Protein AF-A0A438N489-F1 (afdb_monomer_lite)

Structure (mmCIF, N/CA/C/O backbone):
data_AF-A0A438N489-F1
#
_entry.id   AF-A0A438N489-F1
#
loop_
_atom_site.group_PDB
_atom_site.id
_atom_site.type_symbol
_atom_site.label_atom_id
_atom_site.label_alt_id
_atom_site.label_comp_id
_atom_site.label_asym_id
_atom_site.label_entity_id
_atom_site.label_seq_id
_atom_site.pdbx_PDB_ins_code
_atom_site.Cartn_x
_atom_site.Cartn_y
_atom_site.Cartn_z
_atom_site.occupancy
_atom_site.B_iso_or_equiv
_atom_site.auth_seq_id
_atom_site.auth_comp_id
_atom_site.auth_asym_id
_atom_site.auth_atom_id
_atom_site.pdbx_PDB_model_num
ATOM 1 N N . MET A 1 1 ? 1.339 44.740 62.152 1.00 43.28 1 MET A N 1
ATOM 2 C CA . MET A 1 1 ? 1.517 44.204 60.782 1.00 43.28 1 MET A CA 1
ATOM 3 C C . MET A 1 1 ? 1.513 42.681 60.849 1.00 43.28 1 MET A C 1
ATOM 5 O O . MET A 1 1 ? 2.464 42.136 61.382 1.00 43.28 1 MET A O 1
ATOM 9 N N . SER A 1 2 ? 0.473 41.992 60.369 1.00 44.31 2 SER A N 1
ATOM 10 C CA . SER A 1 2 ? 0.500 40.531 60.158 1.00 44.31 2 SER A CA 1
ATOM 11 C C . SER A 1 2 ? -0.660 40.136 59.238 1.00 44.31 2 SER A C 1
ATOM 13 O O . SER A 1 2 ? -1.812 40.295 59.623 1.00 44.31 2 SER A O 1
ATOM 15 N N . GLY A 1 3 ? -0.376 39.731 57.995 1.00 45.03 3 GLY A N 1
ATOM 16 C CA . GLY A 1 3 ? -1.440 39.468 57.007 1.00 45.03 3 GLY A CA 1
ATOM 17 C C . GLY A 1 3 ? -1.041 39.427 55.526 1.00 45.03 3 GLY A C 1
ATOM 18 O O . GLY A 1 3 ? -1.915 39.537 54.676 1.00 45.03 3 GLY A O 1
ATOM 19 N N . LYS A 1 4 ? 0.254 39.307 55.184 1.00 47.81 4 LYS A N 1
ATOM 20 C CA . LYS A 1 4 ? 0.725 39.263 53.779 1.00 47.81 4 LYS A CA 1
ATOM 21 C C . LYS A 1 4 ? 1.658 38.093 53.415 1.00 47.81 4 LYS A C 1
ATOM 23 O O . LYS A 1 4 ? 2.120 38.043 52.284 1.00 47.81 4 LYS A O 1
ATOM 28 N N . LEU A 1 5 ? 1.908 37.132 54.317 1.00 48.91 5 LEU A N 1
ATOM 29 C CA . LEU A 1 5 ? 2.771 35.966 54.026 1.00 48.91 5 LEU A CA 1
ATOM 30 C C . LEU A 1 5 ? 2.023 34.680 53.623 1.00 48.91 5 LEU A C 1
ATOM 32 O O . LEU A 1 5 ? 2.636 33.793 53.042 1.00 48.91 5 LEU A O 1
ATOM 36 N N . LEU A 1 6 ? 0.713 34.571 53.873 1.00 48.12 6 LEU A N 1
ATOM 37 C CA . LEU A 1 6 ? -0.068 33.357 53.566 1.00 48.12 6 LEU A CA 1
ATOM 38 C C . LEU A 1 6 ? -0.338 33.138 52.065 1.00 48.12 6 LEU A C 1
ATOM 40 O O . LEU A 1 6 ? -0.634 32.019 51.657 1.00 48.12 6 LEU A O 1
ATOM 44 N N . ALA A 1 7 ? -0.216 34.180 51.237 1.00 55.94 7 ALA A N 1
ATOM 45 C CA . ALA A 1 7 ? -0.527 34.097 49.810 1.00 55.94 7 ALA A CA 1
ATOM 46 C C . ALA A 1 7 ? 0.516 33.302 49.005 1.00 55.94 7 ALA A C 1
ATOM 48 O O . ALA A 1 7 ? 0.140 32.532 48.127 1.00 55.94 7 ALA A O 1
ATOM 49 N N . LEU A 1 8 ? 1.815 33.455 49.297 1.00 53.12 8 LEU A N 1
ATOM 50 C CA . LEU A 1 8 ? 2.872 32.836 48.489 1.00 53.12 8 LEU A CA 1
ATOM 51 C C . LEU A 1 8 ? 2.919 31.298 48.619 1.00 53.12 8 LEU A C 1
ATOM 53 O O . LEU A 1 8 ? 2.993 30.647 47.580 1.00 53.12 8 LEU A O 1
ATOM 57 N N . PRO A 1 9 ? 2.800 30.682 49.817 1.00 58.41 9 PRO A N 1
ATOM 58 C CA . PRO A 1 9 ? 2.728 29.223 49.934 1.00 58.41 9 PRO A CA 1
ATOM 59 C C . PRO A 1 9 ? 1.491 28.634 49.250 1.00 58.41 9 PRO A C 1
ATOM 61 O O . PRO A 1 9 ? 1.594 27.594 48.609 1.00 58.41 9 PRO A O 1
ATOM 64 N N . LEU A 1 10 ? 0.338 29.314 49.327 1.00 54.84 10 LEU A N 1
ATOM 65 C CA . LEU A 1 10 ? -0.878 28.901 48.619 1.00 54.84 10 LEU A CA 1
ATOM 66 C C . LEU A 1 10 ? -0.734 29.037 47.098 1.00 54.84 10 LEU A C 1
ATOM 68 O O . LEU A 1 10 ? -1.174 28.148 46.377 1.00 54.84 10 LEU A O 1
ATOM 72 N N . LEU A 1 11 ? -0.077 30.091 46.606 1.00 58.16 11 LEU A N 1
ATOM 73 C CA . LEU A 1 11 ? 0.213 30.258 45.181 1.00 58.16 11 LEU A CA 1
ATOM 74 C C . LEU A 1 11 ? 1.172 29.170 44.675 1.00 58.16 11 LEU A C 1
ATOM 76 O O . LEU A 1 11 ? 0.916 28.571 43.638 1.00 58.16 11 LEU A O 1
ATOM 80 N N . VAL A 1 12 ? 2.238 28.865 45.422 1.00 66.44 12 VAL A N 1
ATOM 81 C CA . VAL A 1 12 ? 3.196 27.798 45.080 1.00 66.44 12 VAL A CA 1
ATOM 82 C C . VAL A 1 12 ? 2.543 26.414 45.158 1.00 66.44 12 VAL A C 1
ATOM 84 O O . VAL A 1 12 ? 2.776 25.592 44.277 1.00 66.44 12 VAL A O 1
ATOM 87 N N . ALA A 1 13 ? 1.674 26.157 46.139 1.00 58.62 13 ALA A N 1
ATOM 88 C CA . ALA A 1 13 ? 0.907 24.913 46.219 1.00 58.62 13 ALA A CA 1
ATOM 89 C C . ALA A 1 13 ? -0.117 24.784 45.076 1.00 58.62 13 ALA A C 1
ATOM 91 O O . ALA A 1 13 ? -0.245 23.710 44.493 1.00 58.62 13 ALA A O 1
ATOM 92 N N . ALA A 1 14 ? -0.799 25.871 44.702 1.00 57.31 14 ALA A N 1
ATOM 93 C CA . ALA A 1 14 ? -1.715 25.894 43.562 1.00 57.31 14 ALA A CA 1
ATOM 94 C C . ALA A 1 14 ? -0.975 25.687 42.230 1.00 57.31 14 ALA A C 1
ATOM 96 O O . ALA A 1 14 ? -1.421 24.893 41.406 1.00 57.31 14 ALA A O 1
ATOM 97 N N . LEU A 1 15 ? 0.183 26.330 42.041 1.00 62.47 15 LEU A N 1
ATOM 98 C CA . LEU A 1 15 ? 1.063 26.116 40.888 1.00 62.47 15 LEU A CA 1
ATOM 99 C C . LEU A 1 15 ? 1.641 24.689 40.864 1.00 62.47 15 LEU A C 1
ATOM 101 O O . LEU A 1 15 ? 1.734 24.095 39.796 1.00 62.47 15 LEU A O 1
ATOM 105 N N . GLY A 1 16 ? 1.960 24.100 42.019 1.00 59.50 16 GLY A N 1
ATOM 106 C CA . GLY A 1 16 ? 2.388 22.700 42.143 1.00 59.50 16 GLY A CA 1
ATOM 107 C C . GLY A 1 16 ? 1.270 21.684 41.866 1.00 59.50 16 GLY A C 1
ATOM 108 O O . GLY A 1 16 ? 1.517 20.627 41.282 1.00 59.50 16 GLY A O 1
ATOM 109 N N . ALA A 1 17 ? 0.023 22.008 42.212 1.00 55.72 17 ALA A N 1
ATOM 110 C CA . ALA A 1 17 ? -1.154 21.217 41.847 1.00 55.72 17 ALA A CA 1
ATOM 111 C C . ALA A 1 17 ? -1.467 21.328 40.342 1.00 55.72 17 ALA A C 1
ATOM 113 O O . ALA A 1 17 ? -1.695 20.315 39.685 1.00 55.72 17 ALA A O 1
ATOM 114 N N . LEU A 1 18 ? -1.368 22.537 39.776 1.00 58.38 18 LEU A N 1
ATOM 115 C CA . LEU A 1 18 ? -1.396 22.784 38.329 1.00 58.38 18 LEU A CA 1
ATOM 116 C C . LEU A 1 18 ? -0.286 22.024 37.594 1.00 58.38 18 LEU A C 1
ATOM 118 O O . LEU A 1 18 ? -0.525 21.498 36.517 1.00 58.38 18 LEU A O 1
ATOM 122 N N . TYR A 1 19 ? 0.916 21.936 38.163 1.00 63.12 19 TYR A N 1
ATOM 123 C CA . TYR A 1 19 ? 2.030 21.208 37.556 1.00 63.12 19 TYR A CA 1
ATOM 124 C C . TYR A 1 19 ? 1.853 19.682 37.632 1.00 63.12 19 TYR A C 1
ATOM 126 O O . TYR A 1 19 ? 2.207 18.979 36.688 1.00 63.12 19 TYR A O 1
ATOM 134 N N . SER A 1 20 ? 1.295 19.159 38.731 1.00 61.75 20 SER A N 1
ATOM 135 C CA . SER A 1 20 ? 1.129 17.711 38.934 1.00 61.75 20 SER A CA 1
ATOM 136 C C . SER A 1 20 ? -0.109 17.118 38.250 1.00 61.75 20 SER A C 1
ATOM 138 O O . SER A 1 20 ? -0.053 15.972 37.808 1.00 61.75 20 SER A O 1
ATOM 140 N N . ASN A 1 21 ? -1.205 17.872 38.103 1.00 68.00 21 ASN A N 1
ATOM 141 C CA . ASN A 1 21 ? -2.337 17.488 37.253 1.00 68.00 21 ASN A CA 1
ATOM 142 C C . ASN A 1 21 ? -3.084 18.730 36.714 1.00 68.00 21 ASN A C 1
ATOM 144 O O . ASN A 1 21 ? -4.102 19.129 37.286 1.00 68.00 21 ASN A O 1
ATOM 148 N N . PRO A 1 22 ? -2.627 19.339 35.603 1.00 70.25 22 PRO A N 1
ATOM 149 C CA . PRO A 1 22 ? -3.247 20.552 35.062 1.00 70.25 22 PRO A CA 1
ATOM 150 C C . PRO A 1 22 ? -4.653 20.314 34.496 1.00 70.25 22 PRO A C 1
ATOM 152 O O . PRO A 1 22 ? -5.463 21.243 34.466 1.00 70.25 22 PRO A O 1
ATOM 155 N N . ASN A 1 23 ? -4.943 19.083 34.052 1.00 76.69 23 ASN A N 1
ATOM 156 C CA . ASN A 1 23 ? -6.113 18.745 33.236 1.00 76.69 23 ASN A CA 1
ATOM 157 C C . ASN A 1 23 ? -7.431 19.356 33.757 1.00 76.69 23 ASN A C 1
ATOM 159 O O . ASN A 1 23 ? -8.015 20.142 33.015 1.00 76.69 23 ASN A O 1
ATOM 163 N N . PRO A 1 24 ? -7.858 19.165 35.027 1.00 76.31 24 PRO A N 1
ATOM 164 C CA . PRO A 1 24 ? -9.180 19.615 35.480 1.00 76.31 24 PRO A CA 1
ATOM 165 C C . PRO A 1 24 ? -9.359 21.142 35.504 1.00 76.31 24 PRO A C 1
ATOM 167 O O . PRO A 1 24 ? -10.485 21.635 35.573 1.00 76.31 24 PRO A O 1
ATOM 170 N N . ILE A 1 25 ? -8.258 21.902 35.479 1.00 74.12 25 ILE A N 1
ATOM 171 C CA . ILE A 1 25 ? -8.272 23.368 35.406 1.00 74.12 25 ILE A CA 1
ATOM 172 C C . ILE A 1 25 ? -8.264 23.815 33.939 1.00 74.12 25 ILE A C 1
ATOM 174 O O . ILE A 1 25 ? -9.010 24.725 33.580 1.00 74.12 25 ILE A O 1
ATOM 178 N N . LEU A 1 26 ? -7.497 23.140 33.077 1.00 81.06 26 LEU A N 1
ATOM 179 C CA . LEU A 1 26 ? -7.484 23.404 31.634 1.00 81.06 26 LEU A CA 1
ATOM 180 C C . LEU A 1 26 ? -8.838 23.085 30.978 1.00 81.06 26 LEU A C 1
ATOM 182 O O . LEU A 1 26 ? -9.361 23.901 30.217 1.00 81.06 26 LEU A O 1
ATOM 186 N N . ASP A 1 27 ? -9.432 21.951 31.354 1.00 78.25 27 ASP A N 1
ATOM 187 C CA . ASP A 1 27 ? -10.758 21.487 30.930 1.00 78.25 27 ASP A CA 1
ATOM 188 C C . ASP A 1 27 ? -11.863 22.490 31.292 1.00 78.25 27 ASP A C 1
ATOM 190 O O . ASP A 1 27 ? -12.813 22.685 30.537 1.00 78.25 27 ASP A O 1
ATOM 194 N N . ARG A 1 28 ? -11.736 23.150 32.452 1.00 75.38 28 ARG A N 1
ATOM 195 C CA . ARG A 1 28 ? -12.769 24.038 33.003 1.00 75.38 28 ARG A CA 1
ATOM 196 C C . ARG A 1 28 ? -12.602 25.513 32.633 1.00 75.38 28 ARG A C 1
ATOM 198 O O . ARG A 1 28 ? -13.602 26.226 32.597 1.00 75.38 28 ARG A O 1
ATOM 205 N N . PHE A 1 29 ? -11.373 25.984 32.406 1.00 78.38 29 PHE A N 1
ATOM 206 C CA . PHE A 1 29 ? -11.082 27.421 32.283 1.00 78.38 29 PHE A CA 1
ATOM 207 C C . PHE A 1 29 ? -10.235 27.820 31.068 1.00 78.38 29 PHE A C 1
ATOM 209 O O . PHE A 1 29 ? -10.263 28.990 30.700 1.00 78.38 29 PHE A O 1
ATOM 216 N N . ALA A 1 30 ? -9.506 26.895 30.433 1.00 79.38 30 ALA A N 1
ATOM 217 C CA . ALA A 1 30 ? -8.645 27.204 29.282 1.00 79.38 30 ALA A CA 1
ATOM 218 C C . ALA A 1 30 ? -9.224 26.734 27.930 1.00 79.38 30 ALA A C 1
ATOM 220 O O . ALA A 1 30 ? -8.590 26.914 26.895 1.00 79.38 30 ALA A O 1
ATOM 221 N N . GLY A 1 31 ? -10.436 26.167 27.912 1.00 84.12 31 GLY A N 1
ATOM 222 C CA . GLY A 1 31 ? -11.149 25.829 26.672 1.00 84.12 31 GLY A CA 1
ATOM 223 C C . GLY A 1 31 ? -10.632 24.577 25.955 1.00 84.12 31 GLY A C 1
ATOM 224 O O . GLY A 1 31 ? -10.739 24.488 24.730 1.00 84.12 31 GLY A O 1
ATOM 225 N N . ARG A 1 32 ? -10.060 23.620 26.698 1.00 85.94 32 ARG A N 1
ATOM 226 C CA . ARG A 1 32 ? -9.637 22.327 26.143 1.00 85.94 32 ARG A CA 1
ATOM 227 C C . ARG A 1 32 ? -10.840 21.490 25.707 1.00 85.94 32 ARG A C 1
ATOM 229 O O . ARG A 1 32 ? -11.886 21.521 26.356 1.00 85.94 32 ARG A O 1
ATOM 236 N N . GLU A 1 33 ? -10.694 20.692 24.652 1.00 86.12 33 GLU A N 1
ATOM 237 C CA . GLU A 1 33 ? -11.683 19.669 24.302 1.00 86.12 33 GLU A CA 1
ATOM 238 C C . GLU A 1 33 ? -11.509 18.410 25.170 1.00 86.12 33 GLU A C 1
ATOM 240 O O . GLU A 1 33 ? -11.052 17.359 24.726 1.00 86.12 33 GLU A O 1
ATOM 245 N N . ALA A 1 34 ? -11.893 18.526 26.443 1.00 74.00 34 ALA A N 1
ATOM 246 C CA . ALA A 1 34 ? -11.787 17.478 27.464 1.00 74.00 34 ALA A CA 1
ATOM 247 C C . ALA A 1 34 ? -12.563 16.180 27.150 1.00 74.00 34 ALA A C 1
ATOM 249 O O . ALA 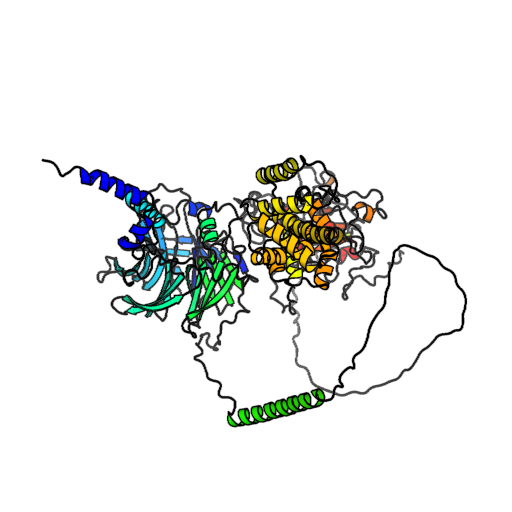A 1 34 ? -12.446 15.190 27.877 1.00 74.00 34 ALA A O 1
ATOM 250 N N . HIS A 1 35 ? -13.431 16.205 26.136 1.00 71.00 35 HIS A N 1
ATOM 251 C CA . HIS A 1 35 ? -14.376 15.135 25.809 1.00 71.00 35 HIS A CA 1
ATOM 252 C C . HIS A 1 35 ? -14.261 14.644 24.357 1.00 71.00 35 HIS A C 1
ATOM 254 O O . HIS A 1 35 ? -15.137 13.906 23.899 1.00 71.00 35 HIS A O 1
ATOM 260 N N . ALA A 1 36 ? -13.179 15.007 23.654 1.00 72.44 36 ALA A N 1
ATOM 261 C CA . ALA A 1 36 ? -12.830 14.408 22.369 1.00 72.44 36 ALA A CA 1
ATOM 262 C C . ALA A 1 36 ? -12.753 12.879 22.509 1.00 72.44 36 ALA A C 1
ATOM 264 O O . ALA A 1 36 ? -12.132 12.352 23.437 1.00 72.44 36 ALA A O 1
ATOM 265 N N . ARG A 1 37 ? -13.404 12.159 21.594 1.00 79.31 37 ARG A N 1
ATOM 266 C CA . ARG A 1 37 ? -13.370 10.694 21.543 1.00 79.31 37 ARG A CA 1
ATOM 267 C C . ARG A 1 37 ? -12.396 10.268 20.457 1.00 79.31 37 ARG A C 1
ATOM 269 O O . ARG A 1 37 ? -12.373 10.860 19.387 1.00 79.31 37 ARG A O 1
ATOM 276 N N . ILE A 1 38 ? -11.635 9.207 20.704 1.00 82.56 38 ILE A N 1
ATOM 277 C CA . ILE A 1 38 ? -10.893 8.549 19.628 1.00 82.56 38 ILE A CA 1
ATOM 278 C C . ILE A 1 38 ? -11.912 7.722 18.840 1.00 82.56 38 ILE A C 1
ATOM 280 O O . ILE A 1 38 ? -12.426 6.727 19.352 1.00 82.56 38 ILE A O 1
ATOM 284 N N . HIS A 1 39 ? -12.238 8.170 17.630 1.00 86.31 39 HIS A N 1
ATOM 285 C CA . HIS A 1 39 ? -13.116 7.456 16.707 1.00 86.31 39 HIS A CA 1
ATOM 286 C C . HIS A 1 39 ? -12.308 6.413 15.922 1.00 86.31 39 HIS A C 1
ATOM 288 O O . HIS A 1 39 ? -11.243 6.728 15.392 1.00 86.31 39 HIS A O 1
ATOM 294 N N . THR A 1 40 ? -12.794 5.171 15.887 1.00 87.06 40 THR A N 1
ATOM 295 C CA . THR A 1 40 ? -12.091 4.002 15.320 1.00 87.06 40 THR A CA 1
ATOM 296 C C . THR A 1 40 ? -13.039 3.089 14.537 1.00 87.06 40 THR A C 1
ATOM 298 O O . THR A 1 40 ? -12.798 1.892 14.395 1.00 87.06 40 THR A O 1
ATOM 301 N N . ASP A 1 41 ? -14.131 3.639 14.007 1.00 90.06 41 ASP A N 1
ATOM 302 C CA . ASP A 1 41 ? -15.245 2.868 13.440 1.00 90.06 41 ASP A CA 1
ATOM 303 C C . ASP A 1 41 ? -14.832 2.099 12.163 1.00 90.06 41 ASP A C 1
ATOM 305 O O . ASP A 1 41 ? -15.420 1.069 11.829 1.00 90.06 41 ASP A O 1
ATOM 309 N N . HIS A 1 42 ? -13.757 2.551 11.502 1.00 90.06 42 HIS A N 1
ATOM 310 C CA . HIS A 1 42 ? -13.149 1.927 10.315 1.00 90.06 42 HIS A CA 1
ATOM 311 C C . HIS A 1 42 ? -11.872 1.113 10.613 1.00 90.06 42 HIS A C 1
ATOM 313 O O . HIS A 1 42 ? -11.248 0.582 9.690 1.00 90.06 42 HIS A O 1
ATOM 319 N N . LEU A 1 43 ? -11.454 1.010 11.882 1.00 87.75 43 LEU A N 1
ATOM 320 C CA . LEU A 1 43 ? -10.227 0.320 12.303 1.00 87.75 43 LEU A CA 1
ATOM 321 C C . LEU A 1 43 ? -10.303 -1.179 11.978 1.00 87.75 43 LEU A C 1
ATOM 323 O O . LEU A 1 43 ? -11.226 -1.881 12.398 1.00 87.75 43 LEU A O 1
ATOM 327 N N . GLY A 1 44 ? -9.329 -1.701 11.230 1.00 81.44 44 GLY A N 1
ATOM 328 C CA . GLY A 1 44 ? -9.298 -3.114 10.849 1.00 81.44 44 GLY A CA 1
ATOM 329 C C . GLY A 1 44 ? -10.477 -3.583 9.978 1.00 81.44 44 GLY A C 1
ATOM 330 O O . GLY A 1 44 ? -10.695 -4.800 9.884 1.00 81.44 44 GLY A O 1
ATOM 331 N N . HIS A 1 45 ? -11.236 -2.668 9.352 1.00 87.62 45 HIS A N 1
ATOM 332 C CA . HIS A 1 45 ? -12.384 -2.954 8.471 1.00 87.62 45 HIS A CA 1
ATOM 333 C C . HIS A 1 45 ? -12.071 -4.125 7.522 1.00 87.62 45 HIS A C 1
ATOM 335 O O . HIS A 1 45 ? -12.690 -5.201 7.592 1.00 87.62 45 HIS A O 1
ATOM 341 N N . GLY A 1 46 ? -10.995 -3.966 6.747 1.00 75.00 46 GLY A N 1
ATOM 342 C CA . GLY A 1 46 ? -10.466 -4.953 5.814 1.00 75.00 46 GLY A CA 1
ATOM 343 C C . GLY A 1 46 ? -10.452 -4.446 4.372 1.00 75.00 46 GLY A C 1
ATOM 344 O O . GLY A 1 46 ? -11.266 -3.606 3.993 1.00 75.00 46 GLY A O 1
ATOM 345 N N . ALA A 1 47 ? -9.508 -4.991 3.600 1.00 86.19 47 ALA A N 1
ATOM 346 C CA . ALA A 1 47 ? -9.188 -4.662 2.210 1.00 86.19 47 ALA A CA 1
ATOM 347 C C . ALA A 1 47 ? -10.417 -4.329 1.339 1.00 86.19 47 ALA A C 1
ATOM 349 O O . ALA A 1 47 ? -11.233 -5.212 1.053 1.00 86.19 47 ALA A O 1
ATOM 350 N N . LEU A 1 48 ? -10.515 -3.071 0.891 1.00 84.00 48 LEU A N 1
ATOM 351 C CA . LEU A 1 48 ? -11.588 -2.577 0.026 1.00 84.00 48 LEU A CA 1
ATOM 352 C C . LEU A 1 48 ? -11.014 -1.696 -1.088 1.00 84.00 48 LEU A C 1
ATOM 354 O O . LEU A 1 48 ? -10.339 -0.708 -0.819 1.00 84.00 48 LEU A O 1
ATOM 358 N N . ASN A 1 49 ? -11.297 -2.064 -2.342 1.00 87.00 49 ASN A N 1
ATOM 359 C CA . ASN A 1 49 ? -10.844 -1.384 -3.568 1.00 87.00 49 ASN A CA 1
ATOM 360 C C . ASN A 1 49 ? -9.316 -1.187 -3.694 1.00 87.00 49 ASN A C 1
ATOM 362 O O . ASN A 1 49 ? -8.845 -0.497 -4.596 1.00 87.00 49 ASN A O 1
ATOM 366 N N . ASN A 1 50 ? -8.542 -1.869 -2.846 1.00 88.88 50 ASN A N 1
ATOM 367 C CA . ASN A 1 50 ? -7.085 -1.852 -2.820 1.00 88.88 50 ASN A CA 1
ATOM 368 C C . ASN A 1 50 ? -6.439 -2.953 -3.702 1.00 88.88 50 ASN A C 1
ATOM 370 O O . ASN A 1 50 ? -5.229 -2.965 -3.923 1.00 88.88 50 ASN A O 1
ATOM 374 N N . ASP A 1 51 ? -7.244 -3.860 -4.278 1.00 84.62 51 ASP A N 1
ATOM 375 C CA . ASP A 1 51 ? -6.792 -5.024 -5.061 1.00 84.62 51 ASP A CA 1
ATOM 376 C C . ASP A 1 51 ? -6.203 -4.684 -6.446 1.00 84.62 51 ASP A C 1
ATOM 378 O O . ASP A 1 51 ? -5.566 -5.533 -7.077 1.00 84.62 51 ASP A O 1
ATOM 382 N N . LYS A 1 52 ? -6.416 -3.451 -6.926 1.00 89.06 52 LYS A N 1
ATOM 383 C CA . LYS A 1 52 ? -5.979 -2.959 -8.248 1.00 89.06 52 LYS A CA 1
ATOM 384 C C . LYS A 1 52 ? -5.192 -1.650 -8.157 1.00 89.06 52 LYS A C 1
ATOM 386 O O . LYS A 1 52 ? -5.310 -0.800 -9.038 1.00 89.06 52 LYS A O 1
ATOM 391 N N . CYS A 1 53 ? -4.412 -1.481 -7.094 1.00 89.38 53 CYS A N 1
ATOM 392 C CA . CYS A 1 53 ? -3.551 -0.317 -6.912 1.00 89.38 53 CYS A CA 1
ATOM 393 C C . CYS A 1 53 ? -2.113 -0.562 -7.385 1.00 89.38 53 CYS A C 1
ATOM 395 O O . CYS A 1 53 ? -1.559 -1.656 -7.247 1.00 89.38 53 CYS A O 1
ATOM 397 N N . TRP A 1 54 ? -1.488 0.491 -7.903 1.00 90.25 54 TRP A N 1
ATOM 398 C CA . TRP A 1 54 ? -0.087 0.543 -8.307 1.00 90.25 54 TRP A CA 1
ATOM 399 C C . TRP A 1 54 ? 0.646 1.615 -7.505 1.00 90.25 54 TRP A C 1
ATOM 401 O O . TRP A 1 54 ? 0.102 2.689 -7.263 1.00 90.25 54 TRP A O 1
ATOM 411 N N . LYS A 1 55 ? 1.879 1.306 -7.094 1.00 92.38 55 LYS A N 1
ATOM 412 C CA . LYS A 1 55 ? 2.749 2.171 -6.288 1.00 92.38 55 LYS A CA 1
ATOM 413 C C . LYS A 1 55 ? 3.703 2.955 -7.180 1.00 92.38 55 LYS A C 1
ATOM 415 O O . LYS A 1 55 ? 4.326 2.365 -8.063 1.00 92.38 55 LYS A O 1
ATOM 420 N N . PHE A 1 56 ? 3.865 4.242 -6.900 1.00 88.31 56 PHE A N 1
ATOM 421 C CA . PHE A 1 56 ? 4.726 5.151 -7.653 1.00 88.31 56 PHE A CA 1
ATOM 422 C C . PHE A 1 56 ? 5.750 5.812 -6.709 1.00 88.31 56 PHE A C 1
ATOM 424 O O . PHE A 1 56 ? 5.475 6.873 -6.155 1.00 88.31 56 PHE A O 1
ATOM 431 N N . PRO A 1 57 ? 6.945 5.212 -6.517 1.00 87.25 57 PRO A N 1
ATOM 432 C CA . PRO A 1 57 ? 7.958 5.690 -5.561 1.00 87.25 57 PRO A CA 1
ATOM 433 C C . PRO A 1 57 ? 8.691 6.975 -5.997 1.00 87.25 57 PRO A C 1
ATOM 435 O O . PRO A 1 57 ? 9.597 7.437 -5.310 1.00 87.25 57 PRO A O 1
ATOM 438 N N . VAL A 1 58 ? 8.323 7.544 -7.150 1.00 84.50 58 VAL A N 1
ATOM 439 C CA . VAL A 1 58 ? 8.842 8.825 -7.663 1.00 84.50 58 VAL A CA 1
ATOM 440 C C . VAL A 1 58 ? 8.196 10.038 -6.978 1.00 84.50 58 VAL A C 1
ATOM 442 O O . VAL A 1 58 ? 8.795 11.107 -6.952 1.00 84.50 58 VAL A O 1
ATOM 445 N N . GLY A 1 59 ? 7.000 9.871 -6.404 1.00 89.25 59 GLY A N 1
ATOM 446 C CA . GLY A 1 59 ? 6.415 10.825 -5.466 1.00 89.25 59 GLY A CA 1
ATOM 447 C C . GLY A 1 59 ? 6.393 10.213 -4.075 1.00 89.25 59 GLY A C 1
ATOM 448 O O . GLY A 1 59 ? 5.826 9.138 -3.887 1.00 89.25 59 GLY A O 1
ATOM 449 N N . GLN A 1 60 ? 7.033 10.879 -3.120 1.00 92.31 60 GLN A N 1
ATOM 450 C CA . GLN A 1 60 ? 7.149 10.446 -1.729 1.00 92.31 60 GLN A CA 1
ATOM 451 C C . GLN A 1 60 ? 6.690 11.581 -0.818 1.00 92.31 60 GLN A C 1
ATOM 453 O O . GLN A 1 60 ? 6.730 12.739 -1.225 1.00 92.31 60 GLN A O 1
ATOM 458 N N . ALA A 1 61 ? 6.229 11.262 0.393 1.00 92.00 61 ALA A N 1
ATOM 459 C CA . ALA A 1 61 ? 5.634 12.239 1.304 1.00 92.00 61 ALA A CA 1
ATOM 460 C C . ALA A 1 61 ? 4.589 13.137 0.601 1.00 92.00 61 ALA A C 1
ATOM 462 O O . ALA A 1 61 ? 4.537 14.340 0.833 1.00 92.00 61 ALA A O 1
ATOM 463 N N . CYS A 1 62 ? 3.818 12.567 -0.333 1.00 96.00 62 CYS A N 1
ATOM 464 C CA . CYS A 1 62 ? 2.837 13.314 -1.112 1.00 96.00 62 CYS A CA 1
ATOM 465 C C . CYS A 1 62 ? 1.627 13.585 -0.232 1.00 96.00 62 CYS A C 1
ATOM 467 O O . CYS A 1 62 ? 0.868 12.658 0.025 1.00 96.00 62 CYS A O 1
ATOM 469 N N . GLU A 1 63 ? 1.499 14.798 0.287 1.00 95.38 63 GLU A N 1
ATOM 470 C CA . GLU A 1 63 ? 0.531 15.104 1.331 1.00 95.38 63 GLU A CA 1
ATOM 471 C C . GLU A 1 63 ? -0.867 15.329 0.741 1.00 95.38 63 GLU A C 1
ATOM 473 O O . GLU A 1 63 ? -1.730 14.499 1.014 1.00 95.38 63 GLU A O 1
ATOM 478 N N . ASP A 1 64 ? -1.056 16.291 -0.166 1.00 97.88 64 ASP A N 1
ATOM 479 C CA . ASP A 1 64 ? -2.323 16.505 -0.886 1.00 97.88 64 ASP A CA 1
ATOM 480 C C . ASP A 1 64 ? -2.228 16.245 -2.413 1.00 97.88 64 ASP A C 1
ATOM 482 O O . ASP A 1 64 ? -1.141 16.190 -3.008 1.00 97.88 64 ASP A O 1
ATOM 486 N N . VAL A 1 65 ? -3.382 16.037 -3.062 1.00 97.81 65 VAL A N 1
ATOM 487 C CA . VAL A 1 65 ? -3.531 15.757 -4.499 1.00 97.81 65 VAL A CA 1
ATOM 488 C C . VAL A 1 65 ? -4.809 16.364 -5.088 1.00 97.81 65 VAL A C 1
ATOM 490 O O . VAL A 1 65 ? -5.919 16.108 -4.627 1.00 97.81 65 VAL A O 1
ATOM 493 N N . ARG A 1 66 ? -4.665 17.074 -6.214 1.00 97.69 66 ARG A N 1
ATOM 494 C CA . ARG A 1 66 ? -5.784 17.615 -7.009 1.00 97.69 66 ARG A CA 1
ATOM 495 C C . ARG A 1 66 ? -5.754 17.065 -8.431 1.00 97.69 66 ARG A C 1
ATOM 497 O O . ARG A 1 66 ? -4.681 16.806 -8.978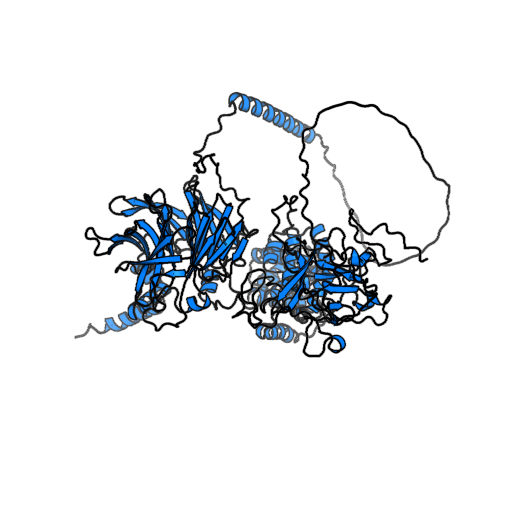 1.00 97.69 66 ARG A O 1
ATOM 504 N N . ILE A 1 67 ? -6.926 16.890 -9.048 1.00 97.25 67 ILE A N 1
ATOM 505 C CA . ILE A 1 67 ? -7.071 16.425 -10.437 1.00 97.25 67 ILE A CA 1
ATOM 506 C C . ILE A 1 67 ? -7.763 17.505 -11.267 1.00 97.25 67 ILE A C 1
ATOM 508 O O . ILE A 1 67 ? -8.909 17.855 -11.012 1.00 97.25 67 ILE A O 1
ATOM 512 N N . HIS A 1 68 ? -7.093 17.971 -12.320 1.00 95.12 68 HIS A N 1
ATOM 513 C CA . HIS A 1 68 ? -7.719 18.743 -13.384 1.00 95.12 68 HIS A CA 1
ATOM 514 C C . HIS A 1 68 ? -8.422 17.753 -14.324 1.00 95.12 68 HIS A C 1
ATOM 516 O O . HIS A 1 68 ? -7.822 17.162 -15.234 1.00 95.12 68 HIS A O 1
ATOM 522 N N . TYR A 1 69 ? -9.698 17.502 -14.028 1.00 92.75 69 TYR A N 1
ATOM 523 C CA . TYR A 1 69 ? -10.501 16.449 -14.651 1.00 92.75 69 TYR A CA 1
ATOM 524 C C . TYR A 1 69 ? -10.619 16.533 -16.185 1.00 92.75 69 TYR A C 1
ATOM 526 O O . TYR A 1 69 ? -10.551 15.469 -16.812 1.00 92.75 69 TYR A O 1
ATOM 534 N N . PRO A 1 70 ? -10.718 17.717 -16.832 1.00 91.12 70 PRO A N 1
ATOM 535 C CA . PRO A 1 70 ? -10.788 17.803 -18.291 1.00 91.12 70 PRO A CA 1
ATOM 536 C C . PRO A 1 70 ? -9.579 17.154 -18.981 1.00 91.12 70 PRO A C 1
ATOM 538 O O . PRO A 1 70 ? -9.746 16.246 -19.799 1.00 91.12 70 PRO A O 1
ATOM 541 N N . SER A 1 71 ? -8.351 17.527 -18.598 1.00 91.81 71 SER A N 1
ATOM 542 C CA . SER A 1 71 ? -7.141 16.918 -19.173 1.00 91.81 71 SER A CA 1
ATOM 543 C C . SER A 1 71 ? -6.830 15.534 -18.601 1.00 91.81 71 SER A C 1
ATOM 545 O O . SER A 1 71 ? -6.124 14.758 -19.242 1.00 91.81 71 SER A O 1
ATOM 547 N N . GLY A 1 72 ? -7.344 15.197 -17.414 1.00 94.06 72 GLY A N 1
ATOM 548 C CA . GLY A 1 72 ? -6.935 13.994 -16.689 1.00 94.06 72 GLY A CA 1
ATOM 549 C C . GLY A 1 72 ? -5.526 14.136 -16.122 1.00 94.06 72 GLY A C 1
ATOM 550 O O . GLY A 1 72 ? -4.734 13.197 -16.177 1.00 94.06 72 GLY A O 1
ATOM 551 N N . THR A 1 73 ? -5.188 15.322 -15.619 1.00 95.69 73 THR A N 1
ATOM 552 C CA . THR A 1 73 ? -3.874 15.607 -15.036 1.00 95.69 73 THR A CA 1
ATOM 553 C C . THR A 1 73 ? -4.018 15.789 -13.535 1.00 95.69 73 THR A C 1
ATOM 555 O O . THR A 1 73 ? -4.665 16.731 -13.088 1.00 95.69 73 THR A O 1
ATOM 558 N N . ALA A 1 74 ? -3.410 14.897 -12.761 1.00 97.69 74 ALA A N 1
ATOM 559 C CA . ALA A 1 74 ? -3.267 15.068 -11.325 1.00 97.69 74 ALA A CA 1
ATOM 560 C C . ALA A 1 74 ? -1.953 15.781 -11.001 1.00 97.69 74 ALA A C 1
ATOM 562 O O . ALA A 1 74 ? -0.944 15.533 -11.669 1.00 97.69 74 ALA A O 1
ATOM 563 N N . ILE A 1 75 ? -1.954 16.617 -9.965 1.00 98.25 75 ILE A N 1
ATOM 564 C CA . ILE A 1 75 ? -0.736 17.147 -9.345 1.00 98.25 75 ILE A CA 1
ATOM 565 C C . ILE A 1 75 ? -0.764 16.785 -7.858 1.00 98.25 75 ILE A C 1
ATOM 567 O O . ILE A 1 75 ? -1.811 16.882 -7.219 1.00 98.25 75 ILE A O 1
ATOM 571 N N . LEU A 1 76 ? 0.376 16.332 -7.339 1.00 98.50 76 LEU A N 1
ATOM 572 C CA . LEU A 1 76 ? 0.590 15.974 -5.939 1.00 98.50 76 LEU A CA 1
ATOM 573 C C . LEU A 1 76 ? 1.672 16.872 -5.325 1.00 98.50 76 LEU A C 1
ATOM 575 O O . LEU A 1 76 ? 2.698 17.120 -5.968 1.00 98.50 76 LEU A O 1
ATOM 579 N N . ALA A 1 77 ? 1.458 17.305 -4.084 1.00 97.81 77 ALA A N 1
ATOM 580 C CA . ALA A 1 77 ? 2.406 18.073 -3.279 1.00 97.81 77 ALA A CA 1
ATOM 581 C C . ALA A 1 77 ? 3.309 17.122 -2.471 1.00 97.81 77 ALA A C 1
ATOM 583 O O . ALA A 1 77 ? 2.849 16.523 -1.505 1.00 97.81 77 ALA A O 1
ATOM 584 N N . CYS A 1 78 ? 4.566 16.924 -2.885 1.00 96.31 78 CYS A N 1
ATOM 585 C CA . CYS A 1 78 ? 5.426 15.832 -2.405 1.00 96.31 78 CYS A CA 1
ATOM 586 C C . CYS A 1 78 ? 6.755 16.316 -1.803 1.00 96.31 78 CYS A C 1
ATOM 588 O O . CYS A 1 78 ? 7.342 17.292 -2.258 1.00 96.31 78 CYS A O 1
ATOM 590 N N . GLY A 1 79 ? 7.281 15.579 -0.825 1.00 91.12 79 GLY A N 1
ATOM 591 C CA . GLY A 1 79 ? 8.561 15.859 -0.166 1.00 91.12 79 GLY A CA 1
ATOM 592 C C . GLY A 1 79 ? 9.463 14.625 -0.080 1.00 91.12 79 GLY A C 1
ATOM 593 O O . GLY A 1 79 ? 9.437 13.746 -0.945 1.00 91.12 79 GLY A O 1
ATOM 594 N N . TYR A 1 80 ? 10.251 14.533 0.990 1.00 86.31 80 TYR A N 1
ATOM 595 C CA . TYR A 1 80 ? 10.996 13.320 1.336 1.00 86.31 80 TYR A CA 1
ATOM 596 C C . TYR A 1 80 ? 10.708 12.950 2.803 1.00 86.31 80 TYR A C 1
ATOM 598 O O . TYR A 1 80 ? 10.912 13.791 3.682 1.00 86.31 80 TYR A O 1
ATOM 606 N N . PRO A 1 81 ? 10.234 11.725 3.109 1.00 84.25 81 PRO A N 1
ATOM 607 C CA . PRO A 1 81 ? 9.919 11.316 4.483 1.00 84.25 81 PRO A CA 1
ATOM 608 C C . PRO A 1 81 ? 11.096 11.484 5.455 1.00 84.25 81 PRO A C 1
ATOM 610 O O . PRO A 1 81 ? 10.911 11.883 6.602 1.00 84.25 81 PRO A O 1
ATOM 613 N N . GLU A 1 82 ? 12.317 11.234 4.980 1.00 76.62 82 GLU A N 1
ATOM 614 C CA . GLU A 1 82 ? 13.561 11.366 5.738 1.00 76.62 82 GLU A CA 1
ATOM 615 C C . GLU A 1 82 ? 13.851 12.812 6.169 1.00 76.62 82 GLU A C 1
ATOM 617 O O . GLU A 1 82 ? 14.331 13.024 7.283 1.00 76.62 82 GLU A O 1
ATOM 622 N N . THR A 1 83 ? 13.557 13.809 5.324 1.00 75.25 83 THR A N 1
ATOM 623 C CA . THR A 1 83 ? 13.766 15.223 5.678 1.00 75.25 83 THR A CA 1
ATOM 624 C C . THR A 1 83 ? 12.601 15.772 6.487 1.00 75.25 83 THR A C 1
ATOM 626 O O . THR A 1 83 ? 12.831 16.557 7.405 1.00 75.25 83 THR A O 1
ATOM 629 N N . ARG A 1 84 ? 11.360 15.339 6.221 1.00 79.81 84 ARG A N 1
ATOM 630 C CA . ARG A 1 84 ? 10.168 15.859 6.909 1.00 79.81 84 ARG A CA 1
ATOM 631 C C . ARG A 1 84 ? 10.236 15.723 8.429 1.00 79.81 84 ARG A C 1
ATOM 633 O O . ARG A 1 84 ? 9.946 16.698 9.116 1.00 79.81 84 ARG A O 1
ATOM 640 N N . ASN A 1 85 ? 10.779 14.636 8.981 1.00 68.62 85 ASN A N 1
ATOM 641 C CA . ASN A 1 85 ? 10.999 14.532 10.435 1.00 68.62 85 ASN A CA 1
ATOM 642 C C . ASN A 1 85 ? 11.867 15.665 11.034 1.00 68.62 85 ASN A C 1
ATOM 644 O O . ASN A 1 85 ? 11.762 15.946 12.234 1.00 68.62 85 ASN A O 1
ATOM 648 N N . ALA A 1 86 ? 12.695 16.344 10.231 1.00 71.88 86 ALA A N 1
ATOM 649 C CA . ALA A 1 86 ? 13.549 17.454 10.651 1.00 71.88 86 ALA A CA 1
ATOM 650 C C . ALA A 1 86 ? 12.880 18.842 10.588 1.00 71.88 86 ALA A C 1
ATOM 652 O O . ALA A 1 86 ? 13.355 19.734 11.288 1.00 71.88 86 ALA A O 1
ATOM 653 N N . PHE A 1 87 ? 11.794 19.046 9.825 1.00 77.25 87 PHE A N 1
ATOM 654 C CA . PHE A 1 87 ? 11.166 20.377 9.687 1.00 77.25 87 PHE A CA 1
ATOM 655 C C . PHE A 1 87 ? 9.638 20.405 9.448 1.00 77.25 87 PHE A C 1
ATOM 657 O O . PHE A 1 87 ? 9.045 21.468 9.549 1.00 77.25 87 PHE A O 1
ATOM 664 N N . TYR A 1 88 ? 8.966 19.285 9.186 1.00 79.56 88 TYR A N 1
ATOM 665 C CA . TYR A 1 88 ? 7.550 19.254 8.802 1.00 79.56 88 TYR A CA 1
ATOM 666 C C . TYR A 1 88 ? 6.647 18.606 9.873 1.00 79.56 88 TYR A C 1
ATOM 668 O O . TYR A 1 88 ? 6.929 17.479 10.289 1.00 79.56 88 TYR A O 1
ATOM 676 N N . PRO A 1 89 ? 5.529 19.247 10.272 1.00 72.25 89 PRO A N 1
ATOM 677 C CA . PRO A 1 89 ? 5.307 20.696 10.208 1.00 72.25 89 PRO A CA 1
ATOM 678 C C . PRO A 1 89 ? 6.347 21.439 11.080 1.00 72.25 89 PRO A C 1
ATOM 680 O O . PRO A 1 89 ? 6.970 20.822 11.955 1.00 72.25 89 PRO A O 1
ATOM 683 N N . PRO A 1 90 ? 6.553 22.756 10.894 1.00 73.31 90 PRO A N 1
ATOM 684 C CA . PRO A 1 90 ? 7.661 23.478 11.530 1.00 73.31 90 PRO A CA 1
ATOM 685 C C . PRO A 1 90 ? 7.629 23.477 13.064 1.00 73.31 90 PRO A C 1
ATOM 687 O O . PRO A 1 90 ? 8.692 23.454 13.685 1.00 73.31 90 PRO A O 1
ATOM 690 N N . LEU A 1 91 ? 6.447 23.439 13.694 1.00 76.81 91 LEU A N 1
ATOM 691 C CA . LEU A 1 91 ? 6.239 23.404 15.154 1.00 76.81 91 LEU A CA 1
ATOM 692 C C . LEU A 1 91 ? 6.997 24.509 15.923 1.00 76.81 91 LEU A C 1
ATOM 694 O O . LEU A 1 91 ? 6.452 25.575 16.189 1.00 76.81 91 LEU A O 1
ATOM 698 N N . HIS A 1 92 ? 8.246 24.248 16.314 1.00 72.31 92 HIS A N 1
ATOM 699 C CA . HIS A 1 92 ? 9.127 25.170 17.042 1.00 72.31 92 HIS A CA 1
ATOM 700 C C . HIS A 1 92 ? 10.454 25.450 16.318 1.00 72.31 92 HIS A C 1
ATOM 702 O O . HIS A 1 92 ? 11.386 25.968 16.927 1.00 72.31 92 HIS A O 1
ATOM 708 N N . ARG A 1 93 ? 10.565 25.058 15.043 1.00 73.44 93 ARG A N 1
ATOM 709 C CA . ARG A 1 93 ? 11.819 25.003 14.277 1.00 73.44 93 ARG A CA 1
ATOM 710 C C . ARG A 1 93 ? 12.000 26.147 13.276 1.00 73.44 93 ARG A C 1
ATOM 712 O O . ARG A 1 93 ? 13.015 26.166 12.586 1.00 73.44 93 ARG A O 1
ATOM 719 N N . HIS A 1 94 ? 11.066 27.097 13.195 1.00 73.31 94 HIS A N 1
ATOM 720 C CA . HIS A 1 94 ? 11.302 28.362 12.484 1.00 73.31 94 HIS A CA 1
ATOM 721 C C . HIS A 1 94 ? 12.615 29.009 12.957 1.00 73.31 94 HIS A C 1
ATOM 723 O O . HIS A 1 94 ? 13.071 28.755 14.073 1.00 73.31 94 HIS A O 1
ATOM 729 N N . ASP A 1 95 ? 13.231 29.816 12.096 1.00 66.44 95 ASP A N 1
ATOM 730 C CA . ASP A 1 95 ? 14.531 30.462 12.332 1.00 66.44 95 ASP A CA 1
ATOM 731 C C . ASP A 1 95 ? 15.741 29.506 12.503 1.00 66.44 95 ASP A C 1
ATOM 733 O O . ASP A 1 95 ? 16.878 29.968 12.631 1.00 66.44 95 ASP A O 1
ATOM 737 N N . MET A 1 96 ? 15.555 28.178 12.446 1.00 66.69 96 MET A N 1
ATOM 738 C CA . MET A 1 96 ? 16.666 27.217 12.468 1.00 66.69 96 MET A CA 1
ATOM 739 C C . MET A 1 96 ? 17.489 27.256 11.162 1.00 66.69 96 MET A C 1
ATOM 741 O O . MET A 1 96 ? 16.929 27.425 10.070 1.00 66.69 96 MET A O 1
ATOM 745 N N . PRO A 1 97 ? 18.820 27.041 11.225 1.00 56.72 97 PRO A N 1
ATOM 746 C CA . PRO A 1 97 ? 19.641 26.846 10.033 1.00 56.72 97 PRO A CA 1
ATOM 747 C C . PRO A 1 97 ? 19.158 25.634 9.230 1.00 56.72 97 PRO A C 1
ATOM 749 O O . PRO A 1 97 ? 18.924 24.568 9.796 1.00 56.72 97 PRO A O 1
ATOM 752 N N . ALA A 1 98 ? 19.037 25.786 7.911 1.00 51.56 98 ALA A N 1
ATOM 753 C CA . ALA A 1 98 ? 18.635 24.685 7.046 1.00 51.56 98 ALA A CA 1
ATOM 754 C C . ALA A 1 98 ? 19.713 23.601 6.953 1.00 51.56 98 ALA A C 1
ATOM 756 O O . ALA A 1 98 ? 20.899 23.901 6.776 1.00 51.56 98 ALA A O 1
ATOM 757 N N . ASP A 1 99 ? 19.268 22.347 6.916 1.00 56.84 99 ASP A N 1
ATOM 758 C CA . ASP A 1 99 ? 19.933 21.377 6.057 1.00 56.84 99 ASP A CA 1
ATOM 759 C C . ASP A 1 99 ? 19.757 21.856 4.605 1.00 56.84 99 ASP A C 1
ATOM 761 O O . ASP A 1 99 ? 18.635 22.083 4.149 1.00 56.84 99 ASP A O 1
ATOM 765 N N . LYS A 1 100 ? 20.867 22.032 3.881 1.00 54.25 100 LYS A N 1
ATOM 766 C CA . LYS A 1 100 ? 20.877 22.535 2.498 1.00 54.25 100 LYS A CA 1
ATOM 767 C C . LYS A 1 100 ? 20.169 21.619 1.494 1.00 54.25 100 LYS A C 1
ATOM 769 O O . LYS A 1 100 ? 20.077 21.988 0.335 1.00 54.25 100 LYS A O 1
ATOM 774 N N . ASN A 1 101 ? 19.725 20.437 1.915 1.00 54.59 101 ASN A N 1
ATOM 775 C CA . ASN A 1 101 ? 19.011 19.477 1.081 1.00 54.59 101 ASN A CA 1
ATOM 776 C C . ASN A 1 101 ? 17.477 19.548 1.252 1.00 54.59 101 ASN A C 1
ATOM 778 O O . ASN A 1 101 ? 16.767 18.726 0.668 1.00 54.59 101 ASN A O 1
ATOM 782 N N . TYR A 1 102 ? 16.944 20.478 2.058 1.00 68.94 102 TYR A N 1
ATOM 783 C CA . TYR A 1 102 ? 15.500 20.582 2.289 1.00 68.94 102 TYR A CA 1
ATOM 784 C C . TYR A 1 102 ? 14.777 21.260 1.112 1.00 68.94 102 TYR A C 1
ATOM 786 O O . TYR A 1 102 ? 14.605 22.477 1.090 1.00 68.94 102 TYR A O 1
ATOM 794 N N . HIS A 1 103 ? 14.305 20.455 0.155 1.00 72.44 103 HIS A N 1
ATOM 795 C CA . HIS A 1 103 ? 13.485 20.913 -0.970 1.00 72.44 103 HIS A CA 1
ATOM 796 C C . HIS A 1 103 ? 12.324 19.955 -1.243 1.00 72.44 103 HIS A C 1
ATOM 798 O O . HIS A 1 103 ? 12.535 18.759 -1.457 1.00 72.44 103 HIS A O 1
ATOM 804 N N . GLU A 1 104 ? 11.106 20.484 -1.311 1.00 90.56 104 GLU A N 1
ATOM 805 C CA . GLU A 1 104 ? 9.915 19.734 -1.718 1.00 90.56 104 GLU A CA 1
ATOM 806 C C . GLU A 1 104 ? 9.535 20.045 -3.181 1.00 90.56 104 GLU A C 1
ATOM 808 O O . GLU A 1 104 ? 10.145 20.893 -3.835 1.00 90.56 104 GLU A O 1
ATOM 813 N N . TYR A 1 105 ? 8.638 19.255 -3.773 1.00 93.94 105 TYR A N 1
ATOM 814 C CA . TYR A 1 105 ? 8.435 19.209 -5.222 1.00 93.94 105 TYR A CA 1
ATOM 815 C C . TYR A 1 105 ? 7.043 18.721 -5.624 1.00 93.94 105 TYR A C 1
ATOM 817 O O . TYR A 1 105 ? 6.422 17.891 -4.967 1.00 93.94 105 TYR A O 1
ATOM 825 N N . PHE A 1 106 ? 6.590 19.164 -6.795 1.00 97.50 106 PHE A N 1
ATOM 826 C CA . PHE A 1 106 ? 5.329 18.706 -7.369 1.00 97.50 106 PHE A CA 1
ATOM 827 C C . PHE A 1 106 ? 5.527 17.522 -8.319 1.00 97.50 106 PHE A C 1
ATOM 829 O O . PHE A 1 106 ? 6.418 17.522 -9.178 1.00 97.50 106 PHE A O 1
ATOM 836 N N . ILE A 1 107 ? 4.652 16.525 -8.200 1.00 97.62 107 ILE A N 1
ATOM 837 C CA . ILE A 1 107 ? 4.541 15.415 -9.148 1.00 97.62 107 ILE A CA 1
ATOM 838 C C . ILE A 1 107 ? 3.291 15.597 -10.000 1.00 97.62 107 ILE A C 1
ATOM 840 O O . ILE A 1 107 ? 2.189 15.664 -9.471 1.00 97.62 107 ILE A O 1
ATOM 844 N N . LYS A 1 108 ? 3.455 15.595 -11.324 1.00 96.69 108 LYS A N 1
ATOM 845 C CA . LYS A 1 108 ? 2.371 15.452 -12.299 1.00 96.69 108 LYS A CA 1
ATOM 846 C C . LYS A 1 108 ? 2.133 13.971 -12.598 1.00 96.69 108 LYS A C 1
ATOM 848 O O . LYS A 1 108 ? 3.079 13.251 -12.921 1.00 96.69 108 LYS A O 1
ATOM 853 N N . TYR A 1 109 ? 0.877 13.534 -12.588 1.00 97.31 109 TYR A N 1
ATOM 854 C CA . TYR A 1 109 ? 0.457 12.220 -13.081 1.00 97.31 109 TYR A CA 1
ATOM 855 C C . TYR A 1 109 ? -0.614 12.371 -14.169 1.00 97.31 109 TYR A C 1
ATOM 857 O O . TYR A 1 109 ? -1.653 12.992 -13.952 1.00 97.31 109 TYR A O 1
ATOM 865 N N . ASP A 1 110 ? -0.374 11.791 -15.343 1.00 94.31 110 ASP A N 1
ATOM 866 C CA . ASP A 1 110 ? -1.341 11.757 -16.445 1.00 94.31 110 ASP A CA 1
ATOM 867 C C . ASP A 1 110 ? -2.177 10.469 -16.373 1.00 94.31 110 ASP A C 1
ATOM 869 O O . ASP A 1 110 ? -1.674 9.361 -16.574 1.00 94.31 110 ASP A O 1
ATOM 873 N N . LEU A 1 111 ? -3.474 10.620 -16.106 1.00 91.81 111 LEU A N 1
ATOM 874 C CA . LEU A 1 111 ? -4.449 9.535 -15.970 1.00 91.81 111 LEU A CA 1
ATOM 875 C C . LEU A 1 111 ? -4.719 8.787 -17.288 1.00 91.81 111 LEU A C 1
ATOM 877 O O . LEU A 1 111 ? -5.136 7.627 -17.260 1.00 91.81 111 LEU A O 1
ATOM 881 N N . ASN A 1 112 ? -4.472 9.422 -18.437 1.00 88.31 112 ASN A N 1
ATOM 882 C CA . ASN A 1 112 ? -4.698 8.850 -19.764 1.00 88.31 112 ASN A CA 1
ATOM 883 C C . ASN A 1 112 ? -3.543 7.914 -20.157 1.00 88.31 112 ASN A C 1
ATOM 885 O O . ASN A 1 112 ? -3.759 6.771 -20.565 1.00 88.31 112 ASN A O 1
ATOM 889 N N . THR A 1 113 ? -2.301 8.388 -20.017 1.00 89.31 113 THR A N 1
ATOM 890 C CA . THR A 1 113 ? -1.091 7.642 -20.412 1.00 89.31 113 THR A CA 1
ATOM 891 C C . THR A 1 113 ? -0.506 6.793 -19.282 1.00 89.31 113 THR A C 1
ATOM 893 O O . THR A 1 113 ? 0.140 5.780 -19.557 1.00 89.31 113 THR A O 1
ATOM 896 N N . ASN A 1 114 ? -0.812 7.121 -18.022 1.00 86.88 114 ASN A N 1
ATOM 897 C CA . ASN A 1 114 ? -0.218 6.563 -16.802 1.00 86.88 114 ASN A CA 1
ATOM 898 C C . ASN A 1 114 ? 1.283 6.901 -16.660 1.00 86.88 114 ASN A C 1
ATOM 900 O O . ASN A 1 114 ? 2.051 6.107 -16.112 1.00 86.88 114 ASN A O 1
ATOM 904 N N . THR A 1 115 ? 1.712 8.060 -17.178 1.00 88.31 115 THR A N 1
ATOM 905 C CA . THR A 1 115 ? 3.068 8.599 -16.976 1.00 88.31 115 THR A CA 1
ATOM 906 C C . THR A 1 115 ? 3.133 9.534 -15.776 1.00 88.31 115 THR A C 1
ATOM 908 O O . THR A 1 115 ? 2.179 10.252 -15.478 1.00 88.31 115 THR A O 1
ATOM 911 N N . THR A 1 116 ? 4.292 9.567 -15.123 1.00 92.44 116 THR A N 1
ATOM 912 C CA . THR A 1 116 ? 4.574 10.429 -13.973 1.00 92.44 116 THR A CA 1
ATOM 913 C C . THR A 1 116 ? 5.774 11.319 -14.282 1.00 92.44 116 THR A C 1
ATOM 915 O O . THR A 1 116 ? 6.804 10.801 -14.710 1.00 92.44 116 THR A O 1
ATOM 918 N N . THR A 1 117 ? 5.659 12.626 -14.038 1.00 93.06 117 THR A N 1
ATOM 919 C CA . THR A 1 117 ? 6.746 13.601 -14.230 1.00 93.06 117 THR A CA 1
ATOM 920 C C . THR A 1 117 ? 6.927 14.438 -12.968 1.00 93.06 117 THR A C 1
ATOM 922 O O . THR A 1 117 ? 5.951 14.950 -12.426 1.00 93.06 117 THR A O 1
ATOM 925 N N . LYS A 1 118 ? 8.170 14.641 -12.519 1.00 94.69 118 LYS A N 1
ATOM 926 C CA . LYS A 1 118 ? 8.496 15.681 -11.532 1.00 94.69 118 LYS A CA 1
ATOM 927 C C . LYS A 1 118 ? 8.533 17.032 -12.245 1.00 94.69 118 LYS A C 1
ATOM 929 O O . LYS A 1 118 ? 9.292 17.185 -13.198 1.00 94.69 118 LYS A O 1
ATOM 934 N N . LEU A 1 119 ? 7.682 17.971 -11.833 1.00 95.19 119 LEU A N 1
ATOM 935 C CA . LEU A 1 119 ? 7.575 19.277 -12.488 1.00 95.19 119 LEU A CA 1
ATOM 936 C C . LEU A 1 119 ? 8.831 20.114 -12.220 1.00 95.19 119 LEU A C 1
ATOM 938 O O . LEU A 1 119 ? 9.314 20.170 -11.087 1.00 95.19 119 LEU A O 1
ATOM 942 N N . ARG A 1 120 ? 9.341 20.798 -13.252 1.00 94.94 120 ARG A N 1
ATOM 943 C CA . ARG A 1 120 ? 10.347 21.852 -13.075 1.00 94.94 120 ARG A CA 1
ATOM 944 C C . ARG A 1 120 ? 9.646 23.115 -12.594 1.00 94.94 120 ARG A C 1
ATOM 946 O O . ARG A 1 120 ? 8.706 23.566 -13.242 1.00 94.94 120 ARG A O 1
ATOM 953 N N . ILE A 1 121 ? 10.126 23.697 -11.502 1.00 95.00 121 ILE A N 1
ATOM 954 C CA . ILE A 1 121 ? 9.663 25.006 -11.042 1.00 95.00 121 ILE A CA 1
ATOM 955 C C . ILE A 1 121 ? 10.527 26.090 -11.693 1.00 95.00 121 ILE A C 1
ATOM 957 O O . ILE A 1 121 ? 11.746 25.951 -11.774 1.00 95.00 121 ILE A O 1
ATOM 961 N N . GLU A 1 122 ? 9.894 27.156 -12.173 1.00 95.62 122 GLU A N 1
ATOM 962 C CA . GLU A 1 122 ? 10.551 28.349 -12.715 1.00 95.62 122 GLU A CA 1
ATOM 963 C C . GLU A 1 122 ? 10.083 29.590 -11.948 1.00 95.62 122 GLU A C 1
ATOM 965 O O . GLU A 1 122 ? 8.921 29.671 -11.560 1.00 95.62 122 GLU A O 1
ATOM 970 N N . GLY A 1 123 ? 10.978 30.557 -11.726 1.00 91.62 123 GLY A N 1
ATOM 971 C CA . GLY A 1 123 ? 10.688 31.775 -10.953 1.00 91.62 123 GLY A CA 1
ATOM 972 C C . GLY A 1 123 ? 11.030 31.704 -9.457 1.00 91.62 123 GLY A C 1
ATOM 973 O O . GLY A 1 123 ? 10.869 32.708 -8.772 1.00 91.62 123 GLY A O 1
ATOM 974 N N . LEU A 1 124 ? 11.545 30.569 -8.971 1.00 88.81 124 LEU A N 1
ATOM 975 C CA . LEU A 1 124 ? 12.191 30.426 -7.659 1.00 88.81 124 LEU A CA 1
ATOM 976 C C . LEU A 1 124 ? 13.666 30.039 -7.840 1.00 88.81 124 LEU A C 1
ATOM 978 O O . LEU A 1 124 ? 14.011 29.380 -8.823 1.00 88.81 124 LEU A O 1
ATOM 982 N N . ASP A 1 125 ? 14.519 30.430 -6.892 1.00 81.88 125 ASP A N 1
ATOM 983 C CA . ASP A 1 125 ? 15.917 29.991 -6.803 1.00 81.88 125 ASP A CA 1
ATOM 984 C C . ASP A 1 125 ? 16.127 28.938 -5.698 1.00 81.88 125 ASP A C 1
ATOM 986 O O . ASP A 1 125 ? 15.264 28.725 -4.847 1.00 81.88 125 ASP A O 1
ATOM 990 N N . GLU A 1 126 ? 17.286 28.270 -5.708 1.00 74.06 126 GLU A N 1
ATOM 991 C CA . GLU A 1 126 ? 17.627 27.171 -4.786 1.00 74.06 126 GLU A CA 1
ATOM 992 C C . GLU A 1 126 ? 17.729 27.588 -3.302 1.00 74.06 126 GLU A C 1
ATOM 994 O O . GLU A 1 126 ? 17.865 26.728 -2.435 1.00 74.06 126 GLU A O 1
ATOM 999 N N . SER A 1 127 ? 17.676 28.885 -2.978 1.00 78.00 127 SER A N 1
ATOM 1000 C CA . SER A 1 127 ? 17.638 29.386 -1.598 1.00 78.00 127 SER A CA 1
ATOM 1001 C C . SER A 1 127 ? 16.228 29.699 -1.082 1.00 78.00 127 SER A C 1
ATOM 1003 O O . SER A 1 127 ? 16.079 29.990 0.112 1.00 78.00 127 SER A O 1
ATOM 1005 N N . HIS A 1 128 ? 15.202 29.623 -1.942 1.00 85.56 128 HIS A N 1
ATOM 1006 C CA . HIS A 1 128 ? 13.805 29.773 -1.533 1.00 85.56 128 HIS A CA 1
ATOM 1007 C C . HIS A 1 128 ? 13.318 28.534 -0.781 1.00 85.56 128 HIS A C 1
ATOM 1009 O O . HIS A 1 128 ? 13.553 27.396 -1.188 1.00 85.56 128 HIS A O 1
ATOM 1015 N N . ASP A 1 129 ? 12.604 28.763 0.317 1.00 85.38 129 ASP A N 1
ATOM 1016 C CA . ASP A 1 129 ? 11.979 27.694 1.088 1.00 85.38 129 ASP A CA 1
ATOM 1017 C C . ASP A 1 129 ? 10.705 27.228 0.388 1.00 85.38 129 ASP A C 1
ATOM 1019 O O . ASP A 1 129 ? 9.763 28.005 0.262 1.00 85.38 129 ASP A O 1
ATOM 1023 N N . LEU A 1 130 ? 10.661 25.963 -0.035 1.00 89.19 130 LEU A N 1
ATOM 1024 C CA . LEU A 1 130 ? 9.443 25.324 -0.529 1.00 89.19 130 LEU A CA 1
ATOM 1025 C C . LEU A 1 130 ? 9.193 24.020 0.238 1.00 89.19 130 LEU A C 1
ATOM 1027 O O . LEU A 1 130 ? 9.904 23.030 0.041 1.00 89.19 130 LEU A O 1
ATOM 1031 N N . ILE A 1 131 ? 8.201 24.056 1.129 1.00 90.81 131 ILE A N 1
ATOM 1032 C CA . ILE A 1 131 ? 7.821 23.000 2.073 1.00 90.81 131 ILE A CA 1
ATOM 1033 C C . ILE A 1 131 ? 6.291 22.887 2.045 1.00 90.81 131 ILE A C 1
ATOM 1035 O O . ILE A 1 131 ? 5.597 23.763 2.553 1.00 90.81 131 ILE A O 1
ATOM 1039 N N . LEU A 1 132 ? 5.770 21.845 1.398 1.00 94.31 132 LEU A N 1
ATOM 1040 C CA . LEU A 1 132 ? 4.423 21.814 0.827 1.00 94.31 132 LEU A CA 1
ATOM 1041 C C . LEU A 1 132 ? 3.402 21.083 1.712 1.00 94.31 132 LEU A C 1
ATOM 1043 O O . LEU A 1 132 ? 3.620 19.929 2.082 1.00 94.31 132 LEU A O 1
ATOM 1047 N N . HIS A 1 133 ? 2.263 21.726 1.962 1.00 95.31 133 HIS A N 1
ATOM 1048 C CA . HIS A 1 133 ? 1.055 21.122 2.553 1.00 95.31 133 HIS A CA 1
ATOM 1049 C C . HIS A 1 133 ? -0.061 21.107 1.480 1.00 95.31 133 HIS A C 1
ATOM 1051 O O . HIS A 1 133 ? 0.240 20.945 0.289 1.00 95.31 133 HIS A O 1
ATOM 1057 N N . GLY A 1 134 ? -1.320 21.342 1.871 1.00 97.06 134 GLY A N 1
ATOM 1058 C CA . GLY A 1 134 ? -2.479 21.317 0.984 1.00 97.06 134 GLY A CA 1
ATOM 1059 C C . GLY A 1 134 ? -2.348 22.210 -0.256 1.00 97.06 134 GLY A C 1
ATOM 1060 O O . GLY A 1 134 ? -1.758 23.298 -0.226 1.00 97.06 134 GLY A O 1
ATOM 1061 N N . ILE A 1 135 ? -2.940 21.753 -1.360 1.00 98.44 135 ILE A N 1
ATOM 1062 C CA . ILE A 1 135 ? -2.948 22.439 -2.658 1.00 98.44 135 ILE A CA 1
ATOM 1063 C C . ILE A 1 135 ? -4.370 22.606 -3.179 1.00 98.44 135 ILE A C 1
ATOM 1065 O O . ILE A 1 135 ? -5.218 21.756 -2.946 1.00 98.44 135 ILE A O 1
ATOM 1069 N N . ASP A 1 136 ? -4.628 23.652 -3.961 1.00 98.06 136 ASP A N 1
ATOM 1070 C CA . ASP A 1 136 ? -5.904 23.799 -4.669 1.00 98.06 136 ASP A CA 1
ATOM 1071 C C . ASP A 1 136 ? -5.748 24.444 -6.051 1.00 98.06 136 ASP A C 1
ATOM 1073 O O . ASP A 1 136 ? -4.747 25.103 -6.354 1.00 98.06 136 ASP A O 1
ATOM 1077 N N . PHE A 1 137 ? -6.740 24.221 -6.909 1.00 96.06 137 PHE A N 1
ATOM 1078 C CA . PHE A 1 137 ? -6.758 24.634 -8.306 1.00 96.06 137 PHE A CA 1
ATOM 1079 C C . PHE A 1 137 ? -7.784 25.736 -8.576 1.00 96.06 137 PHE A C 1
ATOM 1081 O O . PHE A 1 137 ? -8.935 25.675 -8.156 1.00 96.06 137 PHE A O 1
ATOM 1088 N N . LEU A 1 138 ? -7.383 26.707 -9.394 1.00 94.94 138 LEU A N 1
ATOM 1089 C CA . LEU A 1 138 ? -8.257 27.731 -9.949 1.00 94.94 138 LEU A CA 1
ATOM 1090 C C . LEU A 1 138 ? -8.163 27.714 -11.480 1.00 94.94 138 LEU A C 1
ATOM 1092 O O . LEU A 1 138 ? -7.143 28.090 -12.064 1.00 94.94 138 LEU A O 1
ATOM 1096 N N . GLU A 1 139 ? -9.248 27.300 -12.131 1.00 92.44 139 GLU A N 1
ATOM 1097 C CA . GLU A 1 139 ? -9.398 27.341 -13.589 1.00 92.44 139 GLU A CA 1
ATOM 1098 C C . GLU A 1 139 ? -9.807 28.761 -14.051 1.00 92.44 139 GLU A C 1
ATOM 1100 O O . GLU A 1 139 ? -10.859 29.270 -13.642 1.00 92.44 139 GLU A O 1
ATOM 1105 N N . PRO A 1 140 ? -9.007 29.441 -14.895 1.00 89.38 140 PRO A N 1
ATOM 1106 C CA . PRO A 1 140 ? -9.348 30.755 -15.427 1.00 89.38 140 PRO A CA 1
ATOM 1107 C C . PRO A 1 140 ? -10.359 30.624 -16.576 1.00 89.38 140 PRO A C 1
ATOM 1109 O O . PRO A 1 140 ? -10.097 29.987 -17.594 1.00 89.38 140 PRO A O 1
ATOM 1112 N N . LYS A 1 141 ? -11.512 31.288 -16.442 1.00 84.25 141 LYS A N 1
ATOM 1113 C CA . LYS A 1 141 ? -12.640 31.185 -17.392 1.00 84.25 141 LYS A CA 1
ATOM 1114 C C . LYS A 1 141 ? -12.298 31.592 -18.830 1.00 84.25 141 LYS A C 1
ATOM 1116 O O . LYS A 1 141 ? -12.945 31.114 -19.758 1.00 84.25 141 LYS A O 1
ATOM 1121 N N . ASP A 1 142 ? -11.302 32.457 -18.995 1.00 88.94 142 ASP A N 1
ATOM 1122 C CA . ASP A 1 142 ? -10.931 33.060 -20.277 1.00 88.94 142 ASP A CA 1
ATOM 1123 C C . ASP A 1 142 ? -9.781 32.319 -20.994 1.00 88.94 142 ASP A C 1
ATOM 1125 O O . ASP A 1 142 ? -9.496 32.611 -22.154 1.00 88.94 142 ASP A O 1
ATOM 1129 N N . ASP A 1 143 ? -9.115 31.360 -20.331 1.00 89.06 143 ASP A N 1
ATOM 1130 C CA . ASP A 1 143 ? -7.975 30.617 -20.889 1.00 89.06 143 ASP A CA 1
ATOM 1131 C C . ASP A 1 143 ? -7.924 29.152 -20.400 1.00 89.06 143 ASP A C 1
ATOM 1133 O O . ASP A 1 143 ? -7.137 28.815 -19.511 1.00 89.06 143 ASP A O 1
ATOM 1137 N N . PRO A 1 144 ? -8.697 28.238 -21.015 1.00 88.06 144 PRO A N 1
ATOM 1138 C CA . PRO A 1 144 ? -8.717 26.818 -20.651 1.00 88.06 144 PRO A CA 1
ATOM 1139 C C . PRO A 1 144 ? -7.429 26.051 -21.023 1.00 88.06 144 PRO A C 1
ATOM 1141 O O . PRO A 1 144 ? -7.410 24.823 -20.959 1.00 88.06 144 PRO A O 1
ATOM 1144 N N . SER A 1 145 ? -6.352 26.737 -21.439 1.00 90.12 145 SER A N 1
ATOM 1145 C CA . SER A 1 145 ? -5.008 26.149 -21.548 1.00 90.12 145 SER A CA 1
ATOM 1146 C C . SER A 1 145 ? -4.168 26.330 -20.277 1.00 90.12 145 SER A C 1
ATOM 1148 O O . SER A 1 145 ? -3.128 25.679 -20.130 1.00 90.12 145 SER A O 1
ATOM 1150 N N . LYS A 1 146 ? -4.619 27.180 -19.344 1.00 93.44 146 LYS A N 1
ATOM 1151 C CA . LYS A 1 146 ? -3.954 27.456 -18.071 1.00 93.44 146 LYS A CA 1
ATOM 1152 C C . LYS A 1 146 ? -4.725 26.904 -16.880 1.00 93.44 146 LYS A C 1
ATOM 1154 O O . LYS A 1 146 ? -5.941 26.763 -16.896 1.00 93.44 146 LYS A O 1
ATOM 1159 N N . LEU A 1 147 ? -3.976 26.672 -15.814 1.00 95.69 147 LEU A N 1
ATOM 1160 C CA . LEU A 1 147 ? -4.446 26.329 -14.484 1.00 95.69 147 LEU A CA 1
ATOM 1161 C C . LEU A 1 147 ? -3.613 27.137 -13.486 1.00 95.69 147 LEU A C 1
ATOM 1163 O O . LEU A 1 147 ? -2.395 27.234 -13.644 1.00 95.69 147 LEU A O 1
ATOM 1167 N N . TYR A 1 148 ? -4.237 27.720 -12.470 1.00 97.44 148 TYR A N 1
ATOM 1168 C CA . TYR A 1 148 ? -3.512 28.328 -11.357 1.00 97.44 148 TYR A CA 1
ATOM 1169 C C . TYR A 1 148 ? -3.544 27.375 -10.169 1.00 97.44 148 TYR A C 1
ATOM 1171 O O . TYR A 1 148 ? -4.590 26.807 -9.866 1.00 97.44 148 TYR A O 1
ATOM 1179 N N . MET A 1 149 ? -2.400 27.184 -9.518 1.00 98.00 149 MET A N 1
ATOM 1180 C CA . MET A 1 149 ? -2.273 26.304 -8.361 1.00 98.00 149 MET A CA 1
ATOM 1181 C C . MET A 1 149 ? -1.840 27.121 -7.151 1.00 98.00 149 MET A C 1
ATOM 1183 O O . MET A 1 149 ? -0.787 27.763 -7.172 1.00 98.00 149 MET A O 1
ATOM 1187 N N . PHE A 1 150 ? -2.664 27.082 -6.112 1.00 98.50 150 PHE A N 1
ATOM 1188 C CA . PHE A 1 150 ? -2.330 27.566 -4.782 1.00 98.50 150 PHE A CA 1
ATOM 1189 C C . PHE A 1 150 ? -1.708 26.405 -4.008 1.00 98.50 150 PHE A C 1
ATOM 1191 O O . PHE A 1 150 ? -2.198 25.280 -4.090 1.00 98.50 150 PHE A O 1
ATOM 1198 N N . ALA A 1 151 ? -0.635 26.670 -3.273 1.00 98.31 151 ALA A N 1
ATOM 1199 C CA . ALA A 1 151 ? 0.027 25.695 -2.419 1.00 98.31 151 ALA A CA 1
ATOM 1200 C C . ALA A 1 151 ? 0.354 26.330 -1.072 1.00 98.31 151 ALA A C 1
ATOM 1202 O O . ALA A 1 151 ? 0.916 27.424 -1.017 1.00 98.31 151 ALA A O 1
ATOM 1203 N N . VAL A 1 152 ? 0.029 25.642 0.014 1.00 98.19 152 VAL A N 1
ATOM 1204 C CA . VAL A 1 152 ? 0.510 26.007 1.345 1.00 98.19 152 VAL A CA 1
ATOM 1205 C C . VAL A 1 152 ? 2.029 25.812 1.411 1.00 98.19 152 VAL A C 1
ATOM 1207 O O . VAL A 1 152 ? 2.528 24.767 0.986 1.00 98.19 152 VAL A O 1
ATOM 1210 N N . ASN A 1 153 ? 2.757 26.804 1.937 1.00 94.94 153 ASN A N 1
ATOM 1211 C CA . ASN A 1 153 ? 4.213 26.774 2.055 1.00 94.94 153 ASN A CA 1
ATOM 1212 C C . ASN A 1 153 ? 4.707 27.158 3.466 1.00 94.94 153 ASN A C 1
ATOM 1214 O O . ASN A 1 153 ? 4.592 28.308 3.902 1.00 94.94 153 ASN A O 1
ATOM 1218 N N . HIS A 1 154 ? 5.325 26.195 4.151 1.00 91.50 154 HIS A N 1
ATOM 1219 C CA . HIS A 1 154 ? 5.902 26.348 5.488 1.00 91.50 154 HIS A CA 1
ATOM 1220 C C . HIS A 1 154 ? 7.334 26.907 5.441 1.00 91.50 154 HIS A C 1
ATOM 1222 O O . HIS A 1 154 ? 8.300 26.188 5.691 1.00 91.50 154 HIS A O 1
ATOM 1228 N N . GLY A 1 155 ? 7.514 28.189 5.123 1.00 87.00 155 GLY A N 1
ATOM 1229 C CA . GLY A 1 155 ? 8.846 28.805 5.074 1.00 87.00 155 GLY A CA 1
ATOM 1230 C C . GLY A 1 155 ? 9.551 28.883 6.442 1.00 87.00 155 GLY A C 1
ATOM 1231 O O . GLY A 1 155 ? 8.930 29.152 7.475 1.00 87.00 155 GLY A O 1
ATOM 1232 N N . ARG A 1 156 ? 10.893 28.761 6.486 1.00 79.19 156 ARG A N 1
ATOM 1233 C CA . ARG A 1 156 ? 11.661 28.912 7.749 1.00 79.19 156 ARG A CA 1
ATOM 1234 C C . ARG A 1 156 ? 11.532 30.305 8.360 1.00 79.19 156 ARG A C 1
ATOM 1236 O O . ARG A 1 156 ? 11.690 30.446 9.571 1.00 79.19 156 ARG A O 1
ATOM 1243 N N . LYS A 1 157 ? 11.240 31.304 7.520 1.00 76.25 157 LYS A N 1
ATOM 1244 C CA . LYS A 1 157 ? 11.008 32.715 7.873 1.00 76.25 157 LYS A CA 1
ATOM 1245 C C . LYS A 1 157 ? 9.539 33.046 8.179 1.00 76.25 157 LYS A C 1
ATOM 1247 O O . LYS A 1 157 ? 9.256 34.178 8.560 1.00 76.25 157 LYS A O 1
ATOM 1252 N N . GLY A 1 158 ? 8.613 32.106 7.985 1.00 86.06 158 GLY A N 1
ATOM 1253 C CA . GLY A 1 158 ? 7.180 32.324 8.167 1.00 86.06 158 GLY A CA 1
ATOM 1254 C C . GLY A 1 158 ? 6.320 31.609 7.127 1.00 86.06 158 GLY A C 1
ATOM 1255 O O . GLY A 1 158 ? 6.810 31.101 6.123 1.00 86.06 158 GLY A O 1
ATOM 1256 N N . GLU A 1 159 ? 5.023 31.599 7.404 1.00 91.69 159 GLU A N 1
ATOM 1257 C CA . GLU A 1 159 ? 3.999 30.896 6.635 1.00 91.69 159 GLU A CA 1
ATOM 1258 C C . GLU A 1 159 ? 3.511 31.711 5.436 1.00 91.69 159 GLU A C 1
ATOM 1260 O O . GLU A 1 159 ? 3.245 32.919 5.551 1.00 91.69 159 GLU A O 1
ATOM 1265 N N . THR A 1 160 ? 3.345 31.044 4.293 1.00 95.00 160 THR A N 1
ATOM 1266 C CA . THR A 1 160 ? 2.800 31.656 3.079 1.00 95.00 160 THR A CA 1
ATOM 1267 C C . THR A 1 160 ? 1.860 30.713 2.325 1.00 95.00 160 THR A C 1
ATOM 1269 O O . THR A 1 160 ? 1.858 29.498 2.521 1.00 95.00 160 THR A O 1
ATOM 1272 N N . ILE A 1 161 ? 1.047 31.286 1.436 1.00 97.94 161 ILE A N 1
ATOM 1273 C CA . ILE A 1 161 ? 0.405 30.548 0.342 1.00 97.94 161 ILE A CA 1
ATOM 1274 C C . ILE A 1 161 ? 1.125 30.941 -0.948 1.00 97.94 161 ILE A C 1
ATOM 1276 O O . ILE A 1 161 ? 1.075 32.102 -1.359 1.00 97.94 161 ILE A O 1
ATOM 1280 N N . ALA A 1 162 ? 1.805 29.996 -1.586 1.00 96.88 162 ALA A N 1
ATOM 1281 C CA . ALA A 1 162 ? 2.475 30.190 -2.863 1.00 96.88 162 ALA A CA 1
ATOM 1282 C C . ALA A 1 162 ? 1.484 30.035 -4.026 1.00 96.88 162 ALA A C 1
ATOM 1284 O O . ALA A 1 162 ? 0.657 29.122 -4.040 1.00 96.88 162 ALA A O 1
ATOM 1285 N N . LEU A 1 163 ? 1.577 30.926 -5.014 1.00 97.69 163 LEU A N 1
ATOM 1286 C CA . LEU A 1 163 ? 0.763 30.905 -6.226 1.00 97.69 163 LEU A CA 1
ATOM 1287 C C . LEU A 1 163 ? 1.632 30.602 -7.446 1.00 97.69 163 LEU A C 1
ATOM 1289 O O . LEU A 1 163 ? 2.588 31.322 -7.747 1.00 97.69 163 LEU A O 1
ATOM 1293 N N . PHE A 1 164 ? 1.232 29.578 -8.191 1.00 98.12 164 PHE A N 1
ATOM 1294 C CA . PHE A 1 164 ? 1.859 29.153 -9.433 1.00 98.12 164 PHE A CA 1
ATOM 1295 C C . PHE A 1 164 ? 0.872 29.218 -10.604 1.00 98.12 164 PHE A C 1
ATOM 1297 O O . PHE A 1 164 ? -0.338 29.054 -10.438 1.00 98.12 164 PHE A O 1
ATOM 1304 N N . SER A 1 165 ? 1.405 29.391 -11.811 1.00 97.31 165 SER A N 1
ATOM 1305 C CA . SER A 1 165 ? 0.710 29.127 -13.072 1.00 97.31 165 SER A CA 1
ATOM 1306 C C . SER A 1 165 ? 1.242 27.846 -13.707 1.00 97.31 165 SER A C 1
ATOM 1308 O O . SER A 1 165 ? 2.445 27.579 -13.711 1.00 97.31 165 SER A O 1
ATOM 1310 N N . TYR A 1 166 ? 0.329 27.060 -14.262 1.00 97.19 166 TYR A N 1
ATOM 1311 C CA . TYR A 1 166 ? 0.601 25.821 -14.967 1.00 97.19 166 TYR A CA 1
ATOM 1312 C C . TYR A 1 166 ? -0.044 25.874 -16.355 1.00 97.19 166 TYR A C 1
ATOM 1314 O O . TYR A 1 166 ? -1.239 26.139 -16.481 1.00 97.19 166 TYR A O 1
ATOM 1322 N N . THR A 1 167 ? 0.736 25.605 -17.403 1.00 95.94 167 THR A N 1
ATOM 1323 C CA . THR A 1 167 ? 0.196 25.413 -18.758 1.00 95.94 167 THR A CA 1
ATOM 1324 C C . THR A 1 167 ? -0.112 23.933 -18.944 1.00 95.94 167 THR A C 1
ATOM 1326 O O . THR A 1 167 ? 0.784 23.091 -18.825 1.00 95.94 167 THR A O 1
ATOM 1329 N N . ILE A 1 168 ? -1.369 23.604 -19.235 1.00 93.00 168 ILE A N 1
ATOM 1330 C CA . ILE A 1 168 ? -1.873 22.228 -19.247 1.00 93.00 168 ILE A CA 1
ATOM 1331 C C . ILE A 1 168 ? -1.088 21.368 -20.247 1.00 93.00 168 ILE A C 1
ATOM 1333 O O . ILE A 1 168 ? -0.918 21.715 -21.414 1.00 93.00 168 ILE A O 1
ATOM 1337 N N . GLY A 1 169 ? -0.582 20.231 -19.764 1.00 88.62 169 GLY A N 1
ATOM 1338 C CA . GLY A 1 169 ? 0.248 19.295 -20.526 1.00 88.62 169 GLY A CA 1
ATOM 1339 C C . GLY A 1 169 ? 1.756 19.526 -20.383 1.00 88.62 169 GLY A C 1
ATOM 1340 O O . GLY A 1 169 ? 2.513 18.561 -20.494 1.00 88.62 169 GLY A O 1
ATOM 1341 N N . SER A 1 170 ? 2.207 20.741 -20.049 1.00 94.62 170 SER A N 1
ATOM 1342 C CA . SER A 1 170 ? 3.635 21.046 -19.858 1.00 94.62 170 SER A CA 1
ATOM 1343 C C . SER A 1 170 ? 4.251 20.307 -18.658 1.00 94.62 170 SER A C 1
ATOM 1345 O O . SER A 1 170 ? 3.536 19.791 -17.793 1.00 94.62 170 SER A O 1
ATOM 1347 N N . ASP A 1 171 ? 5.581 20.247 -18.594 1.00 95.81 171 ASP A N 1
ATOM 1348 C CA . ASP A 1 171 ? 6.345 19.734 -17.442 1.00 95.81 171 ASP A CA 1
ATOM 1349 C C . ASP A 1 171 ? 6.908 20.870 -16.556 1.00 95.81 171 ASP A C 1
ATOM 1351 O O . ASP A 1 171 ? 7.803 20.643 -15.741 1.00 95.81 171 ASP A O 1
ATOM 1355 N N . VAL A 1 172 ? 6.395 22.096 -16.723 1.00 95.44 172 VAL A N 1
ATOM 1356 C CA . VAL A 1 172 ? 6.885 23.322 -16.074 1.00 95.44 172 VAL A CA 1
ATOM 1357 C C . VAL A 1 172 ? 5.775 23.969 -15.250 1.00 95.44 172 VAL A C 1
ATOM 1359 O O . VAL A 1 172 ? 4.636 24.073 -15.699 1.00 95.44 172 VAL A O 1
ATOM 1362 N N . LEU A 1 173 ? 6.130 24.430 -14.055 1.00 96.38 173 LEU A N 1
ATOM 1363 C CA . LEU A 1 173 ? 5.281 25.172 -13.135 1.00 96.38 173 LEU A CA 1
ATOM 1364 C C . LEU A 1 173 ? 5.934 26.533 -12.854 1.00 96.38 173 LEU A C 1
ATOM 1366 O O . LEU A 1 173 ? 7.024 26.591 -12.287 1.00 96.38 173 LEU A O 1
ATOM 1370 N N . THR A 1 174 ? 5.294 27.631 -13.248 1.00 97.56 174 THR A N 1
ATOM 1371 C CA . THR A 1 174 ? 5.880 28.976 -13.141 1.00 97.56 174 THR A CA 1
ATOM 1372 C C . THR A 1 174 ? 5.323 29.703 -11.922 1.00 97.56 174 THR A C 1
ATOM 1374 O O . THR A 1 174 ? 4.129 30.000 -11.856 1.00 97.56 174 THR A O 1
ATOM 1377 N N . PHE A 1 175 ? 6.190 29.989 -10.954 1.00 97.25 175 PHE A N 1
ATOM 1378 C CA . PHE A 1 175 ? 5.889 30.770 -9.757 1.00 97.25 175 PHE A CA 1
ATOM 1379 C C . PHE A 1 175 ? 5.457 32.201 -10.108 1.00 97.25 175 PHE A C 1
ATOM 1381 O O . PHE A 1 175 ? 5.974 32.799 -11.051 1.00 97.25 175 PHE A O 1
ATOM 1388 N N . ILE A 1 176 ? 4.504 32.742 -9.344 1.00 95.75 176 ILE A N 1
ATOM 1389 C CA . ILE A 1 176 ? 3.959 34.094 -9.539 1.00 95.75 176 ILE A CA 1
ATOM 1390 C C . ILE A 1 176 ? 4.268 34.990 -8.337 1.00 95.75 176 ILE A C 1
ATOM 1392 O O . ILE A 1 176 ? 4.820 36.074 -8.507 1.00 95.75 176 ILE A O 1
ATOM 1396 N N . ARG A 1 177 ? 3.858 34.566 -7.135 1.00 93.75 177 ARG A N 1
ATOM 1397 C CA . ARG A 1 177 ? 4.023 35.296 -5.866 1.00 93.75 177 ARG A CA 1
ATOM 1398 C C . ARG A 1 177 ? 3.705 34.393 -4.676 1.00 93.75 177 ARG A C 1
ATOM 1400 O O . ARG A 1 177 ? 3.113 33.328 -4.839 1.00 93.75 177 ARG A O 1
ATOM 1407 N N . GLU A 1 178 ? 3.998 34.888 -3.482 1.00 94.06 178 GLU A N 1
ATOM 1408 C CA . GLU A 1 178 ? 3.484 34.361 -2.218 1.00 94.06 178 GLU A CA 1
ATOM 1409 C C . GLU A 1 178 ? 2.528 35.356 -1.555 1.00 94.06 178 GLU A C 1
ATOM 1411 O O . GLU A 1 178 ? 2.666 36.573 -1.696 1.00 94.06 178 GLU A O 1
ATOM 1416 N N . PHE A 1 179 ? 1.570 34.823 -0.804 1.00 95.56 179 PHE A N 1
ATOM 1417 C CA . PHE A 1 179 ? 0.683 35.557 0.089 1.00 95.56 179 PHE A CA 1
ATOM 1418 C C . PHE A 1 179 ? 1.106 35.312 1.538 1.00 95.56 179 PHE A C 1
ATOM 1420 O O . PHE A 1 179 ? 1.202 34.161 1.956 1.00 95.56 179 PHE A O 1
ATOM 1427 N N . SER A 1 180 ? 1.302 36.371 2.323 1.00 93.75 180 SER A N 1
ATOM 1428 C CA . SER A 1 180 ? 1.550 36.271 3.766 1.00 93.75 180 SER A CA 1
ATOM 1429 C C . SER A 1 180 ? 0.781 37.360 4.514 1.00 93.75 180 SER A C 1
ATOM 1431 O O . SER A 1 180 ? 0.612 38.469 4.008 1.00 93.75 180 SER A O 1
ATOM 1433 N N . HIS A 1 181 ? 0.283 37.034 5.706 1.00 94.75 181 HIS A N 1
ATOM 1434 C CA . HIS A 1 181 ? -0.457 37.941 6.585 1.00 94.75 181 HIS A CA 1
ATOM 1435 C C . HIS A 1 181 ? -0.448 37.388 8.019 1.00 94.75 181 HIS A C 1
ATOM 1437 O O . HIS A 1 181 ? -0.358 36.182 8.216 1.00 94.75 181 HIS A O 1
ATOM 1443 N N . SER A 1 182 ? -0.671 38.232 9.032 1.00 93.00 182 SER A N 1
ATOM 1444 C CA . SER A 1 182 ? -0.762 37.857 10.466 1.00 93.00 182 SER A CA 1
ATOM 1445 C C . SER A 1 182 ? -1.869 36.841 10.845 1.00 93.00 182 SER A C 1
ATOM 1447 O O . SER A 1 182 ? -2.009 36.456 12.009 1.00 93.00 182 SER A O 1
ATOM 1449 N N . LYS A 1 183 ? -2.671 36.417 9.860 1.00 95.25 183 LYS A N 1
ATOM 1450 C CA . LYS A 1 183 ? -3.733 35.400 9.951 1.00 95.25 183 LYS A CA 1
ATOM 1451 C C . LYS A 1 183 ? -3.415 34.113 9.182 1.00 95.25 183 LYS A C 1
ATOM 1453 O O . LYS A 1 183 ? -4.176 33.164 9.297 1.00 95.25 183 LYS A O 1
ATOM 1458 N N . ILE A 1 184 ? -2.313 34.079 8.438 1.00 94.81 184 ILE A N 1
ATOM 1459 C CA . ILE A 1 184 ? -1.736 32.873 7.845 1.00 94.81 184 ILE A CA 1
ATOM 1460 C C . ILE A 1 184 ? -0.675 32.419 8.855 1.00 94.81 184 ILE A C 1
ATOM 1462 O O . ILE A 1 184 ? 0.404 33.007 8.932 1.00 94.81 184 ILE A O 1
ATOM 1466 N N . LYS A 1 185 ? -1.049 31.485 9.739 1.00 90.00 185 LYS A N 1
ATOM 1467 C CA . LYS A 1 185 ? -0.289 31.149 10.958 1.00 90.00 185 LYS A CA 1
ATOM 1468 C C . LYS A 1 185 ? 0.186 29.708 11.034 1.00 90.00 185 LYS A C 1
ATOM 1470 O O . LYS A 1 185 ? 1.268 29.438 11.533 1.00 90.00 185 LYS A O 1
ATOM 1475 N N . THR A 1 186 ? -0.679 28.791 10.638 1.00 93.38 186 THR A N 1
ATOM 1476 C CA . THR A 1 186 ? -0.433 27.348 10.582 1.00 93.38 186 THR A CA 1
ATOM 1477 C C . THR A 1 186 ? -1.261 26.790 9.421 1.00 93.38 186 THR A C 1
ATOM 1479 O O . THR A 1 186 ? -2.085 25.895 9.628 1.00 93.38 186 THR A O 1
ATOM 1482 N N . PRO A 1 187 ? -1.146 27.395 8.217 1.00 96.62 187 PRO A N 1
ATOM 1483 C CA . PRO A 1 187 ? -1.957 27.001 7.078 1.00 96.62 187 PRO A CA 1
ATOM 1484 C C . PRO A 1 187 ? -1.811 25.497 6.855 1.00 96.62 187 PRO A C 1
ATOM 1486 O O . PRO A 1 187 ? -0.701 24.972 6.855 1.00 96.62 187 PRO A O 1
ATOM 1489 N N . ASN A 1 188 ? -2.940 24.816 6.718 1.00 97.44 188 ASN A N 1
ATOM 1490 C CA . ASN A 1 188 ? -3.000 23.372 6.555 1.00 97.44 188 ASN A CA 1
ATOM 1491 C C . ASN A 1 188 ? -3.515 23.046 5.146 1.00 97.44 188 ASN A C 1
ATOM 1493 O O . ASN A 1 188 ? -2.777 22.519 4.315 1.00 97.44 188 ASN A O 1
ATOM 1497 N N . ALA A 1 189 ? -4.719 23.528 4.832 1.00 97.94 189 ALA A N 1
ATOM 1498 C CA . ALA A 1 189 ? -5.282 23.524 3.490 1.00 97.94 189 ALA A CA 1
ATOM 1499 C C . ALA A 1 189 ? -5.616 24.942 2.999 1.00 97.94 189 ALA A C 1
ATOM 1501 O O . ALA A 1 189 ? -5.785 25.887 3.777 1.00 97.94 189 ALA A O 1
ATOM 1502 N N . VAL A 1 190 ? -5.752 25.067 1.679 1.00 98.38 190 VAL A N 1
ATOM 1503 C CA . VAL A 1 190 ? -6.199 26.267 0.960 1.00 98.38 190 VAL A CA 1
ATOM 1504 C C . VAL A 1 190 ? -7.390 25.901 0.071 1.00 98.38 190 VAL A C 1
ATOM 1506 O O . VAL A 1 190 ? -7.455 24.785 -0.430 1.00 98.38 190 VAL A O 1
ATOM 1509 N N . ALA A 1 191 ? -8.334 26.824 -0.123 1.00 98.25 191 ALA A N 1
ATOM 1510 C CA . ALA A 1 191 ? -9.430 26.671 -1.081 1.00 98.25 191 ALA A CA 1
ATOM 1511 C C . ALA A 1 191 ? -9.640 27.980 -1.863 1.00 98.25 191 ALA A C 1
ATOM 1513 O O . ALA A 1 191 ? -9.990 29.016 -1.289 1.00 98.25 191 ALA A O 1
ATOM 1514 N N . ALA A 1 192 ? -9.385 27.961 -3.169 1.00 96.56 192 ALA A N 1
ATOM 1515 C CA . ALA A 1 192 ? -9.282 29.152 -4.004 1.00 96.56 192 ALA A CA 1
ATOM 1516 C C . ALA A 1 192 ? -10.653 29.726 -4.408 1.00 96.56 192 ALA A C 1
ATOM 1518 O O . ALA A 1 192 ? -11.573 29.004 -4.782 1.00 96.56 192 ALA A O 1
ATOM 1519 N N . THR A 1 193 ? -10.785 31.059 -4.397 1.00 95.12 193 THR A N 1
ATOM 1520 C CA . THR A 1 193 ? -11.979 31.769 -4.911 1.00 95.12 193 THR A CA 1
ATOM 1521 C C . THR A 1 193 ? -11.674 32.700 -6.086 1.00 95.12 193 THR A C 1
ATOM 1523 O O . THR A 1 193 ? -12.583 33.102 -6.812 1.00 95.12 193 THR A O 1
ATOM 1526 N N . GLY A 1 194 ? -10.403 33.049 -6.290 1.00 93.12 194 GLY A N 1
ATOM 1527 C CA . GLY A 1 194 ? -9.902 33.873 -7.389 1.00 93.12 194 GLY A CA 1
ATOM 1528 C C . GLY A 1 194 ? -8.390 34.076 -7.266 1.00 93.12 194 GLY A C 1
ATOM 1529 O O . GLY A 1 194 ? -7.810 33.727 -6.245 1.00 93.12 194 GLY A O 1
ATOM 1530 N N . LEU A 1 195 ? -7.742 34.675 -8.272 1.00 92.88 195 LEU A N 1
ATOM 1531 C CA . LEU A 1 195 ? -6.273 34.847 -8.313 1.00 92.88 195 LEU A CA 1
ATOM 1532 C C . LEU A 1 195 ? -5.679 35.583 -7.102 1.00 92.88 195 LEU A C 1
ATOM 1534 O O . LEU A 1 195 ? -4.497 35.425 -6.810 1.00 92.88 195 LEU A O 1
ATOM 1538 N N . ASP A 1 196 ? -6.512 36.371 -6.426 1.00 92.62 196 ASP A N 1
ATOM 1539 C CA . ASP A 1 196 ? -6.198 37.263 -5.311 1.00 92.62 196 ASP A CA 1
ATOM 1540 C C . ASP A 1 196 ? -7.039 36.952 -4.059 1.00 92.62 196 ASP A C 1
ATOM 1542 O O . ASP A 1 196 ? -7.089 37.773 -3.148 1.00 92.62 196 ASP A O 1
ATOM 1546 N N . SER A 1 197 ? -7.757 35.819 -4.010 1.00 95.69 197 SER A N 1
ATOM 1547 C CA . SER A 1 197 ? -8.654 35.499 -2.886 1.00 95.69 197 SER A CA 1
ATOM 1548 C C . SER A 1 197 ? -8.878 34.001 -2.678 1.00 95.69 197 SER A C 1
ATOM 1550 O O . SER A 1 197 ? -9.027 33.249 -3.643 1.00 95.69 197 SER A O 1
ATOM 1552 N N . PHE A 1 198 ? -8.908 33.577 -1.417 1.00 98.19 198 PHE A N 1
ATOM 1553 C CA . PHE A 1 198 ? -8.969 32.171 -1.017 1.00 98.19 198 PHE A CA 1
ATOM 1554 C C . PHE A 1 198 ? -9.362 32.034 0.463 1.00 98.19 198 PHE A C 1
ATOM 1556 O O . PHE A 1 198 ? -9.205 32.966 1.254 1.00 98.19 198 PHE A O 1
ATOM 1563 N N . PHE A 1 199 ? -9.840 30.853 0.848 1.00 98.75 199 PHE A N 1
ATOM 1564 C CA . PHE A 1 199 ? -9.913 30.418 2.242 1.00 98.75 199 PHE A CA 1
ATOM 1565 C C . PHE A 1 199 ? -8.653 29.627 2.618 1.00 98.75 199 PHE A C 1
ATOM 1567 O O . PHE A 1 199 ? -8.057 28.981 1.757 1.00 98.75 199 PHE A O 1
ATOM 1574 N N . ILE A 1 200 ? -8.286 29.632 3.899 1.00 98.62 200 ILE A N 1
ATOM 1575 C CA . ILE A 1 200 ? -7.357 28.668 4.506 1.00 98.62 200 ILE A CA 1
ATOM 1576 C C . ILE A 1 200 ? -7.924 28.124 5.816 1.00 98.62 200 ILE A C 1
ATOM 1578 O O . ILE A 1 200 ? -8.729 28.785 6.479 1.00 98.62 200 ILE A O 1
ATOM 1582 N N . THR A 1 201 ? -7.429 26.964 6.224 1.00 98.62 201 THR A N 1
ATOM 1583 C CA . THR A 1 201 ? -7.496 26.466 7.602 1.00 98.62 201 THR A CA 1
ATOM 1584 C C . THR A 1 201 ? -6.168 26.731 8.305 1.00 98.62 201 THR A C 1
ATOM 1586 O O . THR A 1 201 ? -5.116 26.393 7.772 1.00 98.62 201 THR A O 1
ATOM 1589 N N . ASN A 1 202 ? -6.197 27.330 9.497 1.00 97.38 202 ASN A N 1
ATOM 1590 C CA . ASN A 1 202 ? -5.074 27.280 10.434 1.00 97.38 202 ASN A CA 1
ATOM 1591 C C . ASN A 1 202 ? -5.302 26.094 11.372 1.00 97.38 202 ASN A C 1
ATOM 1593 O O . ASN A 1 202 ? -6.285 26.106 12.118 1.00 97.38 202 ASN A O 1
ATOM 1597 N N . ASP A 1 203 ? -4.425 25.088 11.378 1.00 93.44 203 ASP A N 1
ATOM 1598 C CA . ASP A 1 203 ? -4.634 23.908 12.230 1.00 93.44 203 ASP A CA 1
ATOM 1599 C C . ASP A 1 203 ? -4.417 24.183 13.733 1.00 93.44 203 ASP A C 1
ATOM 1601 O O . ASP A 1 203 ? -4.971 23.461 14.566 1.00 93.44 203 ASP A O 1
ATOM 1605 N N . HIS A 1 204 ? -3.663 25.239 14.083 1.00 92.50 204 HIS A N 1
ATOM 1606 C CA . HIS A 1 204 ? -3.298 25.648 15.454 1.00 92.50 204 HIS A CA 1
ATOM 1607 C C . HIS A 1 204 ? -2.975 27.163 15.586 1.00 92.50 204 HIS A C 1
ATOM 1609 O O . HIS A 1 204 ? -2.801 27.878 14.598 1.00 92.50 204 HIS A O 1
ATOM 1615 N N . TYR A 1 205 ? -2.823 27.690 16.806 1.00 90.56 205 TYR A N 1
ATOM 1616 C CA . TYR A 1 205 ? -2.729 29.137 17.052 1.00 90.56 205 TYR A CA 1
ATOM 1617 C C . TYR A 1 205 ? -1.305 29.707 17.097 1.00 90.56 205 TYR A C 1
ATOM 1619 O O . TYR A 1 205 ? -1.117 30.889 16.765 1.00 90.56 205 TYR A O 1
ATOM 1627 N N . PHE A 1 206 ? -0.326 28.926 17.569 1.00 88.31 206 PHE A N 1
ATOM 1628 C CA . PHE A 1 206 ? 1.043 29.394 17.812 1.00 88.31 206 PHE A CA 1
ATOM 1629 C C . PHE A 1 206 ? 2.039 28.902 16.752 1.00 88.31 206 PHE A C 1
ATOM 1631 O O . PHE A 1 206 ? 2.013 27.754 16.320 1.00 88.31 206 PHE A O 1
ATOM 1638 N N . TYR A 1 207 ? 2.955 29.790 16.369 1.00 85.31 207 TYR A N 1
ATOM 1639 C CA . TYR A 1 207 ? 4.037 29.558 15.410 1.00 85.31 207 TYR A CA 1
ATOM 1640 C C . TYR A 1 207 ? 5.105 30.655 15.570 1.00 85.31 207 TYR A C 1
ATOM 1642 O O . TYR A 1 207 ? 4.875 31.624 16.300 1.00 85.31 207 TYR A O 1
ATOM 1650 N N . GLY A 1 208 ? 6.243 30.509 14.883 1.00 75.31 208 GLY A N 1
ATOM 1651 C CA . GLY A 1 208 ? 7.290 31.536 14.759 1.00 75.31 208 GLY A CA 1
ATOM 1652 C C . GLY A 1 208 ? 8.146 31.805 16.012 1.00 75.31 208 GLY A C 1
ATOM 1653 O O . GLY A 1 208 ? 7.640 32.047 17.109 1.00 75.31 208 GLY A O 1
ATOM 1654 N N . GLY A 1 209 ? 9.472 31.833 15.843 1.00 75.88 209 GLY A N 1
ATOM 1655 C CA . GLY A 1 209 ? 10.427 32.225 16.883 1.00 75.88 209 GLY A CA 1
ATOM 1656 C C . GLY A 1 209 ? 10.458 31.354 18.147 1.00 75.88 209 GLY A C 1
ATOM 1657 O O . GLY A 1 209 ? 9.672 30.430 18.353 1.00 75.88 209 GLY A O 1
ATOM 1658 N N . PHE A 1 210 ? 11.382 31.680 19.055 1.00 76.06 210 PHE A N 1
ATOM 1659 C CA . PHE A 1 210 ? 11.637 30.889 20.267 1.00 76.06 210 PHE A CA 1
ATOM 1660 C C . PHE A 1 210 ? 10.419 30.785 21.206 1.00 76.06 210 PHE A C 1
ATOM 1662 O O . PHE A 1 210 ? 10.064 29.695 21.655 1.00 76.06 210 PHE A O 1
ATOM 1669 N N . LEU A 1 211 ? 9.746 31.906 21.494 1.00 79.31 211 LEU A N 1
ATOM 1670 C CA . LEU A 1 211 ? 8.586 31.915 22.395 1.00 79.31 211 LEU A CA 1
ATOM 1671 C C . LEU A 1 211 ? 7.327 31.327 21.742 1.00 79.31 211 LEU A C 1
ATOM 1673 O O . LEU A 1 211 ? 6.579 30.623 22.420 1.00 79.31 211 LEU A O 1
ATOM 1677 N N . GLY A 1 212 ? 7.109 31.565 20.443 1.00 79.94 212 GLY A N 1
ATOM 1678 C CA . GLY A 1 212 ? 6.002 30.962 19.698 1.00 79.94 212 GLY A CA 1
ATOM 1679 C C . GLY A 1 212 ? 6.175 29.452 19.556 1.00 79.94 212 GLY A C 1
ATOM 1680 O O . GLY A 1 212 ? 5.230 28.713 19.804 1.00 79.94 212 GLY A O 1
ATOM 1681 N N . GLY A 1 213 ? 7.397 28.972 19.310 1.00 79.00 213 GLY A N 1
ATOM 1682 C CA . GLY A 1 213 ? 7.728 27.545 19.309 1.00 79.00 213 GLY A CA 1
ATOM 1683 C C . GLY A 1 213 ? 7.524 26.855 20.665 1.00 79.00 213 GLY A C 1
ATOM 1684 O O . GLY A 1 213 ? 6.988 25.744 20.725 1.00 79.00 213 GLY A O 1
ATOM 1685 N N . ILE A 1 214 ? 7.870 27.515 21.777 1.00 81.25 214 ILE A N 1
ATOM 1686 C CA . ILE A 1 214 ? 7.533 27.017 23.123 1.00 81.25 214 ILE A CA 1
ATOM 1687 C C . ILE A 1 214 ? 6.011 26.967 23.307 1.00 81.25 214 ILE A C 1
ATOM 1689 O O . ILE A 1 214 ? 5.490 25.939 23.740 1.00 81.25 214 ILE A O 1
ATOM 1693 N N . ALA A 1 215 ? 5.288 28.029 22.940 1.00 86.56 215 ALA A N 1
ATOM 1694 C CA . ALA A 1 215 ? 3.831 28.071 23.040 1.00 86.56 215 ALA A CA 1
ATOM 1695 C C . ALA A 1 215 ? 3.156 26.984 22.182 1.00 86.56 215 ALA A C 1
ATOM 1697 O O . ALA A 1 215 ? 2.285 26.287 22.689 1.00 86.56 215 ALA A O 1
ATOM 1698 N N . ARG A 1 216 ? 3.629 26.747 20.953 1.00 86.62 216 ARG A N 1
ATOM 1699 C CA . ARG A 1 216 ? 3.188 25.681 20.033 1.00 86.62 216 ARG A CA 1
ATOM 1700 C C . ARG A 1 216 ? 3.466 24.274 20.570 1.00 86.62 216 ARG A C 1
ATOM 1702 O O . ARG A 1 216 ? 2.656 23.363 20.413 1.00 86.62 216 ARG A O 1
ATOM 1709 N N . THR A 1 217 ? 4.586 24.098 21.271 1.00 82.94 217 THR A N 1
ATOM 1710 C CA . THR A 1 217 ? 4.923 22.835 21.950 1.00 82.94 217 THR A CA 1
ATOM 1711 C C . THR A 1 217 ? 4.021 22.592 23.168 1.00 82.94 217 THR A C 1
ATOM 1713 O O . THR A 1 217 ? 3.587 21.465 23.405 1.00 82.94 217 THR A O 1
ATOM 1716 N N . LEU A 1 218 ? 3.695 23.639 23.933 1.00 83.81 218 LEU A N 1
ATOM 1717 C CA . LEU A 1 218 ? 2.732 23.572 25.040 1.00 83.81 218 LEU A CA 1
ATOM 1718 C C . LEU A 1 218 ? 1.301 23.345 24.532 1.00 83.81 218 LEU A C 1
ATOM 1720 O O . LEU A 1 218 ? 0.563 22.561 25.121 1.00 83.81 218 LEU A O 1
ATOM 1724 N N . GLU A 1 219 ? 0.933 23.987 23.427 1.00 87.25 219 GLU A N 1
ATOM 1725 C CA . GLU A 1 219 ? -0.355 23.870 22.751 1.00 87.25 219 GLU A CA 1
ATOM 1726 C C . GLU A 1 219 ? -0.641 22.423 22.348 1.00 87.25 219 GLU A C 1
ATOM 1728 O O . GLU A 1 219 ? -1.650 21.875 22.787 1.00 87.25 219 GLU A O 1
ATOM 1733 N N . GLY A 1 220 ? 0.277 21.778 21.616 1.00 82.25 220 GLY A N 1
ATOM 1734 C CA . GLY A 1 220 ? 0.147 20.368 21.236 1.00 82.25 220 GLY A CA 1
ATOM 1735 C C . GLY A 1 220 ? 0.230 19.395 22.421 1.00 82.25 220 GLY A C 1
ATOM 1736 O O . GLY A 1 220 ? -0.425 18.358 22.412 1.00 82.25 220 GLY A O 1
ATOM 1737 N N . LYS A 1 221 ? 0.987 19.729 23.477 1.00 82.25 221 LYS A N 1
ATOM 1738 C CA . LYS A 1 221 ? 1.111 18.882 24.680 1.00 82.25 221 LYS A CA 1
ATOM 1739 C C . LYS A 1 221 ? -0.122 18.920 25.589 1.00 82.25 221 LYS A C 1
ATOM 1741 O O . LYS A 1 221 ? -0.404 17.932 26.267 1.00 82.25 221 LYS A O 1
ATOM 1746 N N . PHE A 1 222 ? -0.794 20.066 25.677 1.00 83.75 222 PHE A N 1
ATOM 1747 C CA . PHE A 1 222 ? -1.861 20.305 26.651 1.00 83.75 222 PHE A CA 1
ATOM 1748 C C . PHE A 1 222 ? -3.242 20.540 26.032 1.00 83.75 222 PHE A C 1
ATOM 1750 O O . PHE A 1 222 ? -4.203 20.614 26.791 1.00 83.75 222 PHE A O 1
ATOM 1757 N N . GLY A 1 223 ? -3.353 20.636 24.706 1.00 82.94 223 GLY A N 1
ATOM 1758 C CA . GLY A 1 223 ? -4.617 20.702 23.969 1.00 82.94 223 GLY A CA 1
ATOM 1759 C C . GLY A 1 223 ? -5.302 19.335 23.798 1.00 82.94 223 GLY A C 1
ATOM 1760 O O . GLY A 1 223 ? -5.094 18.441 24.624 1.00 82.94 223 GLY A O 1
ATOM 1761 N N . PRO A 1 224 ? -6.128 19.157 22.747 1.00 87.38 224 PRO A N 1
ATOM 1762 C CA . PRO A 1 224 ? -6.521 20.160 21.748 1.00 87.38 224 PRO A CA 1
ATOM 1763 C C . PRO A 1 224 ? -7.418 21.260 22.340 1.00 87.38 224 PRO A C 1
ATOM 1765 O O . PRO A 1 224 ? -8.168 21.028 23.290 1.00 87.38 224 PRO A O 1
ATOM 1768 N N . TRP A 1 225 ? -7.346 22.469 21.781 1.00 88.88 225 TRP A N 1
ATOM 1769 C CA . TRP A 1 225 ? -8.072 23.646 22.274 1.00 88.88 225 TRP A CA 1
ATOM 1770 C C . TRP A 1 225 ? -9.114 24.086 21.262 1.00 88.88 225 TRP A C 1
ATOM 1772 O O . TRP A 1 225 ? -8.790 24.290 20.098 1.00 88.88 225 TRP A O 1
ATOM 1782 N N . LYS A 1 226 ? -10.348 24.320 21.712 1.00 88.44 226 LYS A N 1
ATOM 1783 C CA . LYS A 1 226 ? -11.442 24.708 20.810 1.00 88.44 226 LYS A CA 1
ATOM 1784 C C . LYS A 1 226 ? -11.164 26.032 20.076 1.00 88.44 226 LYS A C 1
ATOM 1786 O O . LYS A 1 226 ? -11.657 26.232 18.979 1.00 88.44 226 LYS A O 1
ATOM 1791 N N . TRP A 1 227 ? -10.372 26.924 20.676 1.00 89.88 227 TRP A N 1
ATOM 1792 C CA . TRP A 1 227 ? -10.024 28.243 20.136 1.00 89.88 227 TRP A CA 1
ATOM 1793 C C . TRP A 1 227 ? -8.715 28.277 19.330 1.00 89.88 227 TRP A C 1
ATOM 1795 O O . TRP A 1 227 ? -8.354 29.347 18.840 1.00 89.88 227 TRP A O 1
ATOM 1805 N N . ALA A 1 228 ? -7.973 27.164 19.238 1.00 90.00 228 ALA A N 1
ATOM 1806 C CA . ALA A 1 228 ? -6.644 27.171 18.625 1.00 90.00 228 ALA A CA 1
ATOM 1807 C C . ALA A 1 228 ? -6.681 27.248 17.092 1.00 90.00 228 ALA A C 1
ATOM 1809 O O . ALA A 1 228 ? -5.827 27.896 16.491 1.00 90.00 228 ALA A O 1
ATOM 1810 N N . SER A 1 229 ? -7.665 26.599 16.475 1.00 95.12 229 SER A N 1
ATOM 1811 C CA . SER A 1 229 ? -7.814 26.507 15.025 1.00 95.12 229 SER A CA 1
ATOM 1812 C C . SER A 1 229 ? -8.905 27.457 14.521 1.00 95.12 229 SER A C 1
ATOM 1814 O O . SER A 1 229 ? -9.899 27.702 15.211 1.00 95.12 229 SER A O 1
ATOM 1816 N N . ASP A 1 230 ? -8.717 28.020 13.326 1.00 96.88 230 ASP A N 1
ATOM 1817 C CA . ASP A 1 230 ? -9.724 28.849 12.662 1.00 96.88 230 ASP A CA 1
ATOM 1818 C C . ASP A 1 230 ? -9.703 28.716 11.131 1.00 96.88 230 ASP A C 1
ATOM 1820 O O . ASP A 1 230 ? -8.713 28.299 10.528 1.00 96.88 230 ASP A O 1
ATOM 1824 N N . VAL A 1 231 ? -10.827 29.061 10.495 1.00 98.50 231 VAL A N 1
ATOM 1825 C CA . VAL A 1 231 ? -10.917 29.226 9.038 1.00 98.50 231 VAL A CA 1
ATOM 1826 C C . VAL A 1 231 ? -10.825 30.713 8.731 1.00 98.50 231 VAL A C 1
ATOM 1828 O O . VAL A 1 231 ? -11.592 31.518 9.272 1.00 98.50 231 VAL A O 1
ATOM 1831 N N . VAL A 1 232 ? -9.902 31.084 7.850 1.00 98.44 232 VAL A N 1
ATOM 1832 C CA . VAL A 1 232 ? -9.630 32.469 7.452 1.00 98.44 232 VAL A CA 1
ATOM 1833 C C . VAL A 1 232 ? -9.954 32.641 5.975 1.00 98.44 232 VAL A C 1
ATOM 1835 O O . VAL A 1 232 ? -9.560 31.821 5.156 1.00 98.44 232 VAL A O 1
ATOM 1838 N N . TYR A 1 233 ? -10.639 33.728 5.625 1.00 98.50 233 TYR A N 1
ATOM 1839 C CA . TYR A 1 233 ? -10.753 34.190 4.243 1.00 98.50 233 TYR A CA 1
ATOM 1840 C C . TYR A 1 233 ? -9.781 35.345 4.016 1.00 98.50 233 TYR A C 1
ATOM 1842 O O . TYR A 1 233 ? -9.780 36.304 4.793 1.00 98.50 233 TYR A O 1
ATOM 1850 N N . CYS A 1 234 ? -9.006 35.262 2.940 1.00 97.75 234 CYS A N 1
ATOM 1851 C CA . CYS A 1 234 ? -8.088 36.289 2.469 1.00 97.75 234 CYS A CA 1
ATOM 1852 C C . CYS A 1 234 ? -8.542 36.849 1.114 1.00 97.75 234 CYS A C 1
ATOM 1854 O O . CYS A 1 234 ? -8.996 36.105 0.243 1.00 97.75 234 CYS A O 1
ATOM 1856 N N . SER A 1 235 ? -8.363 38.153 0.908 1.00 95.38 235 SER A N 1
ATOM 1857 C CA . SER A 1 235 ? -8.506 38.807 -0.395 1.00 95.38 235 SER A CA 1
ATOM 1858 C C . SER A 1 235 ? -7.646 40.063 -0.509 1.00 95.38 235 SER A C 1
ATOM 1860 O O . SER A 1 235 ? -7.602 40.858 0.429 1.00 95.38 235 SER A O 1
ATOM 1862 N N . SER A 1 236 ? -7.015 40.291 -1.664 1.00 89.12 236 SER A N 1
ATOM 1863 C CA . SER A 1 236 ? -6.360 41.573 -1.955 1.00 89.12 236 SER A CA 1
ATOM 1864 C C . SER A 1 236 ? -7.355 42.731 -1.818 1.00 89.12 236 SER A C 1
ATOM 1866 O O . SER A 1 236 ? -8.494 42.656 -2.285 1.00 89.12 236 SER A O 1
ATOM 1868 N N . SER A 1 237 ? -6.923 43.808 -1.166 1.00 74.06 237 SER A N 1
ATOM 1869 C CA . SER A 1 237 ? -7.725 45.012 -0.944 1.00 74.06 237 SER A CA 1
ATOM 1870 C C . SER A 1 237 ? -8.064 45.740 -2.253 1.00 74.06 237 SER A C 1
ATOM 1872 O O . SER A 1 237 ? -7.452 45.513 -3.296 1.00 74.06 237 SER A O 1
ATOM 1874 N N . ALA A 1 238 ? -9.027 46.668 -2.212 1.00 60.38 238 ALA A N 1
ATOM 1875 C CA . ALA A 1 238 ? -9.508 47.391 -3.398 1.00 60.38 238 ALA A CA 1
ATOM 1876 C C . ALA A 1 238 ? -8.451 48.283 -4.096 1.00 60.38 238 ALA A C 1
ATOM 1878 O O . ALA A 1 238 ? -8.701 48.772 -5.196 1.00 60.38 238 ALA A O 1
ATOM 1879 N N . SER A 1 239 ? -7.283 48.499 -3.479 1.00 57.31 239 SER A N 1
ATOM 1880 C CA . SER A 1 239 ? -6.115 49.164 -4.078 1.00 57.31 239 SER A CA 1
ATOM 1881 C C . SER A 1 239 ? -5.077 48.188 -4.658 1.00 57.31 239 SER A C 1
ATOM 1883 O O . SER A 1 239 ? -4.094 48.633 -5.245 1.00 57.31 239 SER A O 1
ATOM 1885 N N . GLY A 1 240 ? -5.261 46.874 -4.482 1.00 59.22 240 GLY A N 1
ATOM 1886 C CA . GLY A 1 240 ? -4.365 45.812 -4.955 1.00 59.22 240 GLY A CA 1
ATOM 1887 C C . GLY A 1 240 ? -3.023 45.696 -4.218 1.00 59.22 240 GLY A C 1
ATOM 1888 O O . GLY A 1 240 ? -2.215 44.847 -4.580 1.00 59.22 240 GLY A O 1
ATOM 1889 N N . ALA A 1 241 ? -2.768 46.535 -3.208 1.00 61.03 241 ALA A N 1
ATOM 1890 C CA . ALA A 1 241 ? -1.444 46.691 -2.594 1.00 61.03 241 ALA A CA 1
ATOM 1891 C C . ALA A 1 241 ? -1.231 45.900 -1.288 1.00 61.03 241 ALA A C 1
ATOM 1893 O O . ALA A 1 241 ? -0.097 45.764 -0.838 1.00 61.03 241 ALA A O 1
ATOM 1894 N N . GLU A 1 242 ? -2.301 45.400 -0.668 1.00 81.62 242 GLU A N 1
ATOM 1895 C CA . GLU A 1 242 ? -2.270 44.754 0.652 1.00 81.62 242 GLU A CA 1
ATOM 1896 C C . GLU A 1 242 ? -3.329 43.646 0.734 1.00 81.62 242 GLU A C 1
ATOM 1898 O O . GLU A 1 242 ? -4.409 43.787 0.152 1.00 81.62 242 GLU A O 1
ATOM 1903 N N . LEU A 1 243 ? -3.017 42.556 1.440 1.00 93.44 243 LEU A N 1
ATOM 1904 C CA . LEU A 1 243 ? -3.869 41.376 1.600 1.00 93.44 243 LEU A CA 1
ATOM 1905 C C . LEU A 1 243 ? -4.701 41.484 2.888 1.00 93.44 243 LEU A C 1
ATOM 1907 O O . LEU A 1 243 ? -4.155 41.352 3.981 1.00 93.44 243 LEU A O 1
ATOM 1911 N N . ASP A 1 244 ? -6.016 41.681 2.765 1.00 94.19 244 ASP A N 1
ATOM 1912 C CA . ASP A 1 244 ? -6.945 41.640 3.903 1.00 94.19 244 ASP A CA 1
ATOM 1913 C C . ASP A 1 244 ? -7.323 40.184 4.203 1.00 94.19 244 ASP A C 1
ATOM 1915 O O . ASP A 1 244 ? -7.857 39.489 3.337 1.00 94.19 244 ASP A O 1
ATOM 1919 N N . CYS A 1 245 ? -7.061 39.715 5.425 1.00 96.62 245 CYS A N 1
ATOM 1920 C CA . CYS A 1 245 ? -7.441 38.377 5.877 1.00 96.62 245 CYS A CA 1
ATOM 1921 C C . CYS A 1 245 ? -8.181 38.429 7.215 1.00 96.62 245 CYS A C 1
ATOM 1923 O O . CYS A 1 245 ? -7.675 38.961 8.208 1.00 96.62 245 CYS A O 1
ATOM 1925 N N . LYS A 1 246 ? -9.334 37.759 7.283 1.00 96.62 246 LYS A N 1
ATOM 1926 C CA . LYS A 1 246 ? -10.208 37.723 8.463 1.00 96.62 246 LYS A CA 1
ATOM 1927 C C . LYS A 1 246 ? -10.672 36.304 8.787 1.00 96.62 246 LYS A C 1
ATOM 1929 O O . LYS A 1 246 ? -10.919 35.503 7.891 1.00 96.62 246 LYS A O 1
ATOM 1934 N N . THR A 1 247 ? -10.829 36.011 10.074 1.00 97.81 247 THR A N 1
ATOM 1935 C CA . THR A 1 247 ? -11.470 34.771 10.537 1.00 97.81 247 THR A CA 1
ATOM 1936 C C . THR A 1 247 ? -12.944 34.780 10.135 1.00 97.81 247 THR A C 1
ATOM 1938 O O . THR A 1 247 ? -13.627 35.785 10.345 1.00 97.81 247 THR A O 1
ATOM 1941 N N . VAL A 1 248 ? -13.417 33.674 9.561 1.00 98.25 248 VAL A N 1
ATOM 1942 C CA . VAL A 1 248 ? -14.783 33.516 9.029 1.00 98.25 248 VAL A CA 1
ATOM 1943 C C . VAL A 1 248 ? -15.521 32.280 9.548 1.00 98.25 248 VAL A C 1
ATOM 1945 O O . VAL A 1 248 ? -16.738 32.197 9.397 1.00 98.25 248 VAL A O 1
ATOM 1948 N N . SER A 1 249 ? -14.826 31.329 10.182 1.00 97.44 249 SER A N 1
ATOM 1949 C CA . SER A 1 249 ? -15.472 30.254 10.946 1.00 97.44 249 SER A CA 1
ATOM 1950 C C . SER A 1 249 ? -16.142 30.790 12.218 1.00 97.44 249 SER A C 1
ATOM 1952 O O . SER A 1 249 ? -15.585 31.691 12.857 1.00 97.44 249 SER A O 1
ATOM 1954 N N . PRO A 1 250 ? -17.258 30.190 12.675 1.00 96.00 250 PRO A N 1
ATOM 1955 C CA . PRO A 1 250 ? -17.797 30.467 14.001 1.00 96.00 250 PRO A CA 1
ATOM 1956 C C . PRO A 1 250 ? -16.746 30.206 15.102 1.00 96.00 250 PRO A C 1
ATOM 1958 O O . PRO A 1 250 ? -15.958 29.261 14.986 1.00 96.00 250 PRO A O 1
ATOM 1961 N N . PRO A 1 251 ? -16.713 30.998 16.192 1.00 92.31 251 PRO A N 1
ATOM 1962 C CA . PRO A 1 251 ? -15.764 30.778 17.280 1.00 92.31 251 PRO A CA 1
ATOM 1963 C C . PRO A 1 251 ? -15.927 29.387 17.898 1.00 92.31 251 PRO A C 1
ATOM 1965 O O . PRO A 1 251 ? -17.042 28.984 18.226 1.00 92.31 251 PRO A O 1
ATOM 1968 N N . ASN A 1 252 ? -14.812 28.694 18.132 1.00 91.38 252 ASN A N 1
ATOM 1969 C CA . ASN A 1 252 ? -14.770 27.339 18.694 1.00 91.38 252 ASN A CA 1
ATOM 1970 C C . ASN A 1 252 ? -15.383 26.223 17.821 1.00 91.38 252 ASN A C 1
ATOM 1972 O O . ASN A 1 252 ? -15.687 25.152 18.347 1.00 91.38 252 ASN A O 1
ATOM 1976 N N . ALA A 1 253 ? -15.571 26.448 16.514 1.00 91.38 253 ALA A N 1
ATOM 1977 C CA . ALA A 1 253 ? -16.165 25.455 15.611 1.00 91.38 253 ALA A CA 1
ATOM 1978 C C . ALA A 1 253 ? -15.260 24.248 15.297 1.00 91.38 253 ALA A C 1
ATOM 1980 O O . ALA A 1 253 ? -15.778 23.185 14.967 1.00 91.38 253 ALA A O 1
ATOM 1981 N N . HIS A 1 254 ? -13.938 24.413 15.399 1.00 94.25 254 HIS A N 1
ATOM 1982 C CA . HIS A 1 254 ? -12.936 23.408 15.048 1.00 94.25 254 HIS A CA 1
ATOM 1983 C C . HIS A 1 254 ? -11.811 23.404 16.093 1.00 94.25 254 HIS A C 1
ATOM 1985 O O . HIS A 1 254 ? -11.122 24.416 16.224 1.00 94.25 254 HIS A O 1
ATOM 1991 N N . PRO A 1 255 ? -11.592 22.318 16.858 1.00 91.38 255 PRO A N 1
ATOM 1992 C CA . PRO A 1 255 ? -10.394 22.187 17.684 1.00 91.38 255 PRO A CA 1
ATOM 1993 C C . PRO A 1 255 ? -9.128 21.863 16.877 1.00 91.38 255 PRO A C 1
ATOM 1995 O O . PRO A 1 255 ? -8.035 22.070 17.404 1.00 91.38 255 PRO A O 1
ATOM 1998 N N . SER A 1 256 ? -9.251 21.346 15.645 1.00 93.00 256 SER A N 1
ATOM 1999 C CA . SER A 1 256 ? -8.140 21.223 14.689 1.00 93.00 256 SER A CA 1
ATOM 2000 C C . SER A 1 256 ? -8.675 21.032 13.263 1.00 93.00 256 SER A C 1
ATOM 2002 O O . SER A 1 256 ? -8.870 19.904 12.801 1.00 93.00 256 SER A O 1
ATOM 2004 N N . ALA A 1 257 ? -8.935 22.150 12.577 1.00 96.94 257 ALA A N 1
ATOM 2005 C CA . ALA A 1 257 ? -9.326 22.165 11.173 1.00 96.94 257 ALA A CA 1
ATOM 2006 C C . ALA A 1 257 ? -8.145 21.764 10.278 1.00 96.94 257 ALA A C 1
ATOM 2008 O O . ALA A 1 257 ? -7.045 22.298 10.423 1.00 96.94 257 ALA A O 1
ATOM 2009 N N . ASN A 1 258 ? -8.397 20.857 9.338 1.00 96.81 258 ASN A N 1
ATOM 2010 C CA . ASN A 1 258 ? -7.414 20.331 8.394 1.00 96.81 258 ASN A CA 1
ATOM 2011 C C . ASN A 1 258 ? -7.890 20.627 6.955 1.00 96.81 258 ASN A C 1
ATOM 2013 O O . ASN A 1 258 ? -7.983 21.799 6.585 1.00 96.81 258 ASN A O 1
ATOM 2017 N N . GLY A 1 259 ? -8.266 19.617 6.170 1.00 97.88 259 GLY A N 1
ATOM 2018 C CA . GLY A 1 259 ? -8.669 19.750 4.776 1.00 97.88 259 GLY A CA 1
ATOM 2019 C C . GLY A 1 259 ? -9.802 20.749 4.549 1.00 97.88 259 GLY A C 1
ATOM 2020 O O . GLY A 1 259 ? -10.817 20.731 5.250 1.00 97.88 259 GLY A O 1
ATOM 2021 N N . ALA A 1 260 ? -9.648 21.575 3.513 1.00 98.44 260 ALA A N 1
ATOM 2022 C CA . ALA A 1 260 ? -10.649 22.520 3.034 1.00 98.44 260 ALA A CA 1
ATOM 2023 C C . ALA A 1 260 ? -11.023 22.215 1.576 1.00 98.44 260 ALA A C 1
ATOM 2025 O O . ALA A 1 260 ? -10.166 21.861 0.768 1.00 98.44 260 ALA A O 1
ATOM 2026 N N . LEU A 1 261 ? -12.305 22.358 1.231 1.00 98.31 261 LEU A N 1
ATOM 2027 C CA . LEU A 1 261 ? -12.806 22.159 -0.130 1.00 98.31 261 LEU A CA 1
ATOM 2028 C C . LEU A 1 261 ? -13.996 23.075 -0.415 1.00 98.31 261 LEU A C 1
ATOM 2030 O O . LEU A 1 261 ? -14.984 23.082 0.322 1.00 98.31 261 LEU A O 1
ATOM 2034 N N . LEU A 1 262 ? -13.923 23.819 -1.516 1.00 96.94 262 LEU A N 1
ATOM 2035 C CA . LEU A 1 262 ? -14.979 24.715 -1.975 1.00 96.94 262 LEU A CA 1
ATOM 2036 C C . LEU A 1 262 ? -15.798 24.045 -3.090 1.00 96.94 262 LEU A C 1
ATOM 2038 O O . LEU A 1 262 ? -15.244 23.660 -4.114 1.00 96.94 262 LEU A O 1
ATOM 2042 N N . VAL A 1 263 ? -17.117 23.932 -2.910 1.00 94.69 263 VAL A N 1
ATOM 2043 C CA . VAL A 1 263 ? -18.041 23.292 -3.870 1.00 94.69 263 VAL A CA 1
ATOM 2044 C C . VAL A 1 263 ? -19.249 24.191 -4.187 1.00 94.69 263 VAL A C 1
ATOM 2046 O O . VAL A 1 263 ? -19.333 25.348 -3.757 1.00 94.69 263 VAL A O 1
ATOM 2049 N N . ASP A 1 264 ? -20.190 23.688 -4.995 1.00 91.81 264 ASP A N 1
ATOM 2050 C CA . ASP A 1 264 ? -21.415 24.393 -5.420 1.00 91.81 264 ASP A CA 1
ATOM 2051 C C . ASP A 1 264 ? -21.149 25.763 -6.088 1.00 91.81 264 ASP A C 1
ATOM 2053 O O . ASP A 1 264 ? -21.943 26.704 -5.983 1.00 91.81 264 ASP A O 1
ATOM 2057 N N . GLY A 1 265 ? -20.006 25.888 -6.773 1.00 87.31 265 GLY A N 1
ATOM 2058 C CA . GLY A 1 265 ? -19.578 27.123 -7.436 1.00 87.31 265 GLY A CA 1
ATOM 2059 C C . GLY A 1 265 ? -19.194 28.251 -6.470 1.00 87.31 265 GLY A C 1
ATOM 2060 O O . GLY A 1 265 ? -19.397 29.420 -6.796 1.00 87.31 265 GLY A O 1
ATOM 2061 N N . GLY A 1 266 ? -18.684 27.914 -5.280 1.00 92.25 266 GLY A N 1
ATOM 2062 C CA . GLY A 1 266 ? -18.240 28.885 -4.274 1.00 92.25 266 GLY A CA 1
ATOM 2063 C C . GLY A 1 266 ? -19.275 29.239 -3.204 1.00 92.25 266 GLY A C 1
ATOM 2064 O O . GLY A 1 266 ? -19.075 30.203 -2.467 1.00 92.25 266 GLY A O 1
ATOM 2065 N N . LYS A 1 267 ? -20.383 28.491 -3.131 1.00 96.69 267 LYS A N 1
ATOM 2066 C CA . LYS A 1 267 ? -21.481 28.705 -2.168 1.00 96.69 267 LYS A CA 1
ATOM 2067 C C . LYS A 1 267 ? -21.376 27.836 -0.918 1.00 96.69 267 LYS A C 1
ATOM 2069 O O . LYS A 1 267 ? -21.927 28.198 0.117 1.00 96.69 267 LYS A O 1
ATOM 2074 N N . THR A 1 268 ? -20.700 26.697 -1.028 1.00 98.00 268 THR A N 1
ATOM 2075 C CA . THR A 1 268 ? -20.547 25.724 0.054 1.00 98.00 268 THR A CA 1
ATOM 2076 C C . THR A 1 268 ? -19.059 25.507 0.303 1.00 98.00 268 THR A C 1
ATOM 2078 O O . THR A 1 268 ? -18.324 25.207 -0.636 1.00 98.00 268 THR A O 1
ATOM 2081 N N . LEU A 1 269 ? -18.617 25.633 1.552 1.00 98.69 269 LEU A N 1
ATOM 2082 C CA . LEU A 1 269 ? -17.253 25.304 1.974 1.00 98.69 269 LEU A CA 1
ATOM 2083 C C . LEU A 1 269 ? -17.318 24.118 2.938 1.00 98.69 269 LEU A C 1
ATOM 2085 O O . LEU A 1 269 ? -18.116 24.123 3.875 1.00 98.69 269 LEU A O 1
ATOM 2089 N N . MET A 1 270 ? -16.499 23.100 2.705 1.00 98.69 270 MET A N 1
ATOM 2090 C CA . MET A 1 270 ? -16.374 21.936 3.576 1.00 98.69 270 MET A CA 1
ATOM 2091 C C . MET A 1 270 ? -15.020 21.953 4.269 1.00 98.69 270 MET A C 1
ATOM 2093 O O . MET A 1 270 ? -14.002 22.191 3.621 1.00 98.69 270 MET A O 1
ATOM 2097 N N . ILE A 1 271 ? -15.031 21.720 5.580 1.00 98.75 271 ILE A N 1
ATOM 2098 C CA . ILE A 1 271 ? -13.849 21.743 6.445 1.00 98.75 271 ILE A CA 1
ATOM 2099 C C . ILE A 1 271 ? -13.821 20.457 7.266 1.00 98.75 271 ILE A C 1
ATOM 2101 O O . ILE A 1 271 ? -14.790 20.159 7.970 1.00 98.75 271 ILE A O 1
ATOM 2105 N N . ASN A 1 272 ? -12.721 19.715 7.199 1.00 98.56 272 ASN A N 1
ATOM 2106 C CA . ASN A 1 272 ? -12.499 18.534 8.028 1.00 98.56 272 ASN A CA 1
ATOM 2107 C C . ASN A 1 272 ? -11.888 18.899 9.384 1.00 98.56 272 ASN A C 1
ATOM 2109 O O . ASN A 1 272 ? -11.114 19.851 9.484 1.00 98.56 272 ASN A O 1
ATOM 2113 N N . ASP A 1 273 ? -12.222 18.127 10.420 1.00 95.81 273 ASP A N 1
ATOM 2114 C CA . ASP A 1 273 ? -11.639 18.253 11.758 1.00 95.81 273 ASP A CA 1
ATOM 2115 C C . ASP A 1 273 ? -11.077 16.915 12.266 1.00 95.81 273 ASP A C 1
ATOM 2117 O O . ASP A 1 273 ? -11.777 15.894 12.321 1.00 95.81 273 ASP A O 1
ATOM 2121 N N . ILE A 1 274 ? -9.806 16.936 12.676 1.00 93.12 274 ILE A N 1
ATOM 2122 C CA . ILE A 1 274 ? -9.076 15.764 13.185 1.00 93.12 274 ILE A CA 1
ATOM 2123 C C . ILE A 1 274 ? -9.625 15.312 14.548 1.00 93.12 274 ILE A C 1
ATOM 2125 O O . ILE A 1 274 ? -9.715 14.115 14.821 1.00 93.12 274 ILE A O 1
ATOM 2129 N N . VAL A 1 275 ? -9.979 16.260 15.420 1.00 91.25 275 VAL A N 1
ATOM 2130 C CA . VAL A 1 275 ? -10.284 16.035 16.844 1.00 91.25 275 VAL A CA 1
ATOM 2131 C C . VAL A 1 275 ? -11.736 15.619 17.053 1.00 91.25 275 VAL A C 1
ATOM 2133 O O . VAL A 1 275 ? -12.028 14.791 17.918 1.00 91.25 275 VAL A O 1
ATOM 2136 N N . HIS A 1 276 ? -12.654 16.190 16.274 1.00 92.56 276 HIS A N 1
ATOM 2137 C CA . HIS A 1 276 ? -14.067 15.810 16.266 1.00 92.56 276 HIS A CA 1
ATOM 2138 C C . HIS A 1 276 ? -14.384 14.678 15.285 1.00 92.56 276 HIS A C 1
ATOM 2140 O O . HIS A 1 276 ? -15.462 14.099 15.404 1.00 92.56 276 HIS A O 1
ATOM 2146 N N . ALA A 1 277 ? -13.467 14.316 14.375 1.00 95.50 277 ALA A N 1
ATOM 2147 C CA . ALA A 1 277 ? -13.666 13.280 13.354 1.00 95.50 277 ALA A CA 1
ATOM 2148 C C . ALA A 1 277 ? -14.886 13.570 12.453 1.00 95.50 277 ALA A C 1
ATOM 2150 O O . ALA A 1 277 ? -15.780 12.727 12.277 1.00 95.50 277 ALA A O 1
ATOM 2151 N N . THR A 1 278 ? -14.948 14.797 11.926 1.00 97.38 278 THR A N 1
ATOM 2152 C CA . THR A 1 278 ? -16.100 15.349 11.194 1.00 97.38 278 THR A CA 1
ATOM 2153 C C . THR A 1 278 ? -15.712 16.061 9.898 1.00 97.38 278 THR A C 1
ATOM 2155 O O . THR A 1 278 ? -14.614 16.597 9.779 1.00 97.38 278 THR A O 1
ATOM 2158 N N . THR A 1 279 ? -16.661 16.136 8.959 1.00 98.69 279 THR A N 1
ATOM 2159 C CA . THR A 1 279 ? -16.701 17.175 7.916 1.00 98.69 279 THR A CA 1
ATOM 2160 C C . THR A 1 279 ? -17.803 18.167 8.276 1.00 98.69 279 THR A C 1
ATOM 2162 O O . THR A 1 279 ? -18.979 17.796 8.344 1.00 98.69 279 THR A O 1
ATOM 2165 N N . THR A 1 280 ? -17.460 19.434 8.488 1.00 98.62 280 THR A N 1
ATOM 2166 C CA . THR A 1 280 ? -18.439 20.515 8.654 1.00 98.62 280 THR A CA 1
ATOM 2167 C C . THR A 1 280 ? -18.724 21.157 7.302 1.00 98.62 280 THR A C 1
ATOM 2169 O O . THR A 1 280 ? -17.816 21.627 6.621 1.00 98.62 280 THR A O 1
ATOM 2172 N N . VAL A 1 281 ? -20.001 21.184 6.920 1.00 98.44 281 VAL A N 1
ATOM 2173 C CA . VAL A 1 281 ? -20.510 21.794 5.689 1.00 98.44 281 VAL A CA 1
ATOM 2174 C C . VAL A 1 281 ? -21.060 23.178 6.027 1.00 98.44 281 VAL A C 1
ATOM 2176 O O . VAL A 1 281 ? -22.016 23.301 6.798 1.00 98.44 281 VAL A O 1
ATOM 2179 N N . TYR A 1 282 ? -20.470 24.216 5.442 1.00 98.75 282 TYR A N 1
ATOM 2180 C CA . TYR A 1 282 ? -20.839 25.614 5.645 1.00 98.75 282 TYR A CA 1
ATOM 2181 C C . TYR A 1 282 ? -21.528 26.215 4.420 1.00 98.75 282 TYR A C 1
ATOM 2183 O O . TYR A 1 282 ? -21.068 26.035 3.293 1.00 98.75 282 TYR A O 1
ATOM 2191 N N . ASP A 1 283 ? -22.567 27.012 4.658 1.00 98.44 283 ASP A N 1
ATOM 2192 C CA . ASP A 1 283 ? -23.004 28.055 3.733 1.00 98.44 283 ASP A CA 1
ATOM 2193 C C . ASP A 1 283 ? -22.023 29.233 3.787 1.00 98.44 283 ASP A C 1
ATOM 2195 O O . ASP A 1 283 ? -21.704 29.742 4.867 1.00 98.44 283 ASP A O 1
ATOM 2199 N N . VAL A 1 284 ? -21.553 29.667 2.616 1.00 98.50 284 VAL A N 1
ATOM 2200 C CA . VAL A 1 284 ? -20.651 30.813 2.449 1.00 98.50 284 VAL A CA 1
ATOM 2201 C C . VAL A 1 284 ? -21.476 32.052 2.115 1.00 98.50 284 VAL A C 1
ATOM 2203 O O . VAL A 1 284 ? -22.070 32.128 1.037 1.00 98.50 284 VAL A O 1
ATOM 2206 N N . ASP A 1 285 ? -21.481 33.060 2.991 1.00 97.88 285 ASP A N 1
ATOM 2207 C CA . ASP A 1 285 ? -22.125 34.335 2.666 1.00 97.88 285 ASP A CA 1
ATOM 2208 C C . ASP A 1 285 ? -21.430 34.993 1.452 1.00 97.88 285 ASP A C 1
ATOM 2210 O O . ASP A 1 285 ? -20.212 35.210 1.479 1.00 97.88 285 ASP A O 1
ATOM 2214 N N . PRO A 1 286 ? -22.156 35.334 0.370 1.00 94.81 286 PRO A N 1
ATOM 2215 C CA . PRO A 1 286 ? -21.533 35.697 -0.901 1.00 94.81 286 PRO A CA 1
ATOM 2216 C C . PRO A 1 286 ? -20.732 37.004 -0.852 1.00 94.81 286 PRO A C 1
ATOM 2218 O O . PRO A 1 286 ? -19.816 37.163 -1.665 1.00 94.81 286 PRO A O 1
ATOM 2221 N N . VAL A 1 287 ? -21.035 37.911 0.085 1.00 93.12 287 VAL A N 1
ATOM 2222 C CA . VAL A 1 287 ? -20.432 39.253 0.185 1.00 93.12 287 VAL A CA 1
ATOM 2223 C C . VAL A 1 287 ? -19.359 39.301 1.272 1.00 93.12 287 VAL A C 1
ATOM 2225 O O . VAL A 1 287 ? -18.216 39.671 1.016 1.00 93.12 287 VAL A O 1
ATOM 2228 N N . THR A 1 288 ? -19.716 38.918 2.495 1.00 95.12 288 THR A N 1
ATOM 2229 C CA . THR A 1 288 ? -18.853 38.993 3.679 1.00 95.12 288 THR A CA 1
ATOM 2230 C C . THR A 1 288 ? -17.900 37.808 3.801 1.00 95.12 288 THR A C 1
ATOM 2232 O O . THR A 1 288 ? -16.859 37.959 4.443 1.00 95.12 288 THR A O 1
ATOM 2235 N N . LYS A 1 289 ? -18.226 36.668 3.169 1.00 97.12 289 LYS A N 1
ATOM 2236 C CA . LYS A 1 289 ? -17.546 35.363 3.285 1.00 97.12 289 LYS A CA 1
ATOM 2237 C C . LYS A 1 289 ? -17.613 34.713 4.669 1.00 97.12 289 LYS A C 1
ATOM 2239 O O . LYS A 1 289 ? -16.887 33.757 4.915 1.00 97.12 289 LYS A O 1
ATOM 2244 N N . GLN A 1 290 ? -18.482 35.205 5.556 1.00 97.94 290 GLN A N 1
ATOM 2245 C CA . GLN A 1 290 ? -18.768 34.546 6.832 1.00 97.94 290 GLN A CA 1
ATOM 2246 C C . GLN A 1 290 ? -19.375 33.156 6.602 1.00 97.94 290 GLN A C 1
ATOM 2248 O O . GLN A 1 290 ? -20.167 32.968 5.675 1.00 97.94 290 GLN A O 1
ATOM 2253 N N . LEU A 1 291 ? -19.006 32.196 7.451 1.00 98.50 291 LEU A N 1
ATOM 2254 C CA . LEU A 1 291 ? -19.419 30.801 7.332 1.00 98.50 291 LEU A CA 1
ATOM 2255 C C . LEU A 1 291 ? -20.553 30.480 8.310 1.00 98.50 291 LEU A C 1
ATOM 2257 O O . LEU A 1 291 ? -20.407 30.632 9.523 1.00 98.50 291 LEU A O 1
ATOM 2261 N N . THR A 1 292 ? -21.678 29.986 7.791 1.00 98.12 292 THR A N 1
ATOM 2262 C CA . THR A 1 292 ? -22.819 29.524 8.601 1.00 98.12 292 THR A CA 1
ATOM 2263 C C . THR A 1 292 ? -22.912 28.005 8.532 1.00 98.12 292 THR A C 1
ATOM 2265 O O . THR A 1 292 ? -22.983 27.441 7.444 1.00 98.12 292 THR A O 1
ATOM 2268 N N . THR A 1 293 ? -22.875 27.313 9.673 1.00 98.12 293 THR A N 1
ATOM 2269 C CA . THR A 1 293 ? -22.908 25.841 9.712 1.00 98.12 293 THR A CA 1
ATOM 2270 C C . THR A 1 293 ? -24.240 25.313 9.175 1.00 98.12 293 THR A C 1
ATOM 2272 O O . THR A 1 293 ? -25.272 25.476 9.823 1.00 98.12 293 THR A O 1
ATOM 2275 N N . ARG A 1 294 ? -24.210 24.642 8.016 1.00 96.19 294 ARG A N 1
ATOM 2276 C CA . ARG A 1 294 ? -25.370 23.962 7.419 1.00 96.19 294 ARG A CA 1
ATOM 2277 C C . ARG A 1 294 ? -25.548 22.566 8.012 1.00 96.19 294 ARG A C 1
ATOM 2279 O O . ARG A 1 294 ? -26.654 22.182 8.380 1.00 96.19 294 ARG A O 1
ATOM 2286 N N . LYS A 1 295 ? -24.452 21.804 8.101 1.00 95.50 295 LYS A N 1
ATOM 2287 C CA . LYS A 1 295 ? -24.426 20.425 8.611 1.00 95.50 295 LYS A CA 1
ATOM 2288 C C . LYS A 1 295 ? -23.058 20.079 9.199 1.00 95.50 295 LYS A C 1
ATOM 2290 O O . LYS A 1 295 ? -22.042 20.610 8.764 1.00 95.50 295 LYS A O 1
ATOM 2295 N N . VAL A 1 296 ? -23.033 19.142 10.143 1.00 97.94 296 VAL A N 1
ATOM 2296 C CA . VAL A 1 296 ? -21.821 18.426 10.566 1.00 97.94 296 VAL A CA 1
ATOM 2297 C C . VAL A 1 296 ? -22.032 16.944 10.258 1.00 97.94 296 VAL A C 1
ATOM 2299 O O . VAL A 1 296 ? -23.043 16.367 10.661 1.00 97.94 296 VAL A O 1
ATOM 2302 N N . VAL A 1 297 ? -21.108 16.336 9.517 1.00 98.25 297 VAL A N 1
ATOM 2303 C CA . VAL A 1 297 ? -21.106 14.907 9.177 1.00 98.25 297 VAL A CA 1
ATOM 2304 C C . VAL A 1 297 ? -20.085 14.211 10.068 1.00 98.25 297 VAL A C 1
ATOM 2306 O O . VAL A 1 297 ? -18.909 14.558 10.028 1.00 98.25 297 VAL A O 1
ATOM 2309 N N . GLN A 1 298 ? -20.514 13.238 10.874 1.00 96.94 298 GLN A N 1
ATOM 2310 C CA . GLN A 1 298 ? -19.606 12.399 11.661 1.00 96.94 298 GLN A CA 1
ATOM 2311 C C . GLN A 1 298 ? -19.015 11.303 10.767 1.00 96.94 298 GLN A C 1
ATOM 2313 O O . GLN A 1 298 ? -19.759 10.575 10.115 1.00 96.94 298 GLN A O 1
ATOM 2318 N N . LEU A 1 299 ? -17.689 11.177 10.756 1.00 96.94 299 LEU A N 1
ATOM 2319 C CA . LEU A 1 299 ? -16.966 10.307 9.824 1.00 96.94 299 LEU A CA 1
ATOM 2320 C C . LEU A 1 299 ? -16.555 8.960 10.431 1.00 96.94 299 LEU A C 1
ATOM 2322 O O . LEU A 1 299 ? -16.334 8.004 9.696 1.00 96.94 299 LEU A O 1
ATOM 2326 N N . GLY A 1 300 ? -16.447 8.868 11.759 1.00 92.62 300 GLY A N 1
ATOM 2327 C CA . GLY A 1 300 ? -16.049 7.640 12.464 1.00 92.62 300 GLY A CA 1
ATOM 2328 C C . GLY A 1 300 ? -14.540 7.350 12.476 1.00 92.62 300 GLY A C 1
ATOM 2329 O O . GLY A 1 300 ? -14.107 6.333 13.014 1.00 92.62 300 GLY A O 1
ATOM 2330 N N . ALA A 1 301 ? -13.731 8.261 11.938 1.00 94.38 301 ALA A N 1
ATOM 2331 C CA . ALA A 1 301 ? -12.274 8.295 12.042 1.00 94.38 301 ALA A CA 1
ATOM 2332 C C . ALA A 1 301 ? -11.789 9.750 11.893 1.00 94.38 301 ALA A C 1
ATOM 2334 O O . ALA A 1 301 ? -12.493 10.568 11.296 1.00 94.38 301 ALA A O 1
ATOM 2335 N N . ALA A 1 302 ? -10.617 10.079 12.445 1.00 94.94 302 ALA A N 1
ATOM 2336 C CA . ALA A 1 302 ? -10.032 11.420 12.336 1.00 94.94 302 ALA A CA 1
ATOM 2337 C C . ALA A 1 302 ? -9.771 11.774 10.863 1.00 94.94 302 ALA A C 1
ATOM 2339 O O . ALA A 1 302 ? -9.300 10.914 10.119 1.00 94.94 302 ALA A O 1
ATOM 2340 N N . ALA A 1 303 ? -10.091 12.999 10.441 1.00 96.56 303 ALA A N 1
ATOM 2341 C CA . ALA A 1 303 ? -10.169 13.357 9.026 1.00 96.56 303 ALA A CA 1
ATOM 2342 C C . ALA A 1 303 ? -9.084 14.334 8.576 1.00 96.56 303 ALA A C 1
ATOM 2344 O O . ALA A 1 303 ? -8.740 15.260 9.309 1.00 96.56 303 ALA A O 1
ATOM 2345 N N . ASP A 1 304 ? -8.598 14.111 7.357 1.00 97.25 304 ASP A N 1
ATOM 2346 C CA . ASP A 1 304 ? -7.499 14.848 6.739 1.00 97.25 304 ASP A CA 1
ATOM 2347 C C . ASP A 1 304 ? -8.002 15.616 5.489 1.00 97.25 304 ASP A C 1
ATOM 2349 O O . ASP A 1 304 ? -9.047 16.270 5.565 1.00 97.25 304 ASP A O 1
ATOM 2353 N N . ASN A 1 305 ? -7.342 15.550 4.329 1.00 98.44 305 ASN A N 1
ATOM 2354 C CA . ASN A 1 305 ? -7.788 16.250 3.118 1.00 98.44 305 ASN A CA 1
ATOM 2355 C C . ASN A 1 305 ? -9.033 15.625 2.451 1.00 98.44 305 ASN A C 1
ATOM 2357 O O . ASN A 1 305 ? -9.418 14.475 2.692 1.00 98.44 305 ASN A O 1
ATOM 2361 N N . LEU A 1 306 ? -9.685 16.410 1.584 1.00 98.25 306 LEU A N 1
ATOM 2362 C CA . LEU A 1 306 ? -10.908 16.036 0.863 1.00 98.25 306 LEU A CA 1
ATOM 2363 C C . LEU A 1 306 ? -11.012 16.659 -0.540 1.00 98.25 306 LEU A C 1
ATOM 2365 O O . LEU A 1 306 ? -10.496 17.752 -0.781 1.00 98.25 306 LEU A O 1
ATOM 2369 N N . SER A 1 307 ? -11.714 15.989 -1.460 1.00 97.69 307 SER A N 1
ATOM 2370 C CA . SER A 1 307 ? -11.886 16.409 -2.863 1.00 97.69 307 SER A CA 1
ATOM 2371 C C . SER A 1 307 ? -13.269 16.067 -3.444 1.00 97.69 307 SER A C 1
ATOM 2373 O O . SER A 1 307 ? -13.890 15.071 -3.070 1.00 97.69 307 SER A O 1
ATOM 2375 N N . GLU A 1 308 ? -13.777 16.892 -4.369 1.00 95.69 308 GLU A N 1
ATOM 2376 C CA . GLU A 1 308 ? -15.065 16.653 -5.044 1.00 95.69 308 GLU A CA 1
ATOM 2377 C C . GLU A 1 308 ? -14.926 15.596 -6.153 1.00 95.69 308 GLU A C 1
ATOM 2379 O O . GLU A 1 308 ? -13.999 15.641 -6.970 1.00 95.69 308 GLU A O 1
ATOM 2384 N N . ILE A 1 309 ? -15.876 14.658 -6.196 1.00 94.75 309 ILE A N 1
ATOM 2385 C CA . ILE A 1 309 ? -16.029 13.644 -7.241 1.00 94.75 309 ILE A CA 1
ATOM 2386 C C . ILE A 1 309 ? -16.954 14.230 -8.329 1.00 94.75 309 ILE A C 1
ATOM 2388 O O . ILE A 1 309 ? -18.157 14.407 -8.096 1.00 94.75 309 ILE A O 1
ATOM 2392 N N . PRO A 1 310 ? -16.432 14.562 -9.523 1.00 88.88 310 PRO A N 1
ATOM 2393 C CA . PRO A 1 310 ? -17.167 15.338 -10.516 1.00 88.88 310 PRO A CA 1
ATOM 2394 C C . PRO A 1 310 ? -18.369 14.569 -11.075 1.00 88.88 310 PRO A C 1
ATOM 2396 O O . PRO A 1 310 ? -18.369 13.343 -11.181 1.00 88.88 310 PRO A O 1
ATOM 2399 N N . GLY A 1 311 ? -19.414 15.306 -11.449 1.00 84.06 311 GLY A N 1
ATOM 2400 C CA . GLY A 1 311 ? -20.661 14.754 -11.986 1.00 84.06 311 GLY A CA 1
ATOM 2401 C C . GLY A 1 311 ? -21.645 14.227 -10.939 1.00 84.06 311 GLY A C 1
ATOM 2402 O O . GLY A 1 311 ? -22.842 14.263 -11.205 1.00 84.06 311 GLY A O 1
ATOM 2403 N N . SER A 1 312 ? -21.188 13.798 -9.755 1.00 85.19 312 SER A N 1
ATOM 2404 C CA . SER A 1 312 ? -22.070 13.501 -8.612 1.00 85.19 312 SER A CA 1
ATOM 2405 C C . SER A 1 312 ? -22.086 14.630 -7.583 1.00 85.19 312 SER A C 1
ATOM 2407 O O . SER A 1 312 ? -23.115 14.874 -6.954 1.00 85.19 312 SER A O 1
ATOM 2409 N N . GLY A 1 313 ? -20.954 15.318 -7.406 1.00 90.19 313 GLY A N 1
ATOM 2410 C CA . GLY A 1 313 ? -20.746 16.244 -6.294 1.00 90.19 313 GLY A CA 1
ATOM 2411 C C . GLY A 1 313 ? -20.613 15.536 -4.941 1.00 90.19 313 GLY A C 1
ATOM 2412 O O . GLY A 1 313 ? -20.647 16.190 -3.900 1.00 90.19 313 GLY A O 1
ATOM 2413 N N . ASP A 1 314 ? -20.474 14.205 -4.941 1.00 95.56 314 ASP A N 1
ATOM 2414 C CA . ASP A 1 314 ? -20.021 13.466 -3.763 1.00 95.56 314 ASP A CA 1
ATOM 2415 C C . ASP A 1 314 ? -18.605 13.923 -3.392 1.00 95.56 314 ASP A C 1
ATOM 2417 O O . ASP A 1 314 ? -17.855 14.394 -4.246 1.00 95.56 314 ASP A O 1
ATOM 2421 N N . VAL A 1 315 ? -18.201 13.732 -2.138 1.00 98.06 315 VAL A N 1
ATOM 2422 C CA . VAL A 1 315 ? -16.874 14.160 -1.670 1.00 98.06 315 VAL A CA 1
ATOM 2423 C C . VAL A 1 315 ? -16.075 12.964 -1.169 1.00 98.06 315 VAL A C 1
ATOM 2425 O O . VAL A 1 315 ? -16.555 12.203 -0.331 1.00 98.06 315 VAL A O 1
ATOM 2428 N N . ALA A 1 316 ? -14.862 12.790 -1.689 1.00 98.38 316 ALA A N 1
ATOM 2429 C CA . ALA A 1 316 ? -13.880 11.858 -1.153 1.00 98.38 316 ALA A CA 1
ATOM 2430 C C . ALA A 1 316 ? -13.179 12.512 0.047 1.00 98.38 316 ALA A C 1
ATOM 2432 O O . ALA A 1 316 ? -12.674 13.624 -0.081 1.00 98.38 316 ALA A O 1
ATOM 2433 N N . VAL A 1 317 ? -13.149 11.839 1.197 1.00 98.75 317 VAL A N 1
ATOM 2434 C CA . VAL A 1 317 ? -12.548 12.325 2.451 1.00 98.75 317 VAL A CA 1
ATOM 2435 C C . VAL A 1 317 ? -11.536 11.307 2.956 1.00 98.75 317 VAL A C 1
ATOM 2437 O O . VAL A 1 317 ? -11.888 10.151 3.190 1.00 98.75 317 VAL A O 1
ATOM 2440 N N . CYS A 1 318 ? -10.293 11.726 3.149 1.00 98.50 318 CYS A N 1
ATOM 2441 C CA . CYS A 1 318 ? -9.250 10.891 3.732 1.00 98.50 318 CYS A CA 1
ATOM 2442 C C . CYS A 1 318 ? -9.411 10.834 5.250 1.00 98.50 318 CYS A C 1
ATOM 2444 O O . CYS A 1 318 ? -9.711 11.848 5.885 1.00 98.50 318 CYS A O 1
ATOM 2446 N N . VAL A 1 319 ? -9.231 9.650 5.837 1.00 97.75 319 VAL A N 1
ATOM 2447 C CA . VAL A 1 319 ? -9.335 9.462 7.289 1.00 97.75 319 VAL A CA 1
ATOM 2448 C C . VAL A 1 319 ? -8.275 8.500 7.821 1.00 97.75 319 VAL A C 1
ATOM 2450 O O . VAL A 1 319 ? -7.856 7.571 7.128 1.00 97.75 319 VAL A O 1
ATOM 2453 N N . PHE A 1 320 ? -7.907 8.686 9.089 1.00 95.69 320 PHE A N 1
ATOM 2454 C CA . PHE A 1 320 ? -7.010 7.825 9.862 1.00 95.69 320 PHE A CA 1
ATOM 2455 C C . PHE A 1 320 ? -7.825 6.889 10.779 1.00 95.69 320 PHE A C 1
ATOM 2457 O O . PHE A 1 320 ? -8.280 7.326 11.841 1.00 95.69 320 PHE A O 1
ATOM 2464 N N . PRO A 1 321 ? -8.030 5.601 10.430 1.00 93.19 321 PRO A N 1
ATOM 2465 C CA . PRO A 1 321 ? -8.773 4.663 11.275 1.00 93.19 321 PRO A CA 1
ATOM 2466 C C . PRO A 1 321 ? -7.993 4.246 12.527 1.00 93.19 321 PRO A C 1
ATOM 2468 O O . PRO A 1 321 ? -8.599 3.920 13.547 1.00 93.19 321 PRO A O 1
ATOM 2471 N N . ASP A 1 322 ? -6.657 4.264 12.451 1.00 89.06 322 ASP A N 1
ATOM 2472 C CA . ASP A 1 322 ? -5.755 3.965 13.562 1.00 89.06 322 ASP A CA 1
ATOM 2473 C C . ASP A 1 322 ? -4.949 5.202 13.979 1.00 89.06 322 ASP A C 1
ATOM 2475 O O . ASP A 1 322 ? -3.839 5.443 13.495 1.00 89.06 322 ASP A O 1
ATOM 2479 N N . LEU A 1 323 ? -5.497 5.964 14.930 1.00 82.69 323 LEU A N 1
ATOM 2480 C CA . LEU A 1 323 ? -4.830 7.125 15.524 1.00 82.69 323 LEU A CA 1
ATOM 2481 C C . LEU A 1 323 ? -3.568 6.743 16.333 1.00 82.69 323 LEU A C 1
ATOM 2483 O O . LEU A 1 323 ? -2.681 7.575 16.515 1.00 82.69 323 LEU A O 1
ATOM 2487 N N . ILE A 1 324 ? -3.450 5.496 16.808 1.00 80.31 324 ILE A N 1
ATOM 2488 C CA . ILE A 1 324 ? -2.266 5.026 17.547 1.00 80.31 324 ILE A CA 1
ATOM 2489 C C . ILE A 1 324 ? -1.147 4.697 16.553 1.00 80.31 324 ILE A C 1
ATOM 2491 O O . ILE A 1 324 ? -0.022 5.172 16.715 1.00 80.31 324 ILE A O 1
ATOM 2495 N N . GLY A 1 325 ? -1.468 3.963 15.485 1.00 80.19 325 GLY A N 1
ATOM 2496 C CA . GLY A 1 325 ? -0.579 3.732 14.347 1.00 80.19 325 GLY A CA 1
ATOM 2497 C C . GLY A 1 325 ? -0.164 5.027 13.645 1.00 80.19 325 GLY A C 1
ATOM 2498 O O . GLY A 1 325 ? 0.987 5.143 13.235 1.00 80.19 325 GLY A O 1
ATOM 2499 N N . LEU A 1 326 ? -1.047 6.034 13.573 1.00 83.44 326 LEU A N 1
ATOM 2500 C CA . LEU A 1 326 ? -0.729 7.377 13.069 1.00 83.44 326 LEU A CA 1
ATOM 2501 C C . LEU A 1 326 ? 0.382 8.031 13.901 1.00 83.44 326 LEU A C 1
ATOM 2503 O O . LEU A 1 326 ? 1.418 8.415 13.361 1.00 83.44 326 LEU A O 1
ATOM 2507 N N . ILE A 1 327 ? 0.196 8.116 15.224 1.00 79.94 327 ILE A N 1
ATOM 2508 C CA . ILE A 1 327 ? 1.199 8.681 16.140 1.00 79.94 327 ILE A CA 1
ATOM 2509 C C . ILE A 1 327 ? 2.506 7.881 16.063 1.00 79.94 327 ILE A C 1
ATOM 2511 O O . ILE A 1 327 ? 3.587 8.470 16.041 1.00 79.94 327 ILE A O 1
ATOM 2515 N N . GLY A 1 328 ? 2.428 6.551 15.973 1.00 76.44 328 GLY A N 1
ATOM 2516 C CA . GLY A 1 328 ? 3.596 5.690 15.796 1.00 76.44 328 GLY A CA 1
ATOM 2517 C C . GLY A 1 328 ? 4.345 5.954 14.486 1.00 76.44 328 GLY A C 1
ATOM 2518 O O . GLY A 1 328 ? 5.571 6.017 14.494 1.00 76.44 328 GLY A O 1
ATOM 2519 N N . ALA A 1 329 ? 3.634 6.147 13.373 1.00 76.31 329 ALA A N 1
ATOM 2520 C CA . ALA A 1 329 ? 4.227 6.404 12.060 1.00 76.31 329 ALA A CA 1
ATOM 2521 C C . ALA A 1 329 ? 4.812 7.823 11.928 1.00 76.31 329 ALA A C 1
ATOM 2523 O O . ALA A 1 329 ? 5.801 8.002 11.223 1.00 76.31 329 ALA A O 1
ATOM 2524 N N . LEU A 1 330 ? 4.236 8.813 12.622 1.00 76.75 330 LEU A N 1
ATOM 2525 C CA . LEU A 1 330 ? 4.712 10.204 12.621 1.00 76.75 330 LEU A CA 1
ATOM 2526 C C . LEU A 1 330 ? 5.823 10.481 13.648 1.00 76.75 330 LEU A C 1
ATOM 2528 O O . LEU A 1 330 ? 6.669 11.337 13.411 1.00 76.75 330 LEU A O 1
ATOM 2532 N N . THR A 1 331 ? 5.844 9.785 14.791 1.00 68.75 331 THR A N 1
ATOM 2533 C CA . THR A 1 331 ? 6.909 9.945 15.810 1.00 68.75 331 THR A CA 1
ATOM 2534 C C . THR A 1 331 ? 8.008 8.882 15.717 1.00 68.75 331 THR A C 1
ATOM 2536 O O . THR A 1 331 ? 9.035 8.991 16.389 1.00 68.75 331 THR A O 1
ATOM 2539 N N . GLY A 1 332 ? 7.806 7.856 14.889 1.00 60.19 332 GLY A N 1
ATOM 2540 C CA . GLY A 1 332 ? 8.763 6.788 14.637 1.00 60.19 332 GLY A CA 1
ATOM 2541 C C . GLY A 1 332 ? 9.918 7.181 13.714 1.00 60.19 332 GLY A C 1
ATOM 2542 O O . GLY A 1 332 ? 9.958 8.244 13.091 1.00 60.19 332 GLY A O 1
ATOM 2543 N N . ASP A 1 333 ? 10.870 6.260 13.603 1.00 60.97 333 ASP A N 1
ATOM 2544 C CA . ASP A 1 333 ? 11.925 6.312 12.597 1.00 60.97 333 ASP A CA 1
ATOM 2545 C C . ASP A 1 333 ? 11.343 5.921 11.230 1.00 60.97 333 ASP A C 1
ATOM 2547 O O . ASP A 1 333 ? 11.184 4.738 10.924 1.00 60.97 333 ASP A O 1
ATOM 2551 N N . VAL A 1 334 ? 11.047 6.926 10.399 1.00 54.44 334 VAL A N 1
ATOM 2552 C CA . VAL A 1 334 ? 10.497 6.766 9.039 1.00 54.44 334 VAL A CA 1
ATOM 2553 C C . VAL A 1 334 ? 11.407 5.970 8.098 1.00 54.44 334 VAL A C 1
ATOM 2555 O O . VAL A 1 334 ? 10.986 5.617 6.996 1.00 54.44 334 VAL A O 1
ATOM 2558 N N . THR A 1 335 ? 12.653 5.657 8.473 1.00 48.38 335 THR A N 1
ATOM 2559 C CA . THR A 1 335 ? 13.488 4.727 7.698 1.00 48.38 335 THR A CA 1
ATOM 2560 C C . THR A 1 335 ? 13.058 3.266 7.871 1.00 48.38 335 THR A C 1
ATOM 2562 O O . THR A 1 335 ? 13.336 2.453 6.984 1.00 48.38 335 THR A O 1
ATOM 2565 N N . ARG A 1 336 ? 12.316 2.929 8.939 1.00 49.56 336 ARG A N 1
ATOM 2566 C CA . ARG A 1 336 ? 11.856 1.564 9.228 1.00 49.56 336 ARG A CA 1
ATOM 2567 C C . ARG A 1 336 ? 10.448 1.308 8.655 1.00 49.56 336 ARG A C 1
ATOM 2569 O O . ARG A 1 336 ? 9.514 2.037 8.973 1.00 49.56 336 ARG A O 1
ATOM 2576 N N . PRO A 1 337 ? 10.263 0.284 7.797 1.00 51.53 337 PRO A N 1
ATOM 2577 C CA . PRO A 1 337 ? 8.998 0.025 7.096 1.00 51.53 337 PRO A CA 1
ATOM 2578 C C . PRO A 1 337 ? 8.026 -0.891 7.872 1.00 51.53 337 PRO A C 1
ATOM 2580 O O . PRO A 1 337 ? 7.121 -1.483 7.276 1.00 51.53 337 PRO A O 1
ATOM 2583 N N . ASP A 1 338 ? 8.259 -1.083 9.172 1.00 54.16 338 ASP A N 1
ATOM 2584 C CA . ASP A 1 338 ? 7.489 -1.945 10.073 1.00 54.16 338 ASP A CA 1
ATOM 2585 C C . ASP A 1 338 ? 6.294 -1.220 10.709 1.00 54.16 338 ASP A C 1
ATOM 2587 O O . ASP A 1 338 ? 5.229 -1.823 10.860 1.00 54.16 338 ASP A O 1
ATOM 2591 N N . VAL A 1 339 ? 6.439 0.070 11.026 1.00 64.56 339 VAL A N 1
ATOM 2592 C CA . VAL A 1 339 ? 5.358 0.890 11.589 1.00 64.56 339 VAL A CA 1
ATOM 2593 C C . VAL A 1 339 ? 4.402 1.349 10.485 1.00 64.56 339 VAL A C 1
ATOM 2595 O O . VAL A 1 339 ? 4.800 2.002 9.521 1.00 64.56 339 VAL A O 1
ATOM 2598 N N . LYS A 1 340 ? 3.122 1.005 10.637 1.00 79.94 340 LYS A N 1
ATOM 2599 C CA . LYS A 1 340 ? 2.038 1.319 9.700 1.00 79.94 340 LYS A CA 1
ATOM 2600 C C . LYS A 1 340 ? 0.816 1.825 10.454 1.00 79.94 340 LYS A C 1
ATOM 2602 O O . LYS A 1 340 ? 0.576 1.406 11.582 1.00 79.94 340 LYS A O 1
ATOM 2607 N N . SER A 1 341 ? 0.035 2.665 9.788 1.00 87.88 341 SER A N 1
ATOM 2608 C CA . SER A 1 341 ? -1.325 3.037 10.176 1.00 87.88 341 SER A CA 1
ATOM 2609 C C . SER A 1 341 ? -2.286 2.542 9.093 1.00 87.88 341 SER A C 1
ATOM 2611 O O . SER A 1 341 ? -1.937 2.593 7.908 1.00 87.88 341 SER A O 1
ATOM 2613 N N . ASP A 1 342 ? -3.470 2.068 9.489 1.00 92.56 342 ASP A N 1
ATOM 2614 C CA . ASP A 1 342 ? -4.572 1.804 8.556 1.00 92.56 342 ASP A CA 1
ATOM 2615 C C . ASP A 1 342 ? -4.846 3.057 7.700 1.00 92.56 342 ASP A C 1
ATOM 2617 O O . ASP A 1 342 ? -4.716 4.192 8.162 1.00 92.56 342 ASP A O 1
ATOM 2621 N N . ALA A 1 343 ? -5.258 2.862 6.451 1.00 94.62 343 ALA A N 1
ATOM 2622 C CA . ALA A 1 343 ? -5.493 3.941 5.499 1.00 94.62 343 ALA A CA 1
ATOM 2623 C C . ALA A 1 343 ? -6.872 3.793 4.856 1.00 94.62 343 ALA A C 1
ATOM 2625 O O . ALA A 1 343 ? -7.157 2.765 4.239 1.00 94.62 343 ALA A O 1
ATOM 2626 N N . ALA A 1 344 ? -7.723 4.816 4.965 1.00 97.31 344 ALA A N 1
ATOM 2627 C CA . ALA A 1 344 ? -9.072 4.774 4.413 1.00 97.31 344 ALA A CA 1
ATOM 2628 C C . ALA A 1 344 ? -9.478 6.085 3.733 1.00 97.31 344 ALA A C 1
ATOM 2630 O O . ALA A 1 344 ? -9.020 7.169 4.089 1.00 97.31 344 ALA A O 1
ATOM 2631 N N . ILE A 1 345 ? -10.377 5.961 2.757 1.00 98.50 345 ILE A N 1
ATOM 2632 C CA . ILE A 1 345 ? -11.066 7.090 2.127 1.00 98.50 345 ILE A CA 1
ATOM 2633 C C . ILE A 1 345 ? -12.560 6.809 2.225 1.00 98.50 345 ILE A C 1
ATOM 2635 O O . ILE A 1 345 ? -13.020 5.726 1.851 1.00 98.50 345 ILE A O 1
ATOM 2639 N N . LEU A 1 346 ? -13.313 7.785 2.715 1.00 98.25 346 LEU A N 1
ATOM 2640 C CA . LEU A 1 346 ? -14.768 7.785 2.744 1.00 98.25 346 LEU A CA 1
ATOM 2641 C C . LEU A 1 346 ? -15.312 8.550 1.532 1.00 98.25 346 LEU A C 1
ATOM 2643 O O . LEU A 1 346 ? -14.665 9.453 1.012 1.00 98.25 346 LEU A O 1
ATOM 2647 N N . ARG A 1 347 ? -16.516 8.200 1.094 1.00 97.25 347 ARG A N 1
ATOM 2648 C CA . ARG A 1 347 ? -17.323 8.930 0.117 1.00 97.25 347 ARG A CA 1
ATOM 2649 C C . ARG A 1 347 ? -18.538 9.483 0.845 1.00 97.25 347 ARG A C 1
ATOM 2651 O O . ARG A 1 347 ? -19.350 8.708 1.341 1.00 97.25 347 ARG A O 1
ATOM 2658 N N . LEU A 1 348 ? -18.676 10.801 0.880 1.00 97.38 348 LEU A N 1
ATOM 2659 C CA . LEU A 1 348 ? -19.877 11.472 1.364 1.00 97.38 348 LEU A CA 1
ATOM 2660 C C . LEU A 1 348 ? -20.870 11.581 0.208 1.00 97.38 348 LEU A C 1
ATOM 2662 O O . LEU A 1 348 ? -20.627 12.324 -0.743 1.00 97.38 348 LEU A O 1
ATOM 2666 N N . VAL A 1 349 ? -21.962 10.817 0.265 1.00 93.75 349 VAL A N 1
ATOM 2667 C CA . VAL A 1 349 ? -22.909 10.697 -0.853 1.00 93.75 349 VAL A CA 1
ATOM 2668 C C . VAL A 1 349 ? -23.896 11.867 -0.844 1.00 93.75 349 VAL A C 1
ATOM 2670 O O . VAL A 1 349 ? -24.817 11.909 -0.029 1.00 93.75 349 VAL A O 1
ATOM 2673 N N . LYS A 1 350 ? -23.727 12.829 -1.756 1.00 92.62 350 LYS A N 1
ATOM 2674 C CA . LYS A 1 350 ? -24.461 14.108 -1.776 1.00 92.62 350 LYS A CA 1
ATOM 2675 C C . LYS A 1 350 ? -25.967 13.932 -1.955 1.00 92.62 350 LYS A C 1
ATOM 2677 O O . LYS A 1 350 ? -26.744 14.598 -1.277 1.00 92.62 350 LYS A O 1
ATOM 2682 N N . SER A 1 351 ? -26.388 12.978 -2.787 1.00 90.69 351 SER A N 1
ATOM 2683 C CA . SER A 1 351 ? -27.807 12.626 -2.974 1.00 90.69 351 SER A CA 1
ATOM 2684 C C . SER A 1 351 ? -28.462 11.989 -1.739 1.00 90.69 351 SER A C 1
ATOM 2686 O O . SER A 1 351 ? -29.686 11.931 -1.663 1.00 90.69 351 SER A O 1
ATOM 2688 N N . LYS A 1 352 ? -27.665 11.561 -0.752 1.00 90.38 352 LYS A N 1
ATOM 2689 C CA . LYS A 1 352 ? -28.110 11.104 0.571 1.00 90.38 352 LYS A CA 1
ATOM 2690 C C . LYS A 1 352 ? -27.832 12.132 1.680 1.00 90.38 352 LYS A C 1
ATOM 2692 O O . LYS A 1 352 ? -27.650 11.751 2.833 1.00 90.38 352 LYS A O 1
ATOM 2697 N N . ASP A 1 353 ? -27.727 13.419 1.340 1.00 91.94 353 ASP A N 1
ATOM 2698 C CA . ASP A 1 353 ? -27.317 14.476 2.279 1.00 91.94 353 ASP A CA 1
ATOM 2699 C C . ASP A 1 353 ? -25.971 14.143 2.966 1.00 91.94 353 ASP A C 1
ATOM 2701 O O . ASP A 1 353 ? -25.817 14.198 4.185 1.00 91.94 353 ASP A O 1
ATOM 2705 N N . TYR A 1 354 ? -24.977 13.754 2.164 1.00 95.50 354 TYR A N 1
ATOM 2706 C CA . TYR A 1 354 ? -23.600 13.477 2.592 1.00 95.50 354 TYR A CA 1
ATOM 2707 C C . TYR A 1 354 ? -23.449 12.318 3.603 1.00 95.50 354 TYR A C 1
ATOM 2709 O O . TYR A 1 354 ? -22.559 12.349 4.453 1.00 95.50 354 TYR A O 1
ATOM 2717 N N . GLU A 1 355 ? -24.281 11.271 3.507 1.00 92.94 355 GLU A N 1
ATOM 2718 C CA . GLU A 1 355 ? -24.070 10.015 4.253 1.00 92.94 355 GLU A CA 1
ATOM 2719 C C . GLU A 1 355 ? -22.691 9.398 3.905 1.00 92.94 355 GLU A C 1
ATOM 2721 O O . GLU A 1 355 ? -22.379 9.274 2.714 1.00 92.94 355 GLU A O 1
ATOM 2726 N N . PRO A 1 356 ? -21.856 9.019 4.897 1.00 95.19 356 PRO A N 1
ATOM 2727 C CA . PRO A 1 356 ? -20.523 8.468 4.657 1.00 95.19 356 PRO A CA 1
ATOM 2728 C C . PRO A 1 356 ? -20.542 6.965 4.331 1.00 95.19 356 PRO A C 1
ATOM 2730 O O . PRO A 1 356 ? -21.010 6.142 5.115 1.00 95.19 356 PRO A O 1
ATOM 2733 N N . GLU A 1 357 ? -19.927 6.590 3.210 1.00 93.12 357 GLU A N 1
ATOM 2734 C CA . GLU A 1 357 ? -19.649 5.203 2.809 1.00 93.12 357 GLU A CA 1
ATOM 2735 C C . GLU A 1 357 ? -18.131 4.976 2.689 1.00 93.12 357 GLU A C 1
ATOM 2737 O O . GLU A 1 357 ? -17.413 5.861 2.230 1.00 93.12 357 GLU A O 1
ATOM 2742 N N . VAL A 1 358 ? -17.599 3.800 3.046 1.00 93.38 358 VAL A N 1
ATOM 2743 C CA . VAL A 1 358 ? -16.162 3.514 2.844 1.00 93.38 358 VAL A CA 1
ATOM 2744 C C . VAL A 1 358 ? -15.889 3.278 1.353 1.00 93.38 358 VAL A C 1
ATOM 2746 O O . VAL A 1 358 ? -16.432 2.348 0.757 1.00 93.38 358 VAL A O 1
ATOM 2749 N N . LEU A 1 359 ? -15.037 4.106 0.744 1.00 94.31 359 LEU A N 1
ATOM 2750 C CA . LEU A 1 359 ? -14.667 4.032 -0.675 1.00 94.31 359 LEU A CA 1
ATOM 2751 C C . LEU A 1 359 ? -13.387 3.219 -0.905 1.00 94.31 359 LEU A C 1
ATOM 2753 O O . LEU A 1 359 ? -13.280 2.503 -1.901 1.00 94.31 359 LEU A O 1
ATOM 2757 N N . TYR A 1 360 ? -12.423 3.317 0.006 1.00 97.06 360 TYR A N 1
ATOM 2758 C CA . TYR A 1 360 ? -11.141 2.613 -0.044 1.00 97.06 360 TYR A CA 1
ATOM 2759 C C . TYR A 1 360 ? -10.694 2.261 1.375 1.00 97.06 360 TYR A C 1
ATOM 2761 O O . TYR A 1 360 ? -10.905 3.053 2.294 1.00 97.06 360 TYR A O 1
ATOM 2769 N N . TRP A 1 361 ? -10.060 1.100 1.545 1.00 96.31 361 TRP A N 1
ATOM 2770 C CA . TRP A 1 361 ? -9.414 0.718 2.801 1.00 96.31 361 TRP A CA 1
ATOM 2771 C C . TRP A 1 361 ? -8.205 -0.193 2.561 1.00 96.31 361 TRP A C 1
ATOM 2773 O O . TRP A 1 361 ? -8.298 -1.163 1.797 1.00 96.31 361 TRP A O 1
ATOM 2783 N N . ASP A 1 362 ? -7.108 0.073 3.272 1.00 94.06 362 ASP A N 1
ATOM 2784 C CA . ASP A 1 362 ? -5.855 -0.686 3.254 1.00 94.06 362 ASP A CA 1
ATOM 2785 C C . ASP A 1 362 ? -5.182 -0.758 4.643 1.00 94.06 362 ASP A C 1
ATOM 2787 O O . ASP A 1 362 ? -5.325 0.151 5.456 1.00 94.06 362 ASP A O 1
ATOM 2791 N N . ASP A 1 363 ? -4.411 -1.821 4.903 1.00 90.56 363 ASP A N 1
ATOM 2792 C CA . ASP A 1 363 ? -3.743 -2.109 6.191 1.00 90.56 363 ASP A CA 1
ATOM 2793 C C . ASP A 1 363 ? -2.374 -1.408 6.342 1.00 90.56 363 ASP A C 1
ATOM 2795 O O . ASP A 1 363 ? -1.409 -1.958 6.888 1.00 90.56 363 ASP A O 1
ATOM 2799 N N . GLY A 1 364 ? -2.244 -0.221 5.747 1.00 89.31 364 GLY A N 1
ATOM 2800 C CA . GLY A 1 364 ? -0.986 0.518 5.656 1.00 89.31 364 GLY A CA 1
ATOM 2801 C C . GLY A 1 364 ? 0.074 -0.125 4.747 1.00 89.31 364 GLY A C 1
ATOM 2802 O O . GLY A 1 364 ? 1.211 0.352 4.686 1.00 89.31 364 GLY A O 1
ATOM 2803 N N . SER A 1 365 ? -0.217 -1.247 4.071 1.00 87.12 365 SER A N 1
ATOM 2804 C CA . SER A 1 365 ? 0.776 -1.983 3.274 1.00 87.12 365 SER A CA 1
ATOM 2805 C C . SER A 1 365 ? 0.959 -1.442 1.854 1.00 87.12 365 SER A C 1
ATOM 2807 O O . SER A 1 365 ? 2.032 -1.634 1.261 1.00 87.12 365 SER A O 1
ATOM 2809 N N . LEU A 1 366 ? -0.031 -0.733 1.311 1.00 90.44 366 LEU A N 1
ATOM 2810 C CA . LEU A 1 366 ? 0.045 -0.006 0.048 1.00 90.44 366 LEU A CA 1
ATOM 2811 C C . LEU A 1 366 ? 0.387 1.468 0.256 1.00 90.44 366 LEU A C 1
ATOM 2813 O O . LEU A 1 366 ? 1.316 1.967 -0.383 1.00 90.44 366 LEU A O 1
ATOM 2817 N N . ILE A 1 367 ? -0.324 2.124 1.167 1.00 92.12 367 ILE A N 1
ATOM 2818 C CA . ILE A 1 367 ? -0.149 3.526 1.553 1.00 92.12 367 ILE A CA 1
ATOM 2819 C C . ILE A 1 367 ? -0.395 3.621 3.063 1.00 92.12 367 ILE A C 1
ATOM 2821 O O . ILE A 1 367 ? -1.348 3.031 3.555 1.00 92.12 367 ILE A O 1
ATOM 2825 N N . THR A 1 368 ? 0.473 4.312 3.801 1.00 90.75 368 THR A N 1
ATOM 2826 C CA . THR A 1 368 ? 0.364 4.507 5.259 1.00 90.75 368 THR A CA 1
ATOM 2827 C C . THR A 1 368 ? 0.316 6.000 5.545 1.00 90.75 368 THR A C 1
ATOM 2829 O O . THR A 1 368 ? 0.990 6.761 4.850 1.00 90.75 368 THR A O 1
ATOM 2832 N N . VAL A 1 369 ? -0.468 6.409 6.548 1.00 91.31 369 VAL A N 1
ATOM 2833 C CA . VAL A 1 369 ? -0.783 7.824 6.822 1.00 91.31 369 VAL A CA 1
ATOM 2834 C C . VAL A 1 369 ? -1.303 8.515 5.553 1.00 91.31 369 VAL A C 1
ATOM 2836 O O . VAL A 1 369 ? -0.669 9.413 5.005 1.00 91.31 369 VAL A O 1
ATOM 2839 N N . LEU A 1 370 ? -2.429 8.011 5.040 1.00 95.56 370 LEU A N 1
ATOM 2840 C CA . LEU A 1 370 ? -3.086 8.524 3.837 1.00 95.56 370 LEU A CA 1
ATOM 2841 C C . LEU A 1 370 ? -3.741 9.873 4.155 1.00 95.56 370 LEU A C 1
ATOM 2843 O O . LEU A 1 370 ? -4.675 9.922 4.950 1.00 95.56 370 LEU A O 1
ATOM 2847 N N . THR A 1 371 ? -3.236 10.936 3.532 1.00 96.69 371 THR A N 1
ATOM 2848 C CA . THR A 1 371 ? -3.646 12.330 3.771 1.00 96.69 371 THR A CA 1
ATOM 2849 C C . THR A 1 371 ? -4.484 12.887 2.623 1.00 96.69 371 THR A C 1
ATOM 2851 O O . THR A 1 371 ? -5.631 13.266 2.820 1.00 96.69 371 THR A O 1
ATOM 2854 N N . GLY A 1 372 ? -3.970 12.845 1.394 1.00 97.75 372 GLY A N 1
ATOM 2855 C CA . GLY A 1 372 ? -4.647 13.353 0.201 1.00 97.75 372 GLY A CA 1
ATOM 2856 C C . GLY A 1 372 ? -5.175 12.247 -0.702 1.00 97.75 372 GLY A C 1
ATOM 2857 O O . GLY A 1 372 ? -4.484 11.255 -0.950 1.00 97.75 372 GLY A O 1
ATOM 2858 N N . ALA A 1 373 ? -6.366 12.441 -1.272 1.00 98.25 373 ALA A N 1
ATOM 2859 C CA . ALA A 1 373 ? -6.903 11.578 -2.318 1.00 98.25 373 ALA A CA 1
ATOM 2860 C C . ALA A 1 373 ? -7.870 12.307 -3.256 1.00 98.25 373 ALA A C 1
ATOM 2862 O O . ALA A 1 373 ? -8.607 13.204 -2.845 1.00 98.25 373 ALA A O 1
ATOM 2863 N N . ALA A 1 374 ? -7.904 11.865 -4.514 1.00 98.00 374 ALA A N 1
ATOM 2864 C CA . ALA A 1 374 ? -8.790 12.384 -5.551 1.00 98.00 374 ALA A CA 1
ATOM 2865 C C . ALA A 1 374 ? -9.271 11.277 -6.503 1.00 98.00 374 ALA A C 1
ATOM 2867 O O . ALA A 1 374 ? -8.582 10.276 -6.726 1.00 98.00 374 ALA A O 1
ATOM 2868 N N . VAL A 1 375 ? -10.476 11.447 -7.057 1.00 96.38 375 VAL A N 1
ATOM 2869 C CA . VAL A 1 375 ? -11.200 10.402 -7.796 1.00 96.38 375 VAL A CA 1
ATOM 2870 C C . VAL A 1 375 ? -11.636 10.920 -9.162 1.00 96.38 375 VAL A C 1
ATOM 2872 O O . VAL A 1 375 ? -12.506 11.777 -9.251 1.00 96.38 375 VAL A O 1
ATOM 2875 N N . ASP A 1 376 ? -11.082 10.352 -10.234 1.00 94.31 376 ASP A N 1
ATOM 2876 C CA . ASP A 1 376 ? -11.571 10.540 -11.601 1.00 94.31 376 ASP A CA 1
ATOM 2877 C C . ASP A 1 376 ? -12.583 9.423 -11.938 1.00 94.31 376 ASP A C 1
ATOM 2879 O O . ASP A 1 376 ? -12.179 8.281 -12.208 1.00 94.31 376 ASP A O 1
ATOM 2883 N N . PRO A 1 377 ? -13.899 9.713 -11.930 1.00 86.81 377 PRO A N 1
ATOM 2884 C CA . PRO A 1 377 ? -14.917 8.725 -12.251 1.00 86.81 377 PRO A CA 1
ATOM 2885 C C . PRO A 1 377 ? -14.943 8.350 -13.735 1.00 86.81 377 PRO A C 1
ATOM 2887 O O . PRO A 1 377 ? -15.289 7.213 -14.042 1.00 86.81 377 PRO A O 1
ATOM 2890 N N . VAL A 1 378 ? -14.547 9.248 -14.644 1.00 85.19 378 VAL A N 1
ATOM 2891 C CA . VAL A 1 378 ? -14.586 9.044 -16.105 1.00 85.19 378 VAL A CA 1
ATOM 2892 C C . VAL A 1 378 ? -13.496 8.067 -16.540 1.00 85.19 378 VAL A C 1
ATOM 2894 O O . VAL A 1 378 ? -13.729 7.153 -17.326 1.00 85.19 378 VAL A O 1
ATOM 2897 N N . ARG A 1 379 ? -12.290 8.215 -15.984 1.00 88.38 379 ARG A N 1
ATOM 2898 C CA . ARG A 1 379 ? -11.140 7.332 -16.253 1.00 88.38 379 ARG A CA 1
ATOM 2899 C C . ARG A 1 379 ? -11.092 6.125 -15.309 1.00 88.38 379 ARG A C 1
ATOM 2901 O O . ARG A 1 379 ? -10.194 5.288 -15.432 1.00 88.38 379 ARG A O 1
ATOM 2908 N N . HIS A 1 380 ? -12.047 6.037 -14.380 1.00 90.62 380 HIS A N 1
ATOM 2909 C CA . HIS A 1 380 ? -12.142 5.049 -13.304 1.00 90.62 380 HIS A CA 1
ATOM 2910 C C . HIS A 1 380 ? -10.835 4.935 -12.501 1.00 90.62 380 HIS A C 1
ATOM 2912 O O . HIS A 1 380 ? -10.229 3.858 -12.395 1.00 90.62 380 HIS A O 1
ATOM 2918 N N . ARG A 1 381 ? -10.364 6.056 -11.946 1.00 93.81 381 ARG A N 1
ATOM 2919 C CA . ARG A 1 381 ? -9.142 6.114 -11.133 1.00 93.81 381 ARG A CA 1
ATOM 2920 C C . ARG A 1 381 ? -9.377 6.776 -9.789 1.00 93.81 381 ARG A C 1
ATOM 2922 O O . ARG A 1 381 ? -10.063 7.784 -9.694 1.00 93.81 381 ARG A O 1
ATOM 2929 N N . LEU A 1 382 ? -8.715 6.235 -8.778 1.00 96.44 382 LEU A N 1
ATOM 2930 C CA . LEU A 1 382 ? -8.467 6.891 -7.501 1.00 96.44 382 LEU A CA 1
ATOM 2931 C C . LEU A 1 382 ? -6.955 7.103 -7.391 1.00 96.44 382 LEU A C 1
ATOM 2933 O O . LEU A 1 382 ? -6.194 6.179 -7.677 1.00 96.44 382 LEU A O 1
ATOM 2937 N N . ILE A 1 383 ? -6.518 8.300 -7.014 1.00 98.12 383 ILE A N 1
ATOM 2938 C CA . ILE A 1 383 ? -5.125 8.611 -6.665 1.00 98.12 383 ILE A CA 1
ATOM 2939 C C . ILE A 1 383 ? -5.100 8.957 -5.180 1.00 98.12 383 ILE A C 1
ATOM 2941 O O . ILE A 1 383 ? -5.982 9.682 -4.727 1.00 98.12 383 ILE A O 1
ATOM 2945 N N . ALA A 1 384 ? -4.112 8.457 -4.438 1.00 98.19 384 ALA A N 1
ATOM 2946 C CA . ALA A 1 384 ? -3.920 8.815 -3.036 1.00 98.19 384 ALA A CA 1
ATOM 2947 C C . ALA A 1 384 ? -2.437 8.945 -2.663 1.00 98.19 384 ALA A C 1
ATOM 2949 O O . ALA A 1 384 ? -1.595 8.164 -3.118 1.00 98.19 384 ALA A O 1
ATOM 2950 N N . GLY A 1 385 ? -2.142 9.940 -1.833 1.00 97.06 385 GLY A N 1
ATOM 2951 C CA . GLY A 1 385 ? -0.845 10.201 -1.222 1.00 97.06 385 GLY A CA 1
ATOM 2952 C C . GLY A 1 385 ? -0.816 9.837 0.265 1.00 97.06 385 GLY A C 1
ATOM 2953 O O . GLY A 1 385 ? -1.762 9.271 0.809 1.00 97.06 385 GLY A O 1
ATOM 2954 N N . GLY A 1 386 ? 0.297 10.155 0.914 1.00 94.12 386 GLY A N 1
ATOM 2955 C CA . GLY A 1 386 ? 0.453 10.114 2.359 1.00 94.12 386 GLY A CA 1
ATOM 2956 C C . GLY A 1 386 ? 1.673 10.921 2.798 1.00 94.12 386 GLY A C 1
ATOM 2957 O O . GLY A 1 386 ? 2.765 10.738 2.252 1.00 94.12 386 GLY A O 1
ATOM 2958 N N . VAL A 1 387 ? 1.503 11.786 3.801 1.00 90.19 387 VAL A N 1
ATOM 2959 C CA . VAL A 1 387 ? 2.484 12.786 4.286 1.00 90.19 387 VAL A CA 1
ATOM 2960 C C . VAL A 1 387 ? 3.884 12.243 4.621 1.00 90.19 387 VAL A C 1
ATOM 2962 O O . VAL A 1 387 ? 4.861 12.985 4.525 1.00 90.19 387 VAL A O 1
ATOM 2965 N N . VAL A 1 388 ? 3.998 10.951 4.956 1.00 87.75 388 VAL A N 1
ATOM 2966 C CA . VAL A 1 388 ? 5.261 10.222 5.222 1.00 87.75 388 VAL A CA 1
ATOM 2967 C C . VAL A 1 388 ? 5.443 8.962 4.353 1.00 87.75 388 VAL A C 1
ATOM 2969 O O . VAL A 1 388 ? 6.386 8.191 4.540 1.00 87.75 388 VAL A O 1
ATOM 2972 N N . ALA A 1 389 ? 4.563 8.720 3.379 1.00 89.75 389 ALA A N 1
ATOM 2973 C CA . ALA A 1 389 ? 4.593 7.507 2.565 1.00 89.75 389 ALA A CA 1
ATOM 2974 C C . ALA A 1 389 ? 5.707 7.538 1.502 1.00 89.75 389 ALA A C 1
ATOM 2976 O O . ALA A 1 389 ? 5.886 8.524 0.793 1.00 89.75 389 ALA A O 1
ATOM 2977 N N . LYS A 1 390 ? 6.422 6.421 1.301 1.00 89.62 390 LYS A N 1
ATOM 2978 C CA . LYS A 1 390 ? 7.530 6.320 0.314 1.00 89.62 390 LYS A CA 1
ATOM 2979 C C . LYS A 1 390 ? 7.075 6.091 -1.137 1.00 89.62 390 LYS A C 1
ATOM 2981 O O . LYS A 1 390 ? 7.864 5.691 -1.989 1.00 89.62 390 LYS A O 1
ATOM 2986 N N . GLN A 1 391 ? 5.786 6.283 -1.394 1.00 92.19 391 GLN A N 1
ATOM 2987 C CA . GLN A 1 391 ? 5.137 6.243 -2.701 1.00 92.19 391 GLN A CA 1
ATOM 2988 C C . GLN A 1 391 ? 3.778 6.948 -2.595 1.00 92.19 391 GLN A C 1
ATOM 2990 O O . GLN A 1 391 ? 3.170 6.924 -1.524 1.00 92.19 391 GLN A O 1
ATOM 2995 N N . PHE A 1 392 ? 3.250 7.454 -3.706 1.00 96.81 392 PHE A N 1
ATOM 2996 C CA . PHE A 1 392 ? 1.799 7.586 -3.875 1.00 96.81 392 PHE A CA 1
ATOM 2997 C C . PHE A 1 392 ? 1.231 6.328 -4.551 1.00 96.81 392 PHE A C 1
ATOM 2999 O O . PHE A 1 392 ? 1.979 5.497 -5.090 1.00 96.81 392 PHE A O 1
ATOM 3006 N N . ILE A 1 393 ? -0.092 6.171 -4.522 1.00 97.19 393 ILE A N 1
ATOM 3007 C CA . ILE A 1 393 ? -0.800 5.071 -5.183 1.00 97.19 393 ILE A CA 1
ATOM 3008 C C . ILE A 1 393 ? -1.813 5.570 -6.214 1.00 97.19 393 ILE A C 1
ATOM 3010 O O . ILE A 1 393 ? -2.389 6.648 -6.082 1.00 97.19 393 ILE A O 1
ATOM 3014 N N . VAL A 1 394 ? -2.053 4.743 -7.233 1.00 96.94 394 VAL A N 1
ATOM 3015 C CA . VAL A 1 394 ? -3.146 4.914 -8.202 1.00 96.94 394 VAL A CA 1
ATOM 3016 C C . VAL A 1 394 ? -3.898 3.595 -8.332 1.00 96.94 394 VAL A C 1
ATOM 3018 O O . VAL A 1 394 ? -3.269 2.562 -8.554 1.00 96.94 394 VAL A O 1
ATOM 3021 N N . CYS A 1 395 ? -5.223 3.616 -8.216 1.00 93.38 395 CYS A N 1
ATOM 3022 C CA . CYS A 1 395 ? -6.086 2.436 -8.178 1.00 93.38 395 CYS A CA 1
ATOM 3023 C C . CYS A 1 395 ? -7.119 2.435 -9.314 1.00 93.38 395 CYS A C 1
ATOM 3025 O O . CYS A 1 395 ? -7.720 3.464 -9.621 1.00 93.38 395 CYS A O 1
ATOM 3027 N N . ASP A 1 396 ? -7.345 1.270 -9.928 1.00 88.38 396 ASP A N 1
ATOM 3028 C CA . ASP A 1 396 ? -8.426 1.036 -10.898 1.00 88.38 396 ASP A CA 1
ATOM 3029 C C . ASP A 1 396 ? -9.748 0.705 -10.183 1.00 88.38 396 ASP A C 1
ATOM 3031 O O . ASP A 1 396 ? -9.911 -0.369 -9.595 1.00 88.38 396 ASP A O 1
ATOM 3035 N N . ILE A 1 397 ? -10.703 1.634 -10.272 1.00 85.44 397 ILE A N 1
ATOM 3036 C CA . ILE A 1 397 ? -12.016 1.566 -9.613 1.00 85.44 397 ILE A CA 1
ATOM 3037 C C . ILE A 1 397 ? -13.164 1.200 -10.574 1.00 85.44 397 ILE A C 1
ATOM 3039 O O . ILE A 1 397 ? -14.326 1.389 -10.231 1.00 85.44 397 ILE A O 1
ATOM 3043 N N . THR A 1 398 ? -12.877 0.600 -11.740 1.00 74.81 398 THR A N 1
ATOM 3044 C CA . THR A 1 398 ? -13.874 0.224 -12.784 1.00 74.81 398 THR A CA 1
ATOM 3045 C C . THR A 1 398 ? -14.980 -0.747 -12.302 1.00 74.81 398 THR A C 1
ATOM 3047 O O . THR A 1 398 ? -15.920 -1.043 -13.032 1.00 74.81 398 THR A O 1
ATOM 3050 N N . GLY A 1 399 ? -14.887 -1.281 -11.077 1.00 63.12 399 GLY A N 1
ATOM 3051 C CA . GLY A 1 399 ? -15.918 -2.122 -10.449 1.00 63.12 399 GLY A CA 1
ATOM 3052 C C . GLY A 1 399 ? -16.702 -1.463 -9.306 1.00 63.12 399 GLY A C 1
ATOM 3053 O O . GLY A 1 399 ? -17.528 -2.134 -8.689 1.00 63.12 399 GLY A O 1
ATOM 3054 N N . VAL A 1 400 ? -16.433 -0.195 -8.978 1.00 72.44 400 VAL A N 1
ATOM 3055 C CA . VAL A 1 400 ? -17.070 0.522 -7.861 1.00 72.44 400 VAL A CA 1
ATOM 3056 C C . VAL A 1 400 ? -18.375 1.167 -8.328 1.00 72.44 400 VAL A C 1
ATOM 3058 O O . VAL A 1 400 ? -18.412 1.805 -9.377 1.00 72.44 400 VAL A O 1
ATOM 3061 N N . LYS A 1 401 ? -19.454 1.040 -7.541 1.00 57.59 401 LYS A N 1
ATOM 3062 C CA . LYS A 1 401 ? -20.750 1.683 -7.827 1.00 57.59 401 LYS A CA 1
ATOM 3063 C C . LYS A 1 401 ? -20.736 3.183 -7.508 1.00 57.59 401 LYS A C 1
ATOM 3065 O O . LYS A 1 401 ? -21.339 3.650 -6.540 1.00 57.59 401 LYS A O 1
ATOM 3070 N N . LEU A 1 402 ? -20.068 3.937 -8.369 1.00 58.25 402 LEU A N 1
ATOM 3071 C CA . LEU A 1 402 ? -20.312 5.362 -8.541 1.00 58.25 402 LEU A CA 1
ATOM 3072 C C . LEU A 1 402 ? -21.422 5.502 -9.603 1.00 58.25 402 LEU A C 1
ATOM 3074 O O . LEU A 1 402 ? -21.303 4.944 -10.693 1.00 58.25 402 LEU A O 1
ATOM 3078 N N . PHE A 1 403 ? -22.544 6.137 -9.258 1.00 49.66 403 PHE A N 1
ATOM 3079 C CA . PHE A 1 403 ? -23.740 6.171 -10.112 1.00 49.66 403 PHE A CA 1
ATOM 3080 C C . PHE A 1 403 ? -23.656 7.331 -11.113 1.00 49.66 403 PHE A C 1
ATOM 3082 O O . PHE A 1 403 ? -23.715 8.485 -10.702 1.00 49.66 403 PHE A O 1
ATOM 3089 N N . PHE A 1 404 ? -23.566 7.026 -12.411 1.00 49.97 404 PHE A N 1
ATOM 3090 C CA . PHE A 1 404 ? -23.488 8.021 -13.488 1.00 49.97 404 PHE A CA 1
ATOM 3091 C C . PHE A 1 404 ? -24.217 7.561 -14.759 1.00 49.97 404 PHE A C 1
ATOM 3093 O O . PHE A 1 404 ? -24.364 6.362 -15.002 1.00 49.97 404 PHE A O 1
ATOM 3100 N N . LEU A 1 405 ? -24.584 8.527 -15.604 1.00 35.47 405 LEU A N 1
ATOM 3101 C CA . LEU A 1 405 ? -24.860 8.338 -17.029 1.00 35.47 405 LEU A CA 1
ATOM 3102 C C . LEU A 1 405 ? -23.981 9.308 -17.830 1.00 35.47 405 LEU A C 1
ATOM 3104 O O . LEU A 1 405 ? -23.935 10.497 -17.519 1.00 35.47 405 LEU A O 1
ATOM 3108 N N . GLU A 1 406 ? -23.314 8.810 -18.870 1.00 33.66 406 GLU A N 1
ATOM 3109 C CA . GLU A 1 406 ? -22.673 9.658 -19.881 1.00 33.66 406 GLU A CA 1
ATOM 3110 C C . GLU A 1 406 ? -23.729 10.164 -20.874 1.00 33.66 406 GLU A C 1
ATOM 3112 O O . GLU A 1 406 ? -24.485 9.364 -21.437 1.00 33.66 406 GLU A O 1
ATOM 3117 N N . THR A 1 407 ? -23.757 11.470 -21.154 1.00 36.22 407 THR A N 1
ATOM 3118 C CA . THR A 1 407 ? -24.428 11.992 -22.354 1.00 36.22 407 THR A CA 1
ATOM 3119 C C . THR A 1 407 ? -23.438 12.116 -23.511 1.00 36.22 407 THR A C 1
ATOM 3121 O O . THR A 1 407 ? -22.245 12.349 -23.323 1.00 36.22 407 THR A O 1
ATOM 3124 N N . GLY A 1 408 ? -23.929 11.942 -24.745 1.00 32.12 408 GLY A N 1
ATOM 3125 C CA . GLY A 1 408 ? -23.104 11.859 -25.963 1.00 32.12 408 GLY A CA 1
ATOM 3126 C C . GLY A 1 408 ? -22.366 13.142 -26.378 1.00 32.12 408 GLY A C 1
ATOM 3127 O O . GLY A 1 408 ? -21.797 13.183 -27.464 1.00 32.12 408 GLY A O 1
ATOM 3128 N N . ASP A 1 409 ? -22.396 14.180 -25.543 1.00 34.47 409 ASP A N 1
ATOM 3129 C CA . ASP A 1 409 ? -21.661 15.442 -25.658 1.00 34.47 409 ASP A CA 1
ATOM 3130 C C . ASP A 1 409 ? -20.463 15.539 -24.688 1.00 34.47 409 ASP A C 1
ATOM 3132 O O . ASP A 1 409 ? -19.740 16.534 -24.708 1.00 34.47 409 ASP A O 1
ATOM 3136 N N . GLY A 1 410 ? -20.234 14.520 -23.849 1.00 33.88 410 GLY A N 1
ATOM 3137 C CA . GLY A 1 410 ? -19.131 14.482 -22.883 1.00 33.88 410 GLY A CA 1
ATOM 3138 C C . GLY A 1 410 ? -19.399 15.242 -21.582 1.00 33.88 410 GLY A C 1
ATOM 3139 O O . GLY A 1 410 ? -18.459 15.518 -20.834 1.00 33.88 410 GLY A O 1
ATOM 3140 N N . ARG A 1 411 ? -20.659 15.591 -21.295 1.00 35.28 411 ARG A N 1
ATOM 3141 C CA . ARG A 1 411 ? -21.073 16.145 -20.000 1.00 35.28 411 ARG A CA 1
ATOM 3142 C C . ARG A 1 411 ? -21.603 15.048 -19.074 1.00 35.28 411 ARG A C 1
ATOM 3144 O O . ARG A 1 411 ? -22.130 14.030 -19.512 1.00 35.28 411 ARG A O 1
ATOM 3151 N N . LEU A 1 412 ? -21.456 15.279 -17.771 1.00 39.84 412 LEU A N 1
ATOM 3152 C CA . LEU A 1 412 ? -22.080 14.479 -16.719 1.00 39.84 412 LEU A CA 1
ATOM 3153 C C . LEU A 1 412 ? -23.331 15.219 -16.240 1.00 39.84 412 LEU A C 1
ATOM 3155 O O . LEU A 1 412 ? -23.239 16.385 -15.852 1.00 39.84 412 LEU A O 1
ATOM 3159 N N . MET A 1 413 ? -24.485 14.551 -16.256 1.00 33.09 413 MET A N 1
ATOM 3160 C CA . MET A 1 413 ? -25.699 15.045 -15.601 1.00 33.09 413 MET A CA 1
ATOM 3161 C C . MET A 1 413 ? -25.999 14.229 -14.346 1.00 33.09 413 MET A C 1
ATOM 3163 O O . MET A 1 413 ? -25.933 12.999 -14.358 1.00 33.09 413 MET A O 1
ATOM 3167 N N . ILE A 1 414 ? -26.366 14.935 -13.276 1.00 34.50 414 ILE A N 1
ATOM 3168 C CA . ILE A 1 414 ? -26.901 14.336 -12.054 1.00 34.50 414 ILE A CA 1
ATOM 3169 C C . ILE A 1 414 ? -28.264 13.719 -12.384 1.00 34.50 414 ILE A C 1
ATOM 3171 O O . ILE A 1 414 ? -29.112 14.362 -13.003 1.00 34.50 414 ILE A O 1
ATOM 3175 N N . ILE A 1 415 ? -28.483 12.484 -11.938 1.00 32.31 415 ILE A N 1
ATOM 3176 C CA . ILE A 1 415 ? -29.817 11.887 -11.897 1.00 32.31 415 ILE A CA 1
ATOM 3177 C C . ILE A 1 415 ? -30.486 12.361 -10.602 1.00 32.31 415 ILE A C 1
ATOM 3179 O O . ILE A 1 415 ? -30.176 11.848 -9.526 1.00 32.31 415 ILE A O 1
ATOM 3183 N N . GLU A 1 416 ? -31.401 13.326 -10.696 1.00 32.31 416 GLU A N 1
ATOM 3184 C CA . GLU A 1 416 ? -32.449 13.471 -9.678 1.00 32.31 416 GLU A CA 1
ATOM 3185 C C . GLU A 1 416 ? -33.389 12.258 -9.772 1.00 32.31 416 GLU A C 1
ATOM 3187 O O . GLU A 1 416 ? -33.714 11.820 -10.876 1.00 32.31 416 GLU A O 1
ATOM 3192 N N . ASP A 1 417 ? -33.778 11.696 -8.623 1.00 31.53 417 ASP A N 1
ATOM 3193 C CA . ASP A 1 417 ? -34.436 10.385 -8.498 1.00 31.53 417 ASP A CA 1
ATOM 3194 C C . ASP A 1 417 ? -35.709 10.243 -9.368 1.00 31.53 417 ASP A C 1
ATOM 3196 O O . ASP A 1 417 ? -36.755 10.825 -9.048 1.00 31.53 417 ASP A O 1
ATOM 3200 N N . PRO A 1 418 ? -35.669 9.458 -10.464 1.00 29.39 418 PRO A N 1
ATOM 3201 C CA . PRO A 1 418 ? -36.816 9.248 -11.323 1.00 29.39 418 PRO A CA 1
ATOM 3202 C C . PRO A 1 418 ? -37.645 8.092 -10.759 1.00 29.39 418 PRO A C 1
ATOM 3204 O O . PRO A 1 418 ? -37.454 6.937 -11.142 1.00 29.39 418 PRO A O 1
ATOM 3207 N N . GLN A 1 419 ? -38.588 8.414 -9.865 1.00 33.44 419 GLN A N 1
ATOM 3208 C CA . GLN A 1 419 ? -39.541 7.440 -9.318 1.00 33.44 419 GLN A CA 1
ATOM 3209 C C . GLN A 1 419 ? -40.121 6.537 -10.418 1.00 33.44 419 GLN A C 1
ATOM 3211 O O . GLN A 1 419 ? -40.719 7.025 -11.383 1.00 33.44 419 GLN A O 1
ATOM 3216 N N . ASP A 1 420 ? -39.963 5.222 -10.242 1.00 31.45 420 ASP A N 1
ATOM 3217 C CA . ASP A 1 420 ? -40.351 4.205 -11.220 1.00 31.45 420 ASP A CA 1
ATOM 3218 C C . ASP A 1 420 ? -41.829 4.338 -11.621 1.00 31.45 420 ASP A C 1
ATOM 3220 O O . ASP A 1 420 ? -42.750 4.106 -10.833 1.00 31.45 420 ASP A O 1
ATOM 3224 N N . ARG A 1 421 ? -42.048 4.710 -12.885 1.00 39.62 421 ARG A N 1
ATOM 3225 C CA . ARG A 1 421 ? -43.361 4.750 -13.533 1.00 39.62 421 ARG A CA 1
ATOM 3226 C C . ARG A 1 421 ? -43.489 3.673 -14.605 1.00 39.62 421 ARG A C 1
ATOM 3228 O O . ARG A 1 421 ? -43.773 3.983 -15.763 1.00 39.62 421 ARG A O 1
ATOM 3235 N N . SER A 1 422 ? -43.332 2.405 -14.228 1.00 37.53 422 SER A N 1
ATOM 3236 C CA . SER A 1 422 ? -43.621 1.300 -15.150 1.00 37.53 422 SER A CA 1
ATOM 3237 C C . SER A 1 422 ? -44.256 0.030 -14.561 1.00 37.53 422 SER A C 1
ATOM 3239 O O . SER A 1 422 ? -44.000 -1.052 -15.073 1.00 37.53 422 SER A O 1
ATOM 3241 N N . MET A 1 423 ? -45.191 0.132 -13.600 1.00 35.00 423 MET A N 1
ATOM 3242 C CA . MET A 1 423 ? -46.238 -0.899 -13.399 1.00 35.00 423 MET A CA 1
ATOM 3243 C C . MET A 1 423 ? -47.508 -0.351 -12.716 1.00 35.00 423 MET A C 1
ATOM 3245 O O . MET A 1 423 ? -47.443 0.586 -11.923 1.00 35.00 423 MET A O 1
ATOM 3249 N N . ASP A 1 424 ? -48.672 -0.938 -13.022 1.00 44.84 424 ASP A N 1
ATOM 3250 C CA . ASP A 1 424 ? -49.974 -0.564 -12.441 1.00 44.84 424 ASP A CA 1
ATOM 3251 C C . ASP A 1 424 ? -50.151 -1.154 -11.020 1.00 44.84 424 ASP A C 1
ATOM 3253 O O . ASP A 1 424 ? -50.159 -2.384 -10.865 1.00 44.84 424 ASP A O 1
ATOM 3257 N N . PRO A 1 425 ? -50.355 -0.324 -9.972 1.00 36.59 425 PRO A N 1
ATOM 3258 C CA . PRO A 1 425 ? -50.602 -0.797 -8.610 1.00 36.59 425 PRO A CA 1
ATOM 3259 C C . PRO A 1 425 ? -51.829 -1.711 -8.453 1.00 36.59 425 PRO A C 1
ATOM 3261 O O . PRO A 1 425 ? -51.865 -2.507 -7.511 1.00 36.59 425 PRO A O 1
ATOM 3264 N N . ALA A 1 426 ? -52.830 -1.626 -9.337 1.00 41.03 426 ALA A N 1
ATOM 3265 C CA . ALA A 1 426 ? -53.991 -2.516 -9.305 1.00 41.03 426 ALA A CA 1
ATOM 3266 C C . ALA A 1 426 ? -53.618 -3.949 -9.723 1.00 41.03 426 ALA A C 1
ATOM 3268 O O . ALA A 1 426 ? -53.982 -4.909 -9.038 1.00 41.03 426 ALA A O 1
ATOM 3269 N N . GLN A 1 427 ? -52.824 -4.093 -10.790 1.00 39.25 427 GLN A N 1
ATOM 3270 C CA . GLN A 1 427 ? -52.313 -5.388 -11.248 1.00 39.25 427 GLN A CA 1
ATOM 3271 C C . GLN A 1 427 ? -51.333 -5.993 -10.238 1.00 39.25 427 GLN A C 1
ATOM 3273 O O . GLN A 1 427 ? -51.446 -7.174 -9.906 1.00 39.25 427 GLN A O 1
ATOM 3278 N N . LEU A 1 428 ? -50.430 -5.182 -9.671 1.00 36.81 428 LEU A N 1
ATOM 3279 C CA . LEU A 1 428 ? -49.483 -5.657 -8.657 1.00 36.81 428 LEU A CA 1
ATOM 3280 C C . LEU A 1 428 ? -50.204 -6.178 -7.398 1.00 36.81 428 LEU A C 1
ATOM 3282 O O . LEU A 1 428 ? -49.798 -7.193 -6.833 1.00 36.81 428 LEU A O 1
ATOM 3286 N N . ARG A 1 429 ? -51.315 -5.544 -6.987 1.00 39.00 429 ARG A N 1
ATOM 3287 C CA . ARG A 1 429 ? -52.161 -6.046 -5.890 1.00 39.00 429 ARG A CA 1
ATOM 3288 C C . ARG A 1 429 ? -52.863 -7.360 -6.229 1.00 39.00 429 ARG A C 1
ATOM 3290 O O . ARG A 1 429 ? -52.896 -8.233 -5.369 1.00 39.00 429 ARG A O 1
ATOM 3297 N N . GLN A 1 430 ? -53.399 -7.531 -7.440 1.00 47.00 430 GLN A N 1
ATOM 3298 C CA . GLN A 1 430 ? -54.002 -8.813 -7.832 1.00 47.00 430 GLN A CA 1
ATOM 3299 C C . GLN A 1 430 ? -52.970 -9.948 -7.860 1.00 47.00 430 GLN A C 1
ATOM 3301 O O . GLN A 1 430 ? -53.267 -11.037 -7.371 1.00 47.00 430 GLN A O 1
ATOM 3306 N N . GLN A 1 431 ? -51.755 -9.684 -8.350 1.00 38.16 431 GLN A N 1
ATOM 3307 C CA . GLN A 1 431 ? -50.676 -10.672 -8.361 1.00 38.16 431 GLN A CA 1
ATOM 3308 C C . GLN A 1 431 ? -50.247 -11.059 -6.935 1.00 38.16 431 GLN A C 1
ATOM 3310 O O . GLN A 1 431 ? -50.227 -12.244 -6.609 1.00 38.16 431 GLN A O 1
ATOM 3315 N N . LEU A 1 432 ? -49.993 -10.079 -6.051 1.00 35.69 432 LEU A N 1
ATOM 3316 C CA . LEU A 1 432 ? -49.632 -10.370 -4.656 1.00 35.69 432 LEU A CA 1
ATOM 3317 C C . LEU A 1 432 ? -50.729 -11.131 -3.901 1.00 35.69 432 LEU A C 1
ATOM 3319 O O . LEU A 1 432 ? -50.394 -12.012 -3.118 1.00 35.69 432 LEU A O 1
ATOM 3323 N N . VAL A 1 433 ? -52.013 -10.826 -4.120 1.00 49.91 433 VAL A N 1
ATOM 3324 C CA . VAL A 1 433 ? -53.111 -11.573 -3.479 1.00 49.91 433 VAL A CA 1
ATOM 3325 C C . VAL A 1 433 ? -53.123 -13.026 -3.960 1.00 49.91 433 VAL A C 1
ATOM 3327 O O . VAL A 1 433 ? -53.075 -13.928 -3.130 1.00 49.91 433 VAL A O 1
ATOM 3330 N N . GLN A 1 434 ? -53.061 -13.272 -5.274 1.00 43.88 434 GLN A N 1
ATOM 3331 C CA . GLN A 1 434 ? -53.042 -14.639 -5.812 1.00 43.88 434 GLN A CA 1
ATOM 3332 C C . GLN A 1 434 ? -51.835 -15.466 -5.353 1.00 43.88 434 GLN A C 1
ATOM 3334 O O . GLN A 1 434 ? -51.950 -16.683 -5.221 1.00 43.88 434 GLN A O 1
ATOM 3339 N N . ASP A 1 435 ? -50.675 -14.844 -5.141 1.00 39.09 435 ASP A N 1
ATOM 3340 C CA . ASP A 1 435 ? -49.475 -15.555 -4.694 1.00 39.09 435 ASP A CA 1
ATOM 3341 C C . ASP A 1 435 ? -49.411 -15.708 -3.161 1.00 39.09 435 ASP A C 1
ATOM 3343 O O . ASP A 1 435 ? -48.885 -16.710 -2.677 1.00 39.09 435 ASP A O 1
ATOM 3347 N N . VAL A 1 436 ? -50.037 -14.809 -2.389 1.00 45.22 436 VAL A N 1
ATOM 3348 C CA . VAL A 1 436 ? -50.280 -15.002 -0.946 1.00 45.22 436 VAL A CA 1
ATOM 3349 C C . VAL A 1 436 ? -51.301 -16.116 -0.697 1.00 45.22 436 VAL A C 1
ATOM 3351 O O . VAL A 1 436 ? -51.046 -16.973 0.147 1.00 45.22 436 VAL A O 1
ATOM 3354 N N . ASP A 1 437 ? -52.404 -16.172 -1.448 1.00 44.38 437 ASP A N 1
ATOM 3355 C CA . ASP A 1 437 ? -53.437 -17.202 -1.272 1.00 44.38 437 ASP A CA 1
ATOM 3356 C C . ASP A 1 437 ? -52.872 -18.619 -1.509 1.00 44.38 437 ASP A C 1
ATOM 3358 O O . ASP A 1 437 ? -53.076 -19.511 -0.685 1.00 44.38 437 ASP A O 1
ATOM 3362 N N . LYS A 1 438 ? -52.034 -18.811 -2.542 1.00 40.22 438 LYS A N 1
ATOM 3363 C CA . LYS A 1 438 ? -51.306 -20.081 -2.785 1.00 40.22 438 LYS A CA 1
ATOM 3364 C C . LYS A 1 438 ? -50.372 -20.466 -1.633 1.00 40.22 438 LYS A C 1
ATOM 3366 O O . LYS A 1 438 ? -50.209 -21.650 -1.325 1.00 40.22 438 LYS A O 1
ATOM 3371 N N . ILE A 1 439 ? -49.738 -19.483 -0.989 1.00 39.66 439 ILE A N 1
ATOM 3372 C CA . ILE A 1 439 ? -48.888 -19.706 0.190 1.00 39.66 439 ILE A CA 1
ATOM 3373 C C . ILE A 1 439 ? -49.752 -20.108 1.398 1.00 39.66 439 ILE A C 1
ATOM 3375 O O . ILE A 1 439 ? -49.361 -20.999 2.153 1.00 39.66 439 ILE A O 1
ATOM 3379 N N . VAL A 1 440 ? -50.950 -19.536 1.554 1.00 46.47 440 VAL A N 1
ATOM 3380 C CA . VAL A 1 440 ? -51.903 -19.902 2.617 1.00 46.47 440 VAL A CA 1
ATOM 3381 C C . VAL A 1 440 ? -52.495 -21.306 2.406 1.00 46.47 440 VAL A C 1
ATOM 3383 O O . VAL A 1 440 ? -52.566 -22.074 3.368 1.00 46.47 440 VAL A O 1
ATOM 3386 N N . GLU A 1 441 ? -52.831 -21.708 1.176 1.00 42.78 441 GLU A N 1
ATOM 3387 C CA . GLU A 1 441 ? -53.221 -23.097 0.851 1.00 42.78 441 GLU A CA 1
ATOM 3388 C C . GLU A 1 441 ? -52.081 -24.094 1.134 1.00 42.78 441 GLU A C 1
ATOM 3390 O O . GLU A 1 441 ? -52.287 -25.153 1.736 1.00 42.78 441 GLU A O 1
ATOM 3395 N N . SER A 1 442 ? -50.842 -23.728 0.789 1.00 38.12 442 SER A N 1
ATOM 3396 C CA . SER A 1 442 ? -49.659 -24.558 1.062 1.00 38.12 442 SER A CA 1
ATOM 3397 C C . SER A 1 442 ? -49.404 -24.735 2.569 1.00 38.12 442 SER A C 1
ATOM 3399 O O . SER A 1 442 ? -49.082 -25.832 3.030 1.00 38.12 442 SER A O 1
ATOM 3401 N N . LEU A 1 443 ? -49.582 -23.673 3.364 1.00 36.88 443 LEU A N 1
ATOM 3402 C CA . LEU A 1 443 ? -49.369 -23.695 4.817 1.00 36.88 443 LEU A CA 1
ATOM 3403 C C . LEU A 1 443 ? -50.505 -24.384 5.588 1.00 36.88 443 LEU A C 1
ATOM 3405 O O . LEU A 1 443 ? -50.244 -25.049 6.591 1.00 36.88 443 LEU A O 1
ATOM 3409 N N . THR A 1 444 ? -51.754 -24.269 5.128 1.00 43.41 444 THR A N 1
ATOM 3410 C CA . THR A 1 444 ? -52.892 -24.985 5.733 1.00 43.41 444 THR A CA 1
ATOM 3411 C C . THR A 1 444 ? -52.820 -26.490 5.468 1.00 43.41 444 THR A C 1
ATOM 3413 O O . THR A 1 444 ? -53.103 -27.274 6.375 1.00 43.41 444 THR A O 1
ATOM 3416 N N . THR A 1 445 ? -52.326 -26.905 4.296 1.00 41.81 445 THR A N 1
ATOM 3417 C CA . THR A 1 445 ? -52.052 -28.321 3.980 1.00 41.81 445 THR A CA 1
ATOM 3418 C C . THR A 1 445 ? -51.023 -28.930 4.947 1.00 41.81 445 THR A C 1
ATOM 3420 O O . THR A 1 445 ? -51.266 -29.987 5.533 1.00 41.81 445 THR A O 1
ATOM 3423 N N . LEU A 1 446 ? -49.920 -28.220 5.222 1.00 36.12 446 LEU A N 1
ATOM 3424 C CA . LEU A 1 446 ? -48.888 -28.641 6.188 1.00 36.12 446 LEU A CA 1
ATOM 3425 C C . LEU A 1 446 ? -49.381 -28.733 7.647 1.00 36.12 446 LEU A C 1
ATOM 3427 O O . LEU A 1 446 ? -48.826 -29.502 8.433 1.00 36.12 446 LEU A O 1
ATOM 3431 N N . GLN A 1 447 ? -50.430 -27.997 8.030 1.00 37.88 447 GLN A N 1
ATOM 3432 C CA . GLN A 1 447 ? -51.043 -28.124 9.361 1.00 37.88 447 GLN A CA 1
ATOM 3433 C C . GLN A 1 447 ? -51.983 -29.333 9.509 1.00 37.88 447 GLN A C 1
ATOM 3435 O O . GLN A 1 447 ? -52.380 -29.649 10.636 1.00 37.88 447 GLN A O 1
ATOM 3440 N N . PHE A 1 448 ? -52.341 -30.018 8.417 1.00 36.62 448 PHE A N 1
ATOM 3441 C CA . PHE A 1 448 ? -53.229 -31.180 8.472 1.00 36.62 448 PHE A CA 1
ATOM 3442 C C . PHE A 1 448 ? -52.466 -32.478 8.786 1.00 36.62 448 PHE A C 1
ATOM 3444 O O . PHE A 1 448 ? -52.871 -33.226 9.677 1.00 36.62 448 PHE A O 1
ATOM 3451 N N . GLU A 1 449 ? -51.315 -32.716 8.145 1.00 40.28 449 GLU A N 1
ATOM 3452 C CA . GLU A 1 449 ? -50.521 -33.943 8.355 1.00 40.28 449 GLU A CA 1
ATOM 3453 C C . GLU A 1 449 ? -49.922 -34.046 9.771 1.00 40.28 449 GLU A C 1
ATOM 3455 O O . GLU A 1 449 ? -49.835 -35.134 10.345 1.00 40.28 449 GLU A O 1
ATOM 3460 N N . LEU A 1 450 ? -49.600 -32.910 10.402 1.00 36.25 450 LEU A N 1
ATOM 3461 C CA . LEU A 1 450 ? -49.042 -32.848 11.761 1.00 36.25 450 LEU A CA 1
ATOM 3462 C C . LEU A 1 450 ? -50.006 -33.292 12.885 1.00 36.25 450 LEU A C 1
ATOM 3464 O O . LEU A 1 450 ? -49.605 -33.326 14.048 1.00 36.25 450 LEU A O 1
ATOM 3468 N N . LYS A 1 451 ? -51.258 -33.657 12.572 1.00 37.38 451 LYS A N 1
ATOM 3469 C CA . LYS A 1 451 ? -52.256 -34.141 13.548 1.00 37.38 451 LYS A CA 1
ATOM 3470 C C . LYS A 1 451 ? -52.430 -35.665 13.599 1.00 37.38 451 LYS A C 1
ATOM 3472 O O . LYS A 1 451 ? -53.244 -36.133 14.397 1.00 37.38 451 LYS A O 1
ATOM 3477 N N . HIS A 1 452 ? -51.724 -36.447 12.777 1.00 43.53 452 HIS A N 1
ATOM 3478 C CA . HIS A 1 452 ? -51.982 -37.893 12.617 1.00 43.53 452 HIS A CA 1
ATOM 3479 C C . HIS A 1 452 ? -50.767 -38.816 12.850 1.00 43.53 452 HIS A C 1
ATOM 3481 O O . HIS A 1 452 ? -50.750 -39.953 12.382 1.00 43.53 452 HIS A O 1
ATOM 3487 N N . LEU A 1 453 ? -49.778 -38.382 13.641 1.00 35.41 453 LEU A N 1
ATOM 3488 C CA . LEU A 1 453 ? -48.719 -39.266 14.149 1.00 35.41 453 LEU A CA 1
ATOM 3489 C C . LEU A 1 453 ? -49.123 -39.915 15.496 1.00 35.41 453 LEU A C 1
ATOM 3491 O O . LEU A 1 453 ? -49.556 -39.199 16.402 1.00 35.41 453 LEU A O 1
ATOM 3495 N N . PRO A 1 454 ? -48.999 -41.249 15.658 1.00 32.88 454 PRO A N 1
ATOM 3496 C CA . PRO A 1 454 ? -49.416 -41.955 16.871 1.00 32.88 454 PRO A CA 1
ATOM 3497 C C . PRO A 1 454 ? -48.418 -41.803 18.032 1.00 32.88 454 PRO A C 1
ATOM 3499 O O . PRO A 1 454 ? -47.209 -41.686 17.835 1.00 32.88 454 PRO A O 1
ATOM 3502 N N . SER A 1 455 ? -48.934 -41.851 19.263 1.00 34.97 455 SER A N 1
ATOM 3503 C CA . SER A 1 455 ? -48.145 -41.705 20.495 1.00 34.97 455 SER A CA 1
ATOM 3504 C C . SER A 1 455 ? -47.451 -43.017 20.912 1.00 34.97 455 SER A C 1
ATOM 3506 O O . SER A 1 455 ? -48.092 -44.071 20.853 1.00 34.97 455 SER A O 1
ATOM 3508 N N . PRO A 1 456 ? -46.183 -42.995 21.373 1.00 34.44 456 PRO A N 1
ATOM 3509 C CA . PRO A 1 456 ? -45.485 -44.186 21.856 1.00 34.44 456 PRO A CA 1
ATOM 3510 C C . PRO A 1 456 ? -45.963 -44.631 23.250 1.00 34.44 456 PRO A C 1
ATOM 3512 O O . PRO A 1 456 ? -46.220 -43.816 24.139 1.00 34.44 456 PRO A O 1
ATOM 3515 N N . ALA A 1 457 ? -46.043 -45.948 23.456 1.00 30.48 457 ALA A N 1
ATOM 3516 C CA . ALA A 1 457 ? -46.403 -46.559 24.737 1.00 30.48 457 ALA A CA 1
ATOM 3517 C C . ALA A 1 457 ? -45.227 -46.593 25.743 1.00 30.48 457 ALA A C 1
ATOM 3519 O O . ALA A 1 457 ? -44.069 -46.375 25.391 1.00 30.48 457 ALA A O 1
ATOM 3520 N N . ARG A 1 458 ? -45.547 -46.856 27.018 1.00 30.22 458 ARG A N 1
ATOM 3521 C CA . ARG A 1 458 ? -44.608 -46.930 28.159 1.00 30.22 458 ARG A CA 1
ATOM 3522 C C . ARG A 1 458 ? -44.087 -48.359 28.416 1.00 30.22 458 ARG A C 1
ATOM 3524 O O . ARG A 1 458 ? -44.615 -49.311 27.851 1.00 30.22 458 ARG A O 1
ATOM 3531 N N . SER A 1 459 ? -43.198 -48.462 29.414 1.00 28.11 459 SER A N 1
ATOM 3532 C CA . SER A 1 459 ? -42.821 -49.650 30.215 1.00 28.11 459 SER A CA 1
ATOM 3533 C C . SER A 1 459 ? -41.810 -50.636 29.597 1.00 28.11 459 SER A C 1
ATOM 3535 O O . SER A 1 459 ? -41.810 -50.825 28.387 1.00 28.11 459 SER A O 1
ATOM 3537 N N . ASP A 1 460 ? -40.926 -51.299 30.363 1.00 28.41 460 ASP A N 1
ATOM 3538 C CA . ASP A 1 460 ? -40.360 -50.959 31.691 1.00 28.41 460 ASP A CA 1
ATOM 3539 C C . ASP A 1 460 ? -39.096 -51.796 32.016 1.00 28.41 460 ASP A C 1
ATOM 3541 O O . ASP A 1 460 ? -38.980 -52.942 31.594 1.00 28.41 460 ASP A O 1
ATOM 3545 N N . SER A 1 461 ? -38.250 -51.267 32.912 1.00 29.09 461 SER A N 1
ATOM 3546 C CA . SER A 1 461 ? -37.411 -52.002 33.894 1.00 29.09 461 SER A CA 1
ATOM 3547 C C . SER A 1 461 ? -36.179 -52.872 33.498 1.00 29.09 461 SER A C 1
ATOM 3549 O O . SER A 1 461 ? -36.237 -53.743 32.641 1.00 29.09 461 SER A O 1
ATOM 3551 N N . ASN A 1 462 ? -35.132 -52.726 34.334 1.00 29.14 462 ASN A N 1
ATOM 3552 C CA . ASN A 1 462 ? -34.190 -53.745 34.863 1.00 29.14 462 ASN A CA 1
ATOM 3553 C C . ASN A 1 462 ? -33.084 -54.411 33.992 1.00 29.14 462 ASN A C 1
ATOM 3555 O O . ASN A 1 462 ? -33.209 -54.597 32.790 1.00 29.14 462 ASN A O 1
ATOM 3559 N N . GLY A 1 463 ? -31.999 -54.821 34.682 1.00 27.44 463 GLY A N 1
ATOM 3560 C CA . GLY A 1 463 ? -30.758 -55.437 34.153 1.00 27.44 463 GLY A CA 1
ATOM 3561 C C . GLY A 1 463 ? -29.587 -54.433 34.138 1.00 27.44 463 GLY A C 1
ATOM 3562 O O . GLY A 1 463 ? -29.742 -53.362 33.565 1.00 27.44 463 GLY A O 1
ATOM 3563 N N . LEU A 1 464 ? -28.441 -54.580 34.827 1.00 28.34 464 LEU A N 1
ATOM 3564 C CA . LEU A 1 464 ? -27.552 -55.737 35.097 1.00 28.34 464 LEU A CA 1
ATOM 3565 C C . LEU A 1 464 ? -26.987 -56.350 33.792 1.00 28.34 464 LEU A C 1
ATOM 3567 O O . LEU A 1 464 ? -27.768 -56.679 32.910 1.00 28.34 464 LEU A O 1
ATOM 3571 N N . GLU A 1 465 ? -25.673 -56.546 33.603 1.00 28.05 465 GLU A N 1
ATOM 3572 C CA . GLU A 1 465 ? -24.519 -56.260 34.477 1.00 28.05 465 GLU A CA 1
ATOM 3573 C C . GLU A 1 465 ? -23.188 -56.116 33.685 1.00 28.05 465 GLU A C 1
ATOM 3575 O O . GLU A 1 465 ? -23.132 -56.414 32.499 1.00 28.05 465 GLU A O 1
ATOM 3580 N N . ARG A 1 466 ? -22.140 -55.648 34.386 1.00 26.91 466 ARG A N 1
ATOM 3581 C CA . ARG A 1 466 ? -20.685 -55.944 34.273 1.00 26.91 466 ARG A CA 1
ATOM 3582 C C . ARG A 1 466 ? -20.020 -56.324 32.927 1.00 26.91 466 ARG A C 1
ATOM 3584 O O . ARG A 1 466 ? -20.330 -57.343 32.337 1.00 26.91 466 ARG A O 1
ATOM 3591 N N . GLU A 1 467 ? -18.894 -55.630 32.682 1.00 25.91 467 GLU A N 1
ATOM 3592 C CA . GLU A 1 467 ? -17.569 -56.181 32.279 1.00 25.91 467 GLU A CA 1
ATOM 3593 C C . GLU A 1 467 ? -17.412 -56.902 30.907 1.00 25.91 467 GLU A C 1
ATOM 3595 O O . GLU A 1 467 ? -18.277 -57.623 30.446 1.00 25.91 467 GLU A O 1
ATOM 3600 N N . SER A 1 468 ? -16.277 -56.823 30.193 1.00 25.23 468 SER A N 1
ATOM 3601 C CA . SER A 1 468 ? -15.129 -55.896 30.243 1.00 25.23 468 SER A CA 1
ATOM 3602 C C . SER A 1 468 ? -14.283 -56.008 28.945 1.00 25.23 468 SER A C 1
ATOM 3604 O O . SER A 1 468 ? -14.657 -56.718 28.019 1.00 25.23 468 SER A O 1
ATOM 3606 N N . ARG A 1 469 ? -13.166 -55.259 28.882 1.00 27.94 469 ARG A N 1
ATOM 3607 C CA . ARG A 1 469 ? -11.814 -55.637 28.377 1.00 27.94 469 ARG A CA 1
ATOM 3608 C C . ARG A 1 469 ? -11.687 -56.941 27.533 1.00 27.94 469 ARG A C 1
ATOM 3610 O O . ARG A 1 469 ? -12.180 -57.981 27.935 1.00 27.94 469 ARG A O 1
ATOM 3617 N N . THR A 1 470 ? -10.903 -57.019 26.446 1.00 26.38 470 THR A N 1
ATOM 3618 C CA . THR A 1 470 ? -9.801 -56.146 25.967 1.00 26.38 470 THR A CA 1
ATOM 3619 C C . THR A 1 470 ? -9.353 -56.511 24.543 1.00 26.38 470 THR A C 1
ATOM 3621 O O . THR A 1 470 ? -9.344 -57.690 24.212 1.00 26.38 470 THR A O 1
ATOM 3624 N N . GLY A 1 471 ? -8.798 -55.529 23.816 1.00 26.23 471 GLY A N 1
ATOM 3625 C CA . GLY A 1 471 ? -7.759 -55.716 22.784 1.00 26.23 471 GLY A CA 1
ATOM 3626 C C . GLY A 1 471 ? -8.142 -56.462 21.493 1.00 26.23 471 GLY A C 1
ATOM 3627 O O . GLY A 1 471 ? -9.278 -56.879 21.322 1.00 26.23 471 GLY A O 1
ATOM 3628 N N . SER A 1 472 ? -7.232 -56.672 20.533 1.00 26.44 472 SER A N 1
ATOM 3629 C CA . SER A 1 472 ? -6.035 -55.896 20.126 1.00 26.44 472 SER A CA 1
ATOM 3630 C C . SER A 1 472 ? -5.296 -56.660 19.016 1.00 26.44 472 SER A C 1
ATOM 3632 O O . SER A 1 472 ? -4.845 -57.773 19.268 1.00 26.44 472 SER A O 1
ATOM 3634 N N . GLY A 1 473 ? -5.103 -56.042 17.844 1.00 26.19 473 GLY A N 1
ATOM 3635 C CA . GLY A 1 473 ? -4.361 -56.629 16.714 1.00 26.19 473 GLY A CA 1
ATOM 3636 C C . GLY A 1 473 ? -5.054 -57.822 16.028 1.00 26.19 473 GLY A C 1
ATOM 3637 O O . GLY A 1 473 ? -6.079 -58.304 16.494 1.00 26.19 473 GLY A O 1
ATOM 3638 N N . SER A 1 474 ? -4.554 -58.341 14.903 1.00 25.94 474 SER A N 1
ATOM 3639 C CA . SER A 1 474 ? -3.631 -57.761 13.906 1.00 25.94 474 SER A CA 1
ATOM 3640 C C . SER A 1 474 ? -3.433 -58.760 12.755 1.00 25.94 474 SER A C 1
ATOM 3642 O O . SER A 1 474 ? -3.185 -59.926 13.026 1.00 25.94 474 SER A O 1
ATOM 3644 N N . GLU A 1 475 ? -3.448 -58.261 11.516 1.00 27.31 475 GLU A N 1
ATOM 3645 C CA . GLU A 1 475 ? -2.716 -58.793 10.346 1.00 27.31 475 GLU A CA 1
ATOM 3646 C C . GLU A 1 475 ? -3.008 -60.222 9.800 1.00 27.31 475 GLU A C 1
ATOM 3648 O O . GLU A 1 475 ? -2.678 -61.247 10.383 1.00 27.31 475 GLU A O 1
ATOM 3653 N N . ASP A 1 476 ? -3.493 -60.248 8.549 1.00 27.95 476 ASP A N 1
ATOM 3654 C CA . ASP A 1 476 ? -2.920 -61.018 7.427 1.00 27.95 476 ASP A CA 1
ATOM 3655 C C . ASP A 1 476 ? -2.656 -62.545 7.540 1.00 27.95 476 ASP A C 1
ATOM 3657 O O . ASP A 1 476 ? -1.551 -62.963 7.889 1.00 27.95 476 ASP A O 1
ATOM 3661 N N . LYS A 1 477 ? -3.535 -63.380 6.940 1.00 25.72 477 LYS A N 1
ATOM 3662 C CA . LYS A 1 477 ? -3.378 -63.850 5.526 1.00 25.72 477 LYS A CA 1
ATOM 3663 C C . LYS A 1 477 ? -4.305 -65.002 5.073 1.00 25.72 477 LYS A C 1
ATOM 3665 O O . LYS A 1 477 ? -4.404 -66.039 5.711 1.00 25.72 477 LYS A O 1
ATOM 3670 N N . ILE A 1 478 ? -4.841 -64.831 3.856 1.00 26.72 478 ILE A N 1
ATOM 3671 C CA . ILE A 1 478 ? -4.920 -65.797 2.732 1.00 26.72 478 ILE A CA 1
ATOM 3672 C C . ILE A 1 478 ? -5.219 -67.287 3.056 1.00 26.72 478 ILE A C 1
ATOM 3674 O O . ILE A 1 478 ? -4.293 -68.035 3.370 1.00 26.72 478 ILE A O 1
ATOM 3678 N N . ARG A 1 479 ? -6.427 -67.774 2.698 1.00 25.30 479 ARG A N 1
ATOM 3679 C CA . ARG A 1 479 ? -6.598 -68.840 1.670 1.00 25.30 479 ARG A CA 1
ATOM 3680 C C . ARG A 1 479 ? -8.050 -69.084 1.206 1.00 25.30 479 ARG A C 1
ATOM 3682 O O . ARG A 1 479 ? -8.998 -68.985 1.971 1.00 25.30 479 ARG A O 1
ATOM 3689 N N . GLU A 1 480 ? -8.146 -69.408 -0.083 1.00 27.70 480 GLU A N 1
ATOM 3690 C CA . GLU A 1 480 ? -9.281 -69.929 -0.878 1.00 27.70 480 GLU A CA 1
ATOM 3691 C C . GLU A 1 480 ? -9.539 -71.447 -0.595 1.00 27.70 480 GLU A C 1
ATOM 3693 O O . GLU A 1 480 ? -8.738 -71.997 0.171 1.00 27.70 480 GLU A O 1
ATOM 3698 N N . PRO A 1 481 ? -10.541 -72.178 -1.184 1.00 42.72 481 PRO A N 1
ATOM 3699 C CA . PRO A 1 481 ? -11.249 -71.890 -2.455 1.00 42.72 481 PRO A CA 1
ATOM 3700 C C . PRO A 1 481 ? -12.742 -72.291 -2.657 1.00 42.72 481 PRO A C 1
ATOM 3702 O O . PRO A 1 481 ? -13.304 -73.127 -1.958 1.00 42.72 481 PRO A O 1
ATOM 3705 N N . GLY A 1 482 ? -13.303 -71.787 -3.774 1.00 25.78 482 GLY A N 1
ATOM 3706 C CA . GLY A 1 482 ? -14.488 -72.308 -4.493 1.00 25.78 482 GLY A CA 1
ATOM 3707 C C . GLY A 1 482 ? -15.836 -71.663 -4.118 1.00 25.78 482 GLY A C 1
ATOM 3708 O O . GLY A 1 482 ? -16.098 -71.450 -2.944 1.00 25.78 482 GLY A O 1
ATOM 3709 N N . SER A 1 483 ? -16.773 -71.361 -5.034 1.00 27.25 483 SER A N 1
ATOM 3710 C CA . SER A 1 483 ? -16.846 -71.442 -6.521 1.00 27.25 483 SER A CA 1
ATOM 3711 C C . SER A 1 483 ? -18.099 -70.627 -7.001 1.00 27.25 483 SER A C 1
ATOM 3713 O O . SER A 1 483 ? -18.706 -69.985 -6.149 1.00 27.25 483 SER A O 1
ATOM 3715 N N . ILE A 1 484 ? -18.589 -70.519 -8.255 1.00 28.12 484 ILE A N 1
ATOM 3716 C CA . ILE A 1 484 ? -18.352 -71.166 -9.569 1.00 28.12 484 ILE A CA 1
ATOM 3717 C C . ILE A 1 484 ? -18.902 -70.265 -10.727 1.00 28.12 484 ILE A C 1
ATOM 3719 O O . ILE A 1 484 ? -19.783 -69.456 -10.463 1.00 28.12 484 ILE A O 1
ATOM 3723 N N . LEU A 1 485 ? -18.472 -70.482 -11.992 1.00 29.55 485 LEU A N 1
ATOM 3724 C CA . LEU A 1 485 ? -18.970 -69.901 -13.283 1.00 29.55 485 LEU A CA 1
ATOM 3725 C C . LEU A 1 485 ? -18.844 -68.353 -13.459 1.00 29.55 485 LEU A C 1
ATOM 3727 O O . LEU A 1 485 ? -19.225 -67.598 -12.578 1.00 29.55 485 LEU A O 1
ATOM 3731 N N . ASN A 1 486 ? -18.219 -67.764 -14.499 1.00 27.91 486 ASN A N 1
ATOM 3732 C CA . ASN A 1 486 ? -18.282 -67.872 -15.987 1.00 27.91 486 ASN A CA 1
ATOM 3733 C C . ASN A 1 486 ? -19.501 -67.165 -16.637 1.00 27.91 486 ASN A C 1
ATOM 3735 O O . ASN A 1 486 ? -20.615 -67.396 -16.188 1.00 27.91 486 ASN A O 1
ATOM 3739 N N . ILE A 1 487 ? -19.416 -66.380 -17.736 1.00 29.16 487 ILE A N 1
ATOM 3740 C CA . ILE A 1 487 ? -18.295 -65.766 -18.512 1.00 29.16 487 ILE A CA 1
ATOM 3741 C C . ILE A 1 487 ? -18.838 -64.538 -19.327 1.00 29.16 487 ILE A C 1
ATOM 3743 O O . ILE A 1 487 ? -20.029 -64.247 -19.263 1.00 29.16 487 ILE A O 1
ATOM 3747 N N . SER A 1 488 ? -17.999 -63.772 -20.047 1.00 28.78 488 SER A N 1
ATOM 3748 C CA . SER A 1 488 ? -18.258 -62.378 -20.499 1.00 28.78 488 SER A CA 1
ATOM 3749 C C . SER A 1 488 ? -18.538 -62.088 -22.001 1.00 28.78 488 SER A C 1
ATOM 3751 O O . SER A 1 488 ? -17.786 -62.547 -22.856 1.00 28.78 488 SER A O 1
ATOM 3753 N N . GLY A 1 489 ? -19.422 -61.107 -22.282 1.00 22.95 489 GLY A N 1
ATOM 3754 C CA . GLY A 1 489 ? -19.314 -60.121 -23.396 1.00 22.95 489 GLY A CA 1
ATOM 3755 C C . GLY A 1 489 ? -19.805 -60.507 -24.817 1.00 22.95 489 GLY A C 1
ATOM 3756 O O . GLY A 1 489 ? -20.324 -61.601 -25.003 1.00 22.95 489 GLY A O 1
ATOM 3757 N N . PRO A 1 490 ? -19.591 -59.646 -25.848 1.00 49.38 490 PRO A N 1
ATOM 3758 C CA . PRO A 1 490 ? -20.108 -58.257 -25.933 1.00 49.38 490 PRO A CA 1
ATOM 3759 C C . PRO A 1 490 ? -20.596 -57.801 -27.356 1.00 49.38 490 PRO A C 1
ATOM 3761 O O . PRO A 1 490 ? -20.452 -58.533 -28.328 1.00 49.38 490 PRO A O 1
ATOM 3764 N N . ALA A 1 491 ? -21.015 -56.519 -27.475 1.00 27.61 491 ALA A N 1
ATOM 3765 C CA . ALA A 1 491 ? -20.936 -55.616 -28.662 1.00 27.61 491 ALA A CA 1
ATOM 3766 C C . ALA A 1 491 ? -22.146 -55.362 -29.626 1.00 27.61 491 ALA A C 1
ATOM 3768 O O . ALA A 1 491 ? -23.131 -56.087 -29.666 1.00 27.61 491 ALA A O 1
ATOM 3769 N N . GLU A 1 492 ? -21.973 -54.275 -30.409 1.00 26.09 492 GLU A N 1
ATOM 3770 C CA . GLU A 1 492 ? -22.666 -53.772 -31.629 1.00 26.09 492 GLU A CA 1
ATOM 3771 C C . GLU A 1 492 ? -24.090 -53.152 -31.616 1.00 26.09 492 GLU A C 1
ATOM 3773 O O . GLU A 1 492 ? -25.084 -53.781 -31.262 1.00 26.09 492 GLU A O 1
ATOM 3778 N N . ARG A 1 493 ? -24.196 -51.954 -32.238 1.00 27.39 493 ARG A N 1
ATOM 3779 C CA . ARG A 1 493 ? -25.106 -51.641 -33.375 1.00 27.39 493 ARG A CA 1
ATOM 3780 C C . ARG A 1 493 ? -24.649 -50.381 -34.152 1.00 27.39 493 ARG A C 1
ATOM 3782 O O . ARG A 1 493 ? -23.838 -49.606 -33.655 1.00 27.39 493 ARG A O 1
ATOM 3789 N N . ARG A 1 494 ? -25.130 -50.205 -35.396 1.00 25.61 494 ARG A N 1
ATOM 3790 C CA . ARG A 1 494 ? -24.723 -49.176 -36.395 1.00 25.61 494 ARG A CA 1
ATOM 3791 C C . ARG A 1 494 ? -25.940 -48.556 -37.126 1.00 25.61 494 ARG A C 1
ATOM 3793 O O . ARG A 1 494 ? -27.018 -49.139 -37.055 1.00 25.61 494 ARG A O 1
ATOM 3800 N N . LYS A 1 495 ? -25.669 -47.526 -37.962 1.00 25.00 495 LYS A N 1
ATOM 3801 C CA . LYS A 1 495 ? -26.489 -46.896 -39.046 1.00 25.00 495 LYS A CA 1
ATOM 3802 C C . LYS A 1 495 ? -27.387 -45.701 -38.641 1.00 25.00 495 LYS A C 1
ATOM 3804 O O . LYS A 1 495 ? -27.860 -45.689 -37.515 1.00 25.00 495 LYS A O 1
ATOM 3809 N N . SER A 1 496 ? -27.706 -44.722 -39.512 1.00 23.66 496 SER A N 1
ATOM 3810 C CA . SER A 1 496 ? -27.021 -44.165 -40.716 1.00 23.66 496 SER A CA 1
ATOM 3811 C C . SER A 1 496 ? -27.719 -42.877 -41.234 1.00 23.66 496 SER A C 1
ATOM 3813 O O . SER A 1 496 ? -28.903 -42.690 -40.988 1.00 23.66 496 SER A O 1
ATOM 3815 N N . GLU A 1 497 ? -27.000 -42.091 -42.053 1.00 23.78 497 GLU A N 1
ATOM 3816 C CA . GLU A 1 497 ? -27.510 -41.160 -43.097 1.00 23.78 497 GLU A CA 1
ATOM 3817 C C . GLU A 1 497 ? -28.116 -39.778 -42.727 1.00 23.78 497 GLU A C 1
ATOM 3819 O O . GLU A 1 497 ? -28.205 -39.381 -41.569 1.00 23.78 497 GLU A O 1
ATOM 3824 N N . HIS A 1 498 ? -28.352 -38.975 -43.778 1.00 28.31 498 HIS A N 1
ATOM 3825 C CA . HIS A 1 498 ? -28.428 -37.499 -43.838 1.00 28.31 498 HIS A CA 1
ATOM 3826 C C . HIS A 1 498 ? -29.703 -37.071 -44.612 1.00 28.31 498 HIS A C 1
ATOM 3828 O O . HIS A 1 498 ? -30.217 -37.890 -45.377 1.00 28.31 498 HIS A O 1
ATOM 3834 N N . PRO A 1 499 ? -30.209 -35.816 -44.503 1.00 33.25 499 PRO A N 1
ATOM 3835 C CA . PRO A 1 499 ? -29.846 -34.801 -45.515 1.00 33.25 499 PRO A CA 1
ATOM 3836 C C . PRO A 1 499 ? -29.863 -33.318 -45.036 1.00 33.25 499 PRO A C 1
ATOM 3838 O O . PRO A 1 499 ? -29.875 -33.015 -43.847 1.00 33.25 499 PRO A O 1
ATOM 3841 N N . SER A 1 500 ? -29.781 -32.395 -46.003 1.00 24.33 500 SER A N 1
ATOM 3842 C CA . SER A 1 500 ? -29.453 -30.953 -45.945 1.00 24.33 500 SER A CA 1
ATOM 3843 C C . SER A 1 500 ? -30.614 -29.943 -45.806 1.00 24.33 500 SER A C 1
ATOM 3845 O O . SER A 1 500 ? -31.663 -30.197 -46.390 1.00 24.33 500 SER A O 1
ATOM 3847 N N . ALA A 1 501 ? -30.352 -28.735 -45.252 1.00 24.67 501 ALA A N 1
ATOM 3848 C CA . ALA A 1 501 ? -30.845 -27.388 -45.682 1.00 24.67 501 ALA A CA 1
ATOM 3849 C C . ALA A 1 501 ? -30.614 -26.294 -44.590 1.00 24.67 501 ALA A C 1
ATOM 3851 O O . ALA A 1 501 ? -30.584 -26.641 -43.419 1.00 24.67 501 ALA A O 1
ATOM 3852 N N . GLN A 1 502 ? -30.544 -24.965 -44.830 1.00 25.27 502 GLN A N 1
ATOM 3853 C CA . GLN A 1 502 ? -29.942 -24.149 -45.914 1.00 25.27 502 GLN A CA 1
ATOM 3854 C C . GLN A 1 502 ? -29.872 -22.641 -45.487 1.00 25.27 502 GLN A C 1
ATOM 3856 O O . GLN A 1 502 ? -30.814 -22.161 -44.864 1.00 25.27 502 GLN A O 1
ATOM 3861 N N . ARG A 1 503 ? -28.863 -21.862 -45.952 1.00 25.41 503 ARG A N 1
ATOM 3862 C CA . ARG A 1 503 ? -28.728 -20.361 -45.862 1.00 25.41 503 ARG A CA 1
ATOM 3863 C C . ARG A 1 503 ? -28.448 -19.795 -44.439 1.00 25.41 503 ARG A C 1
ATOM 3865 O O . ARG A 1 503 ? -28.711 -20.471 -43.462 1.00 25.41 503 ARG A O 1
ATOM 3872 N N . ARG A 1 504 ? -27.885 -18.586 -44.223 1.00 26.72 504 ARG A N 1
ATOM 3873 C CA . ARG A 1 504 ? -27.551 -17.399 -45.068 1.00 26.72 504 ARG A CA 1
ATOM 3874 C C . ARG A 1 504 ? -26.051 -17.014 -44.940 1.00 26.72 504 ARG A C 1
ATOM 3876 O O . ARG A 1 504 ? -25.520 -17.050 -43.844 1.00 26.72 504 ARG A O 1
ATOM 3883 N N . LYS A 1 505 ? -25.335 -16.813 -46.059 1.00 26.03 505 LYS A N 1
ATOM 3884 C CA . LYS A 1 505 ? -24.878 -15.542 -46.706 1.00 26.03 505 LYS A CA 1
ATOM 3885 C C . LYS A 1 505 ? -23.649 -14.818 -46.109 1.00 26.03 505 LYS A C 1
ATOM 3887 O O . LYS A 1 505 ? -23.546 -14.588 -44.916 1.00 26.03 505 LYS A O 1
ATOM 3892 N N . THR A 1 506 ? -22.786 -14.381 -47.031 1.00 27.73 506 THR A N 1
ATOM 3893 C CA . THR A 1 506 ? -21.500 -13.676 -46.877 1.00 27.73 506 THR A CA 1
ATOM 3894 C C . THR A 1 506 ? -21.555 -12.194 -47.273 1.00 27.73 506 THR A C 1
ATOM 3896 O O . THR A 1 506 ? -22.183 -11.882 -48.282 1.00 27.73 506 THR A O 1
ATOM 3899 N N . VAL A 1 507 ? -20.757 -11.358 -46.599 1.00 27.41 507 VAL A N 1
ATOM 3900 C CA . VAL A 1 507 ? -19.870 -10.269 -47.102 1.00 27.41 507 VAL A CA 1
ATOM 3901 C C . VAL A 1 507 ? -18.799 -10.128 -45.998 1.00 27.41 507 VAL A C 1
ATOM 3903 O O . VAL A 1 507 ? -19.161 -10.292 -44.839 1.00 27.41 507 VAL A O 1
ATOM 3906 N N . GLY A 1 508 ? -17.498 -9.881 -46.157 1.00 25.69 508 GLY A N 1
ATOM 3907 C CA . GLY A 1 508 ? -16.535 -9.583 -47.232 1.00 25.69 508 GLY A CA 1
ATOM 3908 C C . GLY A 1 508 ? -15.215 -9.208 -46.499 1.00 25.69 508 GLY A C 1
ATOM 3909 O O . GLY A 1 508 ? -15.227 -9.056 -45.283 1.00 25.69 508 GLY A O 1
ATOM 3910 N N . GLY A 1 509 ? -14.028 -9.064 -47.084 1.00 27.56 509 GLY A N 1
ATOM 3911 C CA . GLY A 1 509 ? -13.634 -9.031 -48.489 1.00 27.56 509 GLY A CA 1
ATOM 3912 C C . GLY A 1 509 ? -12.512 -7.999 -48.669 1.00 27.56 509 GLY A C 1
ATOM 3913 O O . GLY A 1 509 ? -12.790 -6.887 -49.096 1.00 27.56 509 GLY A O 1
ATOM 3914 N N . LEU A 1 510 ? -11.268 -8.333 -48.297 1.00 26.25 510 LEU A N 1
ATOM 3915 C CA . LEU A 1 510 ? -10.121 -7.412 -48.365 1.00 26.25 510 LEU A CA 1
ATOM 3916 C C . LEU A 1 510 ? -8.859 -8.150 -48.839 1.00 26.25 510 LEU A C 1
ATOM 3918 O O . LEU A 1 510 ? -8.314 -8.997 -48.134 1.00 26.25 510 LEU A O 1
ATOM 3922 N N . SER A 1 511 ? -8.421 -7.851 -50.061 1.00 26.45 511 SER A N 1
ATOM 3923 C CA . SER A 1 511 ? -7.232 -8.432 -50.692 1.00 26.45 511 SER A CA 1
ATOM 3924 C C . SER A 1 511 ? -5.974 -7.630 -50.367 1.00 26.45 511 SER A C 1
ATOM 3926 O O . SER A 1 511 ? -5.974 -6.407 -50.495 1.00 26.45 511 SER A O 1
ATOM 3928 N N . ILE A 1 512 ? -4.873 -8.312 -50.046 1.00 27.62 512 ILE A N 1
ATOM 3929 C CA . ILE A 1 512 ? -3.554 -7.674 -49.938 1.00 27.62 512 ILE A CA 1
ATOM 3930 C C . ILE A 1 512 ? -3.020 -7.414 -51.353 1.00 27.62 512 ILE A C 1
ATOM 3932 O O . ILE A 1 512 ? -2.707 -8.353 -52.088 1.00 27.62 512 ILE A O 1
ATOM 3936 N N . SER A 1 513 ? -2.912 -6.141 -51.734 1.00 23.33 513 SER A N 1
ATOM 3937 C CA . SER A 1 513 ? -2.254 -5.731 -52.979 1.00 23.33 513 SER A CA 1
ATOM 3938 C C . SER A 1 513 ? -0.758 -6.048 -52.945 1.00 23.33 513 SER A C 1
ATOM 3940 O O . SER A 1 513 ? -0.091 -5.862 -51.928 1.00 23.33 513 SER A O 1
ATOM 3942 N N . LYS A 1 514 ? -0.212 -6.487 -54.083 1.00 26.69 514 LYS A N 1
ATOM 3943 C CA . LYS A 1 514 ? 1.237 -6.619 -54.269 1.00 26.69 514 LYS A CA 1
ATOM 3944 C C . LYS A 1 514 ? 1.864 -5.231 -54.418 1.00 26.69 514 LYS A C 1
ATOM 3946 O O . LYS A 1 514 ? 1.555 -4.543 -55.386 1.00 26.69 514 LYS A O 1
ATOM 3951 N N . THR A 1 515 ? 2.815 -4.895 -53.552 1.00 24.67 515 THR A N 1
ATOM 3952 C CA . THR A 1 515 ? 3.793 -3.828 -53.809 1.00 24.67 515 THR A CA 1
ATOM 3953 C C . THR A 1 515 ? 5.185 -4.436 -53.735 1.00 24.67 515 THR A C 1
ATOM 3955 O O . THR A 1 515 ? 5.601 -4.925 -52.686 1.00 24.67 515 THR A O 1
ATOM 3958 N N . THR A 1 516 ? 5.889 -4.450 -54.863 1.00 25.72 516 THR A N 1
ATOM 3959 C CA . THR A 1 516 ? 7.220 -5.050 -54.978 1.00 25.72 516 THR A CA 1
ATOM 3960 C C . THR A 1 516 ? 8.288 -4.034 -54.584 1.00 25.72 516 THR A C 1
ATOM 3962 O O . THR A 1 516 ? 8.472 -3.045 -55.286 1.00 25.72 516 THR A O 1
ATOM 3965 N N . ILE A 1 517 ? 9.036 -4.300 -53.514 1.00 25.80 517 ILE A N 1
ATOM 3966 C CA . ILE A 1 517 ? 10.354 -3.696 -53.270 1.00 25.80 517 ILE A CA 1
ATOM 3967 C C . ILE A 1 517 ? 11.300 -4.844 -52.916 1.00 25.80 517 ILE A C 1
ATOM 3969 O O . ILE A 1 517 ? 10.951 -5.706 -52.111 1.00 25.80 517 ILE A O 1
ATOM 3973 N N . ALA A 1 518 ? 12.464 -4.887 -53.561 1.00 27.34 518 ALA A N 1
ATOM 3974 C CA . ALA A 1 518 ? 13.433 -5.965 -53.417 1.00 27.34 518 ALA A CA 1
ATOM 3975 C C . ALA A 1 518 ? 14.688 -5.486 -52.680 1.00 27.34 518 ALA A C 1
ATOM 3977 O O . ALA A 1 518 ? 15.242 -4.442 -53.016 1.00 27.34 518 ALA A O 1
ATOM 3978 N N . SER A 1 519 ? 15.179 -6.296 -51.743 1.00 25.83 519 SER A N 1
ATOM 3979 C CA . SER A 1 519 ? 16.526 -6.163 -51.182 1.00 25.83 519 SER A CA 1
ATOM 3980 C C . SER A 1 519 ? 17.033 -7.517 -50.671 1.00 25.83 519 SER A C 1
ATOM 3982 O O . SER A 1 519 ? 16.543 -8.014 -49.661 1.00 25.83 519 SER A O 1
ATOM 3984 N N . SER A 1 520 ? 17.990 -8.084 -51.413 1.00 26.34 520 SER A N 1
ATOM 3985 C CA . SER A 1 520 ? 19.051 -9.031 -51.006 1.00 26.34 520 SER A CA 1
ATOM 3986 C C . SER A 1 520 ? 18.816 -10.000 -49.830 1.00 26.34 520 SER A C 1
ATOM 3988 O O . SER A 1 520 ? 18.788 -9.594 -48.668 1.00 26.34 520 SER A O 1
ATOM 3990 N N . GLU A 1 521 ? 18.866 -11.306 -50.117 1.00 27.48 521 GLU A N 1
ATOM 3991 C CA . GLU A 1 521 ? 19.188 -12.326 -49.108 1.00 27.48 521 GLU A CA 1
ATOM 3992 C C . GLU A 1 521 ? 20.621 -12.142 -48.560 1.00 27.48 521 GLU A C 1
ATOM 3994 O O . GLU A 1 521 ? 21.555 -11.971 -49.348 1.00 27.48 521 GLU A O 1
ATOM 3999 N N . PRO A 1 522 ? 20.845 -12.272 -47.239 1.00 27.83 522 PRO A N 1
ATOM 4000 C CA . PRO A 1 522 ? 22.143 -12.635 -46.680 1.00 27.83 522 PRO A CA 1
ATOM 4001 C C . PRO A 1 522 ? 22.386 -14.144 -46.843 1.00 27.83 522 PRO A C 1
ATOM 4003 O O . PRO A 1 522 ? 21.473 -14.956 -46.684 1.00 27.83 522 PRO A O 1
ATOM 4006 N N . SER A 1 523 ? 23.625 -14.538 -47.132 1.00 26.31 523 SER A N 1
ATOM 4007 C CA . SER A 1 523 ? 23.987 -15.925 -47.440 1.00 26.31 523 SER A CA 1
ATOM 4008 C C . SER A 1 523 ? 23.814 -16.898 -46.262 1.00 26.31 523 SER A C 1
ATOM 4010 O O . SER A 1 523 ? 24.076 -16.579 -45.101 1.00 26.31 523 SER A O 1
ATOM 4012 N N . ARG A 1 524 ? 23.429 -18.146 -46.572 1.00 30.30 524 ARG A N 1
ATOM 4013 C CA . ARG A 1 524 ? 23.445 -19.257 -45.606 1.00 30.30 524 ARG A CA 1
ATOM 4014 C C . ARG A 1 524 ? 24.886 -19.618 -45.235 1.00 30.30 524 ARG A C 1
ATOM 4016 O O . ARG A 1 524 ? 25.597 -20.211 -46.043 1.00 30.30 524 ARG A O 1
ATOM 4023 N N . SER A 1 525 ? 25.287 -19.338 -44.000 1.00 30.28 525 SER A N 1
ATOM 4024 C CA . SER A 1 525 ? 26.475 -19.942 -43.389 1.00 30.28 525 SER A CA 1
ATOM 4025 C C . SER A 1 525 ? 26.186 -21.377 -42.898 1.00 30.28 525 SER A C 1
ATOM 4027 O O . SER A 1 525 ? 25.020 -21.727 -42.680 1.00 30.28 525 SER A O 1
ATOM 4029 N N . PRO A 1 526 ? 27.208 -22.248 -42.746 1.00 34.50 526 PRO A N 1
ATOM 4030 C CA . PRO A 1 526 ? 27.001 -23.645 -42.362 1.00 34.50 526 PRO A CA 1
ATOM 4031 C C . PRO A 1 526 ? 26.388 -23.801 -40.964 1.00 34.50 526 PRO A C 1
ATOM 4033 O O . PRO A 1 526 ? 26.724 -23.070 -40.033 1.00 34.50 526 PRO A O 1
ATOM 4036 N N . SER A 1 527 ? 25.513 -24.794 -40.797 1.00 28.84 527 SER A N 1
ATOM 4037 C CA . SER A 1 527 ? 24.883 -25.098 -39.510 1.00 28.84 527 SER A CA 1
ATOM 4038 C C . SER A 1 527 ? 25.901 -25.651 -38.496 1.00 28.84 527 SER A C 1
ATOM 4040 O O . SER A 1 527 ? 26.473 -26.712 -38.762 1.00 28.84 527 SER A O 1
ATOM 4042 N N . PRO A 1 528 ? 26.105 -25.011 -37.326 1.00 36.50 528 PRO A N 1
ATOM 4043 C CA . PRO A 1 528 ? 26.942 -25.565 -36.262 1.00 36.50 528 PRO A CA 1
ATOM 4044 C C . PRO A 1 528 ? 26.301 -26.821 -35.630 1.00 36.50 528 PRO A C 1
ATOM 4046 O O . PRO A 1 528 ? 25.086 -27.013 -35.758 1.00 36.50 528 PRO A O 1
ATOM 4049 N N . PRO A 1 529 ? 27.094 -27.675 -34.951 1.00 45.69 529 PRO A N 1
ATOM 4050 C CA . PRO A 1 529 ? 26.655 -28.988 -34.473 1.00 45.69 529 PRO A CA 1
ATOM 4051 C C . PRO A 1 529 ? 25.571 -28.959 -33.378 1.00 45.69 529 PRO A C 1
ATOM 4053 O O . PRO A 1 529 ? 25.176 -27.922 -32.846 1.00 45.69 529 PRO A O 1
ATOM 4056 N N . THR A 1 530 ? 25.058 -30.151 -33.075 1.00 55.81 530 THR A N 1
ATOM 4057 C CA . THR A 1 530 ? 23.787 -30.399 -32.384 1.00 55.81 530 THR A CA 1
ATOM 4058 C C . THR A 1 530 ? 23.792 -30.058 -30.883 1.00 55.81 530 THR A C 1
ATOM 4060 O O . THR A 1 530 ? 24.306 -30.818 -30.053 1.00 55.81 530 THR A O 1
ATOM 4063 N N . THR A 1 531 ? 23.126 -28.963 -30.508 1.00 49.97 531 THR A N 1
ATOM 4064 C CA . THR A 1 531 ? 22.936 -28.524 -29.110 1.00 49.97 531 THR A CA 1
ATOM 4065 C C . THR A 1 531 ? 21.454 -28.313 -28.804 1.00 49.97 531 THR A C 1
ATOM 4067 O O . THR A 1 531 ? 20.735 -27.707 -29.596 1.00 49.97 531 THR A O 1
ATOM 4070 N N . ARG A 1 532 ? 20.997 -28.750 -27.621 1.00 61.09 532 ARG A N 1
ATOM 4071 C CA . ARG A 1 532 ? 19.616 -28.538 -27.157 1.00 61.09 532 ARG A CA 1
ATOM 4072 C C . ARG A 1 532 ? 19.472 -27.161 -26.517 1.00 61.09 532 ARG A C 1
ATOM 4074 O O . ARG A 1 532 ? 19.728 -26.984 -25.328 1.00 61.09 532 ARG A O 1
ATOM 4081 N N . GLN A 1 533 ? 19.101 -26.190 -27.345 1.00 69.81 533 GLN A N 1
ATOM 4082 C CA . GLN A 1 533 ? 19.074 -24.772 -26.991 1.00 69.81 533 GLN A CA 1
ATOM 4083 C C . GLN A 1 533 ? 17.682 -24.336 -26.528 1.00 69.81 533 GLN A C 1
ATOM 4085 O O . GLN A 1 533 ? 16.757 -24.267 -27.336 1.00 69.81 533 GLN A O 1
ATOM 4090 N N . LEU A 1 534 ? 17.557 -23.973 -25.250 1.00 74.38 534 LEU A N 1
ATOM 4091 C CA . LEU A 1 534 ? 16.501 -23.058 -24.816 1.00 74.38 534 LEU A CA 1
ATOM 4092 C C . LEU A 1 534 ? 16.795 -21.672 -25.412 1.00 74.38 534 LEU A C 1
ATOM 4094 O O . LEU A 1 534 ? 17.961 -21.282 -25.526 1.00 74.38 534 LEU A O 1
ATOM 4098 N N . GLN A 1 535 ? 15.747 -20.938 -25.786 1.00 68.56 535 GLN A N 1
ATOM 4099 C CA . GLN A 1 535 ? 15.854 -19.606 -26.385 1.00 68.56 535 GLN A CA 1
ATOM 4100 C C . GLN A 1 535 ? 14.896 -18.621 -25.704 1.00 68.56 535 GLN A C 1
ATOM 4102 O O . GLN A 1 535 ? 13.818 -18.999 -25.242 1.00 68.56 535 GLN A O 1
ATOM 4107 N N . THR A 1 536 ? 15.284 -17.348 -25.669 1.00 58.59 536 THR A N 1
ATOM 4108 C CA . THR A 1 536 ? 14.436 -16.230 -25.234 1.00 58.59 536 THR A CA 1
ATOM 4109 C C . THR A 1 536 ? 13.461 -15.818 -26.334 1.00 58.59 536 THR A C 1
ATOM 4111 O O . THR A 1 536 ? 13.819 -15.823 -27.513 1.00 58.59 536 THR A O 1
ATOM 4114 N N . ASP A 1 537 ? 12.249 -15.407 -25.961 1.00 54.34 537 ASP A N 1
ATOM 4115 C CA . ASP A 1 537 ? 11.269 -14.880 -26.918 1.00 54.34 537 ASP A CA 1
ATOM 4116 C C . ASP A 1 537 ? 11.726 -13.496 -27.423 1.00 54.34 537 ASP A C 1
ATOM 4118 O O . ASP A 1 537 ? 12.012 -12.601 -26.625 1.00 54.34 537 ASP A O 1
ATOM 4122 N N . GLN A 1 538 ? 11.824 -13.308 -28.745 1.00 41.94 538 GLN A N 1
ATOM 4123 C CA . GLN A 1 538 ? 12.203 -12.015 -29.336 1.00 41.94 538 GLN A CA 1
ATOM 4124 C C . GLN A 1 538 ? 11.077 -10.971 -29.262 1.00 41.94 538 GLN A C 1
ATOM 4126 O O . GLN A 1 538 ? 11.322 -9.775 -29.455 1.00 41.94 538 GLN A O 1
ATOM 4131 N N . SER A 1 539 ? 9.839 -11.377 -28.967 1.00 41.47 539 SER A N 1
ATOM 4132 C CA . SER A 1 539 ? 8.753 -10.434 -28.736 1.00 41.47 539 SER A CA 1
ATOM 4133 C C . SER A 1 539 ? 8.929 -9.738 -27.382 1.00 41.47 539 SER A C 1
ATOM 4135 O O . SER A 1 539 ? 8.618 -10.274 -26.320 1.00 41.47 539 SER A O 1
ATOM 4137 N N . ARG A 1 540 ? 9.406 -8.481 -27.411 1.00 39.53 540 ARG A N 1
ATOM 4138 C CA . ARG A 1 540 ? 9.378 -7.605 -26.227 1.00 39.53 540 ARG A CA 1
ATOM 4139 C C . ARG A 1 540 ? 7.962 -7.610 -25.646 1.00 39.53 540 ARG A C 1
ATOM 4141 O O . ARG A 1 540 ? 7.006 -7.318 -26.372 1.00 39.53 540 ARG A O 1
ATOM 4148 N N . PHE A 1 541 ? 7.830 -7.882 -24.347 1.00 40.06 541 PHE A N 1
ATOM 4149 C CA . PHE A 1 541 ? 6.544 -7.940 -23.649 1.00 40.06 541 PHE A CA 1
ATOM 4150 C C . PHE A 1 541 ? 5.901 -6.546 -23.534 1.00 40.06 541 PHE A C 1
ATOM 4152 O O . PHE A 1 541 ? 5.896 -5.905 -22.485 1.00 40.06 541 PHE A O 1
ATOM 4159 N N . ARG A 1 542 ? 5.320 -6.056 -24.635 1.00 36.94 542 ARG A N 1
ATOM 4160 C CA . ARG A 1 542 ? 4.363 -4.946 -24.593 1.00 36.94 542 ARG A CA 1
ATOM 4161 C C . ARG A 1 542 ? 3.168 -5.397 -23.748 1.00 36.94 542 ARG A C 1
ATOM 4163 O O . ARG A 1 542 ? 2.675 -6.513 -23.940 1.00 36.94 542 ARG A O 1
ATOM 4170 N N . LYS A 1 543 ? 2.649 -4.523 -22.875 1.00 32.22 543 LYS A N 1
ATOM 4171 C CA . LYS A 1 543 ? 1.335 -4.704 -22.233 1.00 32.22 543 LYS A CA 1
ATOM 4172 C C . LYS A 1 543 ? 0.262 -4.791 -23.335 1.00 32.22 543 LYS A C 1
ATOM 4174 O O . LYS A 1 543 ? -0.277 -3.774 -23.758 1.00 32.22 543 LYS A O 1
ATOM 4179 N N . ARG A 1 544 ? -0.025 -5.994 -23.857 1.00 28.58 544 ARG A N 1
ATOM 4180 C CA . ARG A 1 544 ? -1.157 -6.203 -24.776 1.00 28.58 544 ARG A CA 1
ATOM 4181 C C . ARG A 1 544 ? -2.436 -5.777 -24.054 1.00 28.58 544 ARG A C 1
ATOM 4183 O O . ARG A 1 544 ? -2.633 -6.169 -22.904 1.00 28.58 544 ARG A O 1
ATOM 4190 N N . ARG A 1 545 ? -3.292 -5.022 -24.752 1.00 30.38 545 ARG A N 1
ATOM 4191 C CA . ARG A 1 545 ? -4.659 -4.689 -24.321 1.00 30.38 545 ARG A CA 1
ATOM 4192 C C . ARG A 1 545 ? -5.341 -5.947 -23.772 1.00 30.38 545 ARG A C 1
ATOM 4194 O O . ARG A 1 545 ? -5.219 -7.020 -24.367 1.00 30.38 545 ARG A O 1
ATOM 4201 N N . ARG A 1 546 ? -6.007 -5.802 -22.623 1.00 29.66 546 ARG A N 1
ATOM 4202 C CA . ARG A 1 546 ? -6.672 -6.891 -21.898 1.00 29.66 546 ARG A CA 1
ATOM 4203 C C . ARG A 1 546 ? -7.665 -7.573 -22.846 1.00 29.66 546 ARG A C 1
ATOM 4205 O O . ARG A 1 546 ? -8.617 -6.944 -23.295 1.00 29.66 546 ARG A O 1
ATOM 4212 N N . VAL A 1 547 ? -7.404 -8.838 -23.174 1.00 28.23 547 VAL A N 1
ATOM 4213 C CA . VAL A 1 547 ? -8.479 -9.762 -23.556 1.00 28.23 547 VAL A CA 1
ATOM 4214 C C . VAL A 1 547 ? -9.240 -10.038 -22.267 1.00 28.23 547 VAL A C 1
ATOM 4216 O O . VAL A 1 547 ? -8.602 -10.176 -21.220 1.00 28.23 547 VAL A O 1
ATOM 4219 N N . GLU A 1 548 ? -10.566 -10.054 -22.333 1.00 27.53 548 GLU A N 1
ATOM 4220 C CA . GLU A 1 548 ? -11.432 -10.247 -21.171 1.00 27.53 548 GLU A CA 1
ATOM 4221 C C . GLU A 1 548 ? -11.004 -11.501 -20.399 1.00 27.53 548 GLU A C 1
ATOM 4223 O O . GLU A 1 548 ? -10.858 -12.590 -20.960 1.00 27.53 548 GLU A O 1
ATOM 4228 N N . GLU A 1 549 ? -10.702 -11.330 -19.111 1.00 32.09 549 GLU A N 1
ATOM 4229 C CA . GLU A 1 549 ? -10.304 -12.451 -18.268 1.00 32.09 549 GLU A CA 1
ATOM 4230 C C . GLU A 1 549 ? -11.550 -13.271 -17.935 1.00 32.09 549 GLU A C 1
ATOM 4232 O O . GLU A 1 549 ? -12.524 -12.733 -17.410 1.00 32.09 549 GLU A O 1
ATOM 4237 N N . ALA A 1 550 ? -11.502 -14.579 -18.202 1.00 29.89 550 ALA A N 1
ATOM 4238 C CA . ALA A 1 550 ? -12.517 -15.511 -17.719 1.00 29.89 550 ALA A CA 1
ATOM 4239 C C . ALA A 1 550 ? -12.708 -15.344 -16.193 1.00 29.89 550 ALA A C 1
ATOM 4241 O O . ALA A 1 550 ? -11.722 -15.078 -15.492 1.00 29.89 550 ALA A O 1
ATOM 4242 N N . PRO A 1 551 ? -13.944 -15.482 -15.672 1.00 32.59 551 PRO A N 1
ATOM 4243 C CA . PRO A 1 551 ? -14.292 -15.068 -14.316 1.00 32.59 551 PRO A CA 1
ATOM 4244 C C . PRO A 1 551 ? -13.358 -15.680 -13.269 1.00 32.59 551 PRO A C 1
ATOM 4246 O O . PRO A 1 551 ? -13.216 -16.900 -13.161 1.00 32.59 551 PRO A O 1
ATOM 4249 N N . ARG A 1 552 ? -12.703 -14.809 -12.493 1.00 41.38 552 ARG A N 1
ATOM 4250 C CA . ARG A 1 552 ? -11.791 -15.220 -11.424 1.00 41.38 552 ARG A CA 1
ATOM 4251 C C . ARG A 1 552 ? -12.600 -15.872 -10.303 1.00 41.38 552 ARG A C 1
ATOM 4253 O O . ARG A 1 552 ? -13.445 -15.225 -9.691 1.00 41.38 552 ARG A O 1
ATOM 4260 N N . LEU A 1 553 ? -12.307 -17.141 -10.019 1.00 42.72 553 LEU A N 1
ATOM 4261 C CA . LEU A 1 553 ? -12.802 -17.834 -8.829 1.00 42.72 553 LEU A CA 1
ATOM 4262 C C . LEU A 1 553 ? -12.403 -17.046 -7.573 1.00 42.72 553 LEU A C 1
ATOM 4264 O O . LEU A 1 553 ? -11.234 -16.695 -7.403 1.00 42.72 553 LEU A O 1
ATOM 4268 N N . VAL A 1 554 ? -13.371 -16.789 -6.694 1.00 53.66 554 VAL A N 1
ATOM 4269 C CA . VAL A 1 554 ? -13.130 -16.139 -5.401 1.00 53.66 554 VAL A CA 1
ATOM 4270 C C . VAL A 1 554 ? -12.268 -17.071 -4.543 1.00 53.66 554 VAL A C 1
ATOM 4272 O O . VAL A 1 554 ? -12.687 -18.186 -4.239 1.00 53.66 554 VAL A O 1
ATOM 4275 N N . GLN A 1 555 ? -11.065 -16.630 -4.157 1.00 64.06 555 GLN A N 1
ATOM 4276 C CA . GLN A 1 555 ? -10.204 -17.379 -3.231 1.00 64.06 555 GLN A CA 1
ATOM 4277 C C . GLN A 1 555 ? -10.927 -17.595 -1.896 1.00 64.06 555 GLN A C 1
ATOM 4279 O O . GLN A 1 555 ? -11.437 -16.634 -1.306 1.00 64.06 555 GLN A O 1
ATOM 4284 N N . SER A 1 556 ? -10.921 -18.829 -1.384 1.00 82.12 556 SER A N 1
ATOM 4285 C CA . SER A 1 556 ? -11.482 -19.107 -0.063 1.00 82.12 556 SER A CA 1
ATOM 4286 C C . SER A 1 556 ? -10.625 -18.475 1.039 1.00 82.12 556 SER A C 1
ATOM 4288 O O . SER A 1 556 ? -9.438 -18.193 0.860 1.00 82.12 556 SER A O 1
ATOM 4290 N N . ASN A 1 557 ? -11.207 -18.292 2.225 1.00 83.44 557 ASN A N 1
ATOM 4291 C CA . ASN A 1 557 ? -10.468 -17.804 3.395 1.00 83.44 557 ASN A CA 1
ATOM 4292 C C . ASN A 1 557 ? -9.303 -18.736 3.788 1.00 83.44 557 ASN A C 1
ATOM 4294 O O . ASN A 1 557 ? -8.316 -18.285 4.362 1.00 83.44 557 ASN A O 1
ATOM 4298 N N . VAL A 1 558 ? -9.393 -20.016 3.419 1.00 87.75 558 VAL A N 1
ATOM 4299 C CA . VAL A 1 558 ? -8.367 -21.043 3.636 1.00 87.75 558 VAL A CA 1
ATOM 4300 C C . VAL A 1 558 ? -7.217 -20.880 2.647 1.00 87.75 558 VAL A C 1
ATOM 4302 O O . VAL A 1 558 ? -6.060 -20.948 3.047 1.00 87.75 558 VAL A O 1
ATOM 4305 N N . ASP A 1 559 ? -7.513 -20.592 1.375 1.00 87.88 559 ASP A N 1
ATOM 4306 C CA . ASP A 1 559 ? -6.482 -20.290 0.372 1.00 87.88 559 ASP A CA 1
ATOM 4307 C C . ASP A 1 559 ? -5.717 -19.014 0.757 1.00 87.88 559 ASP A C 1
ATOM 4309 O O . ASP A 1 559 ? -4.492 -18.974 0.656 1.00 87.88 559 ASP A O 1
ATOM 4313 N N . LYS A 1 560 ? -6.422 -18.003 1.292 1.00 87.69 560 LYS A N 1
ATOM 4314 C CA . LYS A 1 560 ? -5.814 -16.780 1.846 1.00 87.69 560 LYS A CA 1
ATOM 4315 C C . LYS A 1 560 ? -4.916 -17.067 3.055 1.00 87.69 560 LYS A C 1
ATOM 4317 O O . LYS A 1 560 ? -3.833 -16.494 3.140 1.00 87.69 560 LYS A O 1
ATOM 4322 N N . LEU A 1 561 ? -5.325 -17.957 3.967 1.00 90.25 561 LEU A N 1
ATOM 4323 C CA . LEU A 1 561 ? -4.485 -18.397 5.090 1.00 90.25 561 LEU A CA 1
ATOM 4324 C C . LEU A 1 561 ? -3.232 -19.137 4.593 1.00 90.25 561 LEU A C 1
ATOM 4326 O O . LEU A 1 561 ? -2.130 -18.824 5.030 1.00 90.25 561 LEU A O 1
ATOM 4330 N N . ILE A 1 562 ? -3.387 -20.069 3.649 1.00 92.56 562 ILE A N 1
ATOM 4331 C CA . ILE A 1 562 ? -2.286 -20.836 3.045 1.00 92.56 562 ILE A CA 1
ATOM 4332 C C . ILE A 1 562 ? -1.283 -19.910 2.341 1.00 92.56 562 ILE A C 1
ATOM 4334 O O . ILE A 1 562 ? -0.078 -20.038 2.547 1.00 92.56 562 ILE A O 1
ATOM 4338 N N . GLU A 1 563 ? -1.761 -18.961 1.534 1.00 91.62 563 GLU A N 1
ATOM 4339 C CA . GLU A 1 563 ? -0.911 -17.980 0.851 1.00 91.62 563 GLU A CA 1
ATOM 4340 C C . GLU A 1 563 ? -0.278 -16.976 1.836 1.00 91.62 563 GLU A C 1
ATOM 4342 O O . GLU A 1 563 ? 0.831 -16.504 1.594 1.00 91.62 563 GLU A O 1
ATOM 4347 N N . GLY A 1 564 ? -0.921 -16.698 2.975 1.00 91.44 564 GLY A N 1
ATOM 4348 C CA . GLY A 1 564 ? -0.333 -15.955 4.095 1.00 91.44 564 GLY A CA 1
ATOM 4349 C C . GLY A 1 564 ? 0.827 -16.702 4.762 1.00 91.44 564 GLY A C 1
ATOM 4350 O O . GLY A 1 564 ? 1.917 -16.147 4.878 1.00 91.44 564 GLY A O 1
ATOM 4351 N N . ILE A 1 565 ? 0.630 -17.977 5.118 1.00 94.25 565 ILE A N 1
ATOM 4352 C CA . ILE A 1 565 ? 1.676 -18.839 5.699 1.00 94.25 565 ILE A CA 1
ATOM 4353 C C . ILE A 1 565 ? 2.874 -18.949 4.747 1.00 94.25 565 ILE A C 1
ATOM 4355 O O . ILE A 1 565 ? 4.024 -18.834 5.167 1.00 94.25 565 ILE A O 1
ATOM 4359 N N . TRP A 1 566 ? 2.627 -19.109 3.442 1.00 95.31 566 TRP A N 1
ATOM 4360 C CA . TRP A 1 566 ? 3.709 -19.148 2.459 1.00 95.31 566 TRP A CA 1
ATOM 4361 C C . TRP A 1 566 ? 4.477 -17.830 2.331 1.00 95.31 566 TRP A C 1
ATOM 4363 O O . TRP A 1 566 ? 5.686 -17.881 2.102 1.00 95.31 566 TRP A O 1
ATOM 4373 N N . LYS A 1 567 ? 3.822 -16.672 2.487 1.00 91.38 567 LYS A N 1
ATOM 4374 C CA . LYS A 1 567 ? 4.493 -15.361 2.479 1.00 91.38 567 LYS A CA 1
ATOM 4375 C C . LYS A 1 567 ? 5.415 -15.189 3.683 1.00 91.38 567 LYS A C 1
ATOM 4377 O O . LYS A 1 567 ? 6.547 -14.763 3.489 1.00 91.38 567 LYS A O 1
ATOM 4382 N N . GLU A 1 568 ? 4.977 -15.576 4.879 1.00 91.00 568 GLU A N 1
ATOM 4383 C CA . GLU A 1 568 ? 5.807 -15.473 6.086 1.00 91.00 568 GLU A CA 1
ATOM 4384 C C . GLU A 1 568 ? 6.973 -16.469 6.099 1.00 91.00 568 GLU A C 1
ATOM 4386 O O . GLU A 1 568 ? 8.100 -16.083 6.391 1.00 91.00 568 GLU A O 1
ATOM 4391 N N . ILE A 1 569 ? 6.767 -17.720 5.668 1.00 93.00 569 ILE A N 1
ATOM 4392 C CA . ILE A 1 569 ? 7.872 -18.689 5.535 1.00 93.00 569 ILE A CA 1
ATOM 4393 C C . ILE A 1 569 ? 8.975 -18.168 4.593 1.00 93.00 569 ILE A C 1
ATOM 4395 O O . ILE A 1 569 ? 10.154 -18.391 4.853 1.00 93.00 569 ILE A O 1
ATOM 4399 N N . HIS A 1 570 ? 8.623 -17.444 3.526 1.00 91.56 570 HIS A N 1
ATOM 4400 C CA . HIS A 1 570 ? 9.591 -16.876 2.574 1.00 91.56 570 HIS A CA 1
ATOM 4401 C C . HIS A 1 570 ? 10.000 -15.422 2.893 1.00 91.56 570 HIS A C 1
ATOM 4403 O O . HIS A 1 570 ? 10.776 -14.820 2.149 1.00 91.56 570 HIS A O 1
ATOM 4409 N N . ASN A 1 571 ? 9.526 -14.857 4.006 1.00 86.31 571 ASN A N 1
ATOM 4410 C CA . ASN A 1 571 ? 9.992 -13.590 4.556 1.00 86.31 571 ASN A CA 1
ATOM 4411 C C . ASN A 1 571 ? 11.185 -13.877 5.491 1.00 86.31 571 ASN A C 1
ATOM 4413 O O . ASN A 1 571 ? 10.967 -14.400 6.583 1.00 86.31 571 ASN A O 1
ATOM 4417 N N . PRO A 1 572 ? 12.439 -13.538 5.126 1.00 74.44 572 PRO A N 1
ATOM 4418 C CA . PRO A 1 572 ? 13.612 -13.867 5.946 1.00 74.44 572 PRO A CA 1
ATOM 4419 C C . PRO A 1 572 ? 13.633 -13.144 7.304 1.00 74.44 572 PRO A C 1
ATOM 4421 O O . PRO A 1 572 ? 14.384 -13.541 8.185 1.00 74.44 572 PRO A O 1
ATOM 4424 N N . ASN A 1 573 ? 12.789 -12.123 7.493 1.00 72.81 573 ASN A N 1
ATOM 4425 C CA . ASN A 1 573 ? 12.676 -11.368 8.740 1.00 72.81 573 ASN A CA 1
ATOM 4426 C C . ASN A 1 573 ? 11.470 -11.813 9.597 1.00 72.81 573 ASN A C 1
ATOM 4428 O O . ASN A 1 573 ? 11.160 -11.153 10.583 1.00 72.81 573 ASN A O 1
ATOM 4432 N N . SER A 1 574 ? 10.757 -12.889 9.227 1.00 71.50 574 SER A N 1
ATOM 4433 C CA . SER A 1 574 ? 9.534 -13.324 9.932 1.00 71.50 574 SER A CA 1
ATOM 4434 C C . SER A 1 574 ? 9.805 -13.816 11.366 1.00 71.50 574 SER A C 1
ATOM 4436 O O . SER A 1 574 ? 8.965 -13.641 12.245 1.00 71.50 574 SER A O 1
ATOM 4438 N N . LEU A 1 575 ? 10.997 -14.375 11.624 1.00 69.88 575 LEU A N 1
ATOM 4439 C CA . LEU A 1 575 ? 11.450 -14.828 12.947 1.00 69.88 575 LEU A CA 1
ATOM 4440 C C . LEU A 1 575 ? 12.841 -14.268 13.290 1.00 69.88 575 LEU A C 1
ATOM 4442 O O . LEU A 1 575 ? 13.838 -14.987 13.272 1.00 69.88 575 LEU A O 1
ATOM 4446 N N . VAL A 1 576 ? 12.915 -12.980 13.629 1.00 57.44 576 VAL A N 1
ATOM 4447 C CA . VAL A 1 576 ? 14.121 -12.407 14.251 1.00 57.44 576 VAL A CA 1
ATOM 4448 C C . VAL A 1 576 ? 14.095 -12.719 15.750 1.00 57.44 576 VAL A C 1
ATOM 4450 O O . VAL A 1 576 ? 13.317 -12.129 16.495 1.00 57.44 576 VAL A O 1
ATOM 4453 N N . LEU A 1 577 ? 14.934 -13.661 16.185 1.00 57.09 577 LEU A N 1
ATOM 4454 C CA . LEU A 1 577 ? 15.138 -13.983 17.600 1.00 57.09 577 LEU A CA 1
ATOM 4455 C C . LEU A 1 577 ? 16.185 -13.026 18.190 1.00 57.09 577 LEU A C 1
ATOM 4457 O O . LEU A 1 577 ? 17.370 -13.139 17.880 1.00 57.09 577 LEU A O 1
ATOM 4461 N N . ASP A 1 578 ? 15.756 -12.078 19.023 1.00 54.72 578 ASP A N 1
ATOM 4462 C CA . ASP A 1 578 ? 16.664 -11.190 19.760 1.00 54.72 578 ASP A CA 1
ATOM 4463 C C . ASP A 1 578 ? 17.044 -11.737 21.159 1.00 54.72 578 ASP A C 1
ATOM 4465 O O . ASP A 1 578 ? 16.710 -12.864 21.552 1.00 54.72 578 ASP A O 1
ATOM 4469 N N . GLN A 1 579 ? 17.809 -10.949 21.919 1.00 54.59 579 GLN A N 1
ATOM 4470 C CA . GLN A 1 579 ? 18.282 -11.325 23.255 1.00 54.59 579 GLN A CA 1
ATOM 4471 C C . GLN A 1 579 ? 17.181 -11.297 24.332 1.00 54.59 579 GLN A C 1
ATOM 4473 O O . GLN A 1 579 ? 17.291 -12.031 25.315 1.00 54.59 579 GLN A O 1
ATOM 4478 N N . GLU A 1 580 ? 16.111 -10.516 24.162 1.00 56.12 580 GLU A N 1
ATOM 4479 C CA . GLU A 1 580 ? 14.946 -10.521 25.055 1.00 56.12 580 GLU A CA 1
ATOM 4480 C C . GLU A 1 580 ? 14.078 -11.771 24.806 1.00 56.12 580 GLU A C 1
ATOM 4482 O O . GLU A 1 580 ? 13.642 -12.407 25.764 1.00 56.12 580 GLU A O 1
ATOM 4487 N N . TYR A 1 581 ? 13.951 -12.237 23.553 1.00 61.88 581 TYR A N 1
ATOM 4488 C CA . TYR A 1 581 ? 13.385 -13.570 23.259 1.00 61.88 581 TYR A CA 1
ATOM 4489 C C . TYR A 1 581 ? 14.194 -14.707 23.870 1.00 61.88 581 TYR A C 1
ATOM 4491 O O . TYR A 1 581 ? 13.622 -15.621 24.465 1.00 61.88 581 TYR A O 1
ATOM 4499 N N . THR A 1 582 ? 15.515 -14.670 23.686 1.00 63.22 582 THR A N 1
ATOM 4500 C CA . THR A 1 582 ? 16.405 -15.748 24.138 1.00 63.22 582 THR A CA 1
ATOM 4501 C C . THR A 1 582 ? 16.379 -15.840 25.660 1.00 63.22 582 THR A C 1
ATOM 4503 O O . THR A 1 582 ? 16.095 -16.902 26.203 1.00 63.22 582 THR A O 1
ATOM 4506 N N . SER A 1 583 ? 16.527 -14.705 26.352 1.00 63.09 583 SER A N 1
ATOM 4507 C CA . SER A 1 583 ? 16.427 -14.677 27.812 1.00 63.09 583 SER A CA 1
ATOM 4508 C C . SER A 1 583 ? 15.032 -15.042 28.331 1.00 63.09 583 SER A C 1
ATOM 4510 O O . SER A 1 583 ? 14.958 -15.681 29.370 1.00 63.09 583 SER A O 1
ATOM 4512 N N . LEU A 1 584 ? 13.933 -14.744 27.622 1.00 64.44 584 LEU A N 1
ATOM 4513 C CA . LEU A 1 584 ? 12.585 -15.209 27.994 1.00 64.44 584 LEU A CA 1
ATOM 4514 C C . LEU A 1 584 ? 12.406 -16.731 27.822 1.00 64.44 584 LEU A C 1
ATOM 4516 O O . LEU A 1 584 ? 11.744 -17.365 28.646 1.00 64.44 584 LEU A O 1
ATOM 4520 N N . LEU A 1 585 ? 12.986 -17.323 26.773 1.00 64.75 585 LEU A N 1
ATOM 4521 C CA . LEU A 1 585 ? 13.029 -18.778 26.574 1.00 64.75 585 LEU A CA 1
ATOM 4522 C C . LEU A 1 585 ? 13.860 -19.461 27.667 1.00 64.75 585 LEU A C 1
ATOM 4524 O O . LEU A 1 585 ? 13.396 -20.439 28.259 1.00 64.75 585 LEU A O 1
ATOM 4528 N N . ASP A 1 586 ? 15.030 -18.914 27.994 1.00 65.19 586 ASP A N 1
ATOM 4529 C CA . ASP A 1 586 ? 15.864 -19.381 29.103 1.00 65.19 586 ASP A CA 1
ATOM 4530 C C . ASP A 1 586 ? 15.105 -19.272 30.437 1.00 65.19 586 ASP A C 1
ATOM 4532 O O . ASP A 1 586 ? 15.049 -20.233 31.201 1.00 65.19 586 ASP A O 1
ATOM 4536 N N . ASP A 1 587 ? 14.432 -18.148 30.708 1.00 63.62 587 ASP A N 1
ATOM 4537 C CA . ASP A 1 587 ? 13.726 -17.924 31.977 1.00 63.62 587 ASP A CA 1
ATOM 4538 C C . ASP A 1 587 ? 12.527 -18.863 32.180 1.00 63.62 587 ASP A C 1
ATOM 4540 O O . ASP A 1 587 ? 12.203 -19.221 33.315 1.00 63.62 587 ASP A O 1
ATOM 4544 N N . LEU A 1 588 ? 11.873 -19.280 31.090 1.00 61.78 588 LEU A N 1
ATOM 4545 C CA . LEU A 1 588 ? 10.740 -20.210 31.113 1.00 61.78 588 LEU A CA 1
ATOM 4546 C C . LEU A 1 588 ? 11.164 -21.687 31.050 1.00 61.78 588 LEU A C 1
ATOM 4548 O O . LEU A 1 588 ? 10.406 -22.541 31.502 1.00 61.78 588 LEU A O 1
ATOM 4552 N N . THR A 1 589 ? 12.366 -22.007 30.561 1.00 64.00 589 THR A N 1
ATOM 4553 C CA . THR A 1 589 ? 12.896 -23.386 30.552 1.00 64.00 589 THR A CA 1
ATOM 4554 C C . THR A 1 589 ? 13.726 -23.713 31.802 1.00 64.00 589 THR A C 1
ATOM 4556 O O . THR A 1 589 ? 13.620 -24.822 32.336 1.00 64.00 589 THR A O 1
ATOM 4559 N N . HIS A 1 590 ? 14.492 -22.754 32.337 1.00 56.19 590 HIS A N 1
ATOM 4560 C CA . HIS A 1 590 ? 15.334 -22.946 33.525 1.00 56.19 590 HIS A CA 1
ATOM 4561 C C . HIS A 1 590 ? 14.600 -22.802 34.866 1.00 56.19 590 HIS A C 1
ATOM 4563 O O . HIS A 1 590 ? 14.985 -23.458 35.835 1.00 56.19 590 HIS A O 1
ATOM 4569 N N . LYS A 1 591 ? 13.546 -21.976 34.975 1.00 50.22 591 LYS A N 1
ATOM 4570 C CA . LYS A 1 591 ? 12.851 -21.803 36.269 1.00 50.22 591 LYS A CA 1
ATOM 4571 C C . LYS A 1 591 ? 11.969 -22.995 36.659 1.00 50.22 591 LYS A C 1
ATOM 4573 O O . LYS A 1 591 ? 11.859 -23.279 37.849 1.00 50.22 591 LYS A O 1
ATOM 4578 N N . ASP A 1 592 ? 11.382 -23.708 35.697 1.00 48.97 592 ASP A N 1
ATOM 4579 C CA . ASP A 1 592 ? 10.532 -24.878 35.976 1.00 48.97 592 ASP A CA 1
ATOM 4580 C C . ASP A 1 592 ? 11.317 -26.220 35.989 1.00 48.97 592 ASP A C 1
ATOM 4582 O O . ASP A 1 592 ? 10.826 -27.206 36.540 1.00 48.97 592 ASP A O 1
ATOM 4586 N N . THR A 1 593 ? 12.579 -26.273 35.523 1.00 42.00 593 THR A N 1
ATOM 4587 C CA . THR A 1 593 ? 13.439 -27.485 35.627 1.00 42.00 593 THR A CA 1
ATOM 4588 C C . THR A 1 593 ? 13.898 -27.821 37.054 1.00 42.00 593 THR A C 1
ATOM 4590 O O . THR A 1 593 ? 14.431 -28.906 37.285 1.00 42.00 593 THR A O 1
ATOM 4593 N N . LEU A 1 594 ? 13.633 -26.954 38.038 1.00 36.56 594 LEU A N 1
ATOM 4594 C CA . LEU A 1 594 ? 13.813 -27.258 39.466 1.00 36.56 594 LEU A CA 1
ATOM 4595 C C . LEU A 1 594 ? 12.764 -28.244 40.027 1.00 36.56 594 LEU A C 1
ATOM 4597 O O . LEU A 1 594 ? 12.902 -28.686 41.167 1.00 36.56 594 LEU A O 1
ATOM 4601 N N . SER A 1 595 ? 11.749 -28.632 39.242 1.00 38.41 595 SER A N 1
ATOM 4602 C CA . SER A 1 595 ? 10.787 -29.687 39.591 1.00 38.41 595 SER A CA 1
ATOM 4603 C C . SER A 1 595 ? 11.021 -30.950 38.752 1.00 38.41 595 SER A C 1
ATOM 4605 O O . SER A 1 595 ? 10.431 -31.147 37.689 1.00 38.41 595 SER A O 1
ATOM 4607 N N . GLY A 1 596 ? 11.923 -31.819 39.214 1.00 36.06 596 GLY A N 1
ATOM 4608 C CA . GLY A 1 596 ? 12.328 -33.022 38.480 1.00 36.06 596 GLY A CA 1
ATOM 4609 C C . GLY A 1 596 ? 11.250 -34.112 38.420 1.00 36.06 596 GLY A C 1
ATOM 4610 O O . GLY A 1 596 ? 11.220 -34.992 39.277 1.00 36.06 596 GLY A O 1
ATOM 4611 N N . SER A 1 597 ? 10.405 -34.107 37.382 1.00 35.69 597 SER A N 1
ATOM 4612 C CA . SER A 1 597 ? 9.459 -35.198 37.095 1.00 35.69 597 SER A CA 1
ATOM 4613 C C . SER A 1 597 ? 9.172 -35.356 35.596 1.00 35.69 597 SER A C 1
ATOM 4615 O O . SER A 1 597 ? 8.375 -34.620 35.018 1.00 35.69 597 SER A O 1
ATOM 4617 N N . ASN A 1 598 ? 9.757 -36.381 34.966 1.00 36.47 598 ASN A N 1
ATOM 4618 C CA . ASN A 1 598 ? 9.435 -36.785 33.590 1.00 36.47 598 ASN A CA 1
ATOM 4619 C C . ASN A 1 598 ? 8.120 -37.590 33.534 1.00 36.47 598 ASN A C 1
ATOM 4621 O O . ASN A 1 598 ? 8.118 -38.774 33.187 1.00 36.47 598 ASN A O 1
ATOM 4625 N N . ARG A 1 599 ? 6.992 -36.965 33.898 1.00 36.84 599 ARG A N 1
ATOM 4626 C CA . ARG A 1 599 ? 5.637 -37.511 33.702 1.00 36.84 599 ARG A CA 1
ATOM 4627 C C . ARG A 1 599 ? 4.643 -36.412 33.343 1.00 36.84 599 ARG A C 1
ATOM 4629 O O . ARG A 1 599 ? 4.560 -35.402 34.033 1.00 36.84 599 ARG A O 1
ATOM 4636 N N . VAL A 1 600 ? 3.850 -36.659 32.301 1.00 44.06 600 VAL A N 1
ATOM 4637 C CA . VAL A 1 600 ? 2.656 -35.863 31.990 1.00 44.06 600 VAL A CA 1
ATOM 4638 C C . VAL A 1 600 ? 1.554 -36.246 32.982 1.00 44.06 600 VAL A C 1
ATOM 4640 O O . VAL A 1 600 ? 1.269 -37.429 33.161 1.00 44.06 600 VAL A O 1
ATOM 4643 N N . GLY A 1 601 ? 0.989 -35.240 33.642 1.00 43.50 601 GLY A N 1
ATOM 4644 C CA . GLY A 1 601 ? -0.052 -35.317 34.671 1.00 43.50 601 GLY A CA 1
ATOM 4645 C C . GLY A 1 601 ? -0.326 -33.911 35.223 1.00 43.50 601 GLY A C 1
ATOM 4646 O O . GLY A 1 601 ? 0.251 -32.947 34.709 1.00 43.50 601 GLY A O 1
ATOM 4647 N N . ALA A 1 602 ? -1.143 -33.773 36.272 1.00 44.47 602 ALA A N 1
ATOM 4648 C CA . ALA A 1 602 ? -1.738 -32.493 36.690 1.00 44.47 602 ALA A CA 1
ATOM 4649 C C . ALA A 1 602 ? -0.782 -31.289 36.863 1.00 44.47 602 ALA A C 1
ATOM 4651 O O . ALA A 1 602 ? -1.181 -30.145 36.635 1.00 44.47 602 ALA A O 1
ATOM 4652 N N . THR A 1 603 ? 0.492 -31.515 37.204 1.00 56.50 603 THR A N 1
ATOM 4653 C CA . THR A 1 603 ? 1.525 -30.461 37.278 1.00 56.50 603 THR A CA 1
ATOM 4654 C C . THR A 1 603 ? 1.740 -29.730 35.946 1.00 56.50 603 THR A C 1
ATOM 4656 O O . THR A 1 603 ? 2.041 -28.536 35.937 1.00 56.50 603 THR A O 1
ATOM 4659 N N . SER A 1 604 ? 1.548 -30.416 34.815 1.00 68.31 604 SER A N 1
ATOM 4660 C CA . SER A 1 604 ? 1.692 -29.860 33.465 1.00 68.31 604 SER A CA 1
ATOM 4661 C C . SER A 1 604 ? 0.665 -28.761 33.180 1.00 68.31 604 SER A C 1
ATOM 4663 O O . SER A 1 604 ? 1.019 -27.723 32.619 1.00 68.31 604 SER A O 1
ATOM 4665 N N . PHE A 1 605 ? -0.589 -28.937 33.613 1.00 83.44 605 PHE A N 1
ATOM 4666 C CA . PHE A 1 605 ? -1.639 -27.946 33.379 1.00 83.44 605 PHE A CA 1
ATOM 4667 C C . PHE A 1 605 ? -1.398 -26.647 34.160 1.00 83.44 605 PHE A C 1
ATOM 4669 O O . PHE A 1 605 ? -1.615 -25.560 33.623 1.00 83.44 605 PHE A O 1
ATOM 4676 N N . GLU A 1 606 ? -0.893 -26.729 35.391 1.00 80.12 606 GLU A N 1
ATOM 4677 C CA . GLU A 1 606 ? -0.591 -25.543 36.203 1.00 80.12 606 GLU A CA 1
ATOM 4678 C C . GLU A 1 606 ? 0.604 -24.752 35.657 1.00 80.12 606 GLU A C 1
ATOM 4680 O O . GLU A 1 606 ? 0.533 -23.525 35.550 1.00 80.12 606 GLU A O 1
ATOM 4685 N N . VAL A 1 607 ? 1.673 -25.442 35.236 1.00 78.38 607 VAL A N 1
ATOM 4686 C CA . VAL A 1 607 ? 2.834 -24.821 34.573 1.00 78.38 607 VAL A CA 1
ATOM 4687 C C . VAL A 1 607 ? 2.414 -24.168 33.253 1.00 78.38 607 VAL A C 1
ATOM 4689 O O . VAL A 1 607 ? 2.664 -22.978 33.052 1.00 78.38 607 VAL A O 1
ATOM 4692 N N . ALA A 1 608 ? 1.691 -24.891 32.390 1.00 83.94 608 ALA A N 1
ATOM 4693 C CA . ALA A 1 608 ? 1.185 -24.346 31.132 1.00 83.94 608 ALA A CA 1
ATOM 4694 C C . ALA A 1 608 ? 0.261 -23.138 31.361 1.00 83.94 608 ALA A C 1
ATOM 4696 O O . ALA A 1 608 ? 0.346 -22.154 30.630 1.00 83.94 608 ALA A O 1
ATOM 4697 N N . THR A 1 609 ? -0.599 -23.161 32.386 1.00 83.88 609 THR A N 1
ATOM 4698 C CA . THR A 1 609 ? -1.491 -22.033 32.716 1.00 83.88 609 THR A CA 1
ATOM 4699 C C . THR A 1 609 ? -0.706 -20.809 33.183 1.00 83.88 609 THR A C 1
ATOM 4701 O O . THR A 1 609 ? -0.954 -19.702 32.703 1.00 83.88 609 THR A O 1
ATOM 4704 N N . ARG A 1 610 ? 0.296 -20.995 34.051 1.00 82.50 610 ARG A N 1
ATOM 4705 C CA . ARG A 1 610 ? 1.186 -19.921 34.522 1.00 82.50 610 ARG A CA 1
ATOM 4706 C C . ARG A 1 610 ? 1.961 -19.274 33.370 1.00 82.50 610 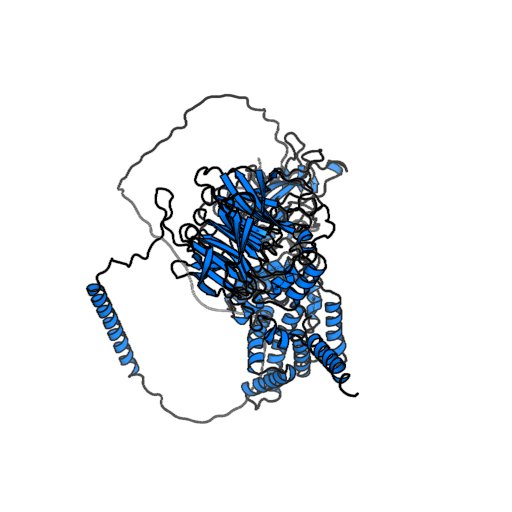ARG A C 1
ATOM 4708 O O . ARG A 1 610 ? 2.035 -18.047 33.294 1.00 82.50 610 ARG A O 1
ATOM 4715 N N . SER A 1 611 ? 2.505 -20.080 32.460 1.00 80.25 611 SER A N 1
ATOM 4716 C CA . SER A 1 611 ? 3.277 -19.596 31.309 1.00 80.25 611 SER A CA 1
ATOM 4717 C C . SER A 1 611 ? 2.387 -18.978 30.226 1.00 80.25 611 SER A C 1
ATOM 4719 O O . SER A 1 611 ? 2.708 -17.904 29.718 1.00 80.25 611 SER A O 1
ATOM 4721 N N . CYS A 1 612 ? 1.213 -19.556 29.946 1.00 84.88 612 CYS A N 1
ATOM 4722 C CA . CYS A 1 612 ? 0.222 -18.962 29.044 1.00 84.88 612 CYS A CA 1
ATOM 4723 C C . CYS A 1 612 ? -0.286 -17.611 29.562 1.00 84.88 612 CYS A C 1
ATOM 4725 O O . CYS A 1 612 ? -0.437 -16.680 28.769 1.00 84.88 612 CYS A O 1
ATOM 4727 N N . ARG A 1 613 ? -0.488 -17.461 30.881 1.00 83.88 613 ARG A N 1
ATOM 4728 C CA . ARG A 1 613 ? -0.783 -16.163 31.505 1.00 83.88 613 ARG A CA 1
ATOM 4729 C C . ARG A 1 613 ? 0.340 -15.160 31.257 1.00 83.88 613 ARG A C 1
ATOM 4731 O O . ARG A 1 613 ? 0.076 -14.110 30.684 1.00 83.88 613 ARG A O 1
ATOM 4738 N N . ARG A 1 614 ? 1.583 -15.490 31.634 1.00 76.69 614 ARG A N 1
ATOM 4739 C CA . ARG A 1 614 ? 2.748 -14.597 31.467 1.00 76.69 614 ARG A CA 1
ATOM 4740 C C . ARG A 1 614 ? 2.897 -14.092 30.028 1.00 76.69 614 ARG A C 1
ATOM 4742 O O . ARG A 1 614 ? 3.096 -12.899 29.834 1.00 76.69 614 ARG A O 1
ATOM 4749 N N . LEU A 1 615 ? 2.749 -14.974 29.037 1.00 78.81 615 LEU A N 1
ATOM 4750 C CA . LEU A 1 615 ? 2.853 -14.606 27.620 1.00 78.81 615 LEU A CA 1
ATOM 4751 C C . LEU A 1 615 ? 1.633 -13.825 27.098 1.00 78.81 615 LEU A C 1
ATOM 4753 O O . LEU A 1 615 ? 1.792 -13.004 26.206 1.00 78.81 615 LEU A O 1
ATOM 4757 N N . THR A 1 616 ? 0.432 -14.040 27.647 1.00 78.12 616 THR A N 1
ATOM 4758 C CA . THR A 1 616 ? -0.793 -13.339 27.199 1.00 78.12 616 THR A CA 1
ATOM 4759 C C . THR A 1 616 ? -1.019 -11.993 27.915 1.00 78.12 616 THR A C 1
ATOM 4761 O O . THR A 1 616 ? -1.795 -11.167 27.438 1.00 78.12 616 THR A O 1
ATOM 4764 N N . GLU A 1 617 ? -0.371 -11.759 29.061 1.00 68.56 617 GLU A N 1
ATOM 4765 C CA . GLU A 1 617 ? -0.426 -10.489 29.811 1.00 68.56 617 GLU A CA 1
ATOM 4766 C C . GLU A 1 617 ? 0.841 -9.626 29.637 1.00 68.56 617 GLU A C 1
ATOM 4768 O O . GLU A 1 617 ? 0.804 -8.418 29.869 1.00 68.56 617 GLU A O 1
ATOM 4773 N N . GLY A 1 618 ? 1.967 -10.216 29.221 1.00 57.81 618 GLY A N 1
ATOM 4774 C CA . GLY A 1 618 ? 3.237 -9.517 29.032 1.00 57.81 618 GLY A CA 1
ATOM 4775 C C . GLY A 1 618 ? 3.350 -8.825 27.672 1.00 57.81 618 GLY A C 1
ATOM 4776 O O . GLY A 1 618 ? 3.527 -9.485 26.653 1.00 57.81 618 GLY A O 1
ATOM 4777 N N . ALA A 1 619 ? 3.377 -7.488 27.663 1.00 42.44 619 ALA A N 1
ATOM 4778 C CA . ALA A 1 619 ? 3.464 -6.632 26.467 1.00 42.44 619 ALA A CA 1
ATOM 4779 C C . ALA A 1 619 ? 4.801 -6.696 25.674 1.00 42.44 619 ALA A C 1
ATOM 4781 O O . ALA A 1 619 ? 5.161 -5.739 24.992 1.00 42.44 619 ALA A O 1
ATOM 4782 N N . ARG A 1 620 ? 5.558 -7.797 25.789 1.00 49.53 620 ARG A N 1
ATOM 4783 C CA . ARG A 1 620 ? 6.827 -8.068 25.082 1.00 49.53 620 ARG A CA 1
ATOM 4784 C C . ARG A 1 620 ? 6.947 -9.505 24.555 1.00 49.53 620 ARG A C 1
ATOM 4786 O O . ARG A 1 620 ? 7.930 -9.835 23.904 1.00 49.53 620 ARG A O 1
ATOM 4793 N N . ALA A 1 621 ? 5.974 -10.377 24.829 1.00 52.09 621 ALA A N 1
ATOM 4794 C CA . ALA A 1 621 ? 5.987 -11.736 24.301 1.00 52.09 621 ALA A CA 1
ATOM 4795 C C . ALA A 1 621 ? 5.670 -11.718 22.799 1.00 52.09 621 ALA A C 1
ATOM 4797 O O . ALA A 1 621 ? 4.578 -11.323 22.394 1.00 52.09 621 ALA A O 1
ATOM 4798 N N . GLY A 1 622 ? 6.608 -12.153 21.956 1.00 69.19 622 GLY A N 1
ATOM 4799 C CA . GLY A 1 622 ? 6.345 -12.201 20.521 1.00 69.19 622 GLY A CA 1
ATOM 4800 C C . GLY A 1 622 ? 5.283 -13.225 20.144 1.00 69.19 622 GLY A C 1
ATOM 4801 O O . GLY A 1 622 ? 5.259 -14.355 20.641 1.00 69.19 622 GLY A O 1
ATOM 4802 N N . ARG A 1 623 ? 4.456 -12.822 19.177 1.00 79.31 623 ARG A N 1
ATOM 4803 C CA . ARG A 1 623 ? 3.313 -13.548 18.607 1.00 79.31 623 ARG A CA 1
ATOM 4804 C C . ARG A 1 623 ? 3.515 -15.059 18.462 1.00 79.31 623 ARG A C 1
ATOM 4806 O O . ARG A 1 623 ? 2.604 -15.816 18.774 1.00 79.31 623 ARG A O 1
ATOM 4813 N N . ALA A 1 624 ? 4.676 -15.501 17.974 1.00 84.31 624 ALA A N 1
ATOM 4814 C CA . ALA A 1 624 ? 4.957 -16.919 17.755 1.00 84.31 624 ALA A CA 1
ATOM 4815 C C . ALA A 1 624 ? 4.923 -17.732 19.064 1.00 84.31 624 ALA A C 1
ATOM 4817 O O . ALA A 1 624 ? 4.240 -18.752 19.124 1.00 84.31 624 ALA A O 1
ATOM 4818 N N . LEU A 1 625 ? 5.581 -17.255 20.129 1.00 82.94 625 LEU A N 1
ATOM 4819 C CA . LEU A 1 625 ? 5.543 -17.892 21.453 1.00 82.94 625 LEU A CA 1
ATOM 4820 C C . LEU A 1 625 ? 4.135 -17.842 22.060 1.00 82.94 625 LEU A C 1
ATOM 4822 O O . LEU A 1 625 ? 3.690 -18.824 22.655 1.00 82.94 625 LEU A O 1
ATOM 4826 N N . GLU A 1 626 ? 3.418 -16.729 21.867 1.00 86.00 626 GLU A N 1
ATOM 4827 C CA . GLU A 1 626 ? 2.033 -16.576 22.323 1.00 86.00 626 GLU A CA 1
ATOM 4828 C C . GLU A 1 626 ? 1.123 -17.654 21.705 1.00 86.00 626 GLU A C 1
ATOM 4830 O O . GLU A 1 626 ? 0.472 -18.400 22.439 1.00 86.00 626 GLU A O 1
ATOM 4835 N N . VAL A 1 627 ? 1.116 -17.810 20.372 1.00 90.44 627 VAL A N 1
ATOM 4836 C CA . VAL A 1 627 ? 0.248 -18.800 19.705 1.00 90.44 627 VAL A CA 1
ATOM 4837 C C . VAL A 1 627 ? 0.690 -20.246 19.947 1.00 90.44 627 VAL A C 1
ATOM 4839 O O . VAL A 1 627 ? -0.175 -21.120 20.032 1.00 90.44 627 VAL A O 1
ATOM 4842 N N . ILE A 1 628 ? 1.996 -20.509 20.114 1.00 90.62 628 ILE A N 1
ATOM 4843 C CA . ILE A 1 628 ? 2.509 -21.831 20.512 1.00 90.62 628 ILE A CA 1
ATOM 4844 C C . ILE A 1 628 ? 1.936 -22.223 21.876 1.00 90.62 628 ILE A C 1
ATOM 4846 O O . ILE A 1 628 ? 1.293 -23.270 22.004 1.00 90.62 628 ILE A O 1
ATOM 4850 N N . MET A 1 629 ? 2.122 -21.363 22.883 1.00 90.06 629 MET A N 1
ATOM 4851 C CA . MET A 1 629 ? 1.673 -21.634 24.245 1.00 90.06 629 MET A CA 1
ATOM 4852 C C . MET A 1 629 ? 0.145 -21.693 24.333 1.00 90.06 629 MET A C 1
ATOM 4854 O O . MET A 1 629 ? -0.385 -22.589 24.977 1.00 90.06 629 MET A O 1
ATOM 4858 N N . GLN A 1 630 ? -0.582 -20.813 23.640 1.00 93.62 630 GLN A N 1
ATOM 4859 C CA . GLN A 1 630 ? -2.049 -20.837 23.623 1.00 93.62 630 GLN A CA 1
ATOM 4860 C C . GLN A 1 630 ? -2.617 -22.101 22.955 1.00 93.62 630 GLN A C 1
ATOM 4862 O O . GLN A 1 630 ? -3.637 -22.622 23.408 1.00 93.62 630 GLN A O 1
ATOM 4867 N N . ALA A 1 631 ? -1.967 -22.638 21.915 1.00 94.81 631 ALA A N 1
ATOM 4868 C CA . ALA A 1 631 ? -2.362 -23.913 21.315 1.00 94.81 631 ALA A CA 1
ATOM 4869 C C . ALA A 1 631 ? -2.062 -25.105 22.244 1.00 94.81 631 ALA A C 1
ATOM 4871 O O . ALA A 1 631 ? -2.941 -25.939 22.459 1.00 94.81 631 ALA A O 1
ATOM 4872 N N . HIS A 1 632 ? -0.861 -25.159 22.830 1.00 93.88 632 HIS A N 1
ATOM 4873 C CA . HIS A 1 632 ? -0.458 -26.202 23.784 1.00 93.88 632 HIS A CA 1
ATOM 4874 C C . HIS A 1 632 ? -1.300 -26.182 25.068 1.00 93.88 632 HIS A C 1
ATOM 4876 O O . HIS A 1 632 ? -1.720 -27.229 25.551 1.00 93.88 632 HIS A O 1
ATOM 4882 N N . TRP A 1 633 ? -1.635 -24.999 25.585 1.00 94.81 633 TRP A N 1
ATOM 4883 C CA . TRP A 1 633 ? -2.472 -24.847 26.773 1.00 94.81 633 TRP A CA 1
ATOM 4884 C C . TRP A 1 633 ? -3.858 -25.484 26.596 1.00 94.81 633 TRP A C 1
ATOM 4886 O O . TRP A 1 633 ? -4.398 -26.042 27.548 1.00 94.81 633 TRP A O 1
ATOM 4896 N N . ILE A 1 634 ? -4.423 -25.477 25.381 1.00 96.12 634 ILE A N 1
ATOM 4897 C CA . ILE A 1 634 ? -5.676 -26.193 25.090 1.00 96.12 634 ILE A CA 1
ATOM 4898 C C . ILE A 1 634 ? -5.488 -27.713 25.146 1.00 96.12 634 ILE A C 1
ATOM 4900 O O . ILE A 1 634 ? -6.396 -28.403 25.611 1.00 96.12 634 ILE A O 1
ATOM 4904 N N . ASP A 1 635 ? -4.345 -28.238 24.700 1.00 93.38 635 ASP A N 1
ATOM 4905 C CA . ASP A 1 635 ? -4.036 -29.666 24.827 1.00 93.38 635 ASP A CA 1
ATOM 4906 C C . ASP A 1 635 ? -3.892 -30.054 26.308 1.00 93.38 635 ASP A C 1
ATOM 4908 O O . ASP A 1 635 ? -4.486 -31.042 26.742 1.00 93.38 635 ASP A O 1
ATOM 4912 N N . CYS A 1 636 ? -3.212 -29.235 27.118 1.00 92.00 636 CYS A N 1
ATOM 4913 C CA . CYS A 1 636 ? -3.116 -29.428 28.570 1.00 92.00 636 CYS A CA 1
ATOM 4914 C C . CYS A 1 636 ? -4.477 -29.293 29.277 1.00 92.00 636 CYS A C 1
ATOM 4916 O O . CYS A 1 636 ? -4.773 -30.070 30.180 1.00 92.00 636 CYS A O 1
ATOM 4918 N N . PHE A 1 637 ? -5.334 -28.357 28.856 1.00 94.19 637 PHE A N 1
ATOM 4919 C CA . PHE A 1 637 ? -6.689 -28.180 29.394 1.00 94.19 637 PHE A CA 1
ATOM 4920 C C . PHE A 1 637 ? -7.588 -29.387 29.101 1.00 94.19 637 PHE A C 1
ATOM 4922 O O . PHE A 1 637 ? -8.260 -29.897 29.999 1.00 94.19 637 PHE A O 1
ATOM 4929 N N . ASP A 1 638 ? -7.610 -29.854 27.848 1.00 92.62 638 ASP A N 1
ATOM 4930 C CA . ASP A 1 638 ? -8.405 -31.024 27.465 1.00 92.62 638 ASP A CA 1
ATOM 4931 C C . ASP A 1 638 ? -7.808 -32.315 28.106 1.00 92.62 638 ASP A C 1
ATOM 4933 O O . ASP A 1 638 ? -8.570 -33.210 28.472 1.00 92.62 638 ASP A O 1
ATOM 4937 N N . SER A 1 639 ? -6.489 -32.375 28.369 1.00 91.06 639 SER A N 1
ATOM 4938 C CA . SER A 1 639 ? -5.826 -33.467 29.122 1.00 91.06 639 SER A CA 1
ATOM 4939 C C . SER A 1 639 ? -6.162 -33.470 30.620 1.00 91.06 639 SER A C 1
ATOM 4941 O O . SER A 1 639 ? -6.486 -34.520 31.170 1.00 91.06 639 SER A O 1
ATOM 4943 N N . GLN A 1 640 ? -6.177 -32.305 31.279 1.00 92.94 640 GLN A N 1
ATOM 4944 C CA . GLN A 1 640 ? -6.570 -32.170 32.690 1.00 92.94 640 GLN A CA 1
ATOM 4945 C C . GLN A 1 640 ? -8.014 -32.645 32.928 1.00 92.94 640 GLN A C 1
ATOM 4947 O O . GLN A 1 640 ? -8.341 -33.168 33.992 1.00 92.94 640 GLN A O 1
ATOM 4952 N N . ILE A 1 641 ? -8.896 -32.492 31.933 1.00 92.19 641 ILE A N 1
ATOM 4953 C CA . ILE A 1 641 ? -10.262 -33.034 31.986 1.00 92.19 641 ILE A CA 1
ATOM 4954 C C . ILE A 1 641 ? -10.259 -34.568 31.928 1.00 92.19 641 ILE A C 1
ATOM 4956 O O . ILE A 1 641 ? -11.057 -35.186 32.631 1.00 92.19 641 ILE A O 1
ATOM 4960 N N . ALA A 1 642 ? -9.372 -35.186 31.141 1.00 90.56 642 ALA A N 1
ATOM 4961 C CA . ALA A 1 642 ? -9.229 -36.642 31.101 1.00 90.56 642 ALA A CA 1
ATOM 4962 C C . ALA A 1 642 ? -8.691 -37.197 32.433 1.00 90.56 642 ALA A C 1
ATOM 4964 O O . ALA A 1 642 ? -9.289 -38.112 32.994 1.00 90.56 642 ALA A O 1
ATOM 4965 N N . GLU A 1 643 ? -7.651 -36.583 33.008 1.00 90.12 643 GLU A N 1
ATOM 4966 C CA . GLU A 1 643 ? -7.105 -36.979 34.317 1.00 90.12 643 GLU A CA 1
ATOM 4967 C C . GLU A 1 643 ? -8.135 -36.808 35.451 1.00 90.12 643 GLU A C 1
ATOM 4969 O O . GLU A 1 643 ? -8.255 -37.665 36.329 1.00 90.12 643 GLU A O 1
ATOM 4974 N N . LEU A 1 644 ? -8.960 -35.754 35.413 1.00 90.38 644 LEU A N 1
ATOM 4975 C CA . LEU A 1 644 ? -10.089 -35.603 36.339 1.00 90.38 644 LEU A CA 1
ATOM 4976 C C . LEU A 1 644 ? -11.192 -36.652 36.119 1.00 90.38 644 LEU A C 1
ATOM 4978 O O . LEU A 1 644 ? -11.812 -37.072 37.095 1.00 90.38 644 LEU A O 1
ATOM 4982 N N . ALA A 1 645 ? -11.427 -37.105 34.886 1.00 90.88 645 ALA A N 1
ATOM 4983 C CA . ALA A 1 645 ? -12.377 -38.181 34.604 1.00 90.88 645 ALA A CA 1
ATOM 4984 C C . ALA A 1 645 ? -11.879 -39.550 35.104 1.00 90.88 645 ALA A C 1
ATOM 4986 O O . ALA A 1 645 ? -12.673 -40.321 35.641 1.00 90.88 645 ALA A O 1
ATOM 4987 N N . GLU A 1 646 ? -10.576 -39.828 35.004 1.00 90.56 646 GLU A N 1
ATOM 4988 C CA . GLU A 1 646 ? -9.957 -41.047 35.542 1.00 90.56 646 GLU A CA 1
ATOM 4989 C C . GLU A 1 646 ? -9.880 -41.043 37.077 1.00 90.56 646 GLU A C 1
ATOM 4991 O O . GLU A 1 646 ? -10.183 -42.049 37.718 1.00 90.56 646 GLU A O 1
ATOM 4996 N N . THR A 1 647 ? -9.516 -39.910 37.689 1.00 89.75 647 THR A N 1
ATOM 4997 C CA . THR A 1 647 ? -9.364 -39.790 39.154 1.00 89.75 647 THR A CA 1
ATOM 4998 C C . THR A 1 647 ? -10.681 -39.544 39.897 1.00 89.75 647 THR A C 1
ATOM 5000 O O . THR A 1 647 ? -10.772 -39.821 41.096 1.00 89.75 647 THR A O 1
ATOM 5003 N N . ARG A 1 648 ? -11.721 -39.036 39.220 1.00 91.19 648 ARG A N 1
ATOM 5004 C CA . ARG A 1 648 ? -13.057 -38.775 39.793 1.00 91.19 648 ARG A CA 1
ATOM 5005 C C . ARG A 1 648 ? -14.174 -39.324 38.887 1.00 91.19 648 ARG A C 1
ATOM 5007 O O . ARG A 1 648 ? -15.038 -38.555 38.458 1.00 91.19 648 ARG A O 1
ATOM 5014 N N . PRO A 1 649 ? -14.220 -40.643 38.620 1.00 88.62 649 PRO A N 1
ATOM 5015 C CA . PRO A 1 649 ? -15.150 -41.245 37.653 1.00 88.62 649 PRO A CA 1
ATOM 5016 C C . PRO A 1 649 ? -16.627 -41.189 38.082 1.00 88.62 649 PRO A C 1
ATOM 5018 O O . PRO A 1 649 ? -17.517 -41.476 37.289 1.00 88.62 649 PRO A O 1
ATOM 5021 N N . TYR A 1 650 ? -16.899 -40.816 39.336 1.00 91.19 650 TYR A N 1
ATOM 5022 C CA . TYR A 1 650 ? -18.241 -40.587 39.879 1.00 91.19 650 TYR A CA 1
ATOM 5023 C C . TYR A 1 650 ? -18.805 -39.187 39.560 1.00 91.19 650 TYR A C 1
ATOM 5025 O O . TYR A 1 650 ? -19.997 -38.956 39.757 1.00 91.19 650 TYR A O 1
ATOM 5033 N N . GLN A 1 651 ? -17.974 -38.250 39.087 1.00 90.12 651 GLN A N 1
ATOM 5034 C CA . GLN A 1 651 ? -18.405 -36.931 38.612 1.00 90.12 651 GLN A CA 1
ATOM 5035 C C . GLN A 1 651 ? -18.763 -36.980 37.120 1.00 90.12 651 GLN A C 1
ATOM 5037 O O . GLN A 1 651 ? -18.241 -37.788 36.352 1.00 90.12 651 GLN A O 1
ATOM 5042 N N . ARG A 1 652 ? -19.673 -36.107 36.688 1.00 91.38 652 ARG A N 1
ATOM 5043 C CA . ARG A 1 652 ? -20.104 -36.000 35.287 1.00 91.38 652 ARG A CA 1
ATOM 5044 C C . ARG A 1 652 ? -19.050 -35.239 34.463 1.00 91.38 652 ARG A C 1
ATOM 5046 O O . ARG A 1 652 ? -18.494 -34.270 34.976 1.00 91.38 652 ARG A O 1
ATOM 5053 N N . PRO A 1 653 ? -18.875 -35.520 33.154 1.00 88.06 653 PRO A N 1
ATOM 5054 C CA . PRO A 1 653 ? -17.911 -34.810 32.293 1.00 88.06 653 PRO A CA 1
ATOM 5055 C C . PRO A 1 653 ? -18.028 -33.273 32.281 1.00 88.06 653 PRO A C 1
ATOM 5057 O O . PRO A 1 653 ? -17.052 -32.559 32.045 1.00 88.06 653 PRO A O 1
ATOM 5060 N N . LEU A 1 654 ? -19.226 -32.738 32.544 1.00 89.31 654 LEU A N 1
ATOM 5061 C CA . LEU A 1 654 ? -19.457 -31.297 32.678 1.00 89.31 654 LEU A CA 1
ATOM 5062 C C . LEU A 1 654 ? -18.850 -30.714 33.970 1.00 89.31 654 LEU A C 1
ATOM 5064 O O . LEU A 1 654 ? -18.443 -29.555 33.980 1.00 89.31 654 LEU A O 1
ATOM 5068 N N . GLU A 1 655 ? -18.777 -31.504 35.040 1.00 91.06 655 GLU A N 1
ATOM 5069 C CA . GLU A 1 655 ? -18.234 -31.118 36.346 1.00 91.06 655 GLU A CA 1
ATOM 5070 C C . GLU A 1 655 ? -16.704 -31.108 36.318 1.00 91.06 655 GLU A C 1
ATOM 5072 O O . GLU A 1 655 ? -16.113 -30.116 36.742 1.00 91.06 655 GLU A O 1
ATOM 5077 N N . HIS A 1 656 ? -16.066 -32.120 35.707 1.00 91.38 656 HIS A N 1
ATOM 5078 C CA . HIS A 1 656 ? -14.618 -32.112 35.434 1.00 91.38 656 HIS A CA 1
ATOM 5079 C C . HIS A 1 656 ? -14.224 -30.862 34.638 1.00 91.38 656 HIS A C 1
ATOM 5081 O O . HIS A 1 656 ? -13.376 -30.081 35.060 1.00 91.38 656 HIS A O 1
ATOM 5087 N N . LYS A 1 657 ? -14.938 -30.602 33.534 1.00 91.19 657 LYS A N 1
ATOM 5088 C CA . LYS A 1 657 ? -14.738 -29.424 32.679 1.00 91.19 657 LYS A CA 1
ATOM 5089 C C . LYS A 1 657 ? -14.986 -28.095 33.397 1.00 91.19 657 LYS A C 1
ATOM 5091 O O . LYS A 1 657 ? -14.337 -27.105 33.064 1.00 91.19 657 LYS A O 1
ATOM 5096 N N . LYS A 1 658 ? -15.911 -28.048 34.362 1.00 92.31 658 LYS A N 1
ATOM 5097 C CA . LYS A 1 658 ? -16.140 -26.864 35.203 1.00 92.31 658 LYS A CA 1
ATOM 5098 C C . LYS A 1 658 ? -14.997 -26.666 36.203 1.00 92.31 658 LYS A C 1
ATOM 5100 O O . LYS A 1 658 ? -14.560 -25.535 36.373 1.00 92.31 658 LYS A O 1
ATOM 5105 N N . ALA A 1 659 ? -14.487 -27.736 36.814 1.00 91.88 659 ALA A N 1
ATOM 5106 C CA . ALA A 1 659 ? -13.362 -27.671 37.746 1.00 91.88 659 ALA A CA 1
ATOM 5107 C C . ALA A 1 659 ? -12.085 -27.138 37.069 1.00 91.88 659 ALA A C 1
ATOM 5109 O O . ALA A 1 659 ? -11.532 -26.144 37.536 1.00 91.88 659 ALA A O 1
ATOM 5110 N N . THR A 1 660 ? -11.683 -27.708 35.925 1.00 93.12 660 THR A N 1
ATOM 5111 C CA . THR A 1 660 ? -10.523 -27.232 35.143 1.00 93.12 660 THR A CA 1
ATOM 5112 C C . THR A 1 660 ? -10.669 -25.764 34.727 1.00 93.12 660 THR A C 1
ATOM 5114 O O . THR A 1 660 ? -9.706 -24.999 34.758 1.00 93.12 660 THR A O 1
ATOM 5117 N N . LEU A 1 661 ? -11.883 -25.342 34.355 1.00 93.31 661 LEU A N 1
ATOM 5118 C CA . LEU A 1 661 ? -12.146 -23.960 33.951 1.00 93.31 661 LEU A CA 1
ATOM 5119 C C . LEU A 1 661 ? -12.066 -22.972 35.123 1.00 93.31 661 LEU A C 1
ATOM 5121 O O . LEU A 1 661 ? -11.563 -21.870 34.935 1.00 93.31 661 LEU A O 1
ATOM 5125 N N . LEU A 1 662 ? -12.513 -23.359 36.321 1.00 91.44 662 LEU A N 1
ATOM 5126 C CA . LEU A 1 662 ? -12.401 -22.521 37.519 1.00 91.44 662 LEU A CA 1
ATOM 5127 C C . LEU A 1 662 ? -10.939 -22.369 37.971 1.00 91.44 662 LEU A C 1
ATOM 5129 O O . LEU A 1 662 ? -10.509 -21.240 38.193 1.00 91.44 662 LEU A O 1
ATOM 5133 N N . GLN A 1 663 ? -10.163 -23.461 37.993 1.00 91.62 663 GLN A N 1
ATOM 5134 C CA . GLN A 1 663 ? -8.713 -23.448 38.267 1.00 91.62 663 GLN A CA 1
ATOM 5135 C C . GLN A 1 663 ? -7.962 -22.509 37.302 1.00 91.62 663 GLN A C 1
ATOM 5137 O O . GLN A 1 663 ? -7.071 -21.754 37.701 1.00 91.62 663 GLN A O 1
ATOM 5142 N N . ALA A 1 664 ? -8.359 -22.504 36.025 1.00 92.19 664 ALA A N 1
ATOM 5143 C CA . ALA A 1 664 ? -7.823 -21.583 35.030 1.00 92.19 664 ALA A CA 1
ATOM 5144 C C . ALA A 1 664 ? -8.269 -20.127 35.257 1.00 92.19 664 ALA A C 1
ATOM 5146 O O . ALA A 1 664 ? -7.430 -19.232 35.217 1.00 92.19 664 ALA A O 1
ATOM 5147 N N . CYS A 1 665 ? -9.556 -19.867 35.509 1.00 92.50 665 CYS A N 1
ATOM 5148 C CA . CYS A 1 665 ? -10.069 -18.517 35.776 1.00 92.50 665 CYS A CA 1
ATOM 5149 C C . CYS A 1 665 ? -9.407 -17.859 36.992 1.00 92.50 665 CYS A C 1
ATOM 5151 O O . CYS A 1 665 ? -9.056 -16.684 36.921 1.00 92.50 665 CYS A O 1
ATOM 5153 N N . GLU A 1 666 ? -9.191 -18.615 38.070 1.00 90.12 666 GLU A N 1
ATOM 5154 C CA . GLU A 1 666 ? -8.422 -18.180 39.239 1.00 90.12 666 GLU A CA 1
ATOM 5155 C C . GLU A 1 666 ? -6.984 -17.816 38.840 1.00 90.12 666 GLU A C 1
ATOM 5157 O O . GLU A 1 666 ? -6.541 -16.683 39.051 1.00 90.12 666 GLU A O 1
ATOM 5162 N N . SER A 1 667 ? -6.298 -18.737 38.154 1.00 87.31 667 SER A N 1
ATOM 5163 C CA . SER A 1 667 ? -4.911 -18.562 37.707 1.00 87.31 667 SER A CA 1
ATOM 5164 C C . SER A 1 667 ? -4.716 -17.357 36.784 1.00 87.31 667 SER A C 1
ATOM 5166 O O . SER A 1 667 ? -3.754 -16.618 36.969 1.00 87.31 667 SER A O 1
ATOM 5168 N N . PHE A 1 668 ? -5.610 -17.140 35.812 1.00 87.75 668 PHE A N 1
ATOM 5169 C CA . PHE A 1 668 ? -5.606 -15.989 34.896 1.00 87.75 668 PHE A CA 1
ATOM 5170 C C . PHE A 1 668 ? -6.176 -14.706 35.525 1.00 87.75 668 PHE A C 1
ATOM 5172 O O . PHE A 1 668 ? -5.943 -13.623 35.006 1.00 87.75 668 PHE A O 1
ATOM 5179 N N . SER A 1 669 ? -6.927 -14.802 36.625 1.00 89.19 669 SER A N 1
ATOM 5180 C CA . SER A 1 669 ? -7.711 -13.692 37.190 1.00 89.19 669 SER A CA 1
ATOM 5181 C C . SER A 1 669 ? -8.750 -13.106 36.206 1.00 89.19 669 SER A C 1
ATOM 5183 O O . SER A 1 669 ? -9.046 -11.912 36.239 1.00 89.19 669 SER A O 1
ATOM 5185 N N . TRP A 1 670 ? -9.315 -13.942 35.323 1.00 90.12 670 TRP A N 1
ATOM 5186 C CA . TRP A 1 670 ? -10.309 -13.559 34.301 1.00 90.12 670 TRP A CA 1
ATOM 5187 C C . TRP A 1 670 ? -11.677 -14.205 34.566 1.00 90.12 670 TRP A C 1
ATOM 5189 O O . TRP A 1 670 ? -11.764 -15.290 35.143 1.00 90.12 670 TRP A O 1
ATOM 5199 N N . SER A 1 671 ? -12.762 -13.590 34.077 1.00 92.25 671 SER A N 1
ATOM 5200 C CA . SER A 1 671 ? -14.100 -14.184 34.200 1.00 92.25 671 SER A CA 1
ATOM 5201 C C . SER A 1 671 ? -14.255 -15.457 33.354 1.00 92.25 671 SER A C 1
ATOM 5203 O O . SER A 1 671 ? -13.593 -15.637 32.327 1.00 92.25 671 SER A O 1
ATOM 5205 N N . GLU A 1 672 ? -15.201 -16.321 33.742 1.00 90.31 672 GLU A N 1
ATOM 5206 C CA . GLU A 1 672 ? -15.536 -17.542 32.994 1.00 90.31 672 GLU A CA 1
ATOM 5207 C C . GLU A 1 672 ? -15.922 -17.237 31.534 1.00 90.31 672 GLU A C 1
ATOM 5209 O O . GLU A 1 672 ? -15.596 -17.995 30.620 1.00 90.31 672 GLU A O 1
ATOM 5214 N N . LYS A 1 673 ? -16.574 -16.091 31.298 1.00 88.25 673 LYS A N 1
ATOM 5215 C CA . LYS A 1 673 ? -16.967 -15.615 29.968 1.00 88.25 673 LYS A CA 1
ATOM 5216 C C . LYS A 1 673 ? -15.744 -15.251 29.122 1.00 88.25 673 LYS A C 1
ATOM 5218 O O . LYS A 1 673 ? -15.654 -15.670 27.969 1.00 88.25 673 LYS A O 1
ATOM 5223 N N . ASP A 1 674 ? -14.800 -14.506 29.688 1.00 86.69 674 ASP A N 1
ATOM 5224 C CA . ASP A 1 674 ? -13.646 -13.981 28.950 1.00 86.69 674 ASP A CA 1
ATOM 5225 C C . ASP A 1 674 ? -12.645 -15.082 28.607 1.00 86.69 674 ASP A C 1
ATOM 5227 O O . ASP A 1 674 ? -12.161 -15.147 27.472 1.00 86.69 674 ASP A O 1
ATOM 5231 N N . LEU A 1 675 ? -12.410 -16.010 29.542 1.00 91.31 675 LEU A N 1
ATOM 5232 C CA . LEU A 1 675 ? -11.594 -17.187 29.272 1.00 91.31 675 LEU A CA 1
ATOM 5233 C C . LEU A 1 675 ? -12.252 -18.069 28.199 1.00 91.31 675 LEU A C 1
ATOM 5235 O O . LEU A 1 675 ? -11.604 -18.366 27.198 1.00 91.31 675 LEU A O 1
ATOM 5239 N N . ARG A 1 676 ? -13.551 -18.403 28.310 1.00 88.62 676 ARG A N 1
ATOM 5240 C CA . ARG A 1 676 ? -14.275 -19.164 27.264 1.00 88.62 676 ARG A CA 1
ATOM 5241 C C . ARG A 1 676 ? -14.189 -18.503 25.882 1.00 88.62 676 ARG A C 1
ATOM 5243 O O . ARG A 1 676 ? -14.012 -19.210 24.889 1.00 88.62 676 ARG A O 1
ATOM 5250 N N . ASN A 1 677 ? -14.276 -17.173 25.814 1.00 87.94 677 ASN A N 1
ATOM 5251 C CA . ASN A 1 677 ? -14.150 -16.418 24.565 1.00 87.94 677 ASN A CA 1
ATOM 5252 C C . ASN A 1 677 ? -12.747 -16.547 23.947 1.00 87.94 677 ASN A C 1
ATOM 5254 O O . ASN A 1 677 ? -12.638 -16.817 22.752 1.00 87.94 677 ASN A O 1
ATOM 5258 N N . ARG A 1 678 ? -11.675 -16.413 24.741 1.00 91.44 678 ARG A N 1
ATOM 5259 C CA . ARG A 1 678 ? -10.288 -16.604 24.267 1.00 91.44 678 ARG A CA 1
ATOM 5260 C C . ARG A 1 678 ? -10.026 -18.062 23.860 1.00 91.44 678 ARG A C 1
ATOM 5262 O O . ARG A 1 678 ? -9.544 -18.315 22.756 1.00 91.44 678 ARG A O 1
ATOM 5269 N N . MET A 1 679 ? -10.469 -19.025 24.672 1.00 93.44 679 MET A N 1
ATOM 5270 C CA . MET A 1 679 ? -10.380 -20.466 24.392 1.00 93.44 679 MET A CA 1
ATOM 5271 C C . MET A 1 679 ? -11.008 -20.880 23.055 1.00 93.44 679 MET A C 1
ATOM 5273 O O . MET A 1 679 ? -10.522 -21.811 22.411 1.00 93.44 679 MET A O 1
ATOM 5277 N N . ALA A 1 680 ? -12.090 -20.219 22.626 1.00 88.62 680 ALA A N 1
ATOM 5278 C CA . ALA A 1 680 ? -12.739 -20.508 21.347 1.00 88.62 680 ALA A CA 1
ATOM 5279 C C . ALA A 1 680 ? -11.827 -20.220 20.137 1.00 88.62 680 ALA A C 1
ATOM 5281 O O . ALA A 1 680 ? -11.935 -20.917 19.124 1.00 88.62 680 ALA A O 1
ATOM 5282 N N . ILE A 1 681 ? -10.921 -19.241 20.275 1.00 92.69 681 ILE A N 1
ATOM 5283 C CA . ILE A 1 681 ? -9.907 -18.842 19.287 1.00 92.69 681 ILE A CA 1
ATOM 5284 C C . ILE A 1 681 ? -8.691 -19.771 19.385 1.00 92.69 681 ILE A C 1
ATOM 5286 O O . ILE A 1 681 ? -8.256 -20.321 18.375 1.00 92.69 681 ILE A O 1
ATOM 5290 N N . TRP A 1 682 ? -8.200 -20.017 20.605 1.00 94.94 682 TRP A N 1
ATOM 5291 C CA . TRP A 1 682 ? -7.057 -20.899 20.876 1.00 94.94 682 TRP A CA 1
ATOM 5292 C C . TRP A 1 682 ? -7.295 -22.342 20.408 1.00 94.94 682 TRP A C 1
ATOM 5294 O O . TRP A 1 682 ? -6.387 -22.980 19.876 1.00 94.94 682 TRP A O 1
ATOM 5304 N N . LYS A 1 683 ? -8.538 -22.842 20.499 1.00 93.44 683 LYS A N 1
ATOM 5305 C CA . LYS A 1 683 ? -8.922 -24.129 19.893 1.00 93.44 683 LYS A CA 1
ATOM 5306 C C . LYS A 1 683 ? -8.699 -24.135 18.377 1.00 93.44 683 LYS A C 1
ATOM 5308 O O . LYS A 1 683 ? -8.188 -25.123 17.875 1.00 93.44 683 LYS A O 1
ATOM 5313 N N . GLY A 1 684 ? -8.945 -23.028 17.671 1.00 92.81 684 GLY A N 1
ATOM 5314 C CA . GLY A 1 684 ? -8.610 -22.899 16.247 1.00 92.81 684 GLY A CA 1
ATOM 5315 C C . GLY A 1 684 ? -7.102 -22.949 15.962 1.00 92.81 684 GLY A C 1
ATOM 5316 O O . GLY A 1 684 ? -6.693 -23.588 14.997 1.00 92.81 684 GLY A O 1
ATOM 5317 N N . TYR A 1 685 ? -6.262 -22.353 16.820 1.00 94.94 685 TYR A N 1
ATOM 5318 C CA . TYR A 1 685 ? -4.797 -22.465 16.708 1.00 94.94 685 TYR A CA 1
ATOM 5319 C C . TYR A 1 685 ? -4.330 -23.917 16.864 1.00 94.94 685 TYR A C 1
ATOM 5321 O O . TYR A 1 685 ? -3.569 -24.418 16.035 1.00 94.94 685 TYR A O 1
ATOM 5329 N N . ARG A 1 686 ? -4.849 -24.626 17.875 1.00 94.56 686 ARG A N 1
ATOM 5330 C CA . ARG A 1 686 ? -4.608 -26.062 18.058 1.00 94.56 686 ARG A CA 1
ATOM 5331 C C . ARG A 1 686 ? -5.127 -26.890 16.878 1.00 94.56 686 ARG A C 1
ATOM 5333 O O . ARG A 1 686 ? -4.426 -27.788 16.425 1.00 94.56 686 ARG A O 1
ATOM 5340 N N . ASP A 1 687 ? -6.322 -26.605 16.367 1.00 92.62 687 ASP A N 1
ATOM 5341 C CA . ASP A 1 687 ? -6.917 -27.356 15.254 1.00 92.62 687 ASP A CA 1
ATOM 5342 C C . ASP A 1 687 ? -6.067 -27.209 13.974 1.00 92.62 687 ASP A C 1
ATOM 5344 O O . ASP A 1 687 ? -5.822 -28.196 13.278 1.00 92.62 687 ASP A O 1
ATOM 5348 N N . ILE A 1 688 ? -5.517 -26.011 13.721 1.00 93.19 688 ILE A N 1
ATOM 5349 C CA . ILE A 1 688 ? -4.524 -25.767 12.661 1.00 93.19 688 ILE A CA 1
ATOM 5350 C C . ILE A 1 688 ? -3.227 -26.538 12.947 1.00 93.19 688 ILE A C 1
ATOM 5352 O O . ILE A 1 688 ? -2.788 -27.295 12.082 1.00 93.19 688 ILE A O 1
ATOM 5356 N N . LYS A 1 689 ? -2.649 -26.433 14.155 1.00 94.69 689 LYS A N 1
ATOM 5357 C CA . LYS A 1 689 ? -1.443 -27.184 14.567 1.00 94.69 689 LYS A CA 1
ATOM 5358 C C . LYS A 1 689 ? -1.589 -28.688 14.312 1.00 94.69 689 LYS A C 1
ATOM 5360 O O . LYS A 1 689 ? -0.702 -29.314 13.733 1.00 94.69 689 LYS A O 1
ATOM 5365 N N . ALA A 1 690 ? -2.713 -29.268 14.730 1.00 93.75 690 ALA A N 1
ATOM 5366 C CA . ALA A 1 690 ? -2.970 -30.704 14.673 1.00 93.75 690 ALA A CA 1
ATOM 5367 C C . ALA A 1 690 ? -2.991 -31.252 13.237 1.00 93.75 690 ALA A C 1
ATOM 5369 O O . ALA A 1 690 ? -2.571 -32.388 13.010 1.00 93.75 690 ALA A O 1
ATOM 5370 N N . VAL A 1 691 ? -3.445 -30.459 12.257 1.00 93.06 691 VAL A N 1
ATOM 5371 C CA . VAL A 1 691 ? -3.482 -30.885 10.847 1.00 93.06 691 VAL A CA 1
ATOM 5372 C C . VAL A 1 691 ? -2.268 -30.420 10.044 1.00 93.06 691 VAL A C 1
ATOM 5374 O O . VAL A 1 691 ? -1.766 -31.186 9.226 1.00 93.06 691 VAL A O 1
ATOM 5377 N N . ALA A 1 692 ? -1.780 -29.203 10.284 1.00 93.00 692 ALA A N 1
ATOM 5378 C CA . ALA A 1 692 ? -0.813 -28.500 9.440 1.00 93.00 692 ALA A CA 1
ATOM 5379 C C . ALA A 1 692 ? 0.615 -28.440 10.016 1.00 93.00 692 ALA A C 1
ATOM 5381 O O . ALA A 1 692 ? 1.530 -28.031 9.304 1.00 93.00 692 ALA A O 1
ATOM 5382 N N . GLY A 1 693 ? 0.815 -28.870 11.267 1.00 94.50 693 GLY A N 1
ATOM 5383 C CA . GLY A 1 693 ? 2.096 -28.798 11.977 1.00 94.50 693 GLY A CA 1
ATOM 5384 C C . GLY A 1 693 ? 2.334 -27.448 12.664 1.00 94.50 693 GLY A C 1
ATOM 5385 O O . GLY A 1 693 ? 1.599 -26.482 12.458 1.00 94.50 693 GLY A O 1
ATOM 5386 N N . TRP A 1 694 ? 3.376 -27.380 13.498 1.00 95.44 694 TRP A N 1
ATOM 5387 C CA . TRP A 1 694 ? 3.740 -26.157 14.225 1.00 95.44 694 TRP A CA 1
ATOM 5388 C C . TRP A 1 694 ? 4.161 -25.008 13.299 1.00 95.44 694 TRP A C 1
ATOM 5390 O O . TRP A 1 694 ? 3.784 -23.865 13.547 1.00 95.44 694 TRP A O 1
ATOM 5400 N N . SER A 1 695 ? 4.877 -25.295 12.207 1.00 95.00 695 SER A N 1
ATOM 5401 C CA . SER A 1 695 ? 5.319 -24.286 11.231 1.00 95.00 695 SER A CA 1
ATOM 5402 C C . SER A 1 695 ? 4.140 -23.495 10.648 1.00 95.00 695 SER A C 1
ATOM 5404 O O . SER A 1 695 ? 4.170 -22.268 10.610 1.00 95.00 695 SER A O 1
ATOM 5406 N N . ALA A 1 696 ? 3.053 -24.176 10.285 1.00 94.56 696 ALA A N 1
ATOM 5407 C CA . ALA A 1 696 ? 1.843 -23.546 9.761 1.00 94.56 696 ALA A CA 1
ATOM 5408 C C . ALA A 1 696 ? 1.101 -22.650 10.774 1.00 94.56 696 ALA A C 1
ATOM 5410 O O . ALA A 1 696 ? 0.302 -21.815 10.359 1.00 94.56 696 ALA A O 1
ATOM 5411 N N . LEU A 1 697 ? 1.347 -22.817 12.079 1.00 92.81 697 LEU A N 1
ATOM 5412 C CA . LEU A 1 697 ? 0.825 -21.941 13.133 1.00 92.81 697 LEU A CA 1
ATOM 5413 C C . LEU A 1 697 ? 1.782 -20.774 13.431 1.00 92.81 697 LEU A C 1
ATOM 5415 O O . LEU A 1 697 ? 1.334 -19.644 13.598 1.00 92.81 697 LEU A O 1
ATOM 5419 N N . ILE A 1 698 ? 3.089 -21.036 13.475 1.00 91.94 698 ILE A N 1
ATOM 5420 C CA . ILE A 1 698 ? 4.131 -20.045 13.793 1.00 91.94 698 ILE A CA 1
ATOM 5421 C C . ILE A 1 698 ? 4.232 -18.976 12.705 1.00 91.94 698 ILE A C 1
ATOM 5423 O O . ILE A 1 698 ? 4.182 -17.787 13.003 1.00 91.94 698 ILE A O 1
ATOM 5427 N N . PHE A 1 699 ? 4.278 -19.393 11.439 1.00 92.62 699 PHE A N 1
ATOM 5428 C CA . PHE A 1 699 ? 4.304 -18.487 10.287 1.00 92.62 699 PHE A CA 1
ATOM 5429 C C . PHE A 1 699 ? 2.895 -18.007 9.885 1.00 92.62 699 PHE A C 1
ATOM 5431 O O . PHE A 1 699 ? 2.669 -17.563 8.761 1.00 92.62 699 PHE A O 1
ATOM 5438 N N . ALA A 1 700 ? 1.908 -18.086 10.783 1.00 88.06 700 ALA A N 1
ATOM 5439 C CA . ALA A 1 700 ? 0.579 -17.552 10.529 1.00 88.06 700 ALA A CA 1
ATOM 5440 C C . ALA A 1 700 ? 0.516 -16.050 10.869 1.00 88.06 700 ALA A C 1
ATOM 5442 O O . ALA A 1 700 ? 0.384 -15.639 12.030 1.00 88.06 700 ALA A O 1
ATOM 5443 N N . GLY A 1 701 ? 0.579 -15.227 9.818 1.00 78.38 701 GLY A N 1
ATOM 5444 C CA . GLY A 1 701 ? 0.524 -13.764 9.892 1.00 78.38 701 GLY A CA 1
ATOM 5445 C C . GLY A 1 701 ? -0.724 -13.186 10.594 1.00 78.38 701 GLY A C 1
ATOM 5446 O O . GLY A 1 701 ? -1.600 -13.934 11.053 1.00 78.38 701 GLY A O 1
ATOM 5447 N N . PRO A 1 702 ? -0.843 -11.844 10.697 1.00 71.56 702 PRO A N 1
ATOM 5448 C CA . PRO A 1 702 ? -1.824 -11.135 11.535 1.00 71.56 702 PRO A CA 1
ATOM 5449 C C . PRO A 1 702 ? -3.249 -11.724 11.522 1.00 71.56 702 PRO A C 1
ATOM 5451 O O . PRO A 1 702 ? -3.850 -11.920 12.583 1.00 71.56 702 PRO A O 1
ATOM 5454 N N . GLY A 1 703 ? -3.746 -12.114 10.344 1.00 79.25 703 GLY A N 1
ATOM 5455 C CA . GLY A 1 703 ? -5.105 -12.613 10.123 1.00 79.25 703 GLY A CA 1
ATOM 5456 C C . GLY A 1 703 ? -5.523 -13.923 10.814 1.00 79.25 703 GLY A C 1
ATOM 5457 O O . GLY A 1 703 ? -6.730 -14.153 10.900 1.00 79.25 703 GLY A O 1
ATOM 5458 N N . ILE A 1 704 ? -4.622 -14.772 11.340 1.00 86.88 704 ILE A N 1
ATOM 5459 C CA . ILE A 1 704 ? -5.043 -16.059 11.953 1.00 86.88 704 ILE A CA 1
ATOM 5460 C C . ILE A 1 704 ? -5.978 -15.875 13.161 1.00 86.88 704 ILE A C 1
ATOM 5462 O O . ILE A 1 704 ? -6.912 -16.655 13.337 1.00 86.88 704 ILE A O 1
ATOM 5466 N N . TYR A 1 705 ? -5.823 -14.794 13.933 1.00 85.50 705 TYR A N 1
ATOM 5467 C CA . TYR A 1 705 ? -6.766 -14.450 15.004 1.00 85.50 705 TYR A CA 1
ATOM 5468 C C . TYR A 1 705 ? -8.192 -14.252 14.453 1.00 85.50 705 TYR A C 1
ATOM 5470 O O . TYR A 1 705 ? -9.145 -14.827 14.977 1.00 85.50 705 TYR A O 1
ATOM 5478 N N . ARG A 1 706 ? -8.345 -13.500 13.347 1.00 83.44 706 ARG A N 1
ATOM 5479 C CA . ARG A 1 706 ? -9.638 -13.259 12.669 1.00 83.44 706 ARG A CA 1
ATOM 5480 C C . ARG A 1 706 ? -10.199 -14.555 12.070 1.00 83.44 706 ARG A C 1
ATOM 5482 O O . ARG A 1 706 ? -11.396 -14.809 12.196 1.00 83.44 706 ARG A O 1
ATOM 5489 N N . PHE A 1 707 ? -9.334 -15.388 11.485 1.00 85.19 707 PHE A N 1
ATOM 5490 C CA . PHE A 1 707 ? -9.678 -16.703 10.932 1.00 85.19 707 PHE A CA 1
ATOM 5491 C C . PHE A 1 707 ? -10.256 -17.645 12.000 1.00 85.19 707 PHE A C 1
ATOM 5493 O O . PHE A 1 707 ? -11.338 -18.199 11.807 1.00 85.19 707 PHE A O 1
ATOM 5500 N N . CYS A 1 708 ? -9.590 -17.771 13.152 1.00 89.62 708 CYS A N 1
ATOM 5501 C CA . CYS A 1 708 ? -10.030 -18.628 14.254 1.00 89.62 708 CYS A CA 1
ATOM 5502 C C . CYS A 1 708 ? -11.245 -18.058 15.003 1.00 89.62 708 CYS A C 1
ATOM 5504 O O . CYS A 1 708 ? -12.191 -18.801 15.267 1.00 89.62 708 CYS A O 1
ATOM 5506 N N . LYS A 1 709 ? -11.268 -16.747 15.296 1.00 84.56 709 LYS A N 1
ATOM 5507 C CA . LYS A 1 709 ? -12.372 -16.072 16.007 1.00 84.56 709 LYS A CA 1
ATOM 5508 C C . LYS A 1 709 ? -13.713 -16.227 15.294 1.00 84.56 709 LYS A C 1
ATOM 5510 O O . LYS A 1 709 ? -14.714 -16.505 15.946 1.00 84.56 709 LYS A O 1
ATOM 5515 N N . TYR A 1 710 ? -13.725 -16.076 13.970 1.00 83.31 710 TYR A N 1
ATOM 5516 C CA . TYR A 1 710 ? -14.936 -16.204 13.151 1.00 83.31 710 TYR A CA 1
ATOM 5517 C C . TYR A 1 710 ? -15.050 -17.567 12.437 1.00 83.31 710 TYR A C 1
ATOM 5519 O O . TYR A 1 710 ? -15.935 -17.744 11.607 1.00 83.31 710 TYR A O 1
ATOM 5527 N N . ARG A 1 711 ? -14.170 -18.534 12.759 1.00 76.75 711 ARG A N 1
ATOM 5528 C CA . ARG A 1 711 ? -14.129 -19.908 12.206 1.00 76.75 711 ARG A CA 1
ATOM 5529 C C . ARG A 1 711 ? -14.246 -19.970 10.674 1.00 76.75 711 ARG A C 1
ATOM 5531 O O . ARG A 1 711 ? -14.988 -20.787 10.131 1.00 76.75 711 ARG A O 1
ATOM 5538 N N . LEU A 1 712 ? -13.508 -19.099 9.981 1.00 67.19 712 LEU A N 1
ATOM 5539 C CA . LEU A 1 712 ? -13.659 -18.789 8.551 1.00 67.19 712 LEU A CA 1
ATOM 5540 C C . LEU A 1 712 ? -13.185 -19.918 7.613 1.00 67.19 712 LEU A C 1
ATOM 5542 O O . LEU A 1 712 ? -12.202 -19.762 6.895 1.00 67.19 712 LEU A O 1
ATOM 5546 N N . GLY A 1 713 ? -13.908 -21.037 7.581 1.00 64.12 713 GLY A N 1
ATOM 5547 C CA . GLY A 1 713 ? -13.509 -22.237 6.838 1.00 64.12 713 GLY A CA 1
ATOM 5548 C C . GLY A 1 713 ? -12.613 -23.161 7.664 1.00 64.12 713 GLY A C 1
ATOM 5549 O O . GLY A 1 713 ? -11.565 -23.593 7.202 1.00 64.12 713 GLY A O 1
ATOM 5550 N N . LEU A 1 714 ? -13.008 -23.461 8.906 1.00 75.81 714 LEU A N 1
ATOM 5551 C CA . LEU A 1 714 ? -12.471 -24.598 9.674 1.00 75.81 714 LEU A CA 1
ATOM 5552 C C . LEU A 1 714 ? -13.315 -25.865 9.426 1.00 75.81 714 LEU A C 1
ATOM 5554 O O . LEU A 1 714 ? -13.742 -26.547 10.356 1.00 75.81 714 LEU A O 1
ATOM 5558 N N . ASP A 1 715 ? -13.600 -26.141 8.154 1.00 83.06 715 ASP A N 1
ATOM 5559 C CA . ASP A 1 715 ? -14.359 -27.303 7.685 1.00 83.06 715 ASP A CA 1
ATOM 5560 C C . ASP A 1 715 ? -13.440 -28.500 7.322 1.00 83.06 715 ASP A C 1
ATOM 5562 O O . ASP A 1 715 ? -12.213 -28.356 7.254 1.00 83.06 715 ASP A O 1
ATOM 5566 N N . PRO A 1 716 ? -13.989 -29.710 7.089 1.00 86.06 716 PRO A N 1
ATOM 5567 C CA . PRO A 1 716 ? -13.177 -30.887 6.777 1.00 86.06 716 PRO A CA 1
ATOM 5568 C C . PRO A 1 716 ? -12.368 -30.797 5.472 1.00 86.06 716 PRO A C 1
ATOM 5570 O O . PRO A 1 716 ? -11.299 -31.407 5.392 1.00 86.06 716 PRO A O 1
ATOM 5573 N N . GLU A 1 717 ? -12.827 -30.053 4.458 1.00 86.69 717 GLU A N 1
ATOM 5574 C CA . GLU A 1 717 ? -12.090 -29.875 3.198 1.00 86.69 717 GLU A CA 1
ATOM 5575 C C . GLU A 1 717 ? -10.893 -28.941 3.418 1.00 86.69 717 GLU A C 1
ATOM 5577 O O . GLU A 1 717 ? -9.768 -29.256 3.023 1.00 86.69 717 GLU A O 1
ATOM 5582 N N . ALA A 1 718 ? -11.113 -27.834 4.125 1.00 84.25 718 ALA A N 1
ATOM 5583 C CA . ALA A 1 718 ? -10.089 -26.884 4.538 1.00 84.25 718 ALA A CA 1
ATOM 5584 C C . ALA A 1 718 ? -8.971 -27.536 5.361 1.00 84.25 718 ALA A C 1
ATOM 5586 O O . ALA A 1 718 ? -7.785 -27.405 5.042 1.00 84.25 718 ALA A O 1
ATOM 5587 N N . LEU A 1 719 ? -9.350 -28.302 6.386 1.00 87.31 719 LEU A N 1
ATOM 5588 C CA . LEU A 1 719 ? -8.415 -29.049 7.227 1.00 87.31 719 LEU A CA 1
ATOM 5589 C C . LEU A 1 719 ? -7.672 -30.134 6.428 1.00 87.31 719 LEU A C 1
ATOM 5591 O O . LEU A 1 719 ? -6.514 -30.430 6.725 1.00 87.31 719 LEU A O 1
ATOM 5595 N N . SER A 1 720 ? -8.290 -30.699 5.384 1.00 90.38 720 SER A N 1
ATOM 5596 C CA . SER A 1 720 ? -7.631 -31.626 4.456 1.00 90.38 720 SER A CA 1
ATOM 5597 C C . SER A 1 720 ? -6.601 -30.926 3.556 1.00 90.38 720 SER A C 1
ATOM 5599 O O . SER A 1 720 ? -5.478 -31.416 3.425 1.00 90.38 720 SER A O 1
ATOM 5601 N N . LYS A 1 721 ? -6.922 -29.740 3.010 1.00 90.50 721 LYS A N 1
ATOM 5602 C CA . LYS A 1 721 ? -5.978 -28.900 2.243 1.00 90.50 721 LYS A CA 1
ATOM 5603 C C . LYS A 1 721 ? -4.760 -28.518 3.083 1.00 90.50 721 LYS A C 1
ATOM 5605 O O . LYS A 1 721 ? -3.633 -28.694 2.630 1.00 90.50 721 LYS A O 1
ATOM 5610 N N . LEU A 1 722 ? -4.982 -28.057 4.315 1.00 92.06 722 LEU A N 1
ATOM 5611 C CA . LEU A 1 722 ? -3.915 -27.728 5.263 1.00 92.06 722 LEU A CA 1
ATOM 5612 C C . LEU A 1 722 ? -3.050 -28.956 5.601 1.00 92.06 722 LEU A C 1
ATOM 5614 O O . LEU A 1 722 ? -1.823 -28.875 5.536 1.00 92.06 722 LEU A O 1
ATOM 5618 N N . ARG A 1 723 ? -3.666 -30.120 5.859 1.00 93.56 723 ARG A N 1
ATOM 5619 C CA . ARG A 1 723 ? -2.944 -31.383 6.101 1.00 93.56 723 ARG A CA 1
ATOM 5620 C C . ARG A 1 723 ? -2.062 -31.796 4.921 1.00 93.56 723 ARG A C 1
ATOM 5622 O O . ARG A 1 723 ? -0.920 -32.195 5.126 1.00 93.56 723 ARG A O 1
ATOM 5629 N N . ALA A 1 724 ? -2.552 -31.645 3.690 1.00 91.81 724 ALA A N 1
ATOM 5630 C CA . ALA A 1 724 ? -1.797 -31.938 2.469 1.00 91.81 724 ALA A CA 1
ATOM 5631 C C . ALA A 1 724 ? -0.607 -30.983 2.216 1.00 91.81 724 ALA A C 1
ATOM 5633 O O . ALA A 1 724 ? 0.198 -31.230 1.315 1.00 91.81 724 ALA A O 1
ATOM 5634 N N . LEU A 1 725 ? -0.478 -29.903 2.996 1.00 93.88 725 LEU A N 1
ATOM 5635 C CA . LEU A 1 725 ? 0.639 -28.960 2.935 1.00 93.88 725 LEU A CA 1
ATOM 5636 C C . LEU A 1 725 ? 1.607 -29.064 4.122 1.00 93.88 725 LEU A C 1
ATOM 5638 O O . LEU A 1 725 ? 2.694 -28.506 4.023 1.00 93.88 725 LEU A O 1
ATOM 5642 N N . ARG A 1 726 ? 1.285 -29.809 5.191 1.00 94.25 726 ARG A N 1
ATOM 5643 C CA . ARG A 1 726 ? 2.099 -29.907 6.420 1.00 94.25 726 ARG A CA 1
ATOM 5644 C C . ARG A 1 726 ? 3.593 -30.130 6.155 1.00 94.25 726 ARG A C 1
ATOM 5646 O O . ARG A 1 726 ? 4.405 -29.255 6.443 1.00 94.25 726 ARG A O 1
ATOM 5653 N N . THR A 1 727 ? 3.959 -31.254 5.534 1.00 93.94 727 THR A N 1
ATOM 5654 C CA . THR A 1 727 ? 5.362 -31.585 5.217 1.00 93.94 727 THR A CA 1
ATOM 5655 C C . THR A 1 727 ? 6.011 -30.524 4.326 1.00 93.94 727 THR A C 1
ATOM 5657 O O . THR A 1 727 ? 7.204 -30.269 4.430 1.00 93.94 727 THR A O 1
ATOM 5660 N N . ARG A 1 728 ? 5.233 -29.859 3.462 1.00 95.38 728 ARG A N 1
ATOM 5661 C CA . ARG A 1 728 ? 5.738 -28.788 2.597 1.00 95.38 728 ARG A CA 1
ATOM 5662 C C . ARG A 1 728 ? 6.060 -27.517 3.385 1.00 95.38 728 ARG A C 1
ATOM 5664 O O . ARG A 1 728 ? 7.083 -26.902 3.093 1.00 95.38 728 ARG A O 1
ATOM 5671 N N . PHE A 1 729 ? 5.221 -27.137 4.350 1.00 96.06 729 PHE A N 1
ATOM 5672 C CA . PHE A 1 729 ? 5.484 -26.014 5.252 1.00 96.06 729 PHE A CA 1
ATOM 5673 C C . PHE A 1 729 ? 6.687 -26.307 6.156 1.00 96.06 729 PHE A C 1
ATOM 5675 O O . PHE A 1 729 ? 7.580 -25.473 6.252 1.00 96.06 729 PHE A O 1
ATOM 5682 N N . GLU A 1 730 ? 6.753 -27.494 6.776 1.00 94.81 730 GLU A N 1
ATOM 5683 C CA . GLU A 1 730 ? 7.886 -27.882 7.633 1.00 94.81 730 GLU A CA 1
ATOM 5684 C C . GLU A 1 730 ? 9.223 -27.930 6.861 1.00 94.81 730 GLU A C 1
ATOM 5686 O O . GLU A 1 730 ? 10.202 -27.376 7.346 1.00 94.81 730 GLU A O 1
ATOM 5691 N N . VAL A 1 731 ? 9.273 -28.481 5.636 1.00 95.94 731 VAL A N 1
ATOM 5692 C CA . VAL A 1 731 ? 10.492 -28.478 4.788 1.00 95.94 731 VAL A CA 1
ATOM 5693 C C . VAL A 1 731 ? 10.999 -27.061 4.512 1.00 95.94 731 VAL A C 1
ATOM 5695 O O . VAL A 1 731 ? 12.201 -26.813 4.589 1.00 95.94 731 VAL A O 1
ATOM 5698 N N . ALA A 1 732 ? 10.104 -26.129 4.172 1.00 95.56 732 ALA A N 1
ATOM 5699 C CA . ALA A 1 732 ? 10.490 -24.752 3.872 1.00 95.56 732 ALA A CA 1
ATOM 5700 C C . ALA A 1 732 ? 10.887 -23.975 5.137 1.00 95.56 732 ALA A C 1
ATOM 5702 O O . ALA A 1 732 ? 11.879 -23.255 5.117 1.00 95.56 732 ALA A O 1
ATOM 5703 N N . ALA A 1 733 ? 10.173 -24.168 6.250 1.00 95.00 733 ALA A N 1
ATOM 5704 C CA . ALA A 1 733 ? 10.532 -23.580 7.536 1.00 95.00 733 ALA A CA 1
ATOM 5705 C C . ALA A 1 733 ? 11.921 -24.052 8.006 1.00 95.00 733 ALA A C 1
ATOM 5707 O O . ALA A 1 733 ? 12.782 -23.223 8.280 1.00 95.00 733 ALA A O 1
ATOM 5708 N N . ASP A 1 734 ? 12.178 -25.365 8.005 1.00 95.19 734 ASP A N 1
ATOM 5709 C CA . ASP A 1 734 ? 13.455 -25.968 8.423 1.00 95.19 734 ASP A CA 1
ATOM 5710 C C . ASP A 1 734 ? 14.673 -25.489 7.609 1.00 95.19 734 ASP A C 1
ATOM 5712 O O . ASP A 1 734 ? 15.795 -25.495 8.111 1.00 95.19 734 ASP A O 1
ATOM 5716 N N . THR A 1 735 ? 14.469 -25.100 6.347 1.00 94.00 735 THR A N 1
ATOM 5717 C CA . THR A 1 735 ? 15.555 -24.757 5.408 1.00 94.00 735 THR A CA 1
ATOM 5718 C C . THR A 1 735 ? 15.697 -23.261 5.121 1.00 94.00 735 THR A C 1
ATOM 5720 O O . THR A 1 735 ? 16.708 -22.853 4.552 1.00 94.00 735 THR A O 1
ATOM 5723 N N . ILE A 1 736 ? 14.721 -22.437 5.519 1.00 92.69 736 ILE A N 1
ATOM 5724 C CA . ILE A 1 736 ? 14.790 -20.967 5.434 1.00 92.69 736 ILE A CA 1
ATOM 5725 C C . ILE A 1 736 ? 15.039 -20.342 6.817 1.00 92.69 736 ILE A C 1
ATOM 5727 O O . ILE A 1 736 ? 15.782 -19.369 6.913 1.00 92.69 736 ILE A O 1
ATOM 5731 N N . HIS A 1 737 ? 14.476 -20.920 7.883 1.00 91.00 737 HIS A N 1
ATOM 5732 C CA . HIS A 1 737 ? 14.515 -20.399 9.256 1.00 91.00 737 HIS A CA 1
ATOM 5733 C C . HIS A 1 737 ? 15.075 -21.456 10.226 1.00 91.00 737 HIS A C 1
ATOM 5735 O O . HIS A 1 737 ? 14.318 -21.976 11.042 1.00 91.00 737 HIS A O 1
ATOM 5741 N N . PRO A 1 738 ? 16.366 -21.832 10.159 1.00 87.62 738 PRO A N 1
ATOM 5742 C CA . PRO A 1 738 ? 16.904 -23.003 10.871 1.00 87.62 738 PRO A CA 1
ATOM 5743 C C . PRO A 1 738 ? 16.652 -23.014 12.393 1.00 87.62 738 PRO A C 1
ATOM 5745 O O . PRO A 1 738 ? 16.564 -24.087 12.990 1.00 87.62 738 PRO A O 1
ATOM 5748 N N . ASP A 1 739 ? 16.470 -21.849 13.013 1.00 86.12 739 ASP A N 1
ATOM 5749 C CA . ASP A 1 739 ? 16.228 -21.704 14.451 1.00 86.12 739 ASP A CA 1
ATOM 5750 C C . ASP A 1 739 ? 14.734 -21.676 14.844 1.00 86.12 739 ASP A C 1
ATOM 5752 O O . ASP A 1 739 ? 14.416 -21.616 16.032 1.00 86.12 739 ASP A O 1
ATOM 5756 N N . TRP A 1 740 ? 13.789 -21.788 13.892 1.00 89.62 740 TRP A N 1
ATOM 5757 C CA . TRP A 1 740 ? 12.340 -21.703 14.179 1.00 89.62 740 TRP A CA 1
ATOM 5758 C C . TRP A 1 740 ? 11.874 -22.717 15.229 1.00 89.62 740 TRP A C 1
ATOM 5760 O O . TRP A 1 740 ? 10.944 -22.453 15.992 1.00 89.62 740 TRP A O 1
ATOM 5770 N N . ARG A 1 741 ? 12.536 -23.877 15.292 1.00 91.69 741 ARG A N 1
ATOM 5771 C CA . ARG A 1 741 ? 12.203 -24.961 16.221 1.00 91.69 741 ARG A CA 1
ATOM 5772 C C . ARG A 1 741 ? 12.660 -24.718 17.657 1.00 91.69 741 ARG A C 1
ATOM 5774 O O . ARG A 1 741 ? 12.145 -25.388 18.545 1.00 91.69 741 ARG A O 1
ATOM 5781 N N . GLN A 1 742 ? 13.550 -23.758 17.923 1.00 86.88 742 GLN A N 1
ATOM 5782 C CA . GLN A 1 742 ? 13.921 -23.407 19.305 1.00 86.88 742 GLN A CA 1
ATOM 5783 C C . GLN A 1 742 ? 12.703 -22.887 20.089 1.00 86.88 742 GLN A C 1
ATOM 5785 O O . GLN A 1 742 ? 12.551 -23.167 21.276 1.00 86.88 742 GLN A O 1
ATOM 5790 N N . LEU A 1 743 ? 11.760 -22.240 19.389 1.00 85.19 743 LEU A N 1
ATOM 5791 C CA . LEU A 1 743 ? 10.467 -21.806 19.927 1.00 85.19 743 LEU A CA 1
ATOM 5792 C C . LEU A 1 743 ? 9.606 -22.959 20.480 1.00 85.19 743 LEU A C 1
ATOM 5794 O O . LEU A 1 743 ? 8.678 -22.706 21.240 1.00 85.19 743 LEU A O 1
ATOM 5798 N N . LEU A 1 744 ? 9.879 -24.213 20.100 1.00 89.50 744 LEU A N 1
ATOM 5799 C CA . LEU A 1 744 ? 9.116 -25.392 20.523 1.00 89.50 744 LEU A CA 1
ATOM 5800 C C . LEU A 1 744 ? 9.566 -25.951 21.885 1.00 89.50 744 LEU A C 1
ATOM 5802 O O . LEU A 1 744 ? 8.795 -26.652 22.543 1.00 89.50 744 LEU A O 1
ATOM 5806 N N . LEU A 1 745 ? 10.764 -25.590 22.359 1.00 84.38 745 LEU A N 1
ATOM 5807 C CA . LEU A 1 745 ? 11.282 -26.035 23.660 1.00 84.38 745 LEU A CA 1
ATOM 5808 C C . LEU A 1 745 ? 10.378 -25.599 24.825 1.00 84.38 745 LEU A C 1
ATOM 5810 O O . LEU A 1 745 ? 10.220 -26.337 25.796 1.00 84.38 745 LEU A O 1
ATOM 5814 N N . ILE A 1 746 ? 9.710 -24.448 24.688 1.00 79.81 746 ILE A N 1
ATOM 5815 C CA . ILE A 1 746 ? 8.767 -23.885 25.671 1.00 79.81 746 ILE A CA 1
ATOM 5816 C C . ILE A 1 746 ? 7.525 -24.767 25.925 1.00 79.81 746 ILE A C 1
ATOM 5818 O O . ILE A 1 746 ? 6.803 -24.551 26.895 1.00 79.81 746 ILE A O 1
ATOM 5822 N N . VAL A 1 747 ? 7.270 -25.754 25.059 1.00 86.00 747 VAL A N 1
ATOM 5823 C CA . VAL A 1 747 ? 6.169 -26.730 25.168 1.00 86.00 747 VAL A CA 1
ATOM 5824 C C . VAL A 1 747 ? 6.670 -28.183 25.205 1.00 86.00 747 VAL A C 1
ATOM 5826 O O . VAL A 1 747 ? 5.895 -29.113 24.991 1.00 86.00 747 VAL A O 1
ATOM 5829 N N . GLY A 1 748 ? 7.967 -28.387 25.479 1.00 82.19 748 GLY A N 1
ATOM 5830 C CA . GLY A 1 748 ? 8.600 -29.710 25.581 1.00 82.19 748 GLY A CA 1
ATOM 5831 C C . GLY A 1 748 ? 8.798 -30.441 24.246 1.00 82.19 748 GLY A C 1
ATOM 5832 O O . GLY A 1 748 ? 9.088 -31.636 24.238 1.00 82.19 748 GLY A O 1
ATOM 5833 N N . GLU A 1 749 ? 8.631 -29.746 23.122 1.00 87.44 749 GLU A N 1
ATOM 5834 C CA . GLU A 1 749 ? 8.722 -30.297 21.767 1.00 87.44 749 GLU A CA 1
ATOM 5835 C C . GLU A 1 749 ? 10.147 -30.163 21.196 1.00 87.44 749 GLU A C 1
ATOM 5837 O O . GLU A 1 749 ? 10.934 -29.307 21.605 1.00 87.44 749 GLU A O 1
ATOM 5842 N N . SER A 1 750 ? 10.512 -31.032 20.247 1.00 87.62 750 SER A N 1
ATOM 5843 C CA . SER A 1 750 ? 11.907 -31.149 19.798 1.00 87.62 750 SER A CA 1
ATOM 5844 C C . SER A 1 750 ? 12.369 -29.991 18.906 1.00 87.62 750 SER A C 1
ATOM 5846 O O . SER A 1 750 ? 11.856 -29.787 17.802 1.00 87.62 750 SER A O 1
ATOM 5848 N N . ALA A 1 751 ? 13.451 -29.324 19.322 1.00 88.31 751 ALA A N 1
ATOM 5849 C CA . ALA A 1 751 ? 14.170 -28.336 18.516 1.00 88.31 751 ALA A CA 1
ATOM 5850 C C . ALA A 1 751 ? 14.908 -28.928 17.290 1.00 88.31 751 ALA A C 1
ATOM 5852 O O . ALA A 1 751 ? 15.485 -28.193 16.488 1.00 88.31 751 ALA A O 1
ATOM 5853 N N . GLN A 1 752 ? 14.934 -30.255 17.117 1.00 90.62 752 GLN A N 1
ATOM 5854 C CA . GLN A 1 752 ? 15.696 -30.891 16.043 1.00 90.62 752 GLN A CA 1
ATOM 5855 C C . GLN A 1 752 ? 15.082 -30.628 14.657 1.00 90.62 752 GLN A C 1
ATOM 5857 O O . GLN A 1 752 ? 13.996 -31.108 14.337 1.00 90.62 752 GLN A O 1
ATOM 5862 N N . LEU A 1 753 ? 15.840 -29.943 13.794 1.00 90.81 753 LEU A N 1
ATOM 5863 C CA . LEU A 1 753 ? 15.571 -29.848 12.355 1.00 90.81 753 LEU A CA 1
ATOM 5864 C C . LEU A 1 753 ? 15.486 -31.237 11.703 1.00 90.81 753 LEU A C 1
ATOM 5866 O O . LEU A 1 753 ? 16.440 -32.021 11.799 1.00 90.81 753 LEU A O 1
ATOM 5870 N N . HIS A 1 754 ? 14.373 -31.497 11.011 1.00 92.12 754 HIS A N 1
ATOM 5871 C CA . HIS A 1 754 ? 14.151 -32.690 10.189 1.00 92.12 754 HIS A CA 1
ATOM 5872 C C . HIS A 1 754 ? 14.849 -32.539 8.828 1.00 92.12 754 HIS A C 1
ATOM 5874 O O . HIS A 1 754 ? 15.492 -33.471 8.345 1.00 92.12 754 HIS A O 1
ATOM 5880 N N . TRP A 1 755 ? 14.750 -31.347 8.232 1.00 94.56 755 TRP A N 1
ATOM 5881 C CA . TRP A 1 755 ? 15.354 -30.991 6.948 1.00 94.56 755 TRP A CA 1
ATOM 5882 C C . TRP A 1 755 ? 16.480 -29.971 7.151 1.00 94.56 755 TRP A C 1
ATOM 5884 O O . TRP A 1 755 ? 16.468 -29.188 8.094 1.00 94.56 755 TRP A O 1
ATOM 5894 N N . ARG A 1 756 ? 17.524 -30.030 6.318 1.00 94.12 756 ARG A N 1
ATOM 5895 C CA . ARG A 1 756 ? 18.748 -29.214 6.457 1.00 94.12 756 ARG A CA 1
ATOM 5896 C C . ARG A 1 756 ? 19.342 -28.899 5.087 1.00 94.12 756 ARG A C 1
ATOM 5898 O O . ARG A 1 756 ? 19.065 -29.612 4.126 1.00 94.12 756 ARG A O 1
ATOM 5905 N N . GLY A 1 757 ? 20.188 -27.876 5.006 1.00 92.69 757 GLY A N 1
ATOM 5906 C CA . GLY A 1 757 ? 20.710 -27.381 3.730 1.00 92.69 757 GLY A CA 1
ATOM 5907 C C . GLY A 1 757 ? 19.747 -26.390 3.076 1.00 92.69 757 GLY A C 1
ATOM 5908 O O . GLY A 1 757 ? 18.954 -25.751 3.762 1.00 92.69 757 GLY A O 1
ATOM 5909 N N . HIS A 1 758 ? 19.831 -26.236 1.758 1.00 93.62 758 HIS A N 1
ATOM 5910 C CA . HIS A 1 758 ? 19.063 -25.233 1.023 1.00 93.62 758 HIS A CA 1
ATOM 5911 C C . HIS A 1 758 ? 17.632 -25.740 0.729 1.00 93.62 758 HIS A C 1
ATOM 5913 O O . HIS A 1 758 ? 17.456 -26.930 0.464 1.00 93.62 758 HIS A O 1
ATOM 5919 N N . PRO A 1 759 ? 16.591 -24.880 0.691 1.00 93.25 759 PRO A N 1
ATOM 5920 C CA . PRO A 1 759 ? 15.207 -25.300 0.413 1.00 93.25 759 PRO A CA 1
ATOM 5921 C C . PRO A 1 759 ? 15.032 -26.096 -0.886 1.00 93.25 759 PRO A C 1
ATOM 5923 O O . PRO A 1 759 ? 14.150 -26.946 -0.985 1.00 93.25 759 PRO A O 1
ATOM 5926 N N . HIS A 1 760 ? 15.897 -25.868 -1.877 1.00 95.12 760 HIS A N 1
ATOM 5927 C CA . HIS A 1 760 ? 15.859 -26.566 -3.163 1.00 95.12 760 HIS A CA 1
ATOM 5928 C C . HIS A 1 760 ? 16.729 -27.841 -3.212 1.00 95.12 760 HIS A C 1
ATOM 5930 O O . HIS A 1 760 ? 16.858 -28.440 -4.279 1.00 95.12 760 HIS A O 1
ATOM 5936 N N . ASP A 1 761 ? 17.299 -28.275 -2.081 1.00 95.62 761 ASP A N 1
ATOM 5937 C CA . ASP A 1 761 ? 17.868 -29.623 -1.903 1.00 95.62 761 ASP A CA 1
ATOM 5938 C C . ASP A 1 761 ? 16.793 -30.687 -1.627 1.00 95.62 761 ASP A C 1
ATOM 5940 O O . ASP A 1 761 ? 17.101 -31.879 -1.626 1.00 95.62 761 ASP A O 1
ATOM 5944 N N . TRP A 1 762 ? 15.535 -30.284 -1.424 1.00 96.75 762 TRP A N 1
ATOM 5945 C CA . TRP A 1 762 ? 14.442 -31.167 -1.020 1.00 96.75 762 TRP A CA 1
ATOM 5946 C C . TRP A 1 762 ? 13.311 -31.174 -2.046 1.00 96.75 762 TRP A C 1
ATOM 5948 O O . TRP A 1 762 ? 12.771 -30.135 -2.422 1.00 96.75 762 TRP A O 1
ATOM 5958 N N . VAL A 1 763 ? 12.940 -32.372 -2.495 1.00 96.56 763 VAL A N 1
ATOM 5959 C CA . VAL A 1 763 ? 11.869 -32.594 -3.470 1.00 96.56 763 VAL A CA 1
ATOM 5960 C C . VAL A 1 763 ? 10.621 -33.069 -2.740 1.00 96.56 763 VAL A C 1
ATOM 5962 O O . VAL A 1 763 ? 10.559 -34.213 -2.284 1.00 96.56 763 VAL A O 1
ATOM 5965 N N . VAL A 1 764 ? 9.615 -32.200 -2.635 1.00 95.12 764 VAL A N 1
ATOM 5966 C CA . VAL A 1 764 ? 8.341 -32.528 -1.976 1.00 95.12 764 VAL A CA 1
ATOM 5967 C C . VAL A 1 764 ? 7.441 -33.388 -2.873 1.00 95.12 764 VAL A C 1
ATOM 5969 O O . VAL A 1 764 ? 7.545 -33.371 -4.102 1.00 95.12 764 VAL A O 1
ATOM 5972 N N . SER A 1 765 ? 6.508 -34.133 -2.280 1.00 87.75 765 SER A N 1
ATOM 5973 C CA . SER A 1 765 ? 5.514 -34.922 -3.022 1.00 87.75 765 SER A CA 1
ATOM 5974 C C . SER A 1 765 ? 4.134 -34.859 -2.355 1.00 87.75 765 SER A C 1
ATOM 5976 O O . SER A 1 765 ? 3.997 -34.342 -1.250 1.00 87.75 765 SER A O 1
ATOM 5978 N N . LYS A 1 766 ? 3.098 -35.402 -3.012 1.00 77.62 766 LYS A N 1
ATOM 5979 C CA . LYS A 1 766 ? 1.738 -35.497 -2.441 1.00 77.62 766 LYS A CA 1
ATOM 5980 C C . LYS A 1 766 ? 1.509 -36.719 -1.532 1.00 77.62 766 LYS A C 1
ATOM 5982 O O . LYS A 1 766 ? 0.423 -36.841 -0.976 1.00 77.62 766 LYS A O 1
ATOM 5987 N N . ARG A 1 767 ? 2.437 -37.689 -1.485 1.00 75.25 767 ARG A N 1
ATOM 5988 C CA . ARG A 1 767 ? 2.193 -39.040 -0.908 1.00 75.25 767 ARG A CA 1
ATOM 5989 C C . ARG A 1 767 ? 3.379 -39.665 -0.157 1.00 75.25 767 ARG A C 1
ATOM 5991 O O . ARG A 1 767 ? 3.266 -40.793 0.310 1.00 75.25 767 ARG A O 1
ATOM 5998 N N . LYS A 1 768 ? 4.520 -38.984 -0.112 1.00 78.81 768 LYS A N 1
ATOM 5999 C CA . LYS A 1 768 ? 5.780 -39.414 0.511 1.00 78.81 768 LYS A CA 1
ATOM 6000 C C . LYS A 1 768 ? 6.491 -38.192 1.079 1.00 78.81 768 LYS A C 1
ATOM 6002 O O . LYS A 1 768 ? 6.333 -37.098 0.524 1.00 78.81 768 LYS A O 1
ATOM 6007 N N . ASP A 1 769 ? 7.311 -38.407 2.098 1.00 86.62 769 ASP A N 1
ATOM 6008 C CA . ASP A 1 769 ? 8.197 -37.388 2.658 1.00 86.62 769 ASP A CA 1
ATOM 6009 C C . ASP A 1 769 ? 9.140 -36.791 1.608 1.00 86.62 769 ASP A C 1
ATOM 6011 O O . ASP A 1 769 ? 9.380 -37.375 0.544 1.00 86.62 769 ASP A O 1
ATOM 6015 N N . ALA A 1 770 ? 9.661 -35.598 1.897 1.00 93.62 770 ALA A N 1
ATOM 6016 C CA . ALA A 1 770 ? 10.533 -34.895 0.969 1.00 93.62 770 ALA A CA 1
ATOM 6017 C C . ALA A 1 770 ? 11.868 -35.633 0.796 1.00 93.62 770 ALA A C 1
ATOM 6019 O O . ALA A 1 770 ? 12.564 -35.933 1.766 1.00 93.62 770 ALA A O 1
ATOM 6020 N N . LEU A 1 771 ? 12.225 -35.912 -0.457 1.00 94.50 771 LEU A N 1
ATOM 6021 C CA . LEU A 1 771 ? 13.430 -36.663 -0.806 1.00 94.50 771 LEU A CA 1
ATOM 6022 C C . LEU A 1 771 ? 14.606 -35.709 -1.063 1.00 94.50 771 LEU A C 1
ATOM 6024 O O . LEU A 1 771 ? 14.399 -34.687 -1.723 1.00 94.50 771 LEU A O 1
ATOM 6028 N N . PRO A 1 772 ? 15.844 -36.043 -0.648 1.00 95.06 772 PRO A N 1
ATOM 6029 C CA . PRO A 1 772 ? 17.020 -35.279 -1.051 1.00 95.06 772 PRO A CA 1
ATOM 6030 C C . PRO A 1 772 ? 17.172 -35.290 -2.576 1.00 95.06 772 PRO A C 1
ATOM 6032 O O . PRO A 1 772 ? 17.050 -36.343 -3.209 1.00 95.06 772 PRO A O 1
ATOM 6035 N N . LEU A 1 773 ? 17.494 -34.142 -3.173 1.00 94.56 773 LEU A N 1
ATOM 6036 C CA . LEU A 1 773 ? 17.497 -33.915 -4.620 1.00 94.56 773 LEU A CA 1
ATOM 6037 C C . LEU A 1 773 ? 18.265 -35.000 -5.392 1.00 94.56 773 LEU A C 1
ATOM 6039 O O . LEU A 1 773 ? 17.754 -35.539 -6.374 1.00 94.56 773 LEU A O 1
ATOM 6043 N N . GLY A 1 774 ? 19.446 -35.398 -4.908 1.00 93.25 774 GLY A N 1
ATOM 6044 C CA . GLY A 1 774 ? 20.269 -36.443 -5.528 1.00 93.25 774 GLY A CA 1
ATOM 6045 C C . GLY A 1 774 ? 19.600 -37.821 -5.624 1.00 93.25 774 GLY A C 1
ATOM 6046 O O . GLY A 1 774 ? 19.824 -38.531 -6.604 1.00 93.25 774 GLY A O 1
ATOM 6047 N N . PHE A 1 775 ? 18.708 -38.195 -4.696 1.00 93.25 775 PHE A N 1
ATOM 6048 C CA . PHE A 1 775 ? 17.949 -39.451 -4.811 1.00 93.25 775 PHE A CA 1
ATOM 6049 C C . PHE A 1 775 ? 17.024 -39.445 -6.037 1.00 93.25 775 PHE A C 1
ATOM 6051 O O . PHE A 1 775 ? 16.848 -40.487 -6.664 1.00 93.25 775 PHE A O 1
ATOM 6058 N N . THR A 1 776 ? 16.491 -38.283 -6.431 1.00 93.12 776 THR A N 1
ATOM 6059 C CA . THR A 1 776 ? 15.629 -38.157 -7.623 1.00 93.12 776 THR A CA 1
ATOM 6060 C C . THR A 1 776 ? 16.396 -38.211 -8.949 1.00 93.12 776 THR A C 1
ATOM 6062 O O . THR A 1 776 ? 15.780 -38.388 -9.996 1.00 93.12 776 THR A O 1
ATOM 6065 N N . TYR A 1 777 ? 17.730 -38.096 -8.930 1.00 92.56 777 TYR A N 1
ATOM 6066 C CA . TYR A 1 777 ? 18.577 -38.184 -10.127 1.00 92.56 777 TYR A CA 1
ATOM 6067 C C . TYR A 1 777 ? 19.455 -39.444 -10.189 1.00 92.56 777 TYR A C 1
ATOM 6069 O O . TYR A 1 777 ? 19.958 -39.757 -11.267 1.00 92.56 777 TYR A O 1
ATOM 6077 N N . ARG A 1 778 ? 19.575 -40.212 -9.092 1.00 90.06 778 ARG A N 1
ATOM 6078 C CA . ARG A 1 778 ? 20.460 -41.391 -8.958 1.00 90.06 778 ARG A CA 1
ATOM 6079 C C . ARG A 1 778 ? 20.349 -42.423 -10.091 1.00 90.06 778 ARG A C 1
ATOM 6081 O O . ARG A 1 778 ? 21.339 -43.064 -10.415 1.00 90.06 778 ARG A O 1
ATOM 6088 N N . GLN A 1 779 ? 19.171 -42.579 -10.702 1.00 89.38 779 GLN A N 1
ATOM 6089 C CA . GLN A 1 779 ? 18.944 -43.514 -11.818 1.00 89.38 779 GLN A CA 1
ATOM 6090 C C . GLN A 1 779 ? 19.522 -43.055 -13.176 1.00 89.38 779 GLN A C 1
ATOM 6092 O O . GLN A 1 779 ? 19.524 -43.832 -14.125 1.00 89.38 779 GLN A O 1
ATOM 6097 N N . TRP A 1 780 ? 19.996 -41.808 -13.279 1.00 88.44 780 TRP A N 1
ATOM 6098 C CA . TRP A 1 780 ? 20.650 -41.250 -14.474 1.00 88.44 780 TRP A CA 1
ATOM 6099 C C . TRP A 1 780 ? 22.064 -40.729 -14.191 1.00 88.44 780 TRP A C 1
ATOM 6101 O O . TRP A 1 780 ? 22.920 -40.793 -15.066 1.00 88.44 780 TRP A O 1
ATOM 6111 N N . ASP A 1 781 ? 22.314 -40.231 -12.979 1.00 89.38 781 ASP A N 1
ATOM 6112 C CA . ASP A 1 781 ? 23.647 -39.911 -12.471 1.00 89.38 781 ASP A CA 1
ATOM 6113 C C . ASP A 1 781 ? 23.745 -40.371 -11.012 1.00 89.38 781 ASP A C 1
ATOM 6115 O O . ASP A 1 781 ? 23.182 -39.750 -10.107 1.00 89.38 781 ASP A O 1
ATOM 6119 N N . ALA A 1 782 ? 24.459 -41.475 -10.780 1.00 89.62 782 ALA A N 1
ATOM 6120 C CA . ALA A 1 782 ? 24.679 -42.020 -9.441 1.00 89.62 782 ALA A CA 1
ATOM 6121 C C . ALA A 1 782 ? 25.455 -41.047 -8.532 1.00 89.62 782 ALA A C 1
ATOM 6123 O O . ALA A 1 782 ? 25.249 -41.052 -7.318 1.00 89.62 782 ALA A O 1
ATOM 6124 N N . ASN A 1 783 ? 26.273 -40.177 -9.135 1.00 88.56 783 ASN A N 1
ATOM 6125 C CA . ASN A 1 783 ? 27.084 -39.150 -8.489 1.00 88.56 783 ASN A CA 1
ATOM 6126 C C . ASN A 1 783 ? 26.486 -37.748 -8.730 1.00 88.56 783 ASN A C 1
ATOM 6128 O O . ASN A 1 783 ? 27.217 -36.764 -8.892 1.00 88.56 783 ASN A O 1
ATOM 6132 N N . PHE A 1 784 ? 25.151 -37.641 -8.788 1.00 92.19 784 PHE A N 1
ATOM 6133 C CA . PHE A 1 784 ? 24.479 -36.357 -8.970 1.00 92.19 784 PHE A CA 1
ATOM 6134 C C . PHE A 1 784 ? 24.838 -35.383 -7.844 1.00 92.19 784 PHE A C 1
ATOM 6136 O O . PHE A 1 784 ? 24.613 -35.646 -6.662 1.00 92.19 784 PHE A O 1
ATOM 6143 N N . SER A 1 785 ? 25.340 -34.219 -8.241 1.00 91.56 785 SER A N 1
ATOM 6144 C CA . SER A 1 785 ? 25.729 -33.127 -7.358 1.00 91.56 785 SER A CA 1
ATOM 6145 C C . SER A 1 785 ? 25.313 -31.802 -7.986 1.00 91.56 785 SER A C 1
ATOM 6147 O O . SER A 1 785 ? 25.481 -31.591 -9.191 1.00 91.56 785 SER A O 1
ATOM 6149 N N . PHE A 1 786 ? 24.745 -30.914 -7.172 1.00 94.75 786 PHE A N 1
ATOM 6150 C CA . PHE A 1 786 ? 24.251 -29.619 -7.620 1.00 94.75 786 PHE A CA 1
ATOM 6151 C C . PHE A 1 786 ? 24.534 -28.551 -6.563 1.00 94.75 786 PHE A C 1
ATOM 6153 O O . PHE A 1 786 ? 24.071 -28.658 -5.432 1.00 94.75 786 PHE A O 1
ATOM 6160 N N . ARG A 1 787 ? 25.310 -27.528 -6.930 1.00 96.00 787 ARG A N 1
ATOM 6161 C CA . ARG A 1 787 ? 25.614 -26.373 -6.078 1.00 96.00 787 ARG A CA 1
ATOM 6162 C C . ARG A 1 787 ? 24.659 -25.227 -6.394 1.00 96.00 787 ARG A C 1
ATOM 6164 O O . ARG A 1 787 ? 24.714 -24.670 -7.492 1.00 96.00 787 ARG A O 1
ATOM 6171 N N . HIS A 1 788 ? 23.839 -24.838 -5.424 1.00 94.12 788 HIS A N 1
ATOM 6172 C CA . HIS A 1 788 ? 23.022 -23.631 -5.542 1.00 94.12 788 HIS A CA 1
ATOM 6173 C C . HIS A 1 788 ? 23.917 -22.385 -5.565 1.00 94.12 788 HIS A C 1
ATOM 6175 O O . HIS A 1 788 ? 24.875 -22.295 -4.797 1.00 94.12 788 HIS A O 1
ATOM 6181 N N . ILE A 1 789 ? 23.628 -21.449 -6.468 1.00 93.44 789 ILE A N 1
ATOM 6182 C CA . ILE A 1 789 ? 24.336 -20.171 -6.631 1.00 93.44 789 ILE A CA 1
ATOM 6183 C C . ILE A 1 789 ? 23.310 -19.046 -6.814 1.00 93.44 789 ILE A C 1
ATOM 6185 O O . ILE A 1 789 ? 22.275 -19.247 -7.451 1.00 93.44 789 ILE A O 1
ATOM 6189 N N . SER A 1 790 ? 23.590 -17.868 -6.256 1.00 88.00 790 SER A N 1
ATOM 6190 C CA . SER A 1 790 ? 22.769 -16.660 -6.428 1.00 88.00 790 SER A CA 1
ATOM 6191 C C . SER A 1 790 ? 23.037 -15.951 -7.756 1.00 88.00 790 SER A C 1
ATOM 6193 O O . SER A 1 790 ? 22.122 -15.378 -8.337 1.00 88.00 790 SER A O 1
ATOM 6195 N N . GLU A 1 791 ? 24.273 -16.018 -8.253 1.00 90.56 791 GLU A N 1
ATOM 6196 C CA . GLU A 1 791 ? 24.716 -15.383 -9.495 1.00 90.56 791 GLU A CA 1
ATOM 6197 C C . GLU A 1 791 ? 25.347 -16.396 -10.455 1.00 90.56 791 GLU A C 1
ATOM 6199 O O . GLU A 1 791 ? 25.857 -17.437 -10.040 1.00 90.56 791 GLU A O 1
ATOM 6204 N N . SER A 1 792 ? 25.329 -16.086 -11.754 1.00 94.38 792 SER A N 1
ATOM 6205 C CA . SER A 1 792 ? 25.971 -16.926 -12.772 1.00 94.38 792 SER A CA 1
ATOM 6206 C C . SER A 1 792 ? 27.497 -16.805 -12.724 1.00 94.38 792 SER A C 1
ATOM 6208 O O . SER A 1 792 ? 28.026 -15.695 -12.706 1.00 94.38 792 SER A O 1
ATOM 6210 N N . ILE A 1 793 ? 28.197 -17.938 -12.786 1.00 95.75 793 ILE A N 1
ATOM 6211 C CA . ILE A 1 793 ? 29.667 -18.016 -12.771 1.00 95.75 793 ILE A CA 1
ATOM 6212 C C . ILE A 1 793 ? 30.179 -18.018 -14.212 1.00 95.75 793 ILE A C 1
ATOM 6214 O O . ILE A 1 793 ? 29.690 -18.804 -15.021 1.00 95.75 793 ILE A O 1
ATOM 6218 N N . VAL A 1 794 ? 31.165 -17.182 -14.541 1.00 95.88 794 VAL A N 1
ATOM 6219 C CA . VAL A 1 794 ? 31.801 -17.180 -15.870 1.00 95.88 794 VAL A CA 1
ATOM 6220 C C . VAL A 1 794 ? 32.870 -18.271 -15.956 1.00 95.88 794 VAL A C 1
ATOM 6222 O O . VAL A 1 794 ? 33.643 -18.478 -15.024 1.00 95.88 794 VAL A O 1
ATOM 6225 N N . ASP A 1 795 ? 32.893 -18.988 -17.077 1.00 95.50 795 ASP A N 1
ATOM 6226 C CA . ASP A 1 795 ? 33.866 -20.038 -17.373 1.00 95.50 795 ASP A CA 1
ATOM 6227 C C . ASP A 1 795 ? 35.207 -19.430 -17.830 1.00 95.50 795 ASP A C 1
ATOM 6229 O O . ASP A 1 795 ? 35.403 -19.120 -19.011 1.00 95.50 795 ASP A O 1
ATOM 6233 N N . ALA A 1 796 ? 36.123 -19.241 -16.877 1.00 93.44 796 ALA A N 1
ATOM 6234 C CA . ALA A 1 796 ? 37.438 -18.644 -17.113 1.00 93.44 796 ALA A CA 1
ATOM 6235 C C . ALA A 1 796 ? 38.282 -19.423 -18.143 1.00 93.44 796 ALA A C 1
ATOM 6237 O O . ALA A 1 796 ? 38.998 -18.803 -18.925 1.00 93.44 796 ALA A O 1
ATOM 6238 N N . GLU A 1 797 ? 38.138 -20.751 -18.256 1.00 93.62 797 GLU A N 1
ATOM 6239 C CA . GLU A 1 797 ? 38.844 -21.537 -19.283 1.00 93.62 797 GLU A CA 1
ATOM 6240 C C . GLU A 1 797 ? 38.349 -21.250 -20.711 1.00 93.62 797 GLU A C 1
ATOM 6242 O O . GLU A 1 797 ? 39.031 -21.570 -21.686 1.00 93.62 797 GLU A O 1
ATOM 6247 N N . LYS A 1 798 ? 37.136 -20.703 -20.863 1.00 93.94 798 LYS A N 1
ATOM 6248 C CA . LYS A 1 798 ? 36.527 -20.404 -22.170 1.00 93.94 798 LYS A CA 1
ATOM 6249 C C . LYS A 1 798 ? 36.539 -18.919 -22.521 1.00 93.94 798 LYS A C 1
ATOM 6251 O O . LYS A 1 798 ? 36.425 -18.593 -23.707 1.00 93.94 798 LYS A O 1
ATOM 6256 N N . TRP A 1 799 ? 36.656 -18.034 -21.534 1.00 92.69 799 TRP A N 1
ATOM 6257 C CA . TRP A 1 799 ? 36.562 -16.583 -21.730 1.00 92.69 799 TRP A CA 1
ATOM 6258 C C . TRP A 1 799 ? 37.756 -15.785 -21.183 1.00 92.69 799 TRP A C 1
ATOM 6260 O O . TRP A 1 799 ? 37.986 -14.679 -21.662 1.00 92.69 799 TRP A O 1
ATOM 6270 N N . GLY A 1 800 ? 38.549 -16.344 -20.265 1.00 89.81 800 GLY A N 1
ATOM 6271 C CA . GLY A 1 800 ? 39.562 -15.617 -19.495 1.00 89.81 800 GLY A CA 1
ATOM 6272 C C . GLY A 1 800 ? 38.965 -14.881 -18.289 1.00 89.81 800 GLY A C 1
ATOM 6273 O O . GLY A 1 800 ? 37.779 -14.555 -18.269 1.00 89.81 800 GLY A O 1
ATOM 6274 N N . ASP A 1 801 ? 39.791 -14.606 -17.277 1.00 83.25 801 ASP A N 1
ATOM 6275 C CA . ASP A 1 801 ? 39.343 -14.118 -15.958 1.00 83.25 801 ASP A CA 1
ATOM 6276 C C . ASP A 1 801 ? 38.668 -12.732 -15.971 1.00 83.25 801 ASP A C 1
ATOM 6278 O O . ASP A 1 801 ? 37.965 -12.370 -15.028 1.00 83.25 801 ASP A O 1
ATOM 6282 N N . SER A 1 802 ? 38.871 -11.941 -17.029 1.00 75.69 802 SER A N 1
ATOM 6283 C CA . SER A 1 802 ? 38.396 -10.555 -17.142 1.00 75.69 802 SER A CA 1
ATOM 6284 C C . SER A 1 802 ? 37.184 -10.355 -18.064 1.00 75.69 802 SER A C 1
ATOM 6286 O O . SER A 1 802 ? 36.639 -9.249 -18.109 1.00 75.69 802 SER A O 1
ATOM 6288 N N . ILE A 1 803 ? 36.736 -11.384 -18.797 1.00 86.06 803 ILE A N 1
ATOM 6289 C CA . ILE A 1 803 ? 35.731 -11.240 -19.864 1.00 86.06 803 ILE A CA 1
ATOM 6290 C C . ILE A 1 803 ? 34.432 -11.966 -19.502 1.00 86.06 803 ILE A C 1
ATOM 6292 O O . ILE A 1 803 ? 34.322 -13.182 -19.624 1.00 86.06 803 ILE A O 1
ATOM 6296 N N . ASP A 1 804 ? 33.393 -11.202 -19.154 1.00 91.25 804 ASP A N 1
ATOM 6297 C CA . ASP A 1 804 ? 32.020 -11.716 -19.127 1.00 91.25 804 ASP A CA 1
ATOM 6298 C C . ASP A 1 804 ? 31.365 -11.518 -20.512 1.00 91.25 804 ASP A C 1
ATOM 6300 O O . ASP A 1 804 ? 31.094 -10.371 -20.895 1.00 91.25 804 ASP A O 1
ATOM 6304 N N . PRO A 1 805 ? 31.056 -12.594 -21.268 1.00 92.44 805 PRO A N 1
ATOM 6305 C CA . PRO A 1 805 ? 30.476 -12.505 -22.615 1.00 92.44 805 PRO A CA 1
ATOM 6306 C C . PRO A 1 805 ? 29.060 -11.911 -22.639 1.00 92.44 805 PRO A C 1
ATOM 6308 O O . PRO A 1 805 ? 28.502 -11.678 -23.712 1.00 92.44 805 PRO A O 1
ATOM 6311 N N . ARG A 1 806 ? 28.454 -11.677 -21.469 1.00 92.44 806 ARG A N 1
ATOM 6312 C CA . ARG A 1 806 ? 27.134 -11.061 -21.310 1.00 92.44 806 ARG A CA 1
ATOM 6313 C C . ARG A 1 806 ? 27.178 -9.528 -21.339 1.00 92.44 806 ARG A C 1
ATOM 6315 O O . ARG A 1 806 ? 26.111 -8.916 -21.365 1.00 92.44 806 ARG A O 1
ATOM 6322 N N . ARG A 1 807 ? 28.356 -8.887 -21.302 1.00 90.69 807 ARG A N 1
ATOM 6323 C CA . ARG A 1 807 ? 28.482 -7.414 -21.284 1.00 90.69 807 ARG A CA 1
ATOM 6324 C C . ARG A 1 807 ? 27.977 -6.782 -22.584 1.00 90.69 807 ARG A C 1
ATOM 6326 O O . ARG A 1 807 ? 28.492 -7.061 -23.666 1.00 90.69 807 ARG A O 1
ATOM 6333 N N . VAL A 1 808 ? 26.991 -5.895 -22.468 1.00 86.12 808 VAL A N 1
ATOM 6334 C CA . VAL A 1 808 ? 26.295 -5.229 -23.587 1.00 86.12 808 VAL A CA 1
ATOM 6335 C C . VAL A 1 808 ? 26.951 -3.896 -23.971 1.00 86.12 808 VAL A C 1
ATOM 6337 O O . VAL A 1 808 ? 26.848 -3.470 -25.117 1.00 86.12 808 VAL A O 1
ATOM 6340 N N . GLY A 1 809 ? 27.680 -3.275 -23.045 1.00 71.75 809 GLY A N 1
ATOM 6341 C CA . GLY A 1 809 ? 28.460 -2.063 -23.273 1.00 71.75 809 GLY A CA 1
ATOM 6342 C C . GLY A 1 809 ? 29.552 -1.897 -22.219 1.00 71.75 809 GLY A C 1
ATOM 6343 O O . GLY A 1 809 ? 29.544 -2.585 -21.197 1.00 71.75 809 GLY A O 1
ATOM 6344 N N . ASP A 1 810 ? 30.480 -0.986 -22.501 1.00 58.69 810 ASP A N 1
ATOM 6345 C CA . ASP A 1 810 ? 31.721 -0.786 -21.737 1.00 58.69 810 ASP A CA 1
ATOM 6346 C C . ASP A 1 810 ? 31.852 0.661 -21.208 1.00 58.69 810 ASP A C 1
ATOM 6348 O O . ASP A 1 810 ? 32.889 1.046 -20.676 1.00 58.69 810 ASP A O 1
ATOM 6352 N N . GLY A 1 811 ? 30.790 1.465 -21.362 1.00 57.34 811 GLY A N 1
ATOM 6353 C CA . GLY A 1 811 ? 30.668 2.805 -20.783 1.00 57.34 811 GLY A CA 1
ATOM 6354 C C . GLY A 1 811 ? 30.191 2.785 -19.321 1.00 57.34 811 GLY A C 1
ATOM 6355 O O . GLY A 1 811 ? 29.681 1.760 -18.859 1.00 57.34 811 GLY A O 1
ATOM 6356 N N . PRO A 1 812 ? 30.331 3.909 -18.593 1.00 57.00 812 PRO A N 1
ATOM 6357 C CA . PRO A 1 812 ? 29.943 4.013 -17.183 1.00 57.00 812 PRO A CA 1
ATOM 6358 C C . PRO A 1 812 ? 28.421 4.058 -16.971 1.00 57.00 812 PRO A C 1
ATOM 6360 O O . PRO A 1 812 ? 27.945 3.768 -15.875 1.00 57.00 812 PRO A O 1
ATOM 6363 N N . ASP A 1 813 ? 27.661 4.420 -18.007 1.00 67.06 813 ASP A N 1
ATOM 6364 C CA . ASP A 1 813 ? 26.248 4.771 -17.893 1.00 67.06 813 ASP A CA 1
ATOM 6365 C C . ASP A 1 813 ? 25.344 3.533 -17.881 1.00 67.06 813 ASP A C 1
ATOM 6367 O O . ASP A 1 813 ? 24.891 3.042 -18.920 1.00 67.06 813 ASP A O 1
ATOM 6371 N N . PHE A 1 814 ? 25.042 3.020 -16.686 1.00 87.00 814 PHE A N 1
ATOM 6372 C CA . PHE A 1 814 ? 24.154 1.869 -16.490 1.00 87.00 814 PHE A CA 1
ATOM 6373 C C . PHE A 1 814 ? 22.662 2.232 -16.650 1.00 87.00 814 PHE A C 1
ATOM 6375 O O . PHE A 1 814 ? 21.831 1.943 -15.792 1.00 87.00 814 PHE A O 1
ATOM 6382 N N . ILE A 1 815 ? 22.297 2.879 -17.756 1.00 84.81 815 ILE A N 1
ATOM 6383 C CA . ILE A 1 815 ? 20.926 3.331 -18.022 1.00 84.81 815 ILE A CA 1
ATOM 6384 C C . ILE A 1 815 ? 20.037 2.143 -18.423 1.00 84.81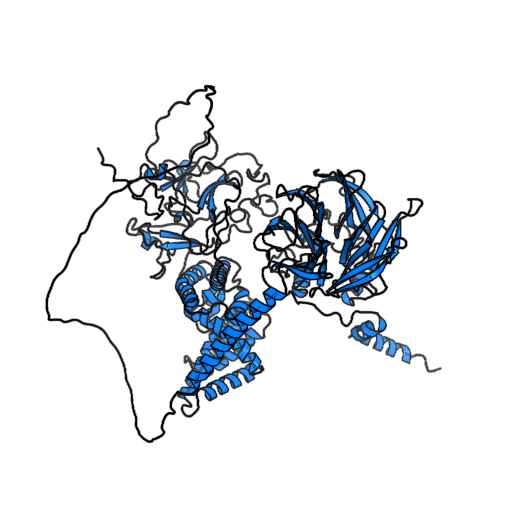 815 ILE A C 1
ATOM 6386 O O . ILE A 1 815 ? 20.334 1.380 -19.347 1.00 84.81 815 ILE A O 1
ATOM 6390 N N . CYS A 1 816 ? 18.902 1.988 -17.741 1.00 85.81 816 CYS A N 1
ATOM 6391 C CA . CYS A 1 816 ? 17.962 0.897 -17.978 1.00 85.81 816 CYS A CA 1
ATOM 6392 C C . CYS A 1 816 ? 17.242 1.024 -19.332 1.00 85.81 816 CYS A C 1
ATOM 6394 O O . CYS A 1 816 ? 16.440 1.933 -19.536 1.00 85.81 816 CYS A O 1
ATOM 6396 N N . ASN A 1 817 ? 17.394 0.042 -20.224 1.00 82.56 817 ASN A N 1
ATOM 6397 C CA . ASN A 1 817 ? 16.761 0.055 -21.553 1.00 82.56 817 ASN A CA 1
ATOM 6398 C C . ASN A 1 817 ? 15.227 -0.173 -21.576 1.00 82.56 817 ASN A C 1
ATOM 6400 O O . ASN A 1 817 ? 14.645 -0.271 -22.661 1.00 82.56 817 ASN A O 1
ATOM 6404 N N . LEU A 1 818 ? 14.578 -0.280 -20.408 1.00 81.12 818 LEU A N 1
ATOM 6405 C CA . LEU A 1 818 ? 13.120 -0.403 -20.260 1.00 81.12 818 LEU A CA 1
ATOM 6406 C C . LEU A 1 818 ? 12.449 0.831 -19.636 1.00 81.12 818 LEU A C 1
ATOM 6408 O O . LEU A 1 818 ? 11.292 1.089 -19.957 1.00 81.12 818 LEU A O 1
ATOM 6412 N N . CYS A 1 819 ? 13.139 1.570 -18.759 1.00 80.88 819 CYS A N 1
ATOM 6413 C CA . CYS A 1 819 ? 12.588 2.754 -18.084 1.00 80.88 819 CYS A CA 1
ATOM 6414 C C . CYS A 1 819 ? 13.471 4.009 -18.168 1.00 80.88 819 CYS A C 1
ATOM 6416 O O . CYS A 1 819 ? 13.080 5.042 -17.641 1.00 80.88 819 CYS A O 1
ATOM 6418 N N . SER A 1 820 ? 14.646 3.939 -18.796 1.00 83.38 820 SER A N 1
ATOM 6419 C CA . SER A 1 820 ? 15.612 5.042 -18.959 1.00 83.38 820 SER A CA 1
ATOM 6420 C C . SER A 1 820 ? 16.183 5.648 -17.665 1.00 83.38 820 SER A C 1
ATOM 6422 O O . SER A 1 820 ? 16.834 6.682 -17.726 1.00 83.38 820 SER A O 1
ATOM 6424 N N . HIS A 1 821 ? 15.974 5.007 -16.512 1.00 83.31 821 HIS A N 1
ATOM 6425 C CA . HIS A 1 821 ? 16.525 5.418 -15.210 1.00 83.31 821 HIS A CA 1
ATOM 6426 C C . HIS A 1 821 ? 17.888 4.751 -14.940 1.00 83.31 821 HIS A C 1
ATOM 6428 O O . HIS A 1 821 ? 18.162 3.670 -15.480 1.00 83.31 821 HIS A O 1
ATOM 6434 N N . TRP A 1 822 ? 18.713 5.348 -14.076 1.00 83.38 822 TRP A N 1
ATOM 6435 C CA . TRP A 1 822 ? 20.023 4.817 -13.686 1.00 83.38 822 TRP A CA 1
ATOM 6436 C C . TRP A 1 822 ? 19.931 3.515 -12.869 1.00 83.38 822 TRP A C 1
ATOM 6438 O O . TRP A 1 822 ? 19.109 3.381 -11.957 1.00 83.38 822 TRP A O 1
ATOM 6448 N N . GLN A 1 823 ? 20.794 2.540 -13.167 1.00 87.69 823 GLN A N 1
ATOM 6449 C CA . GLN A 1 823 ? 20.950 1.305 -12.391 1.00 87.69 823 GLN A CA 1
ATOM 6450 C C . GLN A 1 823 ? 22.182 1.387 -11.486 1.00 87.69 823 GLN A C 1
ATOM 6452 O O . GLN A 1 823 ? 23.278 1.710 -11.938 1.00 87.69 823 GLN A O 1
ATOM 6457 N N . SER A 1 824 ? 22.035 1.015 -10.216 1.00 83.88 824 SER A N 1
ATOM 6458 C CA . SER A 1 824 ? 23.141 0.970 -9.255 1.00 83.88 824 SER A CA 1
ATOM 6459 C C . SER A 1 824 ? 23.066 -0.268 -8.367 1.00 83.88 824 SER A C 1
ATOM 6461 O O . SER A 1 824 ? 21.992 -0.788 -8.059 1.00 83.88 824 SER A O 1
ATOM 6463 N N . ALA A 1 825 ? 24.232 -0.739 -7.923 1.00 76.94 825 ALA A N 1
ATOM 6464 C CA . ALA A 1 825 ? 24.328 -1.756 -6.881 1.00 76.94 825 ALA A CA 1
ATOM 6465 C C . ALA A 1 825 ? 23.996 -1.194 -5.480 1.00 76.94 825 ALA A C 1
ATOM 6467 O O . ALA A 1 825 ? 23.629 -1.962 -4.594 1.00 76.94 825 ALA A O 1
ATOM 6468 N N . ASN A 1 826 ? 24.088 0.128 -5.276 1.00 76.50 826 ASN A N 1
ATOM 6469 C CA . ASN A 1 826 ? 23.641 0.804 -4.054 1.00 76.50 826 ASN A CA 1
ATOM 6470 C C . ASN A 1 826 ? 22.173 1.259 -4.221 1.00 76.50 826 ASN A C 1
ATOM 6472 O O . ASN A 1 826 ? 21.902 2.023 -5.147 1.00 76.50 826 ASN A O 1
ATOM 6476 N N . PRO A 1 827 ? 21.227 0.871 -3.336 1.00 69.12 827 PRO A N 1
ATOM 6477 C CA . PRO A 1 827 ? 19.839 1.334 -3.401 1.00 69.12 827 PRO A CA 1
ATOM 6478 C C . PRO A 1 827 ? 19.688 2.855 -3.354 1.00 69.12 827 PRO A C 1
ATOM 6480 O O . PRO A 1 827 ? 18.810 3.387 -4.020 1.00 69.12 827 PRO A O 1
ATOM 6483 N N . GLN A 1 828 ? 20.552 3.551 -2.606 1.00 68.62 828 GLN A N 1
ATOM 6484 C CA . GLN A 1 828 ? 20.506 5.011 -2.448 1.00 68.62 828 GLN A CA 1
ATOM 6485 C C . GLN A 1 828 ? 20.807 5.762 -3.753 1.00 68.62 828 GLN A C 1
ATOM 6487 O O . GLN A 1 828 ? 20.474 6.934 -3.870 1.00 68.62 828 GLN A O 1
ATOM 6492 N N . THR A 1 829 ? 21.439 5.098 -4.727 1.00 78.69 829 THR A N 1
ATOM 6493 C CA . THR A 1 829 ? 21.744 5.657 -6.052 1.00 78.69 829 THR A CA 1
ATOM 6494 C C . THR A 1 829 ? 21.147 4.818 -7.185 1.00 78.69 829 THR A C 1
ATOM 6496 O O . THR A 1 829 ? 21.589 4.916 -8.327 1.00 78.69 829 THR A O 1
ATOM 6499 N N . ASN A 1 830 ? 20.161 3.960 -6.891 1.00 80.50 830 ASN A N 1
ATOM 6500 C CA . ASN A 1 830 ? 19.471 3.147 -7.890 1.00 80.50 830 ASN A CA 1
ATOM 6501 C C . ASN A 1 830 ? 18.066 3.685 -8.169 1.00 80.50 830 ASN A C 1
ATOM 6503 O O . ASN A 1 830 ? 17.128 3.437 -7.413 1.00 80.50 830 ASN A O 1
ATOM 6507 N N . GLU A 1 831 ? 17.907 4.313 -9.324 1.00 81.38 831 GLU A N 1
ATOM 6508 C CA . GLU A 1 831 ? 16.637 4.854 -9.807 1.00 81.38 831 GLU A CA 1
ATOM 6509 C C . GLU A 1 831 ? 15.790 3.795 -10.548 1.00 81.38 831 GLU A C 1
ATOM 6511 O O . GLU A 1 831 ? 14.576 3.925 -10.706 1.00 81.38 831 GLU A O 1
ATOM 6516 N N . CYS A 1 832 ? 16.419 2.723 -11.038 1.00 81.12 832 CYS A N 1
ATOM 6517 C CA . CYS A 1 832 ? 15.760 1.699 -11.838 1.00 81.12 832 CYS A CA 1
ATOM 6518 C C . CYS A 1 832 ? 14.921 0.721 -10.993 1.00 81.12 832 CYS A C 1
ATOM 6520 O O . CYS A 1 832 ? 15.454 -0.205 -10.380 1.00 81.12 832 CYS A O 1
ATOM 6522 N N . ALA A 1 833 ? 13.593 0.846 -11.074 1.00 83.50 833 ALA A N 1
ATOM 6523 C CA . ALA A 1 833 ? 12.625 -0.077 -10.463 1.00 83.50 833 ALA A CA 1
ATOM 6524 C C . ALA A 1 833 ? 12.236 -1.297 -11.341 1.00 83.50 833 ALA A C 1
ATOM 6526 O O . ALA A 1 833 ? 11.374 -2.092 -10.960 1.00 83.50 833 ALA A O 1
ATOM 6527 N N . CYS A 1 834 ? 12.829 -1.473 -12.531 1.00 82.88 834 CYS A N 1
ATOM 6528 C CA . CYS A 1 834 ? 12.503 -2.608 -13.406 1.00 82.88 834 CYS A CA 1
ATOM 6529 C C . CYS A 1 834 ? 12.942 -3.946 -12.792 1.00 82.88 834 CYS A C 1
ATOM 6531 O O . CYS A 1 834 ? 14.128 -4.169 -12.569 1.00 82.88 834 CYS A O 1
ATOM 6533 N N . PHE A 1 835 ? 11.981 -4.854 -12.583 1.00 85.69 835 PHE A N 1
ATOM 6534 C CA . PHE A 1 835 ? 12.190 -6.161 -11.945 1.00 85.69 835 PHE A CA 1
ATOM 6535 C C . PHE A 1 835 ? 12.842 -6.063 -10.548 1.00 85.69 835 PHE A C 1
ATOM 6537 O O . PHE A 1 835 ? 13.710 -6.863 -10.199 1.00 85.69 835 PHE A O 1
ATOM 6544 N N . SER A 1 836 ? 12.372 -5.118 -9.727 1.00 79.69 836 SER A N 1
ATOM 6545 C CA . SER A 1 836 ? 12.795 -4.882 -8.334 1.00 79.69 836 SER A CA 1
ATOM 6546 C C . SER A 1 836 ? 12.653 -6.078 -7.374 1.00 79.69 836 SER A C 1
ATOM 6548 O O . SER A 1 836 ? 13.172 -6.040 -6.264 1.00 79.69 836 SER A O 1
ATOM 6550 N N . GLU A 1 837 ? 11.981 -7.160 -7.778 1.00 75.38 837 GLU A N 1
ATOM 6551 C CA . GLU A 1 837 ? 11.959 -8.448 -7.059 1.00 75.38 837 GLU A CA 1
ATOM 6552 C C . GLU A 1 837 ? 13.244 -9.279 -7.263 1.00 75.38 837 GLU A C 1
ATOM 6554 O O . GLU A 1 837 ? 13.435 -10.299 -6.608 1.00 75.38 837 GLU A O 1
ATOM 6559 N N . GLN A 1 838 ? 14.105 -8.885 -8.207 1.00 81.94 838 GLN A N 1
ATOM 6560 C CA . GLN A 1 838 ? 15.361 -9.566 -8.561 1.00 81.94 838 GLN A CA 1
ATOM 6561 C C . GLN A 1 838 ? 16.578 -8.635 -8.472 1.00 81.94 838 GLN A C 1
ATOM 6563 O O . GLN A 1 838 ? 17.683 -9.098 -8.202 1.00 81.94 838 GLN A O 1
ATOM 6568 N N . PHE A 1 839 ? 16.385 -7.331 -8.692 1.00 80.00 839 PHE A N 1
ATOM 6569 C CA . PHE A 1 839 ? 17.457 -6.338 -8.743 1.00 80.00 839 PHE A CA 1
ATOM 6570 C C . PHE A 1 839 ? 17.252 -5.217 -7.717 1.00 80.00 839 PHE A C 1
ATOM 6572 O O . PHE A 1 839 ? 16.125 -4.821 -7.427 1.00 80.00 839 PHE A O 1
ATOM 6579 N N . GLY A 1 840 ? 18.358 -4.706 -7.169 1.00 64.31 840 GLY A N 1
ATOM 6580 C CA . GLY A 1 840 ? 18.361 -3.819 -6.001 1.00 64.31 840 GLY A CA 1
ATOM 6581 C C . GLY A 1 840 ? 18.423 -4.587 -4.669 1.00 64.31 840 GLY A C 1
ATOM 6582 O O . GLY A 1 840 ? 17.873 -5.678 -4.512 1.00 64.31 840 GLY A O 1
ATOM 6583 N N . VAL A 1 841 ? 19.128 -4.025 -3.681 1.00 52.22 841 VAL A N 1
ATOM 6584 C CA . VAL A 1 841 ? 19.539 -4.767 -2.466 1.00 52.22 841 VAL A CA 1
ATOM 6585 C C . VAL A 1 841 ? 18.373 -5.111 -1.526 1.00 52.22 841 VAL A C 1
ATOM 6587 O O . VAL A 1 841 ? 18.471 -6.081 -0.779 1.00 52.22 841 VAL A O 1
ATOM 6590 N N . GLN A 1 842 ? 17.252 -4.380 -1.578 1.00 51.06 842 GLN A N 1
ATOM 6591 C CA . GLN A 1 842 ? 16.113 -4.580 -0.663 1.00 51.06 842 GLN A CA 1
ATOM 6592 C C . GLN A 1 842 ? 15.403 -5.943 -0.828 1.00 51.06 842 GLN A C 1
ATOM 6594 O O . GLN A 1 842 ? 14.795 -6.435 0.127 1.00 51.06 842 GLN A O 1
ATOM 6599 N N . ASN A 1 843 ? 15.495 -6.566 -2.011 1.00 51.53 843 ASN A N 1
ATOM 6600 C CA . ASN A 1 843 ? 14.802 -7.823 -2.328 1.00 51.53 843 ASN A CA 1
ATOM 6601 C C . ASN A 1 843 ? 15.724 -8.965 -2.783 1.00 51.53 843 ASN A C 1
ATOM 6603 O O . ASN A 1 843 ? 15.350 -10.121 -2.604 1.00 51.53 843 ASN A O 1
ATOM 6607 N N . ALA A 1 844 ? 16.937 -8.690 -3.280 1.00 50.66 844 ALA A N 1
ATOM 6608 C CA . ALA A 1 844 ? 17.849 -9.694 -3.858 1.00 50.66 844 ALA A CA 1
ATOM 6609 C C . ALA A 1 844 ? 18.311 -10.834 -2.909 1.00 50.66 844 ALA A C 1
ATOM 6611 O O . ALA A 1 844 ? 19.044 -11.727 -3.327 1.00 50.66 844 ALA A O 1
ATOM 6612 N N . LYS A 1 845 ? 17.898 -10.816 -1.633 1.00 58.03 845 LYS A N 1
ATOM 6613 C CA . LYS A 1 845 ? 18.141 -11.873 -0.632 1.00 58.03 845 LYS A CA 1
ATOM 6614 C C . LYS A 1 845 ? 16.878 -12.634 -0.193 1.00 58.03 845 LYS A C 1
ATOM 6616 O O . LYS A 1 845 ? 16.985 -13.529 0.640 1.00 58.03 845 LYS A O 1
ATOM 6621 N N . ARG A 1 846 ? 15.687 -12.295 -0.701 1.00 75.25 846 ARG A N 1
ATOM 6622 C CA . ARG A 1 846 ? 14.433 -12.966 -0.316 1.00 75.25 846 ARG A CA 1
ATOM 6623 C C . ARG A 1 846 ? 14.311 -14.326 -1.022 1.00 75.25 846 ARG A C 1
ATOM 6625 O O . ARG A 1 846 ? 14.433 -14.373 -2.247 1.00 75.25 846 ARG A O 1
ATOM 6632 N N . PRO A 1 847 ? 14.041 -15.430 -0.302 1.00 86.00 847 PRO A N 1
ATOM 6633 C CA . PRO A 1 847 ? 13.700 -16.705 -0.925 1.00 86.00 847 PRO A CA 1
ATOM 6634 C C . PRO A 1 847 ? 12.478 -16.562 -1.843 1.00 86.00 847 PRO A C 1
ATOM 6636 O O . PRO A 1 847 ? 11.419 -16.106 -1.417 1.00 86.00 847 PRO A O 1
ATOM 6639 N N . CYS A 1 848 ? 12.598 -16.964 -3.110 1.00 91.94 848 CYS A N 1
ATOM 6640 C CA . CYS A 1 848 ? 11.449 -16.980 -4.017 1.00 91.94 848 CYS A CA 1
ATOM 6641 C C . CYS A 1 848 ? 10.408 -18.005 -3.513 1.00 91.94 848 CYS A C 1
ATOM 6643 O O . CYS A 1 848 ? 10.810 -19.125 -3.188 1.00 91.94 848 CYS A O 1
ATOM 6645 N N . PRO A 1 849 ? 9.098 -17.678 -3.446 1.00 95.00 849 PRO A N 1
ATOM 6646 C CA . PRO A 1 849 ? 8.074 -18.565 -2.892 1.00 95.00 849 PRO A CA 1
ATOM 6647 C C . PRO A 1 849 ? 7.711 -19.707 -3.852 1.00 95.00 849 PRO A C 1
ATOM 6649 O O . PRO A 1 849 ? 6.645 -19.728 -4.478 1.00 95.00 849 PRO A O 1
ATOM 6652 N N . VAL A 1 850 ? 8.617 -20.678 -3.958 1.00 96.81 850 VAL A N 1
ATOM 6653 C CA . VAL A 1 850 ? 8.553 -21.858 -4.828 1.00 96.81 850 VAL A CA 1
ATOM 6654 C C . VAL A 1 850 ? 9.131 -23.089 -4.125 1.00 96.81 850 VAL A C 1
ATOM 6656 O O . VAL A 1 850 ? 9.881 -22.971 -3.165 1.00 96.81 850 VAL A O 1
ATOM 6659 N N . GLN A 1 851 ? 8.792 -24.288 -4.601 1.00 97.12 851 GLN A N 1
ATOM 6660 C CA . GLN A 1 851 ? 9.397 -25.543 -4.135 1.00 97.12 851 GLN A CA 1
ATOM 6661 C C . GLN A 1 851 ? 9.693 -26.485 -5.301 1.00 97.12 851 GLN A C 1
ATOM 6663 O O . GLN A 1 851 ? 8.954 -26.512 -6.289 1.00 97.12 851 GLN A O 1
ATOM 6668 N N . VAL A 1 852 ? 10.739 -27.307 -5.168 1.00 97.50 852 VAL A N 1
ATOM 6669 C CA . VAL A 1 852 ? 10.962 -28.445 -6.071 1.00 97.50 852 VAL A CA 1
ATOM 6670 C C . VAL A 1 852 ? 10.003 -29.563 -5.672 1.00 97.50 852 VAL A C 1
ATOM 6672 O O . VAL A 1 852 ? 9.942 -29.934 -4.502 1.00 97.50 852 VAL A O 1
ATOM 6675 N N . TYR A 1 853 ? 9.250 -30.113 -6.623 1.00 95.94 853 TYR A N 1
ATOM 6676 C CA . TYR A 1 853 ? 8.305 -31.200 -6.360 1.00 95.94 853 TYR A CA 1
ATOM 6677 C C . TYR A 1 853 ? 8.444 -32.340 -7.371 1.00 95.94 853 TYR A C 1
ATOM 6679 O O . TYR A 1 853 ? 8.832 -32.125 -8.520 1.00 95.94 853 TYR A O 1
ATOM 6687 N N . GLN A 1 854 ? 8.108 -33.562 -6.959 1.00 94.25 854 GLN A N 1
ATOM 6688 C CA . GLN A 1 854 ? 8.130 -34.717 -7.854 1.00 94.25 854 GLN A CA 1
ATOM 6689 C C . GLN A 1 854 ? 6.892 -34.720 -8.764 1.00 94.25 854 GLN A C 1
ATOM 6691 O O . GLN A 1 854 ? 5.751 -34.726 -8.296 1.00 94.25 854 GLN A O 1
ATOM 6696 N N . THR A 1 855 ? 7.113 -34.742 -10.079 1.00 92.88 855 THR A N 1
ATOM 6697 C CA . THR A 1 855 ? 6.046 -34.820 -11.084 1.00 92.88 855 THR A CA 1
ATOM 6698 C C . THR A 1 855 ? 5.479 -36.235 -11.184 1.00 92.88 855 THR A C 1
ATOM 6700 O O . THR A 1 855 ? 6.206 -37.225 -11.185 1.00 92.88 855 THR A O 1
ATOM 6703 N N . GLU A 1 856 ? 4.160 -36.336 -11.332 1.00 88.62 856 GLU A N 1
ATOM 6704 C CA . GLU A 1 856 ? 3.446 -37.620 -11.413 1.00 88.62 856 GLU A CA 1
ATOM 6705 C C . GLU A 1 856 ? 3.535 -38.275 -12.805 1.00 88.62 856 GLU A C 1
ATOM 6707 O O . GLU A 1 856 ? 3.099 -39.408 -12.981 1.00 88.62 856 GLU A O 1
ATOM 6712 N N . ASN A 1 857 ? 4.083 -37.572 -13.805 1.00 86.69 857 ASN A N 1
ATOM 6713 C CA . ASN A 1 857 ? 3.997 -37.941 -15.221 1.00 86.69 857 ASN A CA 1
ATOM 6714 C C . ASN A 1 857 ? 5.357 -38.092 -15.930 1.00 86.69 857 ASN A C 1
ATOM 6716 O O . ASN A 1 857 ? 5.453 -37.876 -17.136 1.00 86.69 857 ASN A O 1
ATOM 6720 N N . GLY A 1 858 ? 6.413 -38.454 -15.196 1.00 83.12 858 GLY A N 1
ATOM 6721 C CA . GLY A 1 858 ? 7.699 -38.850 -15.787 1.00 83.12 858 GLY A CA 1
ATOM 6722 C C . GLY A 1 858 ? 8.631 -37.708 -16.212 1.00 83.12 858 GLY A C 1
ATOM 6723 O O . GLY A 1 858 ? 9.693 -37.976 -16.765 1.00 83.12 858 GLY A O 1
ATOM 6724 N N . ARG A 1 859 ? 8.310 -36.444 -15.903 1.00 90.81 859 ARG A N 1
ATOM 6725 C CA . ARG A 1 859 ? 9.223 -35.290 -16.087 1.00 90.81 859 ARG A CA 1
ATOM 6726 C C . ARG A 1 859 ? 10.292 -35.177 -14.980 1.00 90.81 859 ARG A C 1
ATOM 6728 O O . ARG A 1 859 ? 11.018 -34.194 -14.905 1.00 90.81 859 ARG A O 1
ATOM 6735 N N . ASN A 1 860 ? 10.405 -36.200 -14.131 1.00 92.69 860 ASN A N 1
ATOM 6736 C CA . ASN A 1 860 ? 11.124 -36.203 -12.859 1.00 92.69 860 ASN A CA 1
ATOM 6737 C C . ASN A 1 860 ? 10.646 -35.090 -11.913 1.00 92.69 860 ASN A C 1
ATOM 6739 O O . ASN A 1 860 ? 9.581 -35.234 -11.314 1.00 92.69 860 ASN A O 1
ATOM 6743 N N . ASN A 1 861 ? 11.382 -33.985 -11.816 1.00 95.56 861 ASN A N 1
ATOM 6744 C CA . ASN A 1 861 ? 11.089 -32.877 -10.911 1.00 95.56 861 ASN A CA 1
ATOM 6745 C C . ASN A 1 861 ? 10.441 -31.711 -11.664 1.00 95.56 861 ASN A C 1
ATOM 6747 O O . ASN A 1 861 ? 10.692 -31.505 -12.850 1.00 95.56 861 ASN A O 1
ATOM 6751 N N . GLY A 1 862 ? 9.619 -30.943 -10.961 1.00 96.62 862 GLY A N 1
ATOM 6752 C CA . GLY A 1 862 ? 9.058 -29.676 -11.409 1.00 96.62 862 GLY A CA 1
ATOM 6753 C C . GLY A 1 862 ? 9.234 -28.605 -10.337 1.00 96.62 862 GLY A C 1
ATOM 6754 O O . GLY A 1 862 ? 9.637 -28.902 -9.210 1.00 96.62 862 GLY A O 1
ATOM 6755 N N . LEU A 1 863 ? 8.889 -27.363 -10.668 1.00 97.69 863 LEU A N 1
ATOM 6756 C CA . LEU A 1 863 ? 8.861 -26.246 -9.729 1.00 97.69 863 LEU A CA 1
ATOM 6757 C C . LEU A 1 863 ? 7.407 -25.817 -9.503 1.00 97.69 863 LEU A C 1
ATOM 6759 O O . LEU A 1 863 ? 6.705 -25.500 -10.463 1.00 97.69 863 LEU A O 1
ATOM 6763 N N . ILE A 1 864 ? 6.939 -25.819 -8.255 1.00 96.44 864 ILE A N 1
ATOM 6764 C CA . ILE A 1 864 ? 5.578 -25.400 -7.887 1.00 96.44 864 ILE A CA 1
ATOM 6765 C C . ILE A 1 864 ? 5.605 -24.023 -7.224 1.00 96.44 864 ILE A C 1
ATOM 6767 O O . ILE A 1 864 ? 6.441 -23.763 -6.361 1.00 96.44 864 ILE A O 1
ATOM 6771 N N . ALA A 1 865 ? 4.682 -23.147 -7.616 1.00 96.94 865 ALA A N 1
ATOM 6772 C CA . ALA A 1 865 ? 4.472 -21.853 -6.980 1.00 96.94 865 ALA A CA 1
ATOM 6773 C C . ALA A 1 865 ? 3.802 -22.029 -5.605 1.00 96.94 865 ALA A C 1
ATOM 6775 O O . ALA A 1 865 ? 2.763 -22.688 -5.497 1.00 96.94 865 ALA A O 1
ATOM 6776 N N . CYS A 1 866 ? 4.376 -21.445 -4.554 1.00 96.00 866 CYS A N 1
ATOM 6777 C CA . CYS A 1 866 ? 3.788 -21.439 -3.210 1.00 96.00 866 CYS A CA 1
ATOM 6778 C C . CYS A 1 866 ? 2.848 -20.240 -3.017 1.00 96.00 866 CYS A C 1
ATOM 6780 O O . CYS A 1 866 ? 1.756 -20.404 -2.479 1.00 96.00 866 CYS A O 1
ATOM 6782 N N . CYS A 1 867 ? 3.228 -19.080 -3.557 1.00 94.06 867 CYS A N 1
ATOM 6783 C CA . CYS A 1 867 ? 2.389 -17.883 -3.667 1.00 94.06 867 CYS A CA 1
ATOM 6784 C C . CYS A 1 867 ? 2.002 -17.615 -5.131 1.00 94.06 867 CYS A C 1
ATOM 6786 O O . CYS A 1 867 ? 2.547 -18.220 -6.056 1.00 94.06 867 CYS A O 1
ATOM 6788 N N . SER A 1 868 ? 1.072 -16.692 -5.356 1.00 92.81 868 SER A N 1
ATOM 6789 C CA . SER A 1 868 ? 0.650 -16.264 -6.690 1.00 92.81 868 SER A CA 1
ATOM 6790 C C . SER A 1 868 ? 1.611 -15.217 -7.273 1.00 92.81 868 SER A C 1
ATOM 6792 O O . SER A 1 868 ? 1.863 -14.181 -6.661 1.00 92.81 868 SER A O 1
ATOM 6794 N N . PHE A 1 869 ? 2.112 -15.446 -8.489 1.00 91.38 869 PHE A N 1
ATOM 6795 C CA . PHE A 1 869 ? 2.981 -14.515 -9.217 1.00 91.38 869 PHE A CA 1
ATOM 6796 C C . PHE A 1 869 ? 2.177 -13.723 -10.252 1.00 91.38 869 PHE A C 1
ATOM 6798 O O . PHE A 1 869 ? 1.751 -14.271 -11.276 1.00 91.38 869 PHE A O 1
ATOM 6805 N N . ALA A 1 870 ? 2.009 -12.419 -10.021 1.00 89.25 870 ALA A N 1
ATOM 6806 C CA . ALA A 1 870 ? 1.292 -11.521 -10.926 1.00 89.25 870 ALA A CA 1
ATOM 6807 C C . ALA A 1 870 ? 1.903 -11.479 -12.344 1.00 89.25 870 ALA A C 1
ATOM 6809 O O . ALA A 1 870 ? 3.085 -11.747 -12.561 1.00 89.25 870 ALA A O 1
ATOM 6810 N N . ARG A 1 871 ? 1.086 -11.144 -13.347 1.00 87.19 871 ARG A N 1
ATOM 6811 C CA . ARG A 1 871 ? 1.519 -11.098 -14.750 1.00 87.19 871 ARG A CA 1
ATOM 6812 C C . ARG A 1 871 ? 2.540 -9.976 -14.976 1.00 87.19 871 ARG A C 1
ATOM 6814 O O . ARG A 1 871 ? 2.216 -8.808 -14.798 1.00 87.19 871 ARG A O 1
ATOM 6821 N N . GLY A 1 872 ? 3.730 -10.336 -15.452 1.00 85.69 872 GLY A N 1
ATOM 6822 C CA . GLY A 1 872 ? 4.840 -9.425 -15.739 1.00 85.69 872 GLY A CA 1
ATOM 6823 C C . GLY A 1 872 ? 5.943 -9.393 -14.675 1.00 85.69 872 GLY A C 1
ATOM 6824 O O . GLY A 1 872 ? 6.997 -8.829 -14.953 1.00 85.69 872 GLY A O 1
ATOM 6825 N N . VAL A 1 873 ? 5.756 -10.011 -13.500 1.00 88.06 873 VAL A N 1
ATOM 6826 C CA . VAL A 1 873 ? 6.823 -10.080 -12.481 1.00 88.06 873 VAL A CA 1
ATOM 6827 C C . VAL A 1 873 ? 7.882 -11.118 -12.858 1.00 88.06 873 VAL A C 1
ATOM 6829 O O . VAL A 1 873 ? 7.571 -12.134 -13.492 1.00 88.06 873 VAL A O 1
ATOM 6832 N N . ALA A 1 874 ? 9.127 -10.878 -12.449 1.00 91.38 874 ALA A N 1
ATOM 6833 C CA . ALA A 1 874 ? 10.211 -11.841 -12.589 1.00 91.38 874 ALA A CA 1
ATOM 6834 C C . ALA A 1 874 ? 10.198 -12.834 -11.416 1.00 91.38 874 ALA A C 1
ATOM 6836 O O . ALA A 1 874 ? 10.228 -12.437 -10.256 1.00 91.38 874 ALA A O 1
ATOM 6837 N N . VAL A 1 875 ? 10.151 -14.127 -11.738 1.00 93.56 875 VAL A N 1
ATOM 6838 C CA . VAL A 1 875 ? 10.161 -15.249 -10.785 1.00 93.56 875 VAL A CA 1
ATOM 6839 C C . VAL A 1 875 ? 11.596 -15.614 -10.376 1.00 93.56 875 VAL A C 1
ATOM 6841 O O . VAL A 1 875 ? 11.811 -16.118 -9.279 1.00 93.56 875 VAL A O 1
ATOM 6844 N N . GLY A 1 876 ? 12.583 -15.374 -11.247 1.00 93.12 876 GLY A N 1
ATOM 6845 C CA . GLY A 1 876 ? 13.998 -15.673 -11.000 1.00 93.12 876 GLY A CA 1
ATOM 6846 C C . GLY A 1 876 ? 14.907 -15.306 -12.180 1.00 93.12 876 GLY A C 1
ATOM 6847 O O . GLY A 1 876 ? 14.474 -15.412 -13.332 1.00 93.12 876 GLY A O 1
ATOM 6848 N N . GLU A 1 877 ? 16.170 -14.942 -11.927 1.00 94.00 877 GLU A N 1
ATOM 6849 C CA . GLU A 1 877 ? 17.235 -15.037 -12.945 1.00 94.00 877 GLU A CA 1
ATOM 6850 C C . GLU A 1 877 ? 17.574 -16.516 -13.218 1.00 94.00 877 GLU A C 1
ATOM 6852 O O . GLU A 1 877 ? 17.695 -17.332 -12.301 1.00 94.00 877 GLU A O 1
ATOM 6857 N N . PHE A 1 878 ? 17.751 -16.865 -14.493 1.00 95.81 878 PHE A N 1
ATOM 6858 C CA . PHE A 1 878 ? 18.241 -18.164 -14.942 1.00 95.81 878 PHE A CA 1
ATOM 6859 C C . PHE A 1 878 ? 19.772 -18.226 -14.805 1.00 95.81 878 PHE A C 1
ATOM 6861 O O . PHE A 1 878 ? 20.502 -17.972 -15.764 1.00 95.81 878 PHE A O 1
ATOM 6868 N N . VAL A 1 879 ? 20.261 -18.525 -13.597 1.00 95.50 879 VAL A N 1
ATOM 6869 C CA . VAL A 1 879 ? 21.706 -18.537 -13.287 1.00 95.50 879 VAL A CA 1
ATOM 6870 C C . VAL A 1 879 ? 22.353 -19.907 -13.466 1.00 95.50 879 VAL A C 1
ATOM 6872 O O . VAL A 1 879 ? 21.721 -20.927 -13.194 1.00 95.50 879 VAL A O 1
ATOM 6875 N N . GLY A 1 880 ? 23.621 -19.948 -13.877 1.00 96.81 880 GLY A N 1
ATOM 6876 C CA . GLY A 1 880 ? 24.392 -21.183 -14.079 1.00 96.81 880 GLY A CA 1
ATOM 6877 C C . GLY A 1 880 ? 25.856 -20.906 -14.434 1.00 96.81 880 GLY A C 1
ATOM 6878 O O . GLY A 1 880 ? 26.362 -19.819 -14.157 1.00 96.81 880 GLY A O 1
ATOM 6879 N N . LEU A 1 881 ? 26.535 -21.868 -15.065 1.00 97.31 881 LEU A N 1
ATOM 6880 C CA . LEU A 1 881 ? 27.859 -21.657 -15.663 1.00 97.31 881 LEU A CA 1
ATOM 6881 C C . LEU A 1 881 ? 27.716 -20.975 -17.035 1.00 97.31 881 LEU A C 1
ATOM 6883 O O . LEU A 1 881 ? 27.040 -21.517 -17.909 1.00 97.31 881 LEU A O 1
ATOM 6887 N N . VAL A 1 882 ? 28.357 -19.821 -17.231 1.00 97.06 882 VAL A N 1
ATOM 6888 C CA . VAL A 1 882 ? 28.385 -19.053 -18.487 1.00 97.06 882 VAL A CA 1
ATOM 6889 C C . VAL A 1 882 ? 29.596 -19.481 -19.316 1.00 97.06 882 VAL A C 1
ATOM 6891 O O . VAL A 1 882 ? 30.726 -19.086 -19.045 1.00 97.06 882 VAL A O 1
ATOM 6894 N N . THR A 1 883 ? 29.357 -20.301 -20.333 1.00 95.81 883 THR A N 1
ATOM 6895 C CA . THR A 1 883 ? 30.373 -21.046 -21.095 1.00 95.81 883 THR A CA 1
ATOM 6896 C C . THR A 1 883 ? 30.042 -21.051 -22.599 1.00 95.81 883 THR A C 1
ATOM 6898 O O . THR A 1 883 ? 29.147 -20.325 -23.044 1.00 95.81 883 THR A O 1
ATOM 6901 N N . LYS A 1 884 ? 30.773 -21.824 -23.408 1.00 93.94 884 LYS A N 1
ATOM 6902 C CA . LYS A 1 884 ? 30.520 -22.043 -24.844 1.00 93.94 884 LYS A CA 1
ATOM 6903 C C . LYS A 1 884 ? 31.035 -23.409 -25.303 1.00 93.94 884 LYS A C 1
ATOM 6905 O O . LYS A 1 884 ? 31.929 -23.987 -24.692 1.00 93.94 884 LYS A O 1
ATOM 6910 N N . GLY A 1 885 ? 30.501 -23.890 -26.425 1.00 89.44 885 GLY A N 1
ATOM 6911 C CA . GLY A 1 885 ? 30.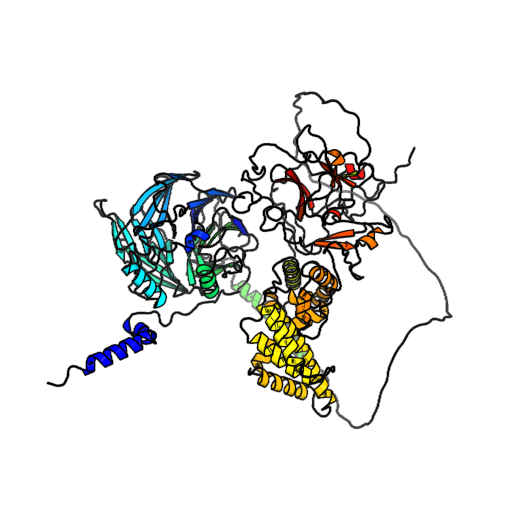927 -25.140 -27.065 1.00 89.44 885 GLY A CA 1
ATOM 6912 C C . GLY A 1 885 ? 30.247 -26.405 -26.531 1.00 89.44 885 GLY A C 1
ATOM 6913 O O . GLY A 1 885 ? 30.597 -27.500 -26.961 1.00 89.44 885 GLY A O 1
ATOM 6914 N N . LEU A 1 886 ? 29.259 -26.284 -25.638 1.00 89.81 886 LEU A N 1
ATOM 6915 C CA . LEU A 1 886 ? 28.499 -27.429 -25.144 1.00 89.81 886 LEU A CA 1
ATOM 6916 C C . LEU A 1 886 ? 27.491 -27.922 -26.197 1.00 89.81 886 LEU A C 1
ATOM 6918 O O . LEU A 1 886 ? 26.735 -27.141 -26.788 1.00 89.81 886 LEU A O 1
ATOM 6922 N N . SER A 1 887 ? 27.461 -29.240 -26.391 1.00 84.44 887 SER A N 1
ATOM 6923 C CA . SER A 1 887 ? 26.591 -29.975 -27.317 1.00 84.44 887 SER A CA 1
ATOM 6924 C C . SER A 1 887 ? 25.931 -31.166 -26.614 1.00 84.44 887 SER A C 1
ATOM 6926 O O . SER A 1 887 ? 26.356 -31.581 -25.539 1.00 84.44 887 SER A O 1
ATOM 6928 N N . HIS A 1 888 ? 24.836 -31.689 -27.178 1.00 80.56 888 HIS A N 1
ATOM 6929 C CA . HIS A 1 888 ? 24.059 -32.826 -26.637 1.00 80.56 888 HIS A CA 1
ATOM 6930 C C . HIS A 1 888 ? 23.559 -32.722 -25.173 1.00 80.56 888 HIS A C 1
ATOM 6932 O O . HIS A 1 888 ? 22.976 -33.681 -24.658 1.00 80.56 888 HIS A O 1
ATOM 6938 N N . ILE A 1 889 ? 23.699 -31.568 -24.518 1.00 87.50 889 ILE A N 1
ATOM 6939 C CA . ILE A 1 889 ? 23.184 -31.270 -23.174 1.00 87.50 889 ILE A CA 1
ATOM 6940 C C . ILE A 1 889 ? 22.304 -30.018 -23.185 1.00 87.50 889 ILE A C 1
ATOM 6942 O O . ILE A 1 889 ? 22.308 -29.247 -24.145 1.00 87.50 889 ILE A O 1
ATOM 6946 N N . ASP A 1 890 ? 21.490 -29.873 -22.143 1.00 88.31 890 ASP A N 1
ATOM 6947 C CA . ASP A 1 890 ? 20.463 -28.838 -22.038 1.00 88.31 890 ASP A CA 1
ATOM 6948 C C . ASP A 1 890 ? 21.081 -27.511 -21.574 1.00 88.31 890 ASP A C 1
ATOM 6950 O O . ASP A 1 890 ? 21.618 -27.422 -20.467 1.00 88.31 890 ASP A O 1
ATOM 6954 N N . VAL A 1 891 ? 21.021 -26.489 -22.432 1.00 91.19 891 VAL A N 1
ATOM 6955 C CA . VAL A 1 891 ? 21.586 -25.153 -22.179 1.00 91.19 891 VAL A CA 1
ATOM 6956 C C . VAL A 1 891 ? 20.625 -24.054 -22.621 1.00 91.19 891 VAL A C 1
ATOM 6958 O O . VAL A 1 891 ? 19.906 -24.195 -23.610 1.00 91.19 891 VAL A O 1
ATOM 6961 N N . MET A 1 892 ? 20.651 -22.925 -21.917 1.00 91.94 892 MET A N 1
ATOM 6962 C CA . MET A 1 892 ? 20.097 -21.667 -22.419 1.00 91.94 892 MET A CA 1
ATOM 6963 C C . MET A 1 892 ? 21.147 -20.990 -23.292 1.00 91.94 892 MET A C 1
ATOM 6965 O O . MET A 1 892 ? 22.273 -20.821 -22.835 1.00 91.94 892 MET A O 1
ATOM 6969 N N . GLN A 1 893 ? 20.810 -20.607 -24.524 1.00 90.19 893 GLN A N 1
ATOM 6970 C CA . GLN A 1 893 ? 21.761 -19.962 -25.434 1.00 90.19 893 GLN A CA 1
ATOM 6971 C C . GLN A 1 893 ? 21.297 -18.555 -25.816 1.00 90.19 893 GLN A C 1
ATOM 6973 O O . GLN A 1 893 ? 20.178 -18.374 -26.295 1.00 90.19 893 GLN A O 1
ATOM 6978 N N . SER A 1 894 ? 22.179 -17.569 -25.631 1.00 90.00 894 SER A N 1
ATOM 6979 C CA . SER A 1 894 ? 21.910 -16.154 -25.913 1.00 90.00 894 SER A CA 1
ATOM 6980 C C . SER A 1 894 ? 23.148 -15.440 -26.477 1.00 90.00 894 SER A C 1
ATOM 6982 O O . SER A 1 894 ? 24.183 -16.057 -26.743 1.00 90.00 894 SER A O 1
ATOM 6984 N N . ARG A 1 895 ? 23.019 -14.134 -26.721 1.00 89.56 895 ARG A N 1
ATOM 6985 C CA . ARG A 1 895 ? 24.026 -13.254 -27.322 1.00 89.56 895 ARG A CA 1
ATOM 6986 C C . ARG A 1 895 ? 23.830 -11.829 -26.794 1.00 89.56 895 ARG A C 1
ATOM 6988 O O . ARG A 1 895 ? 22.721 -11.303 -26.845 1.00 89.56 895 ARG A O 1
ATOM 6995 N N . ALA A 1 896 ? 24.899 -11.215 -26.285 1.00 85.88 896 ALA A N 1
ATOM 6996 C CA . ALA A 1 896 ? 24.829 -9.922 -25.596 1.00 85.88 896 ALA A CA 1
ATOM 6997 C C . ALA A 1 896 ? 24.615 -8.719 -26.530 1.00 85.88 896 ALA A C 1
ATOM 6999 O O . ALA A 1 896 ? 23.841 -7.819 -26.208 1.00 85.88 896 ALA A O 1
ATOM 7000 N N . ARG A 1 897 ? 25.307 -8.718 -27.675 1.00 81.31 897 ARG A N 1
ATOM 7001 C CA . ARG A 1 897 ? 25.309 -7.665 -28.702 1.00 81.31 897 ARG A CA 1
ATOM 7002 C C . ARG A 1 897 ? 25.169 -8.327 -30.076 1.00 81.31 897 ARG A C 1
ATOM 7004 O O . ARG A 1 897 ? 25.667 -9.443 -30.257 1.00 81.31 897 ARG A O 1
ATOM 7011 N N . ASP A 1 898 ? 24.535 -7.668 -31.042 1.00 74.88 898 ASP A N 1
ATOM 7012 C CA . ASP A 1 898 ? 24.491 -8.182 -32.416 1.00 74.88 898 ASP A CA 1
ATOM 7013 C C . ASP A 1 898 ? 25.911 -8.330 -32.988 1.00 74.88 898 ASP A C 1
ATOM 7015 O O . ASP A 1 898 ? 26.804 -7.539 -32.693 1.00 74.88 898 ASP A O 1
ATOM 7019 N N . GLY A 1 899 ? 26.152 -9.414 -33.730 1.00 73.94 899 GLY A N 1
ATOM 7020 C CA . GLY A 1 899 ? 27.493 -9.808 -34.186 1.00 73.94 899 GLY A CA 1
ATOM 7021 C C . GLY A 1 899 ? 28.428 -10.394 -33.112 1.00 73.94 899 GLY A C 1
ATOM 7022 O O . GLY A 1 899 ? 29.417 -11.019 -33.475 1.00 73.94 899 GLY A O 1
ATOM 7023 N N . GLY A 1 900 ? 28.122 -10.264 -31.815 1.00 79.44 900 GLY A N 1
ATOM 7024 C CA . GLY A 1 900 ? 28.981 -10.757 -30.730 1.00 79.44 900 GLY A CA 1
ATOM 7025 C C . GLY A 1 900 ? 29.072 -12.286 -30.623 1.00 79.44 900 GLY A C 1
ATOM 7026 O O . GLY A 1 900 ? 28.273 -13.029 -31.204 1.00 79.44 900 GLY A O 1
ATOM 7027 N N . GLU A 1 901 ? 30.011 -12.784 -29.821 1.00 86.19 901 GLU A N 1
ATOM 7028 C CA . GLU A 1 901 ? 30.126 -14.220 -29.543 1.00 86.19 901 GLU A CA 1
ATOM 7029 C C . GLU A 1 901 ? 28.871 -14.766 -28.823 1.00 86.19 901 GLU A C 1
ATOM 7031 O O . GLU A 1 901 ? 28.332 -14.109 -27.925 1.00 86.19 901 GLU A O 1
ATOM 7036 N N . PRO A 1 902 ? 28.356 -15.951 -29.205 1.00 91.12 902 PRO A N 1
ATOM 7037 C CA . PRO A 1 902 ? 27.228 -16.573 -28.525 1.00 91.12 902 PRO A CA 1
ATOM 7038 C C . PRO A 1 902 ? 27.691 -17.242 -27.224 1.00 91.12 902 PRO A C 1
ATOM 7040 O O . PRO A 1 902 ? 28.710 -17.932 -27.196 1.00 91.12 902 PRO A O 1
ATOM 7043 N N . TYR A 1 903 ? 26.905 -17.103 -26.157 1.00 93.88 903 TYR A N 1
ATOM 7044 C CA . TYR A 1 903 ? 27.185 -17.735 -24.868 1.00 93.88 903 TYR A CA 1
ATOM 7045 C C . TYR A 1 903 ? 26.071 -18.700 -24.456 1.00 93.88 903 TYR A C 1
ATOM 7047 O O . TYR A 1 903 ? 24.916 -18.594 -24.883 1.00 93.88 903 TYR A O 1
ATOM 7055 N N . GLN A 1 904 ? 26.432 -19.659 -23.609 1.00 95.12 904 GLN A N 1
ATOM 7056 C CA . GLN A 1 904 ? 25.549 -20.689 -23.079 1.00 95.12 904 GLN A CA 1
ATOM 7057 C C . GLN A 1 904 ? 25.516 -20.590 -21.552 1.00 95.12 904 GLN A C 1
ATOM 7059 O O . GLN A 1 904 ? 26.570 -20.537 -20.926 1.00 95.12 904 GLN A O 1
ATOM 7064 N N . ILE A 1 905 ? 24.326 -20.594 -20.948 1.00 96.69 905 ILE A N 1
ATOM 7065 C CA . ILE A 1 905 ? 24.156 -20.804 -19.506 1.00 96.69 905 ILE A CA 1
ATOM 7066 C C . ILE A 1 905 ? 23.789 -22.271 -19.286 1.00 96.69 905 ILE A C 1
ATOM 7068 O O . ILE A 1 905 ? 22.723 -22.734 -19.711 1.00 96.69 905 ILE A O 1
ATOM 7072 N N . TRP A 1 906 ? 24.679 -23.005 -18.623 1.00 95.88 906 TRP A N 1
ATOM 7073 C CA . TRP A 1 906 ? 24.508 -24.413 -18.285 1.00 95.88 906 TRP A CA 1
ATOM 7074 C C . TRP A 1 906 ? 24.234 -24.584 -16.794 1.00 95.88 906 TRP A C 1
ATOM 7076 O O . TRP A 1 906 ? 25.058 -24.228 -15.954 1.00 95.88 906 TRP A O 1
ATOM 7086 N N . GLN A 1 907 ? 23.090 -25.185 -16.464 1.00 95.75 907 GLN A N 1
ATOM 7087 C CA . GLN A 1 907 ? 22.696 -25.467 -15.080 1.00 95.75 907 GLN A CA 1
ATOM 7088 C C . GLN A 1 907 ? 23.087 -26.879 -14.608 1.00 95.75 907 GLN A C 1
ATOM 7090 O O . GLN A 1 907 ? 22.472 -27.437 -13.702 1.00 95.75 907 GLN A O 1
ATOM 7095 N N . GLY A 1 908 ? 24.080 -27.514 -15.241 1.00 91.06 908 GLY A N 1
ATOM 7096 C CA . GLY A 1 908 ? 24.427 -28.918 -14.999 1.00 91.06 908 GLY A CA 1
ATOM 7097 C C . GLY A 1 908 ? 24.757 -29.229 -13.543 1.00 91.06 908 GLY A C 1
ATOM 7098 O O . GLY A 1 908 ? 23.979 -29.913 -12.877 1.00 91.06 908 GLY A O 1
ATOM 7099 N N . ARG A 1 909 ? 25.896 -28.712 -13.066 1.00 92.12 909 ARG A N 1
ATOM 7100 C CA . ARG A 1 909 ? 26.422 -28.917 -11.702 1.00 92.12 909 ARG A CA 1
ATOM 7101 C C . ARG A 1 909 ? 26.178 -27.733 -10.756 1.00 92.12 909 ARG A C 1
ATOM 7103 O O . ARG A 1 909 ? 26.420 -27.859 -9.559 1.00 92.12 909 ARG A O 1
ATOM 7110 N N . CYS A 1 910 ? 25.702 -26.593 -11.255 1.00 95.81 910 CYS A N 1
ATOM 7111 C CA . CYS A 1 910 ? 25.343 -25.431 -10.439 1.00 95.81 910 CYS A CA 1
ATOM 7112 C C . CYS A 1 910 ? 24.242 -24.579 -11.086 1.00 95.81 910 CYS A C 1
ATOM 7114 O O . CYS A 1 910 ? 24.024 -24.672 -12.291 1.00 95.81 910 CYS A O 1
ATOM 7116 N N . GLY A 1 911 ? 23.534 -23.775 -10.293 1.00 96.12 911 GLY A N 1
ATOM 7117 C CA . GLY A 1 911 ? 22.430 -22.916 -10.743 1.00 96.12 911 GLY A CA 1
ATOM 7118 C C . GLY A 1 911 ? 21.497 -22.542 -9.587 1.00 96.12 911 GLY A C 1
ATOM 7119 O O . GLY A 1 911 ? 21.902 -22.618 -8.433 1.00 96.12 911 GLY A O 1
ATOM 7120 N N . ASN A 1 912 ? 20.240 -22.196 -9.869 1.00 95.19 912 ASN A N 1
ATOM 7121 C CA . ASN A 1 912 ? 19.206 -21.997 -8.841 1.00 95.19 912 ASN A CA 1
ATOM 7122 C C . ASN A 1 912 ? 17.926 -22.798 -9.161 1.00 95.19 912 ASN A C 1
ATOM 7124 O O . ASN A 1 912 ? 17.914 -23.663 -10.041 1.00 95.19 912 ASN A O 1
ATOM 7128 N N . PHE A 1 913 ? 16.830 -22.497 -8.459 1.00 95.94 913 PHE A N 1
ATOM 7129 C CA . PHE A 1 913 ? 15.526 -23.151 -8.614 1.00 95.94 913 PHE A CA 1
ATOM 7130 C C . PHE A 1 913 ? 14.944 -23.117 -10.040 1.00 95.94 913 PHE A C 1
ATOM 7132 O O . PHE A 1 913 ? 14.136 -23.981 -10.383 1.00 95.94 913 PHE A O 1
ATOM 7139 N N . THR A 1 914 ? 15.361 -22.176 -10.898 1.00 96.81 914 THR A N 1
ATOM 7140 C CA . THR A 1 914 ? 14.873 -22.090 -12.289 1.00 96.81 914 THR A CA 1
ATOM 7141 C C . THR A 1 914 ? 15.186 -23.343 -13.115 1.00 96.81 914 THR A C 1
ATOM 7143 O O . THR A 1 914 ? 14.460 -23.643 -14.062 1.00 96.81 914 THR A O 1
ATOM 7146 N N . ARG A 1 915 ? 16.175 -24.143 -12.687 1.00 95.25 915 ARG A N 1
ATOM 7147 C CA . ARG A 1 915 ? 16.511 -25.468 -13.232 1.00 95.25 915 ARG A CA 1
ATOM 7148 C C . ARG A 1 915 ? 15.337 -26.443 -13.298 1.00 95.25 915 ARG A C 1
ATOM 7150 O O . ARG A 1 915 ? 15.321 -27.326 -14.153 1.00 95.25 915 ARG A O 1
ATOM 7157 N N . PHE A 1 916 ? 14.387 -26.326 -12.374 1.00 96.88 916 PHE A N 1
ATOM 7158 C CA . PHE A 1 916 ? 13.286 -27.280 -12.217 1.00 96.88 916 PHE A CA 1
ATOM 7159 C C . PHE A 1 916 ? 12.001 -26.829 -12.934 1.00 96.88 916 PHE A C 1
ATOM 7161 O O . PHE A 1 916 ? 10.958 -27.460 -12.792 1.00 96.88 916 PHE A O 1
ATOM 7168 N N . ILE A 1 917 ? 12.053 -25.742 -13.709 1.00 97.62 917 ILE A N 1
ATOM 7169 C CA . ILE A 1 917 ? 10.909 -25.211 -14.459 1.00 97.62 917 ILE A CA 1
ATOM 7170 C C . ILE A 1 917 ? 10.730 -26.020 -15.746 1.00 97.62 917 ILE A C 1
ATOM 7172 O O . ILE A 1 917 ? 11.519 -25.907 -16.680 1.00 97.62 917 ILE A O 1
ATOM 7176 N N . ASN A 1 918 ? 9.674 -26.831 -15.797 1.00 96.44 918 ASN A N 1
ATOM 7177 C CA . ASN A 1 918 ? 9.427 -27.754 -16.903 1.00 96.44 918 ASN A CA 1
ATOM 7178 C C . ASN A 1 918 ? 8.952 -27.067 -18.192 1.00 96.44 918 ASN A C 1
ATOM 7180 O O . ASN A 1 918 ? 8.395 -25.966 -18.195 1.00 96.44 918 ASN A O 1
ATOM 7184 N N . HIS A 1 919 ? 9.067 -27.786 -19.310 1.00 94.69 919 HIS A N 1
ATOM 7185 C CA . HIS A 1 919 ? 8.429 -27.371 -20.553 1.00 94.69 919 HIS A CA 1
ATOM 7186 C C . HIS A 1 919 ? 6.896 -27.487 -20.493 1.00 94.69 919 HIS A C 1
ATOM 7188 O O . HIS A 1 919 ? 6.361 -28.522 -20.081 1.00 94.69 919 HIS A O 1
ATOM 7194 N N . SER A 1 920 ? 6.201 -26.488 -21.041 1.00 94.88 920 SER A N 1
ATOM 7195 C CA . SER A 1 920 ? 4.831 -26.632 -21.543 1.00 94.88 920 SER A CA 1
ATOM 7196 C C . SER A 1 920 ? 4.660 -26.007 -22.929 1.00 94.88 920 SER A C 1
ATOM 7198 O O . SER A 1 920 ? 5.212 -24.946 -23.217 1.00 94.88 920 SER A O 1
ATOM 7200 N N . CYS A 1 921 ? 3.856 -26.652 -23.782 1.00 92.62 921 CYS A N 1
ATOM 7201 C CA . CYS A 1 921 ? 3.381 -26.076 -25.047 1.00 92.62 921 CYS A CA 1
ATOM 7202 C C . CYS A 1 921 ? 2.310 -24.988 -24.839 1.00 92.62 921 CYS A C 1
ATOM 7204 O O . CYS A 1 921 ? 2.094 -24.167 -25.725 1.00 92.62 921 CYS A O 1
ATOM 7206 N N . GLU A 1 922 ? 1.696 -24.936 -23.654 1.00 93.56 922 GLU A N 1
ATOM 7207 C CA . GLU A 1 922 ? 0.891 -23.809 -23.167 1.00 93.56 922 GLU A CA 1
ATOM 7208 C C . GLU A 1 922 ? 1.494 -23.322 -21.834 1.00 93.56 922 GLU A C 1
ATOM 7210 O O . GLU A 1 922 ? 1.021 -23.705 -20.762 1.00 93.56 922 GLU A O 1
ATOM 7215 N N . PRO A 1 923 ? 2.609 -22.564 -21.874 1.00 95.06 923 PRO A N 1
ATOM 7216 C CA . PRO A 1 923 ? 3.385 -22.239 -20.683 1.00 95.06 923 PRO A CA 1
ATOM 7217 C C . PRO A 1 923 ? 2.909 -20.961 -19.997 1.00 95.06 923 PRO A C 1
ATOM 7219 O O . PRO A 1 923 ? 2.647 -19.950 -20.657 1.00 95.06 923 PRO A O 1
ATOM 7222 N N . ASN A 1 924 ? 2.879 -20.987 -18.665 1.00 96.12 924 ASN A N 1
ATOM 7223 C CA . ASN A 1 924 ? 2.475 -19.875 -17.797 1.00 96.12 924 ASN A CA 1
ATOM 7224 C C . ASN A 1 924 ? 3.623 -18.914 -17.416 1.00 96.12 924 ASN A C 1
ATOM 7226 O O . ASN A 1 924 ? 3.365 -17.861 -16.836 1.00 96.12 924 ASN A O 1
ATOM 7230 N N . CYS A 1 925 ? 4.858 -19.205 -17.827 1.00 96.62 925 CYS A N 1
ATOM 7231 C CA . CYS A 1 925 ? 6.007 -18.297 -17.800 1.00 96.62 925 CYS A CA 1
ATOM 7232 C C . CYS A 1 925 ? 6.632 -18.134 -19.204 1.00 96.62 925 CYS A C 1
ATOM 7234 O O . CYS A 1 925 ? 6.206 -18.763 -20.181 1.00 96.62 925 CYS A O 1
ATOM 7236 N N . MET A 1 926 ? 7.635 -17.262 -19.329 1.00 93.69 926 MET A N 1
ATOM 7237 C CA . MET A 1 926 ? 8.519 -17.150 -20.502 1.00 93.69 926 MET A CA 1
ATOM 7238 C C . MET A 1 926 ? 9.936 -16.727 -20.096 1.00 93.69 926 MET A C 1
ATOM 7240 O O . MET A 1 926 ? 10.117 -16.182 -19.010 1.00 93.69 926 MET A O 1
ATOM 7244 N N . PHE A 1 927 ? 10.914 -16.928 -20.982 1.00 93.75 927 PHE A N 1
ATOM 7245 C CA . PHE A 1 927 ? 12.258 -16.367 -20.836 1.00 93.75 927 PHE A CA 1
ATOM 7246 C C . PHE A 1 927 ? 12.365 -15.011 -21.542 1.00 93.75 927 PHE A C 1
ATOM 7248 O O . PHE A 1 927 ? 12.051 -14.914 -22.730 1.00 93.75 927 PHE A O 1
ATOM 7255 N N . GLN A 1 928 ? 12.855 -13.992 -20.834 1.00 90.81 928 GLN A N 1
ATOM 7256 C CA . GLN A 1 928 ? 13.080 -12.642 -21.359 1.00 90.81 928 GLN A CA 1
ATOM 7257 C C . GLN A 1 928 ? 14.496 -12.157 -21.011 1.00 90.81 928 GLN A C 1
ATOM 7259 O O . GLN A 1 928 ? 14.959 -12.344 -19.887 1.00 90.81 928 GLN A O 1
ATOM 7264 N N . THR A 1 929 ? 15.180 -11.497 -21.949 1.00 91.88 929 THR A N 1
ATOM 7265 C CA . THR A 1 929 ? 16.442 -10.791 -21.671 1.00 91.88 929 THR A CA 1
ATOM 7266 C C . THR A 1 929 ? 16.196 -9.450 -20.980 1.00 91.88 929 THR A C 1
ATOM 7268 O O . THR A 1 929 ? 15.308 -8.693 -21.382 1.00 91.88 929 THR A O 1
ATOM 7271 N N . PHE A 1 930 ? 17.040 -9.109 -20.012 1.00 91.19 930 PHE A N 1
ATOM 7272 C CA . PHE A 1 930 ? 17.112 -7.787 -19.386 1.00 91.19 930 PHE A CA 1
ATOM 7273 C C . PHE A 1 930 ? 18.582 -7.389 -19.214 1.00 91.19 930 PHE A C 1
ATOM 7275 O O . PHE A 1 930 ? 19.434 -8.264 -19.093 1.00 91.19 930 PHE A O 1
ATOM 7282 N N . VAL A 1 931 ? 18.902 -6.096 -19.230 1.00 91.00 931 VAL A N 1
ATOM 7283 C CA . VAL A 1 931 ? 20.271 -5.618 -18.983 1.00 91.00 931 VAL A CA 1
ATOM 7284 C C . VAL A 1 931 ? 20.308 -4.991 -17.599 1.00 91.00 931 VAL A C 1
ATOM 7286 O O . VAL A 1 931 ? 19.534 -4.075 -17.333 1.00 91.00 931 VAL A O 1
ATOM 7289 N N . TRP A 1 932 ? 21.191 -5.493 -16.737 1.00 90.50 932 TRP A N 1
ATOM 7290 C CA . TRP A 1 932 ? 21.422 -4.971 -15.391 1.00 90.50 932 TRP A CA 1
ATOM 7291 C C . TRP A 1 932 ? 22.914 -4.706 -15.186 1.00 90.50 932 TRP A C 1
ATOM 7293 O O . TRP A 1 932 ? 23.721 -5.622 -15.358 1.00 90.50 932 TRP A O 1
ATOM 7303 N N . LEU A 1 933 ? 23.279 -3.464 -14.848 1.00 89.19 933 LEU A N 1
ATOM 7304 C CA . LEU A 1 933 ? 24.665 -3.001 -14.670 1.00 89.19 933 LEU A CA 1
ATOM 7305 C C . LEU A 1 933 ? 25.562 -3.376 -15.869 1.00 89.19 933 LEU A C 1
ATOM 7307 O O . LEU A 1 933 ? 26.640 -3.953 -15.729 1.00 89.19 933 LEU A O 1
ATOM 7311 N N . GLY A 1 934 ? 25.052 -3.125 -17.080 1.00 89.38 934 GLY A N 1
ATOM 7312 C CA . GLY A 1 934 ? 25.723 -3.437 -18.349 1.00 89.38 934 GLY A CA 1
ATOM 7313 C C . GLY A 1 934 ? 25.754 -4.924 -18.742 1.00 89.38 934 GLY A C 1
ATOM 7314 O O . GLY A 1 934 ? 26.234 -5.247 -19.827 1.00 89.38 934 GLY A O 1
ATOM 7315 N N . VAL A 1 935 ? 25.232 -5.838 -17.916 1.00 91.00 935 VAL A N 1
ATOM 7316 C CA . VAL A 1 935 ? 25.279 -7.299 -18.128 1.00 91.00 935 VAL A CA 1
ATOM 7317 C C . VAL A 1 935 ? 23.914 -7.836 -18.575 1.00 91.00 935 VAL A C 1
ATOM 7319 O O . VAL A 1 935 ? 22.902 -7.601 -17.915 1.00 91.00 935 VAL A O 1
ATOM 7322 N N . GLN A 1 936 ? 23.871 -8.605 -19.669 1.00 93.31 936 GLN A N 1
ATOM 7323 C CA . GLN A 1 936 ? 22.663 -9.305 -20.116 1.00 93.31 936 GLN A CA 1
ATOM 7324 C C . GLN A 1 936 ? 22.315 -10.452 -19.151 1.00 93.31 936 GLN A C 1
ATOM 7326 O O . GLN A 1 936 ? 23.019 -11.459 -19.053 1.00 93.31 936 GLN A O 1
ATOM 7331 N N . ARG A 1 937 ? 21.191 -10.305 -18.451 1.00 93.12 937 ARG A N 1
ATOM 7332 C CA . ARG A 1 937 ? 20.556 -11.317 -17.602 1.00 93.12 937 ARG A CA 1
ATOM 7333 C C . ARG A 1 937 ? 19.395 -11.975 -18.353 1.00 93.12 937 ARG A C 1
ATOM 7335 O O . ARG A 1 937 ? 18.792 -11.371 -19.244 1.00 93.12 937 ARG A O 1
ATOM 7342 N N . ILE A 1 938 ? 19.067 -13.214 -17.990 1.00 94.94 938 ILE A N 1
ATOM 7343 C CA . ILE A 1 938 ? 17.933 -13.964 -18.550 1.00 94.94 938 ILE A CA 1
ATOM 7344 C C . ILE A 1 938 ? 16.953 -14.238 -17.414 1.00 94.94 938 ILE A C 1
ATOM 7346 O O . ILE A 1 938 ? 17.308 -14.887 -16.435 1.00 94.94 938 ILE A O 1
ATOM 7350 N N . LEU A 1 939 ? 15.732 -13.727 -17.533 1.00 94.75 939 LEU A N 1
ATOM 7351 C CA . LEU A 1 939 ? 14.708 -13.768 -16.492 1.00 94.75 939 LEU A CA 1
ATOM 7352 C C . LEU A 1 939 ? 13.579 -14.724 -16.860 1.00 94.75 939 LEU A C 1
ATOM 7354 O O . LEU A 1 939 ? 13.146 -14.773 -18.013 1.00 94.75 939 LEU A O 1
ATOM 7358 N N . VAL A 1 940 ? 13.043 -15.416 -15.858 1.00 96.12 940 VAL A N 1
ATOM 7359 C CA . VAL A 1 940 ? 11.764 -16.124 -15.956 1.00 96.12 940 VAL A CA 1
ATOM 7360 C C . VAL A 1 940 ? 10.645 -15.154 -15.586 1.00 96.12 940 VAL A C 1
ATOM 7362 O O . VAL A 1 940 ? 10.515 -14.774 -14.426 1.00 96.12 940 VAL A O 1
ATOM 7365 N N . ILE A 1 941 ? 9.820 -14.757 -16.554 1.00 94.94 941 ILE A N 1
ATOM 7366 C CA . ILE A 1 941 ? 8.716 -13.804 -16.357 1.00 94.94 941 ILE A CA 1
ATOM 7367 C C . ILE A 1 941 ? 7.376 -14.541 -16.263 1.00 94.94 941 ILE A C 1
ATOM 7369 O O . ILE A 1 941 ? 7.055 -15.379 -17.110 1.00 94.94 941 ILE A O 1
ATOM 7373 N N . SER A 1 942 ? 6.573 -14.213 -15.249 1.00 95.00 942 SER A N 1
ATOM 7374 C CA . SER A 1 942 ? 5.220 -14.749 -15.050 1.00 95.00 942 SER A CA 1
ATOM 7375 C C . SER A 1 942 ? 4.217 -14.186 -16.065 1.00 95.00 942 SER A C 1
ATOM 7377 O O . SER A 1 942 ? 4.174 -12.981 -16.316 1.00 95.00 942 SER A O 1
ATOM 7379 N N . LYS A 1 943 ? 3.325 -15.030 -16.598 1.00 91.62 943 LYS A N 1
ATOM 7380 C CA . LYS A 1 943 ? 2.134 -14.601 -17.364 1.00 91.62 943 LYS A CA 1
ATOM 7381 C C . LYS A 1 943 ? 0.881 -14.449 -16.491 1.00 91.62 943 LYS A C 1
ATOM 7383 O O . LYS A 1 943 ? -0.178 -14.119 -17.023 1.00 91.62 943 LYS A O 1
ATOM 7388 N N . GLY A 1 944 ? 1.012 -14.654 -15.180 1.00 89.88 944 GLY A N 1
ATOM 7389 C CA . GLY A 1 944 ? -0.076 -14.840 -14.223 1.00 89.88 944 GLY A CA 1
ATOM 7390 C C . GLY A 1 944 ? -0.115 -16.299 -13.770 1.00 89.88 944 GLY A C 1
ATOM 7391 O O . GLY A 1 944 ? -0.678 -17.149 -14.457 1.00 89.88 944 GLY A O 1
ATOM 7392 N N . VAL A 1 945 ? 0.511 -16.594 -12.629 1.00 93.94 945 VAL A N 1
ATOM 7393 C CA . VAL A 1 945 ? 0.598 -17.943 -12.050 1.00 93.94 945 VAL A CA 1
ATOM 7394 C C . VAL A 1 945 ? -0.068 -17.915 -10.681 1.00 93.94 945 VAL A C 1
ATOM 7396 O O . VAL A 1 945 ? 0.358 -17.166 -9.811 1.00 93.94 945 VAL A O 1
ATOM 7399 N N . ALA A 1 946 ? -1.113 -18.716 -10.484 1.00 92.44 946 ALA A N 1
ATOM 7400 C CA . ALA A 1 946 ? -1.750 -18.863 -9.176 1.00 92.44 946 ALA A CA 1
ATOM 7401 C C . ALA A 1 946 ? -0.926 -19.775 -8.251 1.00 92.44 946 ALA A C 1
ATOM 7403 O O . ALA A 1 946 ? -0.240 -20.686 -8.726 1.00 92.44 946 ALA A O 1
ATOM 7404 N N . ALA A 1 947 ? -1.050 -19.572 -6.938 1.00 92.44 947 ALA A N 1
ATOM 7405 C CA . ALA A 1 947 ? -0.516 -20.484 -5.930 1.00 92.44 947 ALA A CA 1
ATOM 7406 C C . ALA A 1 947 ? -0.920 -21.952 -6.204 1.00 92.44 947 ALA A C 1
ATOM 7408 O O . ALA A 1 947 ? -2.014 -22.252 -6.694 1.00 92.44 947 ALA A O 1
ATOM 7409 N N . GLY A 1 948 ? -0.013 -22.889 -5.919 1.00 92.94 948 GLY A N 1
ATOM 7410 C CA . GLY A 1 948 ? -0.216 -24.324 -6.133 1.00 92.94 948 GLY A CA 1
ATOM 7411 C C . GLY A 1 948 ? -0.158 -24.794 -7.594 1.00 92.94 948 GLY A C 1
ATOM 7412 O O . GLY A 1 948 ? -0.492 -25.949 -7.863 1.00 92.94 948 GLY A O 1
ATOM 7413 N N . LYS A 1 949 ? 0.249 -23.947 -8.551 1.00 95.25 949 LYS A N 1
ATOM 7414 C CA . LYS A 1 949 ? 0.464 -24.340 -9.957 1.00 95.25 949 LYS A CA 1
ATOM 7415 C C . LYS A 1 949 ? 1.943 -24.600 -10.256 1.00 95.25 949 LYS A C 1
ATOM 7417 O O . LYS A 1 949 ? 2.824 -23.964 -9.683 1.00 95.25 949 LYS A O 1
ATOM 7422 N N . GLU A 1 950 ? 2.210 -25.526 -11.176 1.00 96.69 950 GLU A N 1
ATOM 7423 C CA . GLU A 1 950 ? 3.554 -25.735 -11.731 1.00 96.69 950 GLU A CA 1
ATOM 7424 C C . GLU A 1 950 ? 3.974 -24.520 -12.572 1.00 96.69 950 GLU A C 1
ATOM 7426 O O . GLU A 1 950 ? 3.179 -23.986 -13.349 1.00 96.69 950 GLU A O 1
ATOM 7431 N N . LEU A 1 951 ? 5.226 -24.095 -12.424 1.00 98.12 951 LEU A N 1
ATOM 7432 C CA . LEU A 1 951 ? 5.873 -23.076 -13.243 1.00 98.12 951 LEU A CA 1
ATOM 7433 C C . LEU A 1 951 ? 6.432 -23.737 -14.509 1.00 98.12 951 LEU A C 1
ATOM 7435 O O . LEU A 1 951 ? 7.204 -24.694 -14.427 1.00 98.12 951 LEU A O 1
ATOM 7439 N N . THR A 1 952 ? 6.036 -23.237 -15.683 1.00 97.69 952 THR A N 1
ATOM 7440 C CA . THR A 1 952 ? 6.382 -23.838 -16.981 1.00 97.69 952 THR A CA 1
ATOM 7441 C C . THR A 1 952 ? 6.710 -22.805 -18.056 1.00 97.69 952 THR A C 1
ATOM 7443 O O . THR A 1 952 ? 6.099 -21.738 -18.120 1.00 97.69 952 THR A O 1
ATOM 7446 N N . VAL A 1 953 ? 7.647 -23.135 -18.946 1.00 96.19 953 VAL A N 1
ATOM 7447 C CA . VAL A 1 953 ? 8.142 -22.259 -20.029 1.00 96.19 953 VAL A CA 1
ATOM 7448 C C . VAL A 1 953 ? 8.102 -22.962 -21.391 1.00 96.19 953 VAL A C 1
ATOM 7450 O O . VAL A 1 953 ? 8.056 -24.192 -21.475 1.00 96.19 953 VAL A O 1
ATOM 7453 N N . ASP A 1 954 ? 8.120 -22.195 -22.485 1.00 92.56 954 ASP A N 1
ATOM 7454 C CA . ASP A 1 954 ? 8.442 -22.784 -23.788 1.00 92.56 954 ASP A CA 1
ATOM 7455 C C . ASP A 1 954 ? 9.953 -23.062 -23.830 1.00 92.56 954 ASP A C 1
ATOM 7457 O O . ASP A 1 954 ? 10.748 -22.239 -23.385 1.00 92.56 954 ASP A O 1
ATOM 7461 N N . TYR A 1 955 ? 10.347 -24.225 -24.343 1.00 90.44 955 TYR A N 1
ATOM 7462 C CA . TYR A 1 955 ? 11.752 -24.578 -24.565 1.00 90.44 955 TYR A CA 1
ATOM 7463 C C . TYR A 1 955 ? 12.224 -24.188 -25.982 1.00 90.44 955 TYR A C 1
ATOM 7465 O O . TYR A 1 955 ? 13.408 -24.305 -26.275 1.00 90.44 955 TYR A O 1
ATOM 7473 N N . SER A 1 956 ? 11.323 -23.668 -26.832 1.00 85.38 956 SER A N 1
ATOM 7474 C CA . SER A 1 956 ? 11.476 -23.413 -28.278 1.00 85.38 956 SER A CA 1
ATOM 7475 C C . SER A 1 956 ? 11.456 -24.677 -29.146 1.00 85.38 956 SER A C 1
ATOM 7477 O O . SER A 1 956 ? 11.800 -25.768 -28.693 1.00 85.38 956 SER A O 1
ATOM 7479 N N . SER A 1 957 ? 11.067 -24.545 -30.420 1.00 83.62 957 SER A N 1
ATOM 7480 C CA . SER A 1 957 ? 11.101 -25.656 -31.388 1.00 83.62 957 SER A CA 1
ATOM 7481 C C . SER A 1 957 ? 12.504 -26.245 -31.547 1.00 83.62 957 SER A C 1
ATOM 7483 O O . SER A 1 957 ? 12.643 -27.469 -31.577 1.00 83.62 957 SER A O 1
ATOM 7485 N N . ARG A 1 958 ? 13.537 -25.390 -31.525 1.00 81.50 958 ARG A N 1
ATOM 7486 C CA . ARG A 1 958 ? 14.946 -25.758 -31.713 1.00 81.50 958 ARG A CA 1
ATOM 7487 C C . ARG A 1 958 ? 15.465 -26.729 -30.654 1.00 81.50 958 ARG A C 1
ATOM 7489 O O . ARG A 1 958 ? 16.233 -27.631 -30.975 1.00 81.50 958 ARG A O 1
ATOM 7496 N N . TYR A 1 959 ? 15.013 -26.591 -29.407 1.00 83.19 959 TYR A N 1
ATOM 7497 C CA . TYR A 1 959 ? 15.313 -27.555 -28.345 1.00 83.19 959 TYR A CA 1
ATOM 7498 C C . TYR A 1 959 ? 14.793 -28.962 -28.683 1.00 83.19 959 TYR A C 1
ATOM 7500 O O . TYR A 1 959 ? 15.475 -29.959 -28.444 1.00 83.19 959 TYR A O 1
ATOM 7508 N N . TRP A 1 960 ? 13.581 -29.043 -29.243 1.00 83.56 960 TRP A N 1
ATOM 7509 C CA . TRP A 1 960 ? 12.908 -30.307 -29.539 1.00 83.56 960 TRP A CA 1
ATOM 7510 C C . TRP A 1 960 ? 13.333 -30.917 -30.877 1.00 83.56 960 TRP A C 1
ATOM 7512 O O . TRP A 1 960 ? 13.341 -32.135 -30.999 1.00 83.56 960 TRP A O 1
ATOM 7522 N N . GLU A 1 961 ? 13.661 -30.117 -31.897 1.00 77.62 961 GLU A N 1
ATOM 7523 C CA . GLU A 1 961 ? 14.033 -30.552 -33.261 1.00 77.62 961 GLU A CA 1
ATOM 7524 C C . GLU A 1 961 ? 15.054 -31.698 -33.312 1.00 77.62 961 GLU A C 1
ATOM 7526 O O . GLU A 1 961 ? 14.904 -32.591 -34.139 1.00 77.62 961 GLU A O 1
ATOM 7531 N N . GLN A 1 962 ? 16.035 -31.711 -32.407 1.00 67.56 962 GLN A N 1
ATOM 7532 C CA . GLN A 1 962 ? 17.111 -32.713 -32.355 1.00 67.56 962 GLN A CA 1
ATOM 7533 C C . GLN A 1 962 ? 17.052 -33.595 -31.092 1.00 67.56 962 GLN A C 1
ATOM 7535 O O . GLN A 1 962 ? 18.056 -34.180 -30.683 1.00 67.56 962 GLN A O 1
ATOM 7540 N N . LEU A 1 963 ? 15.887 -33.676 -30.442 1.00 76.56 963 LEU A N 1
ATOM 7541 C CA . LEU A 1 963 ? 15.681 -34.435 -29.211 1.00 76.56 963 LEU A CA 1
ATOM 7542 C C . LEU A 1 963 ? 14.707 -35.597 -29.430 1.00 76.56 963 LEU A C 1
ATOM 7544 O O . LEU A 1 963 ? 13.500 -35.398 -29.568 1.00 76.56 963 LEU A O 1
ATOM 7548 N N . ASP A 1 964 ? 15.232 -36.818 -29.351 1.00 77.50 964 ASP A N 1
ATOM 7549 C CA . ASP A 1 964 ? 14.446 -38.056 -29.339 1.00 77.50 964 ASP A CA 1
ATOM 7550 C C . ASP A 1 964 ? 13.810 -38.294 -27.953 1.00 77.50 964 ASP A C 1
ATOM 7552 O O . ASP A 1 964 ? 14.203 -39.167 -27.180 1.00 77.50 964 ASP A O 1
ATOM 7556 N N . LYS A 1 965 ? 12.866 -37.418 -27.583 1.00 79.69 965 LYS A N 1
ATOM 7557 C CA . LYS A 1 965 ? 11.991 -37.560 -26.410 1.00 79.69 965 LYS A CA 1
ATOM 7558 C C . LYS A 1 965 ? 10.588 -37.062 -26.742 1.00 79.69 965 LYS A C 1
ATOM 7560 O O . LYS A 1 965 ? 10.411 -35.979 -27.299 1.00 79.69 965 LYS A O 1
ATOM 7565 N N . LYS A 1 966 ? 9.577 -37.807 -26.299 1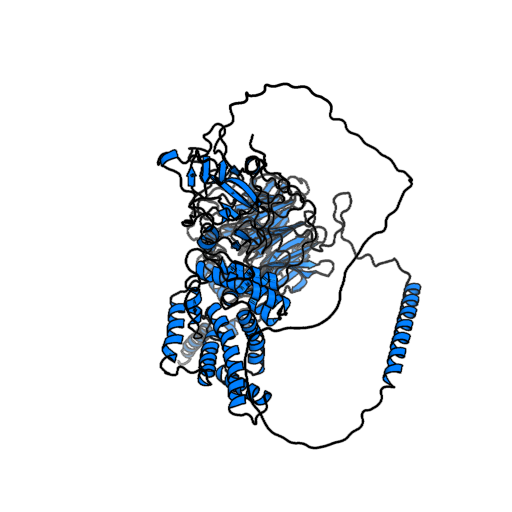.00 86.94 966 LYS A N 1
ATOM 7566 C CA . LYS A 1 966 ? 8.176 -37.368 -26.304 1.00 86.94 966 LYS A CA 1
ATOM 7567 C C . LYS A 1 966 ? 7.959 -36.265 -25.264 1.00 86.94 966 LYS A C 1
ATOM 7569 O O . LYS A 1 966 ? 8.421 -36.378 -24.130 1.00 86.94 966 LYS A O 1
ATOM 7574 N N . CYS A 1 967 ? 7.220 -35.215 -25.619 1.00 90.75 967 CYS A N 1
ATOM 7575 C CA . CYS A 1 967 ? 6.833 -34.189 -24.653 1.00 90.75 967 CYS A CA 1
ATOM 7576 C C . CYS A 1 967 ? 5.679 -34.663 -23.754 1.00 90.75 967 CYS A C 1
ATOM 7578 O O . CYS A 1 967 ? 4.652 -35.138 -24.239 1.00 90.75 967 CYS A O 1
ATOM 7580 N N . LEU A 1 968 ? 5.840 -34.470 -22.441 1.00 93.31 968 LEU A N 1
ATOM 7581 C CA . LEU A 1 968 ? 4.910 -34.908 -21.392 1.00 93.31 968 LEU A CA 1
ATOM 7582 C C . LEU A 1 968 ? 4.258 -33.718 -20.655 1.00 93.31 968 LEU A C 1
ATOM 7584 O O . LEU A 1 968 ? 3.982 -33.794 -19.462 1.00 93.31 968 LEU A O 1
ATOM 7588 N N . CYS A 1 969 ? 4.026 -32.590 -21.336 1.00 91.81 969 CYS A N 1
ATOM 7589 C CA . CYS A 1 969 ? 3.457 -31.388 -20.703 1.00 91.81 969 CYS A CA 1
ATOM 7590 C C . CYS A 1 969 ? 1.942 -31.442 -20.425 1.00 91.81 969 CYS A C 1
ATOM 7592 O O . CYS A 1 969 ? 1.428 -30.576 -19.727 1.00 91.81 969 CYS A O 1
ATOM 7594 N N . GLY A 1 970 ? 1.208 -32.411 -20.984 1.00 88.69 970 GLY A N 1
ATOM 7595 C CA . GLY A 1 970 ? -0.240 -32.570 -20.769 1.00 88.69 970 GLY A CA 1
ATOM 7596 C C . GLY A 1 970 ? -1.151 -31.531 -21.448 1.00 88.69 970 GLY A C 1
ATOM 7597 O O . GLY A 1 970 ? -2.366 -31.689 -21.409 1.00 88.69 970 GLY A O 1
ATOM 7598 N N . SER A 1 971 ? -0.599 -30.500 -22.098 1.00 90.25 971 SER A N 1
ATOM 7599 C CA . SER A 1 971 ? -1.370 -29.523 -22.884 1.00 90.25 971 SER A CA 1
ATOM 7600 C C . SER A 1 971 ? -2.129 -30.192 -24.038 1.00 90.25 971 SER A C 1
ATOM 7602 O O . SER A 1 971 ? -1.565 -30.985 -24.795 1.00 90.25 971 SER A O 1
ATOM 7604 N N . VAL A 1 972 ? -3.391 -29.795 -24.237 1.00 88.44 972 VAL A N 1
ATOM 7605 C CA . VAL A 1 972 ? -4.221 -30.228 -25.382 1.00 88.44 972 VAL A CA 1
ATOM 7606 C C . VAL A 1 972 ? -3.694 -29.695 -26.723 1.00 88.44 972 VAL A C 1
ATOM 7608 O O . VAL A 1 972 ? -4.031 -30.231 -27.773 1.00 88.44 972 VAL A O 1
ATOM 7611 N N . LYS A 1 973 ? -2.828 -28.671 -26.696 1.00 88.81 973 LYS A N 1
ATOM 7612 C CA . LYS A 1 973 ? -2.124 -28.095 -27.855 1.00 88.81 973 LYS A CA 1
ATOM 7613 C C . LYS A 1 973 ? -0.650 -28.539 -27.924 1.00 88.81 973 LYS A C 1
ATOM 7615 O O . LYS A 1 973 ? 0.204 -27.801 -28.417 1.00 88.81 973 LYS A O 1
ATOM 7620 N N . CYS A 1 974 ? -0.314 -29.727 -27.406 1.00 90.69 974 CYS A N 1
ATOM 7621 C CA . CYS A 1 974 ? 1.065 -30.222 -27.360 1.00 90.69 974 CYS A CA 1
ATOM 7622 C C . CYS A 1 974 ? 1.676 -30.429 -28.761 1.00 90.69 974 CYS A C 1
ATOM 7624 O O . CYS A 1 974 ? 1.398 -31.415 -29.444 1.00 90.69 974 CYS A O 1
ATOM 7626 N N . ARG A 1 975 ? 2.599 -29.539 -29.151 1.00 89.12 975 ARG A N 1
ATOM 7627 C CA . ARG A 1 975 ? 3.305 -29.551 -30.451 1.00 89.12 975 ARG A CA 1
ATOM 7628 C C . ARG A 1 975 ? 4.242 -30.753 -30.648 1.00 89.12 975 ARG A C 1
ATOM 7630 O O . ARG A 1 975 ? 4.698 -31.000 -31.761 1.00 89.12 975 ARG A O 1
ATOM 7637 N N . PHE A 1 976 ? 4.574 -31.476 -29.575 1.00 86.00 976 PHE A N 1
ATOM 7638 C CA . PHE A 1 976 ? 5.651 -32.477 -29.551 1.00 86.00 976 PHE A CA 1
ATOM 7639 C C . PHE A 1 976 ? 5.220 -33.822 -28.922 1.00 86.00 976 PHE A C 1
ATOM 7641 O O . PHE A 1 976 ? 6.057 -34.607 -28.475 1.00 86.00 976 PHE A O 1
ATOM 7648 N N . GLY A 1 977 ? 3.910 -34.094 -28.848 1.00 75.06 977 GLY A N 1
ATOM 7649 C CA . GLY A 1 977 ? 3.364 -35.311 -28.227 1.00 75.06 977 GLY A CA 1
ATOM 7650 C C . GLY A 1 977 ? 3.386 -36.562 -29.119 1.00 75.06 977 GLY A C 1
ATOM 7651 O O . GLY A 1 977 ? 3.471 -37.676 -28.599 1.00 75.06 977 GLY A O 1
ATOM 7652 N N . ASN A 1 978 ? 3.342 -36.388 -30.444 1.00 66.38 978 ASN A N 1
ATOM 7653 C CA . ASN A 1 978 ? 3.188 -37.469 -31.434 1.00 66.38 978 ASN A CA 1
ATOM 7654 C C . ASN A 1 978 ? 4.380 -37.570 -32.404 1.00 66.38 978 ASN A C 1
ATOM 7656 O O . ASN A 1 978 ? 4.211 -37.908 -33.572 1.00 66.38 978 ASN A O 1
ATOM 7660 N N . ARG A 1 979 ? 5.594 -37.259 -31.939 1.00 61.84 979 ARG A N 1
ATOM 7661 C CA . ARG A 1 979 ? 6.807 -37.549 -32.711 1.00 61.84 979 ARG A CA 1
ATOM 7662 C C . ARG A 1 979 ? 7.133 -39.036 -32.590 1.00 61.84 979 ARG A C 1
ATOM 7664 O O . ARG A 1 979 ? 7.455 -39.497 -31.497 1.00 61.84 979 ARG A O 1
ATOM 7671 N N . SER A 1 980 ? 7.037 -39.764 -33.699 1.00 45.94 980 SER A N 1
ATOM 7672 C CA . SER A 1 980 ? 7.678 -41.074 -33.841 1.00 45.94 980 SER A CA 1
ATOM 7673 C C . SER A 1 980 ? 9.194 -40.913 -33.661 1.00 45.94 980 SER A C 1
ATOM 7675 O O . SER A 1 980 ? 9.725 -39.894 -34.116 1.00 45.94 980 SER A O 1
ATOM 7677 N N . PRO A 1 981 ? 9.901 -41.878 -33.044 1.00 44.19 981 PRO A N 1
ATOM 7678 C CA . PRO A 1 981 ? 11.358 -41.847 -33.010 1.00 44.19 981 PRO A CA 1
ATOM 7679 C C . PRO A 1 981 ? 11.888 -41.858 -34.447 1.00 44.19 981 PRO A C 1
ATOM 7681 O O . PRO A 1 981 ? 11.424 -42.638 -35.285 1.00 44.19 981 PRO A O 1
ATOM 7684 N N . ALA A 1 982 ? 12.822 -40.960 -34.751 1.00 43.72 982 ALA A N 1
ATOM 7685 C CA . ALA A 1 982 ? 13.388 -40.864 -36.089 1.00 43.72 982 ALA A CA 1
ATOM 7686 C C . ALA A 1 982 ? 14.258 -42.098 -36.360 1.00 43.72 982 ALA A C 1
ATOM 7688 O O . ALA A 1 982 ? 15.269 -42.310 -35.686 1.00 43.72 982 ALA A O 1
ATOM 7689 N N . VAL A 1 983 ? 13.865 -42.912 -37.345 1.00 36.97 983 VAL A N 1
ATOM 7690 C CA . VAL A 1 983 ? 14.670 -44.051 -37.801 1.00 36.97 983 VAL A CA 1
ATOM 7691 C C . VAL A 1 983 ? 16.020 -43.515 -38.270 1.00 36.97 983 VAL A C 1
ATOM 7693 O O . VAL A 1 983 ? 16.079 -42.705 -39.193 1.00 36.97 983 VAL A O 1
ATOM 7696 N N . ARG A 1 984 ? 17.100 -43.950 -37.616 1.00 36.00 984 ARG A N 1
ATOM 7697 C CA . ARG A 1 984 ? 18.462 -43.642 -38.053 1.00 36.00 984 ARG A CA 1
ATOM 7698 C C . ARG A 1 984 ? 18.777 -44.466 -39.298 1.00 36.00 984 ARG A C 1
ATOM 7700 O O . ARG A 1 984 ? 18.866 -45.689 -39.205 1.00 36.00 984 ARG A O 1
ATOM 7707 N N . THR A 1 985 ? 18.955 -43.772 -40.414 1.00 32.28 985 THR A N 1
ATOM 7708 C CA . THR A 1 985 ? 19.618 -44.244 -41.636 1.00 32.28 985 THR A CA 1
ATOM 7709 C C . THR A 1 985 ? 20.929 -43.490 -41.778 1.00 32.28 985 THR A C 1
ATOM 7711 O O . THR A 1 985 ? 20.834 -42.240 -41.800 1.00 32.28 985 THR A O 1
#

Foldseek 3Di:
DDDPPPPPVVVVVVVVVCVVPVQVVCVPPVFFPNPFDAFQVCPPVDFDLCPFKDWFLVFFLFFAKDAPQVQQKMKTWGFALQCCLVDVPNQQPQPPDDPLPGDTFMWIARLVVRDIATAAEAPDDSPWAADWAAKDWDQDPVDNQKIKMWTWGRGSNATWIWIWMDGPPDSYIYTDDIDDDPPRAQWAYWEDDDPFKTKTKRQFAFDDDNVSSVVSVCCVVRHLGLQTMFMKIWGQDPVNPDIDIDTQEDRSPASGWHAWYADPSRQWIWIFHQRQQWIFIWGQDPPPRHTDTPDIGRASFGWAYKDAAPLQRKMKTKGFSDPPLVCCCSVDDLVDLPRATKTWIWIQRVLVVGHTDTNGTDRRPRPGQWHYWDANVVSQWIWTHHSNGSTTMIGRRVPPPPDWDADPVRDTHDDDDDPDDPDDPVVVVVVVVVVVVVVVVVVVVVVVVVVDDDDDDDDDDDDDDDDDDDYDDDDDDDDDDDDDDDDDYDDDDDDDDDDDDDDDDDDDDDDDDDDDDDDDDDDDDDDDDFAQAFEFDPPDDDPPDDDDDDDDDDDAPLNVQLQLLLVLLLPLVNDDQDPVNVVVLCCLLVVVVVDDDPDDDDVLLLSLLLVLLCLVVDPPNDPLLNLLSLLLNLVSLVVQLVRCCVVPVVDDSVVSNVVSLVVSCVSNVHDSVVVVLSNQLSPLSNLLCVQQNSSSSNSRPPCSSVCSNVVRPPDPVSSVVNNQCNLVSLLSNCASPVQSLSSVVSSVDDSDRPHYYHQAQWAAERPDHTDGPQVLCCVPPVPAAEAEDLAAAEDCVAANPPDDQQFQDDDQAQQWPPPRFGFDQAQVRGPDPQLVCCGHDVRVPGPQSWHWYQDPFPPRIFIFHSAKDDAFHFSGWFHAYWHDDDHPDYWHWDGNYVVGDIITGDRRHYTHPVVRAEADPPFQWGWDWTAHSSGIIITIGGRIGHHGDTHYYHSDPSSVVPDQDADRRPDPPDPRHDDDRDDDD

pLDDT: mean 77.92, std 22.68, range [22.95, 98.75]

InterPro domains:
  IPR001214 SET domain [PF00856] (862-955)
  IPR001214 SET domain [PS50280] (848-956)
  IPR001214 SET domain [SM00317] (848-962)
  IPR011042 Six-bladed beta-propeller, TolB-like [G3DSA:2.120.10.30] (45-397)
  IPR046341 SET domain superfamily [G3DSA:2.170.270.10] (795-981)
  IPR046341 SET domain superfamily [SSF82199] (782-975)
  IPR051288 Serum paraoxonase/arylesterase [PTHR11799] (52-396)

Organism: Exophiala mesophila (NCBI:txid212818)

Sequence (985 aa):
MSGKLLALPLLVAALGALYSNPNPILDRFAGREAHARIHTDHLGHGALNNDKCWKFPVGQACEDVRIHYPSGTAILACGYPETRNAFYPPLHRHDMPADKNYHEYFIKYDLNTNTTTKLRIEGLDESHDLILHGIDFLEPKDDPSKLYMFAVNHGRKGETIALFSYTIGSDVLTFIREFSHSKIKTPNAVAATGLDSFFITNDHYFYGGFLGGIARTLEGKFGPWKWASDVVYCSSSASGAELDCKTVSPPNAHPSANGALLVDGGKTLMINDIVHATTTVYDVDPVTKQLTTRKVVQLGAAADNLSEIPGSGDVAVCVFPDLIGLIGALTGDVTRPDVKSDAAILRLVKSKDYEPEVLYWDDGSLITVLTGAAVDPVRHRLIAGGVVAKQFIVCDITGVKLFFLETGDGRLMIIEDPQDRSMDPAQLRQQLVQDVDKIVESLTTLQFELKHLPSPARSDSNGLERESRTGSGSEDKIREPGSILNISGPAERRKSEHPSAQRRKTVGGLSISKTTIASSEPSRSPSPPTTRQLQTDQSRFRKRRRVEEAPRLVQSNVDKLIEGIWKEIHNPNSLVLDQEYTSLLDDLTHKDTLSGSNRVGATSFEVATRSCRRLTEGARAGRALEVIMQAHWIDCFDSQIAELAETRPYQRPLEHKKATLLQACESFSWSEKDLRNRMAIWKGYRDIKAVAGWSALIFAGPGIYRFCKYRLGLDPEALSKLRALRTRFEVAADTIHPDWRQLLLIVGESAQLHWRGHPHDWVVSKRKDALPLGFTYRQWDANFSFRHISESIVDAEKWGDSIDPRRVGDGPDFICNLCSHWQSANPQTNECACFSEQFGVQNAKRPCPVQVYQTENGRNNGLIACCSFARGVAVGEFVGLVTKGLSHIDVMQSRARDGGEPYQIWQGRCGNFTRFINHSCEPNCMFQTFVWLGVQRILVISKGVAAGKELTVDYSSRYWEQLDKKCLCGSVKCRFGNRSPAVRT

Radius of gyration: 36.66 Å; chains: 1; bounding box: 94×122×116 Å

Secondary structure (DSSP, 8-state):
---SSSHHHHHHHHHHHHHH--HHHHHHHS-B-TT----BTTTT---BS-TTEEEETTSBS---EEEETTTTEEEEEEB-HHHHHHHSS-TT-TTPPPPTT---EEEEEETTTTEEEEPEEES--TTS---EEEEEEE--TT-TTEEEEEEEEEETTEEEEEEEEEETT-SEEEEEEEE--TT-SSEEEEEEEETTEEEEEES-S--SHHHHHHHHHHHHHH--BTTT-EEEEEEE-TTSSSEEEEE-SPTTS-SSEEEEEEETTTTEEEEEETTTTEEEEEEE-TTT--EEEEEEEE-SBEEEEEEEETTTTEEEEEEES-HHHHHHHHHS-TT-TT----EEEEEEEGGGTSEEEEEEEE-SSS-SS---EEEETTTTEEEE--TT-SSEEEEE-TTS-----B-TTS-B----------S-HHHHHHHHHHHHHHHHHHHHHHHHHTT-PPPPP---------------------------------------------------------------PPP-PPPPP--EEE---SS-------PPPPPPPPPPHHHHHHHHHHHHHT-TTTT---HHHHHHHHHHHHTTTTS-----STHHHHHHHHHHHHHHH-TT--HHHHHHHHHHHHHHHHHHHHHHHHH-TTS-HHHHHHHHHHHHHHHHT--HHHHHHHHHHHHHHHHHHHHHHHHHHHT--TTHHHHHHTTTT-SHHHHHHHHTTHHHHHHHHHHH-TTGGGGGGGGT-----SS-S-GGGEEE-SSSPPEEHHHHHTTT-TT---EE-SSPEE-HHHH-TT--TTB---SS--B-TTT-PBP-SSGGG----TTTTTSSTTTTTSPPSEEEEE-TTSS-EEEEESS-B-TT-EEEE--SEEES---SSEEEEEESSTTSPEEEEE-SSEE-GGGG-EE-SS-SEEEEEEEETTEEEEEEEES-B-TTPBPEE---HHHHHT---------TT-TTSS-PPPP--